Protein AF-0000000066328946 (afdb_homodimer)

Foldseek 3Di:
DDPPPPPCPDLVVVLVVLLCVLPVVLVVVLLVLLLLLLQLVLVLLVLQLVQVLVVVCCVPVVPDPCVVVNVVSVVVNVVSVVSNVVSVVSNVVSLVVSLVSSLVSLVVLVVVLVVPDQACCCVPPPLNVVLVVLLVVCSVPLSSLVSCLVSLLSSLVSNLVNLLVLLVVLPVCLSVLVVVLLVVLLVLLQVLLVVLVVLVVVLVVLVVVLVVLVCCCVPPVCVVVCVVVVSCVVCVVVNVVSVVVSVVSNVVSVVVSVVSVVVSVVSSVVSLVVSVVVSVVSVVVDDDDPSSVVSSVVSSVSSSVSSVVNSVSVSCVVVSSVSSVSSVCSSVDDDPADPAAAFDPDAFFKKWWAQFWADDVPGDIQAGGATDMFGFLFAEEEEEDPSLCPVVVVCVVLVNDDTPDTFMDTPVHDTPSRHDSVNVCLQEFEDAPPHDADFPFFLQCRQQVDDPDDPVLVVVLLVLLVLDDPVLSVVCVVRRRFGEDVVNPGDYDDPQSVLVSSLSSRLSRNHQEYEYEASCVPPDPVCSVSVLVSVLVSCSRHRYYYHHLDDVSLQSGQKYWYGGSNYTDDMGHPVVVCVVCPPVVVSNVVVVD/DDPPPPPPPPLVVVLVVLLCVLPVVLVVLLLVLLLLLLQLVLVLLVLQLVQVQVVVCCVPVVPDPCVVPNVVSVVVNVVSVVSNVVSVVSNVVSLVVSLVSSLVSLVVLVVVLVVPDQACCCVPDPLNVVLVVLLVVCSVPLSSLVSCLVSLLSSLVSNLVNLLVLLVVLPVCLSVLVVVLLVVLLVLLQVLLVVLVVLVVVLVVLVVVLVVLVCCCVPPVCVVVCVVVVSCVVCVVVNVVSVVVSVVSNVVSVVVSVVSVVVSVVSSVVSLVVSVVVSVVSVVVDDDDPSSVVSSVVSSVSSSVSSVVNSVSVSCVVVSSVSSVSSVCSSVDDDPADPAAAFDPDAFFKKWWAQFWADDVPGDIQAGGATDMFGFLFAEEEDEDPSLCPVVVVCVVLPNDDTPDTFMDTPVPDTPSRHDSVNVCLQEFEDAPPHDADFPFFLQCRQQVDDPDDPVLVVVLLVLLVLDDPVLSVVCVVRRRFGEDVVNPGDYDDPQSVLVSSLSSRLSRNHQEYEYEASCVPPDPVCSVSVLVSVLVSCSRHRYYYHHLDDVSLQSGQKYWYGGSNYTDDMGHPVVVCVVCPPVVVSNVVVVD

Organism: Helicobacter pylori (strain ATCC 700392 / 26695) (NCBI:txid85962)

pLDDT: mean 85.83, std 10.17, range [23.53, 97.88]

Nearest PDB structures (foldseek):
  4ayx-assembly1_A  TM=7.764E-01  e=9.201E-27  Homo sapiens
  8pmj-assembly1_A  TM=8.169E-01  e=6.537E-24  Homo sapiens
  7o9w-assembly1_A  TM=7.540E-01  e=1.938E-24  Homo sapiens
  7zk8-assembly1_A  TM=8.090E-01  e=1.230E-23  Mus musculus
  6ujr-assembly1_A  TM=7.118E-01  e=1.081E-24  Mus musculus

Secondary structure (DSSP, 8-state):
----------HHHHHHHHHHHH-HHHHHHHHHHHHHHHHHHHHHHHHHHHHHHHHHHHHHS-----HHHHHHHHHHHHHHHHHHHHHHHHHHHHHHHHHHHHHHHHHHHHHHHHHH---THHHH-HHHHHHHHHHHHHTTTHHHHHHHHHHHHHHHHHHHHHHHHHHHHH-SHHHHHHHHHHHHHHHHHHHHHHHHHHHHHTTHHHHHHHHHHHHHHH-GGGHHHHHHTTHHHHTHHHHHHHHHHHHHHHHHHHHHHHHHHHHHHHHHHHHHHHHHHHHHHHHHTS---HHHHHHHHHHHHHHHHHHHHHHHHHHHHHHHHHHHHHHHHHHT------SSPBP--SPP-EEEEEEEEEE-TTS-EEEEEEEEEEESSEEEEEEE-TTSSHHHHHHHHTTSS--SEEEEEETTTEEGGGB-HHHHHHTEEEE-TT----TTSBHHHHHHSSSS--HHHHHHHHHHHTTS-HHHHHHHHHTTTSBBSGGGT-B---HHHHHHHHHHHHHHS--SEEEEESTTTTS-HHHHHHHHHHHHHHHTTSEEEEE---HHHHHHSSEEEEEETTEEEEEE-HHHHHHHTSHHHHHHHHHH-/----------HHHHHHHHHHHH-HHHHHHHHHHHHHHHHHHHHHHHHHHHHHHHHHHHHHS-----HHHHHHHHHHHHHHHHHHHHHHHHHHHHHHHHHHHHHHHHHHHHHHHHHH---THHHH-HHHHHHHHHHHHHTTTHHHHHHHHHHHHHHHHHHHHHHHHHHHHH-SHHHHHHHHHHHHHHHHHHHHHHHHHHHHHTTHHHHHHHHHHHHHHH-GGGHHHHHHTTHHHHTHHHHHHHHHHHHHHHHHHHHHHHHHHHHHHHHHHHHHHHHHHHHHHHHHTS---HHHHHHHHHHHHHHHHHHHHHHHHHHHHHHHHHHHHHHHHHHT------SSPBP--SPP-EEEEEEEEEE-TTS-EEEEEEEEEEETTEEEEEEE-TTSSHHHHHHHHTTSS--SEEEEEETTTEEGGGB-HHHHHHTEEEE-TT----TTSBHHHHHHSSSS--HHHHHHHHHHHTTS-HHHHHHHHHTTTSBBSGGGT-B---HHHHHHHHHHHHHHS--SEEEEESTTTTS-HHHHHHHHHHHHHHHTTSEEEEE---HHHHHHSSEEEEEETTEEEEEE-HHHHHHHTSHHHHHHHHHH-

InterPro domains:
  IPR003439 ABC transporter-like, ATP-binding domain [PF00005] (368-520)
  IPR003439 ABC transporter-like, ATP-binding domain [PS50893] (351-590)
  IPR003593 AAA+ ATPase domain [SM00382] (376-573)
  IPR011527 ABC transporter type 1, transmembrane domain [PS50929] (28-313)
  IPR027417 P-loop containing nucleoside triphosphate hydrolase [G3DSA:3.40.50.300] (338-593)
  IPR027417 P-loop containing nucleoside triphosphate hydrolase [SSF52540] (345-591)
  IPR036640 ABC transporter type 1, transmembrane domain superfamily [G3DSA:1.20.1560.10] (3-334)
  IPR036640 ABC transporter type 1, transmembrane domain superfamily [SSF90123] (18-316)
  IPR039421 Type 1 protein exporter [PTHR24221] (56-587)

Sequence (1186 aa):
MQTPMDTIKSIPLRTFILLYKSSPKCVVLASITVLFIGIIPSINILVMIRLIDIVVNLLQNHTHFEYSLLLPTLLLWGALLFLTHVFSGISSSLQTIIAEQFSINIITQLANKLTKVKNLNFFENKDHTIKLNAIHNGLYIRPLNYVSNLFFNLQRIIGLVSLFGILFSISIYLPFIMIFATVPCIFISNHIAKKHSASIDKLQDKKESIQNYLYSGLDNQKNKDNLLFNFMLNFHHKFIENKELYINHFVKIAQKNLTLTIYADILTTILSIALFFLMVFIILSKLIGVGAIAGYIQAFSYTEQQLQYLSFYGKWFFAINKYFENYFCILDYKMPKPETQIRLEEKIHSITFENISFSYPNSKLIFENFNLSLHSNKIYALVGKNASGKTTLIKLLLGFYTPNSGQIIINNKYPLQDLELNSYHQQMSAIFQDFSLYAGYSIDDNLFMQNNPTREKLKQKREILKSFDENFQNCLNDYSNALFGTQYNGVDFSLGQKQRIATIRAFLKPSHCIVLDEPSSTIDPIIEKEFLDFIFKKSQSKMALIITHRMNSVKQADEIIVLDQGKLIEQGNFETLMKKQGLFYELFLKQQYMQTPMDTIKSIPLRTFILLYKSSPKCVVLASITVLFIGIIPSINILVMIRLIDIVVNLLQNHTHFEYSLLLPTLLLWGALLFLTHVFSGISSSLQTIIAEQFSINIITQLANKLTKVKNLNFFENKDHTIKLNAIHNGLYIRPLNYVSNLFFNLQRIIGLVSLFGILFSISIYLPFIMIFATVPCIFISNHIAKKHSASIDKLQDKKESIQNYLYSGLDNQKNKDNLLFNFMLNFHHKFIENKELYINHFVKIAQKNLTLTIYADILTTILSIALFFLMVFIILSKLIGVGAIAGYIQAFSYTEQQLQYLSFYGKWFFAINKYFENYFCILDYKMPKPETQIRLEEKIHSITFENISFSYPNSKLIFENFNLSLHSNKIYALVGKNASGKTTLIKLLLGFYTPNSGQIIINNKYPLQDLELNSYHQQMSAIFQDFSLYAGYSIDDNLFMQNNPTREKLKQKREILKSFDENFQNCLNDYSNALFGTQYNGVDFSLGQKQRIATIRAFLKPSHCIVLDEPSSTIDPIIEKEFLDFIFKKSQSKMALIITHRMNSVKQADEIIVLDQGKLIEQGNFETLMKKQGLFYELFLKQQY

Solvent-accessible surface area (backbone atoms only — not comparable to full-atom values): 62060 Å² total; per-residue (Å²): 134,80,70,84,67,68,91,67,66,55,63,67,57,55,49,50,52,52,45,40,70,49,34,46,68,50,49,52,52,32,53,52,34,32,51,50,56,14,38,47,61,42,54,49,40,55,52,48,19,52,48,46,41,50,55,47,48,46,66,70,61,67,47,76,83,62,53,75,63,51,53,58,51,51,50,49,52,38,50,50,52,37,49,46,48,46,36,49,48,49,34,53,44,35,47,53,50,42,18,51,41,33,35,50,42,51,51,50,53,52,44,56,51,54,54,66,54,67,47,49,62,63,67,69,32,63,70,47,42,53,39,50,48,53,46,61,74,34,53,84,48,47,43,43,50,48,48,52,51,52,52,53,48,48,24,35,52,42,27,42,55,38,35,37,58,57,42,39,74,75,34,76,61,53,48,54,52,52,50,63,62,45,52,59,49,41,51,53,52,45,52,50,45,52,52,48,50,54,57,52,56,69,46,44,64,54,52,46,52,52,49,46,56,48,47,56,65,65,31,78,71,29,41,66,59,36,55,54,55,34,42,55,60,42,48,40,63,60,44,52,52,49,48,52,53,45,50,53,53,49,50,52,52,45,49,52,48,41,54,53,48,46,54,52,42,51,53,48,36,53,51,50,38,52,50,51,51,52,50,54,53,53,52,70,76,43,96,68,58,70,20,52,54,56,30,52,53,49,46,51,53,52,46,53,50,37,53,49,49,50,46,56,58,51,51,51,48,56,62,52,46,51,51,51,47,40,49,48,51,60,70,61,55,73,70,92,63,61,93,67,62,44,76,56,80,70,81,72,47,31,43,34,38,42,46,27,23,32,52,58,90,96,51,67,73,50,29,67,63,30,67,50,78,47,50,49,60,33,34,32,26,42,37,60,54,78,86,15,39,67,70,58,48,51,35,44,73,70,50,34,49,77,61,74,38,58,49,43,27,38,57,88,71,40,48,56,79,40,37,30,61,66,43,50,33,51,36,38,33,51,35,53,75,67,63,70,78,56,68,73,32,26,44,46,34,57,36,63,47,35,74,78,75,50,73,66,54,53,49,50,49,54,58,57,40,66,77,48,58,68,67,61,40,49,49,54,62,74,36,33,77,36,30,25,29,60,91,66,76,26,51,78,72,54,69,40,54,46,45,50,47,43,46,51,20,28,68,65,47,72,48,47,29,38,37,32,34,44,76,57,70,62,43,39,56,77,53,33,56,60,49,50,51,50,53,51,62,71,31,55,82,14,23,23,42,34,32,55,87,50,64,57,61,48,61,70,26,62,32,36,39,33,32,48,75,23,34,77,76,46,74,40,34,60,68,60,40,52,70,62,61,46,70,63,31,51,48,51,58,43,57,78,83,133,78,69,84,65,69,90,65,66,54,63,67,60,55,49,49,53,52,46,40,72,48,34,48,70,52,49,52,53,34,52,53,34,32,50,51,56,14,36,46,60,42,54,51,41,56,51,47,19,52,48,45,41,51,54,47,49,45,66,69,62,68,46,74,83,62,54,77,63,52,52,57,51,52,50,50,51,38,50,50,52,36,49,45,47,46,36,49,48,50,34,52,45,36,47,52,49,44,19,49,42,34,35,52,44,52,52,49,52,50,43,55,50,53,54,67,55,65,48,50,62,63,65,68,31,64,70,48,43,52,39,51,49,52,47,61,71,34,53,84,48,48,43,44,49,47,47,52,51,51,52,54,49,49,23,38,51,42,28,43,55,38,36,36,59,57,42,40,74,74,34,76,59,52,47,56,52,52,48,65,62,44,52,59,50,40,52,52,52,44,53,51,46,51,52,50,51,55,58,52,56,71,45,43,63,54,52,47,52,52,50,46,58,48,46,57,66,65,31,78,70,29,42,65,57,35,54,54,54,34,42,55,60,41,48,40,61,60,44,52,53,49,48,52,54,44,52,51,52,48,50,51,52,45,50,52,48,41,54,53,48,45,54,52,42,51,54,48,35,53,52,48,38,52,51,50,50,50,49,53,54,53,52,71,74,43,97,68,57,71,20,50,54,54,30,52,54,48,46,49,53,52,45,53,51,38,54,50,49,50,46,56,57,52,52,53,49,57,64,53,47,51,53,51,48,42,48,48,52,59,70,62,54,72,70,92,62,60,93,66,63,43,75,53,81,70,80,75,48,29,43,34,39,42,47,27,22,31,51,58,90,96,50,69,74,49,28,66,61,29,67,49,78,46,50,48,59,33,35,34,26,41,37,60,54,79,85,14,40,67,69,57,48,51,36,45,72,72,49,33,50,76,62,74,37,58,48,43,28,38,57,86,70,40,50,56,79,39,37,30,62,67,44,51,32,51,36,40,33,52,33,52,73,67,64,67,80,55,66,71,32,26,43,47,36,58,37,62,46,36,74,77,74,50,72,65,54,52,50,49,49,54,58,57,40,66,78,48,58,67,68,60,38,50,49,54,63,74,35,32,77,37,30,26,29,59,92,64,76,27,51,79,72,53,69,39,54,46,44,51,46,45,46,51,22,29,67,67,45,73,49,46,29,40,36,32,34,45,78,58,71,63,42,40,55,78,55,34,58,60,50,50,50,50,51,52,63,72,30,55,82,14,24,23,43,34,33,56,87,51,64,57,61,47,61,71,26,63,29,37,40,32,32,47,77,24,36,80,76,47,73,39,35,59,69,60,39,53,71,63,61,47,71,64,31,53,46,52,57,45,56,77,82

Radius of gyration: 36.96 Å; Cα contacts (8 Å, |Δi|>4): 1619; chains: 2; bounding box: 68×123×81 Å

Structure (mmCIF, N/CA/C/O backbone):
data_AF-0000000066328946-model_v1
#
loop_
_entity.id
_entity.type
_entity.pdbx_description
1 polymer 'Multidrug resistance protein (SpaB)'
#
loop_
_atom_site.group_PDB
_atom_site.id
_atom_site.type_symbol
_atom_site.label_atom_id
_atom_site.label_alt_id
_atom_site.label_comp_id
_atom_site.label_asym_id
_atom_site.label_entity_id
_atom_site.label_seq_id
_atom_site.pdbx_PDB_ins_code
_atom_site.Cartn_x
_atom_site.Cartn_y
_atom_site.Cartn_z
_atom_site.occupancy
_atom_site.B_iso_or_equiv
_atom_site.auth_seq_id
_atom_site.auth_comp_id
_atom_site.auth_asym_id
_atom_site.auth_atom_id
_atom_site.pdbx_PDB_model_num
ATOM 1 N N . MET A 1 1 ? 7.93 16.281 -25.469 1 23.53 1 MET A N 1
ATOM 2 C CA . MET A 1 1 ? 9.172 15.742 -24.906 1 23.53 1 MET A CA 1
ATOM 3 C C . MET A 1 1 ? 9.406 14.312 -25.391 1 23.53 1 MET A C 1
ATOM 5 O O . MET A 1 1 ? 8.5 13.477 -25.344 1 23.53 1 MET A O 1
ATOM 9 N N . GLN A 1 2 ? 10.445 14.141 -26.188 1 26.19 2 GLN A N 1
ATOM 10 C CA . GLN A 1 2 ? 10.906 12.992 -26.953 1 26.19 2 GLN A CA 1
ATOM 11 C C . GLN A 1 2 ? 11.258 11.82 -26.031 1 26.19 2 GLN A C 1
ATOM 13 O O . GLN A 1 2 ? 12.023 11.984 -25.078 1 26.19 2 GLN A O 1
ATOM 18 N N . THR A 1 3 ? 10.5 10.922 -25.891 1 32.94 3 THR A N 1
ATOM 19 C CA . THR A 1 3 ? 10.758 9.617 -25.281 1 32.94 3 THR A CA 1
ATOM 20 C C . THR A 1 3 ? 12.094 9.055 -25.766 1 32.94 3 THR A C 1
ATOM 22 O O . THR A 1 3 ? 12.281 8.82 -26.953 1 32.94 3 THR A O 1
ATOM 25 N N . PRO A 1 4 ? 13.227 9.727 -25.297 1 32.25 4 PRO A N 1
ATOM 26 C CA . PRO A 1 4 ? 14.398 9.07 -25.891 1 32.25 4 PRO A CA 1
ATOM 27 C C . PRO A 1 4 ? 14.266 7.547 -25.922 1 32.25 4 PRO A C 1
ATOM 29 O O . PRO A 1 4 ? 14.156 6.902 -24.875 1 32.25 4 PRO A O 1
ATOM 32 N N . MET A 1 5 ? 13.656 7.102 -26.859 1 32.81 5 MET A N 1
ATOM 33 C CA . MET A 1 5 ? 13.422 5.75 -27.375 1 32.81 5 MET A CA 1
ATOM 34 C C . MET A 1 5 ? 14.742 4.996 -27.531 1 32.81 5 MET A C 1
ATOM 36 O O . MET A 1 5 ? 14.766 3.9 -28.094 1 32.81 5 MET A O 1
ATOM 40 N N . ASP A 1 6 ? 15.914 5.672 -27.562 1 36.88 6 ASP A N 1
ATOM 41 C CA . ASP A 1 6 ? 16.891 4.895 -28.328 1 36.88 6 ASP A CA 1
ATOM 42 C C . ASP A 1 6 ? 17.094 3.52 -27.688 1 36.88 6 ASP A C 1
ATOM 44 O O . ASP A 1 6 ? 17.078 2.502 -28.391 1 36.88 6 ASP A O 1
ATOM 48 N N . THR A 1 7 ? 18.312 3.301 -26.766 1 39.25 7 THR A N 1
ATOM 49 C CA . THR A 1 7 ? 18.922 1.981 -26.656 1 39.25 7 THR A CA 1
ATOM 50 C C . THR A 1 7 ? 17.969 0.997 -26 1 39.25 7 THR A C 1
ATOM 52 O O . THR A 1 7 ? 17.734 1.058 -24.781 1 39.25 7 THR A O 1
ATOM 55 N N . ILE A 1 8 ? 17 0.655 -26.547 1 42.34 8 ILE A N 1
ATOM 56 C CA . ILE A 1 8 ? 15.969 -0.352 -26.344 1 42.34 8 ILE A CA 1
ATOM 57 C C . ILE A 1 8 ? 16.609 -1.697 -26.016 1 42.34 8 ILE A C 1
ATOM 59 O O . ILE A 1 8 ? 17 -2.441 -26.922 1 42.34 8 ILE A O 1
ATOM 63 N N . LYS A 1 9 ? 17.703 -1.787 -25.484 1 53.53 9 LYS A N 1
ATOM 64 C CA . LYS A 1 9 ? 18.031 -3.174 -25.156 1 53.53 9 LYS A CA 1
ATOM 65 C C . LYS A 1 9 ? 16.812 -3.898 -24.578 1 53.53 9 LYS A C 1
ATOM 67 O O . LYS A 1 9 ? 16.031 -3.314 -23.828 1 53.53 9 LYS A O 1
ATOM 72 N N . SER A 1 10 ? 16.297 -4.941 -25.062 1 81 10 SER A N 1
ATOM 73 C CA . SER A 1 10 ? 15.117 -5.773 -24.828 1 81 10 SER A CA 1
ATOM 74 C C . SER A 1 10 ? 14.852 -5.941 -23.344 1 81 10 SER A C 1
ATOM 76 O O . SER A 1 10 ? 15.758 -6.25 -22.562 1 81 10 SER A O 1
ATOM 78 N N . ILE A 1 11 ? 13.844 -5.355 -22.828 1 87.31 11 ILE A N 1
ATOM 79 C CA . ILE A 1 11 ? 13.414 -5.363 -21.438 1 87.31 11 ILE A CA 1
ATOM 80 C C . ILE A 1 11 ? 13.555 -6.77 -20.859 1 87.31 11 ILE A C 1
ATOM 82 O O . ILE A 1 11 ? 14.125 -6.953 -19.781 1 87.31 11 ILE A O 1
ATOM 86 N N . PRO A 1 12 ? 13.305 -7.719 -21.703 1 87.88 12 PRO A N 1
ATOM 87 C CA . PRO A 1 12 ? 13.469 -9.062 -21.141 1 87.88 12 PRO A CA 1
ATOM 88 C C . PRO A 1 12 ? 14.93 -9.445 -20.922 1 87.88 12 PRO A C 1
ATOM 90 O O . PRO A 1 12 ? 15.258 -10.078 -19.906 1 87.88 12 PRO A O 1
ATOM 93 N N . LEU A 1 13 ? 15.758 -9.039 -21.828 1 90.31 13 LEU A N 1
ATOM 94 C CA . LEU A 1 13 ? 17.172 -9.352 -21.672 1 90.31 13 LEU A CA 1
ATOM 95 C C . LEU A 1 13 ? 17.781 -8.594 -20.5 1 90.31 13 LEU A C 1
ATOM 97 O O . LEU A 1 13 ? 18.578 -9.156 -19.75 1 90.31 13 LEU A O 1
ATOM 101 N N . ARG A 1 14 ? 17.438 -7.371 -20.328 1 91.75 14 ARG A N 1
ATOM 102 C CA . ARG A 1 14 ? 17.938 -6.57 -19.219 1 91.75 14 ARG A CA 1
ATOM 103 C C . ARG A 1 14 ? 17.484 -7.137 -17.875 1 91.75 14 ARG A C 1
ATOM 105 O O . ARG A 1 14 ? 18.234 -7.125 -16.906 1 91.75 14 ARG A O 1
ATOM 112 N N . THR A 1 15 ? 16.266 -7.574 -17.875 1 93.12 15 THR A N 1
ATOM 113 C CA . THR A 1 15 ? 15.727 -8.156 -16.656 1 93.12 15 THR A CA 1
ATOM 114 C C . THR A 1 15 ? 16.469 -9.43 -16.281 1 93.12 15 THR A C 1
ATOM 116 O O . THR A 1 15 ? 16.781 -9.656 -15.109 1 93.12 15 THR A O 1
ATOM 119 N N . PHE A 1 16 ? 16.719 -10.188 -17.266 1 93.25 16 PHE A N 1
ATOM 120 C CA . PHE A 1 16 ? 17.453 -11.43 -17.031 1 93.25 16 PHE A CA 1
ATOM 121 C C . PHE A 1 16 ? 18.859 -11.141 -16.516 1 93.25 16 PHE A C 1
ATOM 123 O O . PHE A 1 16 ? 19.359 -11.828 -15.617 1 93.25 16 PHE A O 1
ATOM 130 N N . ILE A 1 17 ? 19.5 -10.188 -17.141 1 93 17 ILE A N 1
ATOM 131 C CA . ILE A 1 17 ? 20.859 -9.812 -16.719 1 93 17 ILE A CA 1
ATOM 132 C C . ILE A 1 17 ? 20.828 -9.336 -15.273 1 93 17 ILE A C 1
ATOM 134 O O . ILE A 1 17 ? 21.703 -9.68 -14.477 1 93 17 ILE A O 1
ATOM 138 N N . LEU A 1 18 ? 19.844 -8.586 -14.922 1 92.88 18 LEU A N 1
ATOM 139 C CA . LEU A 1 18 ? 19.688 -8.094 -13.555 1 92.88 18 LEU A CA 1
ATOM 140 C C . LEU A 1 18 ? 19.469 -9.258 -12.586 1 92.88 18 LEU A C 1
ATOM 142 O O . LEU A 1 18 ? 20.016 -9.25 -11.477 1 92.88 18 LEU A O 1
ATOM 146 N N . LEU A 1 19 ? 18.656 -10.164 -12.969 1 94 19 LEU A N 1
ATOM 147 C CA . LEU A 1 19 ? 18.422 -11.352 -12.156 1 94 19 LEU A CA 1
ATOM 148 C C . LEU A 1 19 ? 19.719 -12.141 -11.945 1 94 19 LEU A C 1
ATOM 150 O O . LEU A 1 19 ? 20.016 -12.547 -10.82 1 94 19 LEU A O 1
ATOM 154 N N . TYR A 1 20 ? 20.422 -12.344 -13.031 1 93.69 20 TYR A N 1
ATOM 155 C CA . TYR A 1 20 ? 21.656 -13.109 -12.977 1 93.69 20 TYR A CA 1
ATOM 156 C C . TYR A 1 20 ? 22.672 -12.43 -12.055 1 93.69 20 TYR A C 1
ATOM 158 O O . TYR A 1 20 ? 23.359 -13.094 -11.289 1 93.69 20 TYR A O 1
ATOM 166 N N . LYS A 1 21 ? 22.734 -11.109 -12.055 1 92.75 21 LYS A N 1
ATOM 167 C CA . LYS A 1 21 ? 23.672 -10.352 -11.227 1 92.75 21 LYS A CA 1
ATOM 168 C C . LYS A 1 21 ? 23.281 -10.406 -9.75 1 92.75 21 LYS A C 1
ATOM 170 O O . LYS A 1 21 ? 24.141 -10.32 -8.875 1 92.75 21 LYS A O 1
ATOM 175 N N . SER A 1 22 ? 22.031 -10.609 -9.453 1 92.56 22 SER A N 1
ATOM 176 C CA . SER A 1 22 ? 21.531 -10.648 -8.078 1 92.56 22 SER A CA 1
ATOM 177 C C . SER A 1 22 ? 21.969 -11.922 -7.371 1 92.56 22 SER A C 1
ATOM 179 O O . SER A 1 22 ? 22.281 -11.898 -6.176 1 92.56 22 SER A O 1
ATOM 181 N N . SER A 1 23 ? 21.922 -12.992 -8.07 1 93.12 23 SER A N 1
ATOM 182 C CA . SER A 1 23 ? 22.312 -14.273 -7.504 1 93.12 23 SER A CA 1
ATOM 183 C C . SER A 1 23 ? 22.906 -15.188 -8.57 1 93.12 23 SER A C 1
ATOM 185 O O . SER A 1 23 ? 22.312 -16.219 -8.922 1 93.12 23 SER A O 1
ATOM 187 N N . PRO A 1 24 ? 24.047 -15.008 -9 1 93.69 24 PRO A N 1
ATOM 188 C CA . PRO A 1 24 ? 24.609 -15.766 -10.125 1 93.69 24 PRO A CA 1
ATOM 189 C C . PRO A 1 24 ? 24.781 -17.25 -9.805 1 93.69 24 PRO A C 1
ATOM 191 O O . PRO A 1 24 ? 24.422 -18.109 -10.609 1 93.69 24 PRO A O 1
ATOM 194 N N . LYS A 1 25 ? 25.297 -17.531 -8.586 1 93.38 25 LYS A N 1
ATOM 195 C CA . LYS A 1 25 ? 25.547 -18.922 -8.234 1 93.38 25 LYS A CA 1
ATOM 196 C C . LYS A 1 25 ? 24.234 -19.703 -8.172 1 93.38 25 LYS A C 1
ATOM 198 O O . LYS A 1 25 ? 24.141 -20.812 -8.719 1 93.38 25 LYS A O 1
ATOM 203 N N . CYS A 1 26 ? 23.234 -19.094 -7.586 1 94.06 26 CYS A N 1
ATOM 204 C CA . CYS A 1 26 ? 21.969 -19.781 -7.438 1 94.06 26 CYS A CA 1
ATOM 205 C C . CYS A 1 26 ? 21.266 -19.922 -8.781 1 94.06 26 CYS A C 1
ATOM 207 O O . CYS A 1 26 ? 20.594 -20.922 -9.039 1 94.06 26 CYS A O 1
ATOM 209 N N . VAL A 1 27 ? 21.422 -18.938 -9.633 1 95 27 VAL A N 1
ATOM 210 C CA . VAL A 1 27 ? 20.766 -18.984 -10.945 1 95 27 VAL A CA 1
ATOM 211 C C . VAL A 1 27 ? 21.406 -20.094 -11.789 1 95 27 VAL A C 1
ATOM 213 O O . VAL A 1 27 ? 20.688 -20.859 -12.453 1 95 27 VAL A O 1
ATOM 216 N N . VAL A 1 28 ? 22.703 -20.219 -11.758 1 94.62 28 VAL A N 1
ATOM 217 C CA . VAL A 1 28 ? 23.406 -21.266 -12.516 1 94.62 28 VAL A CA 1
ATOM 218 C C . VAL A 1 28 ? 23.016 -22.641 -11.977 1 94.62 28 VAL A C 1
ATOM 220 O O . VAL A 1 28 ? 22.703 -23.547 -12.75 1 94.62 28 VAL A O 1
ATOM 223 N N . LEU A 1 29 ? 23.031 -22.75 -10.664 1 94 29 LEU A N 1
ATOM 224 C CA . LEU A 1 29 ? 22.672 -24.016 -10.055 1 94 29 LEU A CA 1
ATOM 225 C C . LEU A 1 29 ? 21.219 -24.391 -10.367 1 94 29 LEU A C 1
ATOM 227 O O . LEU A 1 29 ? 20.906 -25.547 -10.625 1 94 29 LEU A O 1
ATOM 231 N N . ALA A 1 30 ? 20.375 -23.359 -10.32 1 94 30 ALA A N 1
ATOM 232 C CA . ALA A 1 30 ? 18.969 -23.609 -10.648 1 94 30 ALA A CA 1
ATOM 233 C C . ALA A 1 30 ? 18.812 -24.016 -12.109 1 94 30 ALA A C 1
ATOM 235 O O . ALA A 1 30 ? 18 -24.875 -12.438 1 94 30 ALA A O 1
ATOM 236 N N . SER A 1 31 ? 19.578 -23.422 -13.016 1 94.06 31 SER A N 1
ATOM 237 C CA . SER A 1 31 ? 19.531 -23.766 -14.43 1 94.06 31 SER A CA 1
ATOM 238 C C . SER A 1 31 ? 20 -25.203 -14.664 1 94.06 31 SER A C 1
ATOM 240 O O . SER A 1 31 ? 19.406 -25.922 -15.477 1 94.06 31 SER A O 1
ATOM 242 N N . ILE A 1 32 ? 20.969 -25.625 -13.938 1 93.94 32 ILE A N 1
ATOM 243 C CA . ILE A 1 32 ? 21.469 -26.984 -14.055 1 93.94 32 ILE A CA 1
ATOM 244 C C . ILE A 1 32 ? 20.422 -27.984 -13.539 1 93.94 32 ILE A C 1
ATOM 246 O O . ILE A 1 32 ? 20.172 -29.016 -14.164 1 93.94 32 ILE A O 1
ATOM 250 N N . THR A 1 33 ? 19.906 -27.594 -12.438 1 93.25 33 THR A N 1
ATOM 251 C CA . THR A 1 33 ? 18.891 -28.469 -11.859 1 93.25 33 THR A CA 1
ATOM 252 C C . THR A 1 33 ? 17.688 -28.578 -12.789 1 93.25 33 THR A C 1
ATOM 254 O O . THR A 1 33 ? 17.109 -29.656 -12.938 1 93.25 33 THR A O 1
ATOM 257 N N . VAL A 1 34 ? 17.359 -27.5 -13.43 1 92.56 34 VAL A N 1
ATOM 258 C CA . VAL A 1 34 ? 16.219 -27.484 -14.336 1 92.56 34 VAL A CA 1
ATOM 259 C C . VAL A 1 34 ? 16.516 -28.328 -15.578 1 92.56 34 VAL A C 1
ATOM 261 O O . VAL A 1 34 ? 15.633 -28.984 -16.125 1 92.56 34 VAL A O 1
ATOM 264 N N . LEU A 1 35 ? 17.75 -28.344 -15.992 1 93.06 35 LEU A N 1
ATOM 265 C CA . LEU A 1 35 ? 18.172 -29.188 -17.109 1 93.06 35 LEU A CA 1
ATOM 266 C C . LEU A 1 35 ? 17.922 -30.656 -16.797 1 93.06 35 LEU A C 1
ATOM 268 O O . LEU A 1 35 ? 17.391 -31.391 -17.625 1 93.06 35 LEU A O 1
ATOM 272 N N . PHE A 1 36 ? 18.203 -30.984 -15.594 1 92.38 36 PHE A N 1
ATOM 273 C CA . PHE A 1 36 ? 18.031 -32.375 -15.188 1 92.38 36 PHE A CA 1
ATOM 274 C C . PHE A 1 36 ? 16.547 -32.719 -15.07 1 92.38 36 PHE A C 1
ATOM 276 O O . PHE A 1 36 ? 16.109 -33.75 -15.547 1 92.38 36 PHE A O 1
ATOM 283 N N . ILE A 1 37 ? 15.812 -31.797 -14.539 1 90.19 37 ILE A N 1
ATOM 284 C CA . ILE A 1 37 ? 14.391 -32.031 -14.344 1 90.19 37 ILE A CA 1
ATOM 285 C C . ILE A 1 37 ? 13.695 -32.125 -15.695 1 90.19 37 ILE A C 1
ATOM 287 O O . ILE A 1 37 ? 12.758 -32.906 -15.875 1 90.19 37 ILE A O 1
ATOM 291 N N . GLY A 1 38 ? 14.188 -31.375 -16.625 1 88.44 38 GLY A N 1
ATOM 292 C CA . GLY A 1 38 ? 13.586 -31.359 -17.953 1 88.44 38 GLY A CA 1
ATOM 293 C C . GLY A 1 38 ? 13.867 -32.625 -18.75 1 88.44 38 GLY A C 1
ATOM 294 O O . GLY A 1 38 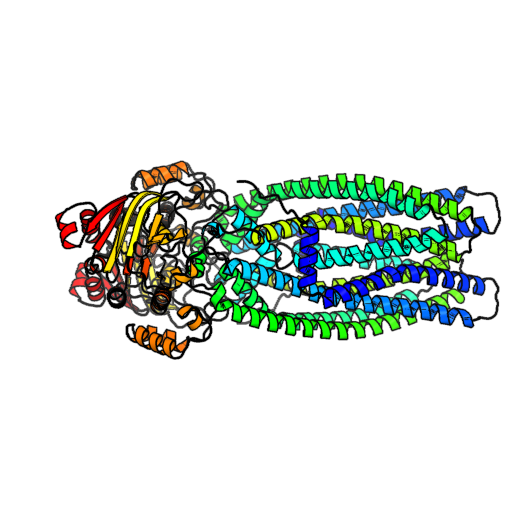? 13.031 -33.062 -19.531 1 88.44 38 GLY A O 1
ATOM 295 N N . ILE A 1 39 ? 14.922 -33.281 -18.469 1 91.25 39 ILE A N 1
ATOM 296 C CA . ILE A 1 39 ? 15.359 -34.438 -19.281 1 91.25 39 ILE A CA 1
ATOM 297 C C . ILE A 1 39 ? 14.805 -35.719 -18.672 1 91.25 39 ILE A C 1
ATOM 299 O O . ILE A 1 39 ? 14.578 -36.688 -19.391 1 91.25 39 ILE A O 1
ATOM 303 N N . ILE A 1 40 ? 14.508 -35.75 -17.422 1 88.5 40 ILE A N 1
ATOM 304 C CA . ILE A 1 40 ? 14.188 -36.938 -16.672 1 88.5 40 ILE A CA 1
ATOM 305 C C . ILE A 1 40 ? 12.914 -37.594 -17.234 1 88.5 40 ILE A C 1
ATOM 307 O O . ILE A 1 40 ? 12.828 -38.812 -17.375 1 88.5 40 ILE A O 1
ATOM 311 N N . PRO A 1 41 ? 11.914 -36.75 -17.641 1 82 41 PRO A N 1
ATOM 312 C CA . PRO A 1 41 ? 10.703 -37.375 -18.188 1 82 41 PRO A CA 1
ATOM 313 C C . PRO A 1 41 ? 10.977 -38.219 -19.422 1 82 41 PRO A C 1
ATOM 315 O O . PRO A 1 41 ? 10.367 -39.281 -19.609 1 82 41 PRO A O 1
ATOM 318 N N . SER A 1 42 ? 11.867 -37.844 -20.281 1 87.44 42 SER A N 1
ATOM 319 C CA . SER A 1 42 ? 12.211 -38.594 -21.484 1 87.44 42 SER A CA 1
ATOM 320 C C . SER A 1 42 ? 12.906 -39.906 -21.141 1 87.44 42 SER A C 1
ATOM 322 O O . SER A 1 42 ? 12.617 -40.938 -21.734 1 87.44 42 SER A O 1
ATOM 324 N N . ILE A 1 43 ? 13.766 -39.844 -20.141 1 89.25 43 ILE A N 1
ATOM 325 C CA . ILE A 1 43 ? 14.453 -41.062 -19.703 1 89.25 43 ILE A CA 1
ATOM 326 C C . ILE A 1 43 ? 13.453 -42 -19.047 1 89.25 43 ILE A C 1
ATOM 328 O O . ILE A 1 43 ? 13.547 -43.219 -19.219 1 89.25 43 ILE A O 1
ATOM 332 N N . ASN A 1 44 ? 12.516 -41.469 -18.359 1 86.69 44 ASN A N 1
ATOM 333 C CA . ASN A 1 44 ? 11.469 -42.25 -17.734 1 86.69 44 ASN A CA 1
ATOM 334 C C . ASN A 1 44 ? 10.641 -43 -18.766 1 86.69 44 ASN A C 1
ATOM 336 O O . ASN A 1 44 ? 10.227 -44.156 -18.547 1 86.69 44 ASN A O 1
ATOM 340 N N . ILE A 1 45 ? 10.359 -42.406 -19.859 1 85.56 45 ILE A N 1
ATOM 341 C CA . ILE A 1 45 ? 9.602 -43.031 -20.922 1 85.56 45 ILE A CA 1
ATOM 342 C C . ILE A 1 45 ? 10.391 -44.219 -21.469 1 85.56 45 ILE A C 1
ATOM 344 O O . ILE A 1 45 ? 9.836 -45.312 -21.703 1 85.56 45 ILE A O 1
ATOM 348 N N . LEU A 1 46 ? 11.711 -44.094 -21.688 1 87 46 LEU A N 1
ATOM 349 C CA . LEU A 1 46 ? 12.547 -45.156 -22.203 1 87 46 LEU A CA 1
ATOM 350 C C . LEU A 1 46 ? 12.578 -46.344 -21.234 1 87 46 LEU A C 1
ATOM 352 O O . LEU A 1 46 ? 12.523 -47.5 -21.656 1 87 46 LEU A O 1
ATOM 356 N N . VAL A 1 47 ? 12.664 -45.969 -20 1 87.5 47 VAL A N 1
ATOM 357 C CA . VAL A 1 47 ? 12.664 -47.031 -18.984 1 87.5 47 VAL A CA 1
ATOM 358 C C . VAL A 1 47 ? 11.312 -47.719 -18.953 1 87.5 47 VAL A C 1
ATOM 360 O O . VAL A 1 47 ? 11.242 -48.938 -18.797 1 87.5 47 VAL A O 1
ATOM 363 N N . MET A 1 48 ? 10.242 -47 -19.141 1 83.81 48 MET A N 1
ATOM 364 C CA . MET A 1 48 ? 8.898 -47.562 -19.156 1 83.81 48 MET A CA 1
ATOM 365 C C . MET A 1 48 ? 8.727 -48.5 -20.344 1 83.81 48 MET A C 1
ATOM 367 O O . MET A 1 48 ? 8.086 -49.531 -20.234 1 83.81 48 MET A O 1
ATOM 371 N N . ILE A 1 49 ? 9.25 -48.156 -21.469 1 85.44 49 ILE A N 1
ATOM 372 C CA . ILE A 1 49 ? 9.211 -49 -22.656 1 85.44 49 ILE A CA 1
ATOM 373 C C . ILE A 1 49 ? 9.875 -50.344 -22.359 1 85.44 49 ILE A C 1
ATOM 375 O O . ILE A 1 49 ? 9.297 -51.406 -22.625 1 85.44 49 ILE A O 1
ATOM 379 N N . ARG A 1 50 ? 11.047 -50.219 -21.766 1 85.12 50 ARG A N 1
ATOM 380 C CA . ARG A 1 50 ? 11.797 -51.438 -21.438 1 85.12 50 ARG A CA 1
ATOM 381 C C . ARG A 1 50 ? 11.047 -52.281 -20.422 1 85.12 50 ARG A C 1
ATOM 383 O O . ARG A 1 50 ? 11.008 -53.5 -20.531 1 85.12 50 ARG A O 1
ATOM 390 N N . LEU A 1 51 ? 10.516 -51.656 -19.484 1 85.69 51 LEU A N 1
ATOM 391 C CA . LEU A 1 51 ? 9.789 -52.344 -18.438 1 85.69 51 LEU A CA 1
ATOM 392 C C . LEU A 1 51 ? 8.578 -53.094 -19.016 1 85.69 51 LEU A C 1
ATOM 394 O O . LEU A 1 51 ? 8.336 -54.25 -18.703 1 85.69 51 LEU A O 1
ATOM 398 N N . ILE A 1 52 ? 7.805 -52.469 -19.891 1 84 52 ILE A N 1
ATOM 399 C CA . ILE A 1 52 ? 6.629 -53.062 -20.5 1 84 52 ILE A CA 1
ATOM 400 C C . ILE A 1 52 ? 7.047 -54.25 -21.344 1 84 52 ILE A C 1
ATOM 402 O O . ILE A 1 52 ? 6.414 -55.312 -21.297 1 84 52 ILE A O 1
ATOM 406 N N . ASP A 1 53 ? 8.094 -54.125 -22.125 1 83.5 53 ASP A N 1
ATOM 407 C CA . ASP A 1 53 ? 8.578 -55.219 -22.953 1 83.5 53 ASP A CA 1
ATOM 408 C C . ASP A 1 53 ? 8.977 -56.406 -22.109 1 83.5 53 ASP A C 1
ATOM 410 O O . ASP A 1 53 ? 8.68 -57.562 -22.469 1 83.5 53 ASP A O 1
ATOM 414 N N . ILE A 1 54 ? 9.664 -56.094 -20.984 1 83.56 54 ILE A N 1
ATOM 415 C CA . ILE A 1 54 ? 10.117 -57.188 -20.109 1 83.56 54 ILE A CA 1
ATOM 416 C C . ILE A 1 54 ? 8.914 -57.906 -19.5 1 83.56 54 ILE A C 1
ATOM 418 O O . ILE A 1 54 ? 8.867 -59.125 -19.484 1 83.56 54 ILE A O 1
ATOM 422 N N . VAL A 1 55 ? 7.957 -57.188 -19.031 1 82.5 55 VAL A N 1
ATOM 423 C CA . VAL A 1 55 ? 6.781 -57.781 -18.391 1 82.5 55 VAL A CA 1
ATOM 424 C C . VAL A 1 55 ? 5.992 -58.594 -19.391 1 82.5 55 VAL A C 1
ATOM 426 O O . VAL A 1 55 ? 5.52 -59.688 -19.078 1 82.5 55 VAL A O 1
ATOM 429 N N . VAL A 1 56 ? 5.867 -58.094 -20.625 1 80.19 56 VAL A N 1
ATOM 430 C CA . VAL A 1 56 ? 5.145 -58.812 -21.672 1 80.19 56 VAL A CA 1
ATOM 431 C C . VAL A 1 56 ? 5.863 -60.094 -22.016 1 80.19 56 VAL A C 1
ATOM 433 O O . VAL A 1 56 ? 5.227 -61.156 -22.188 1 80.19 56 VAL A O 1
ATOM 436 N N . ASN A 1 57 ? 7.156 -60 -22.156 1 79.31 57 ASN A N 1
ATOM 437 C CA . ASN A 1 57 ? 7.941 -61.188 -22.469 1 79.31 57 ASN A CA 1
ATOM 438 C C . ASN A 1 57 ? 7.832 -62.25 -21.359 1 79.31 57 ASN A C 1
ATOM 440 O O . ASN A 1 57 ? 7.801 -63.438 -21.625 1 79.31 57 ASN A O 1
ATOM 444 N N . LEU A 1 58 ? 7.805 -61.844 -20.141 1 79.88 58 LEU A N 1
ATOM 445 C CA . LEU A 1 58 ? 7.691 -62.75 -19 1 79.88 58 LEU A CA 1
ATOM 446 C C . LEU A 1 58 ? 6.32 -63.406 -18.984 1 79.88 58 LEU A C 1
ATOM 448 O O . LEU A 1 58 ? 6.195 -64.562 -18.594 1 79.88 58 LEU A O 1
ATOM 452 N N . LEU A 1 59 ? 5.344 -62.719 -19.375 1 76.81 59 LEU A N 1
ATOM 453 C CA . LEU A 1 59 ? 3.982 -63.25 -19.359 1 76.81 59 LEU A CA 1
ATOM 454 C C . LEU A 1 59 ? 3.758 -64.188 -20.516 1 76.81 59 LEU A C 1
ATOM 456 O O . LEU A 1 59 ? 3.045 -65.188 -20.391 1 76.81 59 LEU A O 1
ATOM 460 N N . GLN A 1 60 ? 4.27 -63.906 -21.688 1 74.5 60 GLN A N 1
ATOM 461 C CA . GLN A 1 60 ? 4.039 -64.688 -22.875 1 74.5 60 GLN A CA 1
ATOM 462 C C . GLN A 1 60 ? 4.914 -65.938 -22.859 1 74.5 60 GLN A C 1
ATOM 464 O O . GLN A 1 60 ? 4.48 -67.062 -23.281 1 74.5 60 GLN A O 1
ATOM 469 N N . ASN A 1 61 ? 6.223 -65.875 -22.719 1 69.12 61 ASN A N 1
ATOM 470 C CA . ASN A 1 61 ? 7.121 -67 -22.844 1 69.12 61 ASN A CA 1
ATOM 471 C C . ASN A 1 61 ? 7.227 -67.75 -21.531 1 69.12 61 ASN A C 1
ATOM 473 O O . ASN A 1 61 ? 7.945 -68.75 -21.453 1 69.12 61 ASN A O 1
ATOM 477 N N . HIS A 1 62 ? 6.102 -67.75 -20.688 1 61.66 62 HIS A N 1
ATOM 478 C CA . HIS A 1 62 ? 6.066 -68.5 -19.438 1 61.66 62 HIS A CA 1
ATOM 479 C C . HIS A 1 62 ? 7.473 -68.75 -18.906 1 61.66 62 HIS A C 1
ATOM 481 O O . HIS A 1 62 ? 7.73 -69.812 -18.266 1 61.66 62 HIS A O 1
ATOM 487 N N . THR A 1 63 ? 8.453 -68.312 -19.531 1 54.38 63 THR A N 1
ATOM 488 C CA . THR A 1 63 ? 9.797 -68.562 -19.062 1 54.38 63 THR A CA 1
ATOM 489 C C . THR A 1 63 ? 9.945 -68.188 -17.594 1 54.38 63 THR A C 1
ATOM 491 O O . THR A 1 63 ? 9.219 -67.312 -17.094 1 54.38 63 THR A O 1
ATOM 494 N N . HIS A 1 64 ? 10.75 -69 -16.859 1 52.62 64 HIS A N 1
ATOM 495 C CA . HIS A 1 64 ? 11.172 -68.812 -15.477 1 52.62 64 HIS A CA 1
ATOM 496 C C . HIS A 1 64 ? 11.414 -67.312 -15.18 1 52.62 64 HIS A C 1
ATOM 498 O O . HIS A 1 64 ? 11.836 -66.562 -16.047 1 52.62 64 HIS A O 1
ATOM 504 N N . PHE A 1 65 ? 10.703 -66.812 -14.172 1 54.53 65 PHE A N 1
ATOM 505 C CA . PHE A 1 65 ? 10.805 -65.438 -13.578 1 54.53 65 PHE A CA 1
ATOM 506 C C . PHE A 1 65 ? 12.211 -64.875 -13.742 1 54.53 65 PHE A C 1
ATOM 508 O O . PHE A 1 65 ? 13.125 -65.25 -13.008 1 54.53 65 PHE A O 1
ATOM 515 N N . GLU A 1 66 ? 12.703 -64.75 -14.891 1 59.69 66 GLU A N 1
ATOM 516 C CA . GLU A 1 66 ? 14.016 -64.125 -14.969 1 59.69 66 GLU A CA 1
ATOM 517 C C . GLU A 1 66 ? 13.977 -62.688 -14.367 1 59.69 66 GLU A C 1
ATOM 519 O O . GLU A 1 66 ? 13.727 -61.719 -15.07 1 59.69 66 GLU A O 1
ATOM 524 N N . TYR A 1 67 ? 13.844 -62.75 -13.109 1 64.31 67 TYR A N 1
ATOM 525 C CA . TYR A 1 67 ? 13.945 -61.594 -12.219 1 64.31 67 TYR A CA 1
ATOM 526 C C . TYR A 1 67 ? 15.211 -60.781 -12.508 1 64.31 67 TYR A C 1
ATOM 528 O O . TYR A 1 67 ? 15.336 -59.656 -12.078 1 64.31 67 TYR A O 1
ATOM 536 N N . SER A 1 68 ? 16.078 -61.406 -13.414 1 76.44 68 SER A N 1
ATOM 537 C CA . SER A 1 68 ? 17.391 -60.812 -13.586 1 76.44 68 SER A CA 1
ATOM 538 C C . SER A 1 68 ? 17.297 -59.469 -14.305 1 76.44 68 SER A C 1
ATOM 540 O O . SER A 1 68 ? 18.016 -58.531 -13.961 1 76.44 68 SER A O 1
ATOM 542 N N . LEU A 1 69 ? 16.359 -59.25 -15.227 1 83.44 69 LEU A N 1
ATOM 543 C CA . LEU A 1 69 ? 16.281 -58 -15.953 1 83.44 69 LEU A CA 1
ATOM 544 C C . LEU A 1 69 ? 15.227 -57.094 -15.344 1 83.44 69 LEU A C 1
ATOM 546 O O . LEU A 1 69 ? 15.289 -55.844 -15.508 1 83.44 69 LEU A O 1
ATOM 550 N N . LEU A 1 70 ? 14.297 -57.688 -14.625 1 84.94 70 LEU A N 1
ATOM 551 C CA . LEU A 1 70 ? 13.188 -56.938 -14.062 1 84.94 70 LEU A CA 1
ATOM 552 C C . LEU A 1 70 ? 13.648 -56.062 -12.898 1 84.94 70 LEU A C 1
ATOM 554 O O . LEU A 1 70 ? 13.328 -54.875 -12.844 1 84.94 70 LEU A O 1
ATOM 558 N N . LEU A 1 71 ? 14.477 -56.656 -12.086 1 84.75 71 LEU A N 1
ATOM 559 C CA . LEU A 1 71 ? 14.883 -55.969 -10.859 1 84.75 71 LEU A CA 1
ATOM 560 C C . LEU A 1 71 ? 15.734 -54.75 -11.18 1 84.75 71 LEU A C 1
ATOM 562 O O . LEU A 1 71 ? 15.477 -53.656 -10.664 1 84.75 71 LEU A O 1
ATOM 566 N N . PRO A 1 72 ? 16.672 -54.781 -12.109 1 87 72 PRO A N 1
ATOM 567 C CA . PRO A 1 72 ? 17.453 -53.594 -12.414 1 87 72 PRO A CA 1
ATOM 568 C C . PRO A 1 72 ? 16.625 -52.5 -13.086 1 87 72 PRO A C 1
ATOM 570 O O . PRO A 1 72 ? 16.859 -51.312 -12.867 1 87 72 PRO A O 1
ATOM 573 N N . THR A 1 73 ? 15.695 -52.844 -13.898 1 88 73 THR A N 1
ATOM 574 C CA . THR A 1 73 ? 14.852 -51.844 -14.555 1 88 73 THR A CA 1
ATOM 575 C C . THR A 1 73 ? 13.945 -51.156 -13.547 1 88 73 THR A C 1
ATOM 577 O O . THR A 1 73 ? 13.695 -49.969 -13.641 1 88 73 THR A O 1
ATOM 580 N N . LEU A 1 74 ? 13.484 -51.938 -12.625 1 84.62 74 LEU A N 1
ATOM 581 C CA . LEU A 1 74 ? 12.656 -51.344 -11.57 1 84.62 74 LEU A CA 1
ATOM 582 C C . LEU A 1 74 ? 13.484 -50.406 -10.688 1 84.62 74 LEU A C 1
ATOM 584 O O . LEU A 1 74 ? 13 -49.344 -10.281 1 84.62 74 LEU A O 1
ATOM 588 N N . LEU A 1 75 ? 14.656 -50.812 -10.43 1 86.31 75 LEU A N 1
ATOM 589 C CA . LEU A 1 75 ? 15.539 -49.969 -9.617 1 86.31 75 LEU A CA 1
ATOM 590 C C . LEU A 1 75 ? 15.914 -48.688 -10.367 1 86.31 75 LEU A C 1
ATOM 592 O O . LEU A 1 75 ? 16.062 -47.625 -9.758 1 86.31 75 LEU A O 1
ATOM 596 N N . LEU A 1 76 ? 16.047 -48.812 -11.656 1 89.75 76 LEU A N 1
ATOM 597 C CA . LEU A 1 76 ? 16.344 -47.625 -12.469 1 89.75 76 LEU A CA 1
ATOM 598 C C . LEU A 1 76 ? 15.164 -46.656 -12.461 1 89.75 76 LEU A C 1
ATOM 600 O O . LEU A 1 76 ? 15.359 -45.438 -12.391 1 89.75 76 LEU A O 1
ATOM 604 N N . TRP A 1 77 ? 13.977 -47.188 -12.555 1 86.44 77 TRP A N 1
ATOM 605 C CA . TRP A 1 77 ? 12.781 -46.344 -12.492 1 86.44 77 TRP A CA 1
ATOM 606 C C . TRP A 1 77 ? 12.695 -45.625 -11.148 1 86.44 77 TRP A C 1
ATOM 608 O O . TRP A 1 77 ? 12.383 -44.438 -11.102 1 86.44 77 TRP A O 1
ATOM 618 N N . GLY A 1 78 ? 12.906 -46.375 -10.086 1 82.62 78 GLY A N 1
ATOM 619 C CA . GLY A 1 78 ? 12.906 -45.781 -8.758 1 82.62 78 GLY A CA 1
ATOM 620 C C . GLY A 1 78 ? 13.961 -44.688 -8.578 1 82.62 78 GLY A C 1
ATOM 621 O O . GLY A 1 78 ? 13.703 -43.656 -7.973 1 82.62 78 GLY A O 1
ATOM 622 N N . ALA A 1 79 ? 15.117 -45 -9.125 1 87.25 79 ALA A N 1
ATOM 623 C CA . ALA A 1 79 ? 16.203 -44.031 -9.039 1 87.25 79 ALA A CA 1
ATOM 624 C C . ALA A 1 79 ? 15.852 -42.719 -9.781 1 87.25 79 ALA A C 1
ATOM 626 O O . ALA A 1 79 ? 16.156 -41.625 -9.305 1 87.25 79 ALA A O 1
ATOM 627 N N . LEU A 1 80 ? 15.195 -42.812 -10.883 1 88.69 80 LEU A N 1
ATOM 628 C CA . LEU A 1 80 ? 14.797 -41.656 -11.648 1 88.69 80 LEU A CA 1
ATOM 629 C C . LEU A 1 80 ? 13.727 -40.844 -10.914 1 88.69 80 LEU A C 1
ATOM 631 O O . LEU A 1 80 ? 13.727 -39.625 -10.945 1 88.69 80 LEU A O 1
ATOM 635 N N . LEU A 1 81 ? 12.82 -41.594 -10.32 1 84.44 81 LEU A N 1
ATOM 636 C CA . LEU A 1 81 ? 11.789 -40.938 -9.531 1 84.44 81 LEU A CA 1
ATOM 637 C C . LEU A 1 81 ? 12.406 -40.156 -8.367 1 84.44 81 LEU A C 1
ATOM 639 O O . LEU A 1 81 ? 12 -39.031 -8.086 1 84.44 81 LEU A O 1
ATOM 643 N N . PHE A 1 82 ? 13.32 -40.812 -7.758 1 83.69 82 PHE A N 1
ATOM 644 C CA . PHE A 1 82 ? 14.016 -40.156 -6.648 1 83.69 82 PHE A CA 1
ATOM 645 C C . PHE A 1 82 ? 14.742 -38.906 -7.109 1 83.69 82 PHE A C 1
ATOM 647 O O . PHE A 1 82 ? 14.633 -37.844 -6.473 1 83.69 82 PHE A O 1
ATOM 654 N N . LEU A 1 83 ? 15.438 -39 -8.164 1 88.19 83 LEU A N 1
ATOM 655 C CA . LEU A 1 83 ? 16.172 -37.844 -8.703 1 88.19 83 LEU A CA 1
ATOM 656 C C . LEU A 1 83 ? 15.219 -36.719 -9.07 1 88.19 83 LEU A C 1
ATOM 658 O O . LEU A 1 83 ? 15.531 -35.562 -8.867 1 88.19 83 LEU A O 1
ATOM 662 N N . THR A 1 84 ? 14.086 -37.094 -9.57 1 85.5 84 THR A N 1
ATOM 663 C CA . THR A 1 84 ? 13.094 -36.094 -9.938 1 85.5 84 THR A CA 1
ATOM 664 C C . THR A 1 84 ? 12.633 -35.312 -8.703 1 85.5 84 THR A C 1
ATOM 666 O O . THR A 1 84 ? 12.547 -34.062 -8.734 1 85.5 84 THR A O 1
ATOM 669 N N . HIS A 1 85 ? 12.383 -35.969 -7.602 1 78.38 85 HIS A N 1
ATOM 670 C CA . HIS A 1 85 ? 11.906 -35.344 -6.375 1 78.38 85 HIS A CA 1
ATOM 671 C C . HIS A 1 85 ? 12.984 -34.469 -5.766 1 78.38 85 HIS A C 1
ATOM 673 O O . HIS A 1 85 ? 12.703 -33.312 -5.355 1 78.38 85 HIS A O 1
ATOM 679 N N . VAL A 1 86 ? 14.133 -34.969 -5.777 1 83.56 86 VAL A N 1
ATOM 680 C CA . VAL A 1 86 ? 15.234 -34.219 -5.164 1 83.56 86 VAL A CA 1
ATOM 681 C C . VAL A 1 86 ? 15.531 -32.969 -5.965 1 83.56 86 VAL A C 1
ATOM 683 O O . VAL A 1 86 ? 15.641 -31.875 -5.398 1 83.56 86 VAL A O 1
ATOM 686 N N . PHE A 1 87 ? 15.586 -33.125 -7.254 1 88.94 87 PHE A N 1
ATOM 687 C CA . PHE A 1 87 ? 15.906 -31.969 -8.086 1 88.94 87 PHE A CA 1
ATOM 688 C C . PHE A 1 87 ? 14.773 -30.953 -8.078 1 88.94 87 PHE A C 1
ATOM 690 O O . PHE A 1 87 ? 15.008 -29.75 -8.148 1 88.94 87 PHE A O 1
ATOM 697 N N . SER A 1 88 ? 13.586 -31.453 -8.008 1 83.94 88 SER A N 1
ATOM 698 C CA . SER A 1 88 ? 12.453 -30.547 -7.934 1 83.94 88 SER A CA 1
ATOM 699 C C . SER A 1 88 ? 12.469 -29.75 -6.633 1 83.94 88 SER A C 1
ATOM 701 O O . SER A 1 88 ? 12.164 -28.547 -6.629 1 83.94 88 SER A O 1
ATOM 703 N N . GLY A 1 89 ? 12.773 -30.453 -5.539 1 81.38 89 GLY A N 1
ATOM 704 C CA . GLY A 1 89 ? 12.906 -29.781 -4.254 1 81.38 89 GLY A CA 1
ATOM 705 C C . GLY A 1 89 ? 14.008 -28.734 -4.238 1 81.38 89 GLY A C 1
ATOM 706 O O . GLY A 1 89 ? 13.812 -27.625 -3.752 1 81.38 89 GLY A O 1
ATOM 707 N N . ILE A 1 90 ? 15.125 -29.094 -4.809 1 88.88 90 ILE A N 1
ATOM 708 C CA . ILE A 1 90 ? 16.266 -28.188 -4.879 1 88.88 90 ILE A CA 1
ATOM 709 C C . ILE A 1 90 ? 15.906 -26.984 -5.738 1 88.88 90 ILE A C 1
ATOM 711 O O . ILE A 1 90 ? 16.172 -25.844 -5.352 1 88.88 90 ILE A O 1
ATOM 715 N N . SER A 1 91 ? 15.289 -27.266 -6.848 1 89.75 91 SER A N 1
ATOM 716 C CA . SER A 1 91 ? 14.922 -26.188 -7.762 1 89.75 91 SER A CA 1
ATOM 717 C C . SER A 1 91 ? 13.945 -25.219 -7.109 1 89.75 91 SER A C 1
ATOM 719 O O . SER A 1 91 ? 14.094 -24 -7.23 1 89.75 91 SER A O 1
ATOM 721 N N . SER A 1 92 ? 13.016 -25.75 -6.406 1 83.62 92 SER A N 1
ATOM 722 C CA . SER A 1 92 ? 12.016 -24.906 -5.75 1 83.62 92 SER A CA 1
ATOM 723 C C . SER A 1 92 ? 12.656 -24.031 -4.68 1 83.62 92 SER A C 1
ATOM 725 O O . SER A 1 92 ? 12.336 -22.844 -4.57 1 83.62 92 SER A O 1
ATOM 727 N N . SER A 1 93 ? 13.523 -24.625 -3.926 1 86.88 93 SER A N 1
ATOM 728 C CA . SER A 1 93 ? 14.219 -23.875 -2.883 1 86.88 93 SER A CA 1
ATOM 729 C C . SER A 1 93 ? 15.109 -22.781 -3.482 1 86.88 93 SER A C 1
ATOM 731 O O . SER A 1 93 ? 15.133 -21.656 -2.992 1 86.88 93 SER A O 1
ATOM 733 N N . LEU A 1 94 ? 15.836 -23.172 -4.5 1 91.12 94 LEU A N 1
ATOM 734 C CA . LEU A 1 94 ? 16.719 -22.203 -5.156 1 91.12 94 LEU A CA 1
ATOM 735 C C . LEU A 1 94 ? 15.922 -21.062 -5.75 1 91.12 94 LEU A C 1
ATOM 737 O O . LEU A 1 94 ? 16.344 -19.906 -5.672 1 91.12 94 LEU A O 1
ATOM 741 N N . GLN A 1 95 ? 14.812 -21.375 -6.305 1 90.19 95 GLN A N 1
ATOM 742 C CA . GLN A 1 95 ? 13.984 -20.328 -6.898 1 90.19 95 GLN A CA 1
ATOM 743 C C . GLN A 1 95 ? 13.5 -19.344 -5.84 1 90.19 95 GLN A C 1
ATOM 745 O O . GLN A 1 95 ? 13.445 -18.141 -6.09 1 90.19 95 GLN A O 1
ATOM 750 N N . THR A 1 96 ? 13.195 -19.859 -4.695 1 86.94 96 THR A N 1
ATOM 751 C CA . THR A 1 96 ? 12.75 -19 -3.607 1 86.94 96 THR A CA 1
ATOM 752 C C . THR A 1 96 ? 13.875 -18.062 -3.174 1 86.94 96 THR A C 1
ATOM 754 O O . THR A 1 96 ? 13.641 -16.875 -2.941 1 86.94 96 THR A O 1
ATOM 757 N N . ILE A 1 97 ? 15.008 -18.625 -3.094 1 92.44 97 ILE A N 1
ATOM 758 C CA . ILE A 1 97 ? 16.172 -17.828 -2.695 1 92.44 97 ILE A CA 1
ATOM 759 C C . ILE A 1 97 ? 16.453 -16.766 -3.754 1 92.44 97 ILE A C 1
ATOM 761 O O . ILE A 1 97 ? 16.672 -15.602 -3.43 1 92.44 97 ILE A O 1
ATOM 765 N N . ILE A 1 98 ? 16.453 -17.172 -4.992 1 94.56 98 ILE A N 1
ATOM 766 C CA . ILE A 1 98 ? 16.734 -16.266 -6.102 1 94.56 98 ILE A CA 1
ATOM 767 C C . ILE A 1 98 ? 15.695 -15.141 -6.117 1 94.56 98 ILE A C 1
ATOM 769 O O . ILE A 1 98 ? 16.047 -13.969 -6.293 1 94.56 98 ILE A O 1
ATOM 773 N N . ALA A 1 99 ? 14.414 -15.555 -5.965 1 92.12 99 ALA A N 1
ATOM 774 C CA . ALA A 1 99 ? 13.336 -14.578 -6.004 1 92.12 99 ALA A CA 1
ATOM 775 C C . ALA A 1 99 ? 13.516 -13.523 -4.914 1 92.12 99 ALA A C 1
ATOM 777 O O . ALA A 1 99 ? 13.328 -12.328 -5.156 1 92.12 99 ALA A O 1
ATOM 778 N N . GLU A 1 100 ? 13.898 -14 -3.75 1 90.62 100 GLU A N 1
ATOM 779 C CA . GLU A 1 100 ? 14.078 -13.078 -2.631 1 90.62 100 GLU A CA 1
ATOM 780 C C . GLU A 1 100 ? 15.281 -12.164 -2.854 1 90.62 100 GLU A C 1
ATOM 782 O O . GLU A 1 100 ? 15.203 -10.953 -2.615 1 90.62 100 GLU A O 1
ATOM 787 N N . GLN A 1 101 ? 16.344 -12.734 -3.264 1 94.06 101 GLN A N 1
ATOM 788 C CA . GLN A 1 101 ? 17.531 -11.938 -3.543 1 94.06 101 GLN A CA 1
ATOM 789 C C . GLN A 1 101 ? 17.266 -10.945 -4.672 1 94.06 101 GLN A C 1
ATOM 791 O O . GLN A 1 101 ? 17.766 -9.812 -4.637 1 94.06 101 GLN A O 1
ATOM 796 N N . PHE A 1 102 ? 16.547 -11.352 -5.637 1 93.88 102 PHE A N 1
ATOM 797 C CA . PHE A 1 102 ? 16.188 -10.484 -6.75 1 93.88 102 PHE A CA 1
ATOM 798 C C . PHE A 1 102 ? 15.328 -9.32 -6.266 1 93.88 102 PHE A C 1
ATOM 800 O O . PHE A 1 102 ? 15.562 -8.172 -6.652 1 93.88 102 PHE A O 1
ATOM 807 N N . SER A 1 103 ? 14.352 -9.625 -5.441 1 92.5 103 SER A N 1
ATOM 808 C CA . SER A 1 103 ? 13.484 -8.594 -4.879 1 92.5 103 SER A CA 1
ATOM 809 C C . SER A 1 103 ? 14.289 -7.559 -4.102 1 92.5 103 SER A C 1
ATOM 811 O O . SER A 1 103 ? 14.102 -6.352 -4.289 1 92.5 103 SER A O 1
ATOM 813 N N . ILE A 1 104 ? 15.188 -8.047 -3.293 1 93.31 104 ILE A N 1
ATOM 814 C CA . ILE A 1 104 ? 16.016 -7.16 -2.477 1 93.31 104 ILE A CA 1
ATOM 815 C C . ILE A 1 104 ? 16.938 -6.352 -3.375 1 93.31 104 ILE A C 1
ATOM 817 O O . ILE A 1 104 ? 17.203 -5.176 -3.107 1 93.31 104 ILE A O 1
ATOM 821 N N . ASN A 1 105 ? 17.406 -6.969 -4.391 1 93.81 105 ASN A N 1
ATOM 822 C CA . ASN A 1 105 ? 18.25 -6.246 -5.332 1 93.81 105 ASN A CA 1
ATOM 823 C C . ASN A 1 105 ? 17.484 -5.121 -6.027 1 93.81 105 ASN A C 1
ATOM 825 O O . ASN A 1 105 ? 18.047 -4.055 -6.285 1 93.81 105 ASN A O 1
ATOM 829 N N . ILE A 1 106 ? 16.266 -5.395 -6.367 1 93.5 106 ILE A N 1
ATOM 830 C CA . ILE A 1 106 ? 15.43 -4.367 -6.973 1 93.5 106 ILE A CA 1
ATOM 831 C C . ILE A 1 106 ? 15.289 -3.189 -6.012 1 93.5 106 ILE A C 1
ATOM 833 O O . ILE A 1 106 ? 15.461 -2.033 -6.406 1 93.5 106 ILE A O 1
ATOM 837 N N . ILE A 1 107 ? 15.047 -3.545 -4.773 1 92.81 107 ILE A N 1
ATOM 838 C CA . ILE A 1 107 ? 14.922 -2.514 -3.752 1 92.81 107 ILE A CA 1
ATOM 839 C C . ILE A 1 107 ? 16.234 -1.731 -3.645 1 92.81 107 ILE A C 1
ATOM 841 O O . ILE A 1 107 ? 16.219 -0.5 -3.582 1 92.81 107 ILE A O 1
ATOM 845 N N . THR A 1 108 ? 17.297 -2.436 -3.678 1 93.88 108 THR A N 1
ATOM 846 C CA . THR A 1 108 ? 18.609 -1.827 -3.529 1 93.88 108 THR A CA 1
ATOM 847 C C . THR A 1 108 ? 18.906 -0.884 -4.691 1 93.88 108 THR A C 1
ATOM 849 O O . THR A 1 108 ? 19.406 0.228 -4.488 1 93.88 108 THR A O 1
ATOM 852 N N . GLN A 1 109 ? 18.609 -1.298 -5.883 1 93.56 109 GLN A N 1
ATOM 853 C CA . GLN A 1 109 ? 18.875 -0.462 -7.047 1 93.56 109 GLN A CA 1
ATOM 854 C C . GLN A 1 109 ? 17.984 0.782 -7.047 1 93.56 109 GLN A C 1
ATOM 856 O O . GLN A 1 109 ? 18.438 1.865 -7.434 1 93.56 109 GLN A O 1
ATOM 861 N N . LEU A 1 110 ? 16.797 0.585 -6.645 1 92.06 110 LEU A N 1
ATOM 862 C CA . LEU A 1 110 ? 15.914 1.738 -6.535 1 92.06 110 LEU A CA 1
ATOM 863 C C . LEU A 1 110 ? 16.422 2.713 -5.477 1 92.06 110 LEU A C 1
ATOM 865 O O . LEU A 1 110 ? 16.391 3.93 -5.68 1 92.06 110 LEU A O 1
ATOM 869 N N . ALA A 1 111 ? 16.797 2.146 -4.344 1 93.12 111 ALA A N 1
ATOM 870 C CA . ALA A 1 111 ? 17.359 2.973 -3.281 1 93.12 111 ALA A CA 1
ATOM 871 C C . ALA A 1 111 ? 18.594 3.738 -3.773 1 93.12 111 ALA A C 1
ATOM 873 O O . ALA A 1 111 ? 18.75 4.93 -3.488 1 93.12 111 ALA A O 1
ATOM 874 N N . ASN A 1 112 ? 19.453 3.066 -4.5 1 92.62 112 ASN A N 1
ATOM 875 C CA . ASN A 1 112 ? 20.625 3.709 -5.062 1 92.62 112 ASN A CA 1
ATOM 876 C C . ASN A 1 112 ? 20.25 4.832 -6.023 1 92.62 112 ASN A C 1
ATOM 878 O O . ASN A 1 112 ? 20.906 5.879 -6.047 1 92.62 112 ASN A O 1
ATOM 882 N N . LYS A 1 113 ? 19.25 4.574 -6.793 1 91.31 113 LYS A N 1
ATOM 883 C CA . LYS A 1 113 ? 18.766 5.605 -7.711 1 91.31 113 LYS A CA 1
ATOM 884 C C . LYS A 1 113 ? 18.266 6.828 -6.953 1 91.31 113 LYS A C 1
ATOM 886 O O . LYS A 1 113 ? 18.531 7.965 -7.348 1 91.31 113 LYS A O 1
ATOM 891 N N . LEU A 1 114 ? 17.594 6.598 -5.879 1 89.88 114 LEU A N 1
ATOM 892 C CA . LEU A 1 114 ? 17.016 7.688 -5.102 1 89.88 114 LEU A CA 1
ATOM 893 C C . LEU A 1 114 ? 18.109 8.5 -4.418 1 89.88 114 LEU A C 1
ATOM 895 O O . LEU A 1 114 ? 17.906 9.688 -4.121 1 89.88 114 LEU A O 1
ATOM 899 N N . THR A 1 115 ? 19.25 7.879 -4.133 1 89.62 115 THR A N 1
ATOM 900 C CA . THR A 1 115 ? 20.359 8.625 -3.545 1 89.62 115 THR A CA 1
ATOM 901 C C . THR A 1 115 ? 20.906 9.656 -4.527 1 89.62 115 THR A C 1
ATOM 903 O O . THR A 1 115 ? 21.469 10.672 -4.117 1 89.62 115 THR A O 1
ATOM 906 N N . LYS A 1 116 ? 20.609 9.461 -5.789 1 87.94 116 LYS A N 1
ATOM 907 C CA . LYS A 1 116 ? 21.156 10.344 -6.82 1 87.94 116 LYS A CA 1
ATOM 908 C C . LYS A 1 116 ? 20.141 11.406 -7.223 1 87.94 116 LYS A C 1
ATOM 910 O O . LYS A 1 116 ? 20.5 12.43 -7.812 1 87.94 116 LYS A O 1
ATOM 915 N N . VAL A 1 117 ? 18.938 11.141 -6.938 1 86.94 117 VAL A N 1
ATOM 916 C CA . VAL A 1 117 ? 17.891 12.086 -7.301 1 86.94 117 VAL A CA 1
ATOM 917 C C . VAL A 1 117 ? 17.922 13.289 -6.352 1 86.94 117 VAL A C 1
ATOM 919 O O . VAL A 1 117 ? 17.859 13.125 -5.133 1 86.94 117 VAL A O 1
ATOM 922 N N . LYS A 1 118 ? 18.047 14.5 -6.98 1 84.75 118 LYS A N 1
ATOM 923 C CA . LYS A 1 118 ? 18.141 15.688 -6.145 1 84.75 118 LYS A CA 1
ATOM 924 C C . LYS A 1 118 ? 17.062 16.703 -6.508 1 84.75 118 LYS A C 1
ATOM 926 O O . LYS A 1 118 ? 17 17.797 -5.938 1 84.75 118 LYS A O 1
ATOM 931 N N . ASN A 1 119 ? 16.188 16.391 -7.41 1 83.81 119 ASN A N 1
ATOM 932 C CA . ASN A 1 119 ? 15.156 17.312 -7.855 1 83.81 119 ASN A CA 1
ATOM 933 C C . ASN A 1 119 ? 13.758 16.797 -7.508 1 83.81 119 ASN A C 1
ATOM 935 O O . ASN A 1 119 ? 13.5 15.594 -7.605 1 83.81 119 ASN A O 1
ATOM 939 N N . LEU A 1 120 ? 12.945 17.703 -7.109 1 87.38 120 LEU A N 1
ATOM 940 C CA . LEU A 1 120 ? 11.586 17.359 -6.691 1 87.38 120 LEU A CA 1
ATOM 941 C C . LEU A 1 120 ? 10.727 17 -7.898 1 87.38 120 LEU A C 1
ATOM 943 O O . LEU A 1 120 ? 9.688 16.359 -7.75 1 87.38 120 LEU A O 1
ATOM 947 N N . ASN A 1 121 ? 11.102 17.469 -9.047 1 80.94 121 ASN A N 1
ATOM 948 C CA . ASN A 1 121 ? 10.336 17.188 -10.258 1 80.94 121 ASN A CA 1
ATOM 949 C C . ASN A 1 121 ? 10.188 15.688 -10.5 1 80.94 121 ASN A C 1
ATOM 951 O O . ASN A 1 121 ? 9.18 15.234 -11.039 1 80.94 121 ASN A O 1
ATOM 955 N N . PHE A 1 122 ? 11.148 15 -10.094 1 82.5 122 PHE A N 1
ATOM 956 C CA . PHE A 1 122 ? 11.133 13.555 -10.25 1 82.5 122 PHE A CA 1
ATOM 957 C C . PHE A 1 122 ? 9.984 12.938 -9.453 1 82.5 122 PHE A C 1
ATOM 959 O O . PHE A 1 122 ? 9.336 12 -9.922 1 82.5 122 PHE A O 1
ATOM 966 N N . PHE A 1 123 ? 9.695 13.469 -8.336 1 80.75 123 PHE A N 1
ATOM 967 C CA . PHE A 1 123 ? 8.719 12.891 -7.422 1 80.75 123 PHE A CA 1
ATOM 968 C C . PHE A 1 123 ? 7.324 13.445 -7.691 1 80.75 123 PHE A C 1
ATOM 970 O O . PHE A 1 123 ? 6.32 12.781 -7.41 1 80.75 123 PHE A O 1
ATOM 977 N N . GLU A 1 124 ? 7.297 14.609 -8.164 1 76.5 124 GLU A N 1
ATOM 978 C CA . GLU A 1 124 ? 6.012 15.281 -8.312 1 76.5 124 GLU A CA 1
ATOM 979 C C . GLU A 1 124 ? 5.434 15.078 -9.703 1 76.5 124 GLU A C 1
ATOM 981 O O . GLU A 1 124 ? 4.277 15.422 -9.961 1 76.5 124 GLU A O 1
ATOM 986 N N . ASN A 1 125 ? 6.168 14.484 -10.594 1 75.62 125 ASN A N 1
ATOM 987 C CA . ASN A 1 125 ? 5.66 14.125 -11.914 1 75.62 125 ASN A CA 1
ATOM 988 C C . ASN A 1 125 ? 4.648 12.984 -11.836 1 75.62 125 ASN A C 1
ATOM 990 O O . ASN A 1 125 ? 4.93 11.945 -11.234 1 75.62 125 ASN A O 1
ATOM 994 N N . LYS A 1 126 ? 3.521 13.211 -12.414 1 72.31 126 LYS A N 1
ATOM 995 C CA . LYS A 1 126 ? 2.414 12.266 -12.344 1 72.31 126 LYS A CA 1
ATOM 996 C C . LYS A 1 126 ? 2.811 10.914 -12.93 1 72.31 126 LYS A C 1
ATOM 998 O O . LYS A 1 126 ? 2.527 9.867 -12.344 1 72.31 126 LYS A O 1
ATOM 1003 N N . ASP A 1 127 ? 3.441 10.953 -14.07 1 75.81 127 ASP A N 1
ATOM 1004 C CA . ASP A 1 127 ? 3.832 9.711 -14.734 1 75.81 127 ASP A CA 1
ATOM 1005 C C . ASP A 1 127 ? 4.793 8.906 -13.859 1 75.81 127 ASP A C 1
ATOM 1007 O O . ASP A 1 127 ? 4.66 7.684 -13.75 1 75.81 127 ASP A O 1
ATOM 1011 N N . HIS A 1 128 ? 5.719 9.617 -13.258 1 81.44 128 HIS A N 1
ATOM 1012 C CA . HIS A 1 128 ? 6.68 8.938 -12.398 1 81.44 128 HIS A CA 1
ATOM 1013 C C . HIS A 1 128 ? 6.004 8.383 -11.148 1 81.44 128 HIS A C 1
ATOM 1015 O O . HIS A 1 128 ? 6.316 7.27 -10.711 1 81.44 128 HIS A O 1
ATOM 1021 N N . THR A 1 129 ? 5.086 9.125 -10.688 1 77.19 129 THR A N 1
ATOM 1022 C CA . THR A 1 129 ? 4.383 8.688 -9.484 1 77.19 129 THR A CA 1
ATOM 1023 C C . THR A 1 129 ? 3.578 7.426 -9.758 1 77.19 129 THR A C 1
ATOM 1025 O O . THR A 1 129 ? 3.555 6.508 -8.93 1 77.19 129 THR A O 1
ATOM 1028 N N . ILE A 1 130 ? 2.977 7.379 -10.906 1 74.38 130 ILE A N 1
ATOM 1029 C CA . ILE A 1 130 ? 2.184 6.215 -11.289 1 74.38 130 ILE A CA 1
ATOM 1030 C C . ILE A 1 130 ? 3.092 4.992 -11.422 1 74.38 130 ILE A C 1
ATOM 1032 O O . ILE A 1 130 ? 2.773 3.916 -10.914 1 74.38 130 ILE A O 1
ATOM 1036 N N . LYS A 1 131 ? 4.184 5.223 -12.078 1 82.88 131 LYS A N 1
ATOM 1037 C CA . LYS A 1 131 ? 5.117 4.121 -12.289 1 82.88 131 LYS A CA 1
ATOM 1038 C C . LYS A 1 131 ? 5.723 3.652 -10.969 1 82.88 131 LYS A C 1
ATOM 1040 O O . LYS A 1 131 ? 5.879 2.451 -10.742 1 82.88 131 LYS A O 1
ATOM 1045 N N . LEU A 1 132 ? 5.988 4.602 -10.109 1 84.06 132 LEU A N 1
ATOM 1046 C CA . LEU A 1 132 ? 6.566 4.27 -8.812 1 84.06 132 LEU A CA 1
ATOM 1047 C C . LEU A 1 132 ? 5.57 3.49 -7.957 1 84.06 132 LEU A C 1
ATOM 1049 O O . LEU A 1 132 ? 5.945 2.535 -7.273 1 84.06 132 LEU A O 1
ATOM 1053 N N . ASN A 1 133 ? 4.363 3.842 -8.008 1 76.06 133 ASN A N 1
ATOM 1054 C CA . ASN A 1 133 ? 3.326 3.125 -7.27 1 76.06 133 ASN A CA 1
ATOM 1055 C C . ASN A 1 133 ? 3.129 1.711 -7.812 1 76.06 133 ASN A C 1
ATOM 1057 O O . ASN A 1 133 ? 2.91 0.773 -7.043 1 76.06 133 ASN A O 1
ATOM 1061 N N . ALA A 1 134 ? 3.197 1.617 -9.102 1 77 134 ALA A N 1
ATOM 1062 C CA . ALA A 1 134 ? 3.086 0.3 -9.727 1 77 134 ALA A CA 1
ATOM 1063 C C . ALA A 1 134 ? 4.219 -0.616 -9.273 1 77 134 ALA A C 1
ATOM 1065 O O . ALA A 1 134 ? 4 -1.797 -8.992 1 77 134 ALA A O 1
ATOM 1066 N N . ILE A 1 135 ? 5.395 -0.072 -9.219 1 85.12 135 ILE A N 1
ATOM 1067 C CA . ILE A 1 135 ? 6.562 -0.835 -8.797 1 85.12 135 ILE A CA 1
ATOM 1068 C C . ILE A 1 135 ? 6.414 -1.226 -7.328 1 85.12 135 ILE A C 1
ATOM 1070 O O . ILE A 1 135 ? 6.691 -2.369 -6.953 1 85.12 135 ILE A O 1
ATOM 1074 N N . HIS A 1 136 ? 5.91 -0.287 -6.578 1 79.94 136 HIS A N 1
ATOM 1075 C CA . HIS A 1 136 ? 5.719 -0.523 -5.148 1 79.94 136 HIS A CA 1
ATOM 1076 C C . HIS A 1 136 ? 4.723 -1.651 -4.906 1 79.94 136 HIS A C 1
ATOM 1078 O O . HIS A 1 136 ? 4.996 -2.568 -4.125 1 79.94 136 HIS A O 1
ATOM 1084 N N . ASN A 1 137 ? 3.668 -1.67 -5.605 1 71.12 137 ASN A N 1
ATOM 1085 C CA . ASN A 1 137 ? 2.598 -2.641 -5.406 1 71.12 137 ASN A CA 1
ATOM 1086 C C . ASN A 1 137 ? 3.002 -4.027 -5.898 1 71.12 137 ASN A C 1
ATOM 1088 O O . ASN A 1 137 ? 2.529 -5.039 -5.375 1 71.12 137 ASN A O 1
ATOM 1092 N N . GLY A 1 138 ? 3.92 -4.035 -6.82 1 78.31 138 GLY A N 1
ATOM 1093 C CA . GLY A 1 138 ? 4.309 -5.309 -7.406 1 78.31 138 GLY A CA 1
ATOM 1094 C C . GLY A 1 138 ? 5.57 -5.887 -6.793 1 78.31 138 GLY A C 1
ATOM 1095 O O . GLY A 1 138 ? 5.961 -7.012 -7.105 1 78.31 138 GLY A O 1
ATOM 1096 N N . LEU A 1 139 ? 6.18 -5.23 -5.883 1 78.75 139 LEU A N 1
ATOM 1097 C CA . LEU A 1 139 ? 7.504 -5.582 -5.379 1 78.75 139 LEU A CA 1
ATOM 1098 C C . LEU A 1 139 ? 7.469 -6.906 -4.629 1 78.75 139 LEU A C 1
ATOM 1100 O O . LEU A 1 139 ? 8.453 -7.648 -4.617 1 78.75 139 LEU A O 1
ATOM 1104 N N . TYR A 1 140 ? 6.363 -7.238 -4.121 1 71.94 140 TYR A N 1
ATOM 1105 C CA . TYR A 1 140 ? 6.289 -8.422 -3.273 1 71.94 140 TYR A CA 1
ATOM 1106 C C . TYR A 1 140 ? 5.98 -9.664 -4.102 1 71.94 140 TYR A C 1
ATOM 1108 O O . TYR A 1 140 ? 6.258 -10.789 -3.672 1 71.94 140 TYR A O 1
ATOM 1116 N N . ILE A 1 141 ? 5.504 -9.477 -5.332 1 76.5 141 ILE A N 1
ATOM 1117 C CA . ILE A 1 141 ? 4.98 -10.648 -6.016 1 76.5 141 ILE A CA 1
ATOM 1118 C C . ILE A 1 141 ? 5.621 -10.773 -7.398 1 76.5 141 ILE A C 1
ATOM 1120 O O . ILE A 1 141 ? 5.871 -11.883 -7.875 1 76.5 141 ILE A O 1
ATOM 1124 N N . ARG A 1 142 ? 5.949 -9.672 -8.016 1 82.25 142 ARG A N 1
ATOM 1125 C CA . ARG A 1 142 ? 6.34 -9.703 -9.422 1 82.25 142 ARG A CA 1
ATOM 1126 C C . ARG A 1 142 ? 7.707 -10.359 -9.594 1 82.25 142 ARG A C 1
ATOM 1128 O O . ARG A 1 142 ? 7.906 -11.156 -10.508 1 82.25 142 ARG A O 1
ATOM 1135 N N . PRO A 1 143 ? 8.695 -10.109 -8.664 1 86.06 143 PRO A N 1
ATOM 1136 C CA . PRO A 1 143 ? 9.984 -10.797 -8.805 1 86.06 143 PRO A CA 1
ATOM 1137 C C . PRO A 1 143 ? 9.859 -12.312 -8.672 1 86.06 143 PRO A C 1
ATOM 1139 O O . PRO A 1 143 ? 10.477 -13.062 -9.43 1 86.06 143 PRO A O 1
ATOM 1142 N N . LEU A 1 144 ? 9.062 -12.688 -7.789 1 85.56 144 LEU A N 1
ATOM 1143 C CA . LEU A 1 144 ? 8.828 -14.117 -7.617 1 85.56 144 LEU A CA 1
ATOM 1144 C C . LEU A 1 144 ? 8.156 -14.703 -8.852 1 85.56 144 LEU A C 1
ATOM 1146 O O . LEU A 1 144 ? 8.531 -15.789 -9.312 1 85.56 144 LEU A O 1
ATOM 1150 N N . ASN A 1 145 ? 7.164 -13.969 -9.398 1 83.5 145 ASN A N 1
ATOM 1151 C CA . ASN A 1 145 ? 6.484 -14.414 -10.617 1 83.5 145 ASN A CA 1
ATOM 1152 C C . ASN A 1 145 ? 7.453 -14.555 -11.781 1 83.5 145 ASN A C 1
ATOM 1154 O O . ASN A 1 145 ? 7.355 -15.5 -12.57 1 83.5 145 ASN A O 1
ATOM 1158 N N . TYR A 1 146 ? 8.32 -13.625 -11.82 1 90.19 146 TYR A N 1
ATOM 1159 C CA . TYR A 1 146 ? 9.289 -13.641 -12.922 1 90.19 146 TYR A CA 1
ATOM 1160 C C . TYR A 1 146 ? 10.203 -14.852 -12.828 1 90.19 146 TYR A C 1
ATOM 1162 O O . TYR A 1 146 ? 10.398 -15.57 -13.812 1 90.19 146 TYR A O 1
ATOM 1170 N N . VAL A 1 147 ? 10.75 -15.078 -11.648 1 91.31 147 VAL A N 1
ATOM 1171 C CA . VAL A 1 147 ? 11.695 -16.172 -11.438 1 91.31 147 VAL A CA 1
ATOM 1172 C C . VAL A 1 147 ? 11.008 -17.516 -11.703 1 91.31 147 VAL A C 1
ATOM 1174 O O . VAL A 1 147 ? 11.523 -18.344 -12.453 1 91.31 147 VAL A O 1
ATOM 1177 N N . SER A 1 148 ? 9.805 -17.672 -11.125 1 86.75 148 SER A N 1
ATOM 1178 C CA . SER A 1 148 ? 9.078 -18.922 -11.32 1 86.75 148 SER A CA 1
ATOM 1179 C C . SER A 1 148 ? 8.727 -19.141 -12.789 1 86.75 148 SER A C 1
ATOM 1181 O O . SER A 1 148 ? 8.922 -20.234 -13.328 1 86.75 148 SER A O 1
ATOM 1183 N N . ASN A 1 149 ? 8.234 -18.094 -13.438 1 85.88 149 ASN A N 1
ATOM 1184 C CA . ASN A 1 149 ? 7.879 -18.188 -14.852 1 85.88 149 ASN A CA 1
ATOM 1185 C C . ASN A 1 149 ? 9.086 -18.547 -15.711 1 85.88 149 ASN A C 1
ATOM 1187 O O . ASN A 1 149 ? 8.984 -19.344 -16.625 1 85.88 149 ASN A O 1
ATOM 1191 N N . LEU A 1 150 ? 10.203 -17.953 -15.438 1 90.44 150 LEU A N 1
ATOM 1192 C CA . LEU A 1 150 ? 11.422 -18.188 -16.203 1 90.44 150 LEU A CA 1
ATOM 1193 C C . LEU A 1 150 ? 11.875 -19.625 -16.094 1 90.44 150 LEU A C 1
ATOM 1195 O O . LEU A 1 150 ? 12.109 -20.297 -17.109 1 90.44 150 LEU A O 1
ATOM 1199 N N . PHE A 1 151 ? 11.93 -20.125 -14.922 1 90.06 151 PHE A N 1
ATOM 1200 C CA . PHE A 1 151 ? 12.469 -21.469 -14.719 1 90.06 151 PHE A CA 1
ATOM 1201 C C . PHE A 1 151 ? 11.453 -22.531 -15.133 1 90.06 151 PHE A C 1
ATOM 1203 O O . PHE A 1 151 ? 11.828 -23.578 -15.641 1 90.06 151 PHE A O 1
ATOM 1210 N N . PHE A 1 152 ? 10.164 -22.219 -14.938 1 85.56 152 PHE A N 1
ATOM 1211 C CA . PHE A 1 152 ? 9.148 -23.156 -15.406 1 85.56 152 PHE A CA 1
ATOM 1212 C C . PHE A 1 152 ? 9.172 -23.266 -16.922 1 85.56 152 PHE A C 1
ATOM 1214 O O . PHE A 1 152 ? 9.078 -24.359 -17.484 1 85.56 152 PHE A O 1
ATOM 1221 N N . ASN A 1 153 ? 9.297 -22.172 -17.562 1 87.44 153 ASN A N 1
ATOM 1222 C CA . ASN A 1 153 ? 9.367 -22.188 -19.031 1 87.44 153 ASN A CA 1
ATOM 1223 C C . ASN A 1 153 ? 10.641 -22.859 -19.531 1 87.44 153 ASN A C 1
ATOM 1225 O O . ASN A 1 153 ? 10.609 -23.609 -20.5 1 87.44 153 ASN A O 1
ATOM 1229 N N . LEU A 1 154 ? 11.719 -22.594 -18.875 1 90.06 154 LEU A N 1
ATOM 1230 C CA . LEU A 1 154 ? 12.977 -23.234 -19.234 1 90.06 154 LEU A CA 1
ATOM 1231 C C . LEU A 1 154 ? 12.875 -24.75 -19.094 1 90.06 154 LEU A C 1
ATOM 1233 O O . LEU A 1 154 ? 13.344 -25.5 -19.953 1 90.06 154 LEU A O 1
ATOM 1237 N N . GLN A 1 155 ? 12.305 -25.094 -18.062 1 90 155 GLN A N 1
ATOM 1238 C CA . GLN A 1 155 ? 12.109 -26.531 -17.812 1 90 155 GLN A CA 1
ATOM 1239 C C . GLN A 1 155 ? 11.258 -27.156 -18.922 1 90 155 GLN A C 1
ATOM 1241 O O . GLN A 1 155 ? 11.562 -28.266 -19.391 1 90 155 GLN A O 1
ATOM 1246 N N . ARG A 1 156 ? 10.227 -26.484 -19.297 1 86.56 156 ARG A N 1
ATOM 1247 C CA . ARG A 1 156 ? 9.312 -27 -20.312 1 86.56 156 ARG A CA 1
ATOM 1248 C C . ARG A 1 156 ? 9.984 -27.062 -21.672 1 86.56 156 ARG A C 1
ATOM 1250 O O . ARG A 1 156 ? 9.766 -27.984 -22.453 1 86.56 156 ARG A O 1
ATOM 1257 N N . ILE A 1 157 ? 10.781 -26.125 -22.016 1 89 157 ILE A N 1
ATOM 1258 C CA . ILE A 1 157 ? 11.508 -26.109 -23.281 1 89 157 ILE A CA 1
ATOM 1259 C C . ILE A 1 157 ? 12.5 -27.266 -23.328 1 89 157 ILE A C 1
ATOM 1261 O O . ILE A 1 157 ? 12.57 -27.984 -24.312 1 89 157 ILE A O 1
ATOM 1265 N N . ILE A 1 158 ? 13.219 -27.453 -22.25 1 91.69 158 ILE A N 1
ATOM 1266 C CA . ILE A 1 158 ? 14.18 -28.547 -22.172 1 91.69 158 ILE A CA 1
ATOM 1267 C C . ILE A 1 158 ? 13.438 -29.891 -22.25 1 91.69 158 ILE A C 1
ATOM 1269 O O . ILE A 1 158 ? 13.883 -30.797 -22.953 1 91.69 158 ILE A O 1
ATOM 1273 N N . GLY A 1 159 ? 12.328 -29.906 -21.484 1 89.38 159 GLY A N 1
ATOM 1274 C CA . GLY A 1 159 ? 11.5 -31.094 -21.562 1 89.38 159 GLY A CA 1
ATOM 1275 C C . GLY A 1 159 ? 11.016 -31.391 -22.969 1 89.38 159 GLY A C 1
ATOM 1276 O O . GLY A 1 159 ? 11.031 -32.562 -23.406 1 89.38 159 GLY A O 1
ATOM 1277 N N . LEU A 1 160 ? 10.672 -30.375 -23.703 1 87.62 160 LEU A N 1
ATOM 1278 C CA . LEU A 1 160 ? 10.203 -30.516 -25.078 1 87.62 160 LEU A CA 1
ATOM 1279 C C . LEU A 1 160 ? 11.312 -31.031 -25.984 1 87.62 160 LEU A C 1
ATOM 1281 O O . LEU A 1 160 ? 11.094 -31.938 -26.797 1 87.62 160 LEU A O 1
ATOM 1285 N N . VAL A 1 161 ? 12.453 -30.516 -25.844 1 88.62 161 VAL A N 1
ATOM 1286 C CA . VAL A 1 161 ? 13.594 -30.922 -26.672 1 88.62 161 VAL A CA 1
ATOM 1287 C C . VAL A 1 161 ? 13.945 -32.375 -26.391 1 88.62 161 VAL A C 1
ATOM 1289 O O . VAL A 1 161 ? 14.219 -33.156 -27.312 1 88.62 161 VAL A O 1
ATOM 1292 N N . SER A 1 162 ? 13.938 -32.719 -25.156 1 90.38 162 SER A N 1
ATOM 1293 C CA . SER A 1 162 ? 14.25 -34.094 -24.797 1 90.38 162 SER A CA 1
ATOM 1294 C C . SER A 1 162 ? 13.227 -35.062 -25.359 1 90.38 162 SER A C 1
ATOM 1296 O O . SER A 1 162 ? 13.586 -36.125 -25.844 1 90.38 162 SER A O 1
ATOM 1298 N N . LEU A 1 163 ? 11.961 -34.719 -25.281 1 88.94 163 LEU A N 1
ATOM 1299 C CA . LEU A 1 163 ? 10.898 -35.562 -25.797 1 88.94 163 LEU A CA 1
ATOM 1300 C C . LEU A 1 163 ? 10.969 -35.688 -27.312 1 88.94 163 LEU A C 1
ATOM 1302 O O . LEU A 1 163 ? 10.625 -36.719 -27.875 1 88.94 163 LEU A O 1
ATOM 1306 N N . PHE A 1 164 ? 11.367 -34.656 -27.891 1 88.38 164 PHE A N 1
ATOM 1307 C CA . PHE A 1 164 ? 11.57 -34.688 -29.328 1 88.38 164 PHE A CA 1
ATOM 1308 C C . PHE A 1 164 ? 12.617 -35.719 -29.719 1 88.38 164 PHE A C 1
ATOM 1310 O O . PHE A 1 164 ? 12.523 -36.375 -30.766 1 88.38 164 PHE A O 1
ATOM 1317 N N . GLY A 1 165 ? 13.609 -35.875 -28.875 1 86.06 165 GLY A N 1
ATOM 1318 C CA . GLY A 1 165 ? 14.609 -36.906 -29.109 1 86.06 165 GLY A CA 1
ATOM 1319 C C . GLY A 1 165 ? 14.016 -38.312 -29.219 1 86.06 165 GLY A C 1
ATOM 1320 O O . GLY A 1 165 ? 14.422 -39.094 -30.078 1 86.06 165 GLY A O 1
ATOM 1321 N N . ILE A 1 166 ? 13 -38.562 -28.438 1 86.88 166 ILE A N 1
ATOM 1322 C CA . ILE A 1 166 ? 12.336 -39.875 -28.453 1 86.88 166 ILE A CA 1
ATOM 1323 C C . ILE A 1 166 ? 11.469 -39.969 -29.719 1 86.88 166 ILE A C 1
ATOM 1325 O O . ILE A 1 166 ? 11.477 -41.031 -30.375 1 86.88 166 ILE A O 1
ATOM 1329 N N . LEU A 1 167 ? 10.758 -39 -30.031 1 86.5 167 LEU A N 1
ATOM 1330 C CA . LEU A 1 167 ? 9.844 -39.031 -31.172 1 86.5 167 LEU A CA 1
ATOM 1331 C C . LEU A 1 167 ? 10.617 -39.094 -32.5 1 86.5 167 LEU A C 1
ATOM 1333 O O . LEU A 1 167 ? 10.109 -39.625 -33.469 1 86.5 167 LEU A O 1
ATOM 1337 N N . PHE A 1 168 ? 11.859 -38.656 -32.438 1 86.88 168 PHE A N 1
ATOM 1338 C CA . PHE A 1 168 ? 12.734 -38.75 -33.594 1 86.88 168 PHE A CA 1
ATOM 1339 C C . PHE A 1 168 ? 13.047 -40.188 -33.938 1 86.88 168 PHE A C 1
ATOM 1341 O O . PHE A 1 168 ? 13.273 -40.531 -35.125 1 86.88 168 PHE A O 1
ATOM 1348 N N . SER A 1 169 ? 13.086 -40.969 -32.906 1 82.06 169 SER A N 1
ATOM 1349 C CA . SER A 1 169 ? 13.375 -42.375 -33.125 1 82.06 169 SER A CA 1
ATOM 1350 C C . SER A 1 169 ? 12.258 -43.062 -33.906 1 82.06 169 SER A C 1
ATOM 1352 O O . SER A 1 169 ? 12.477 -44.125 -34.531 1 82.06 169 SER A O 1
ATOM 1354 N N . ILE A 1 170 ? 11.125 -42.5 -33.844 1 79.88 170 ILE A N 1
ATOM 1355 C CA . ILE A 1 170 ? 10 -43.031 -34.625 1 79.88 170 ILE A CA 1
ATOM 1356 C C . ILE A 1 170 ? 10.031 -42.469 -36.031 1 79.88 170 ILE A C 1
ATOM 1358 O O . ILE A 1 170 ? 10.023 -43.25 -37 1 79.88 170 ILE A O 1
ATOM 1362 N N . SER A 1 171 ? 9.922 -41.156 -36.062 1 84 171 SER A N 1
ATOM 1363 C CA . SER A 1 171 ? 9.977 -40.469 -37.344 1 84 171 SER A CA 1
ATOM 1364 C C . SER A 1 171 ? 10.641 -39.125 -37.219 1 84 171 SER A C 1
ATOM 1366 O O . SER A 1 171 ? 10.328 -38.344 -36.281 1 84 171 SER A O 1
ATOM 1368 N N . ILE A 1 172 ? 11.484 -38.812 -38.125 1 84 172 ILE A N 1
ATOM 1369 C CA . ILE A 1 172 ? 12.234 -37.562 -38.125 1 84 172 ILE A CA 1
ATOM 1370 C C . ILE A 1 172 ? 11.281 -36.375 -38.375 1 84 172 ILE A C 1
ATOM 1372 O O . ILE A 1 172 ? 11.531 -35.281 -37.875 1 84 172 ILE A O 1
ATOM 1376 N N . TYR A 1 173 ? 10.125 -36.625 -38.969 1 85.25 173 TYR A N 1
ATOM 1377 C CA . TYR A 1 173 ? 9.25 -35.531 -39.375 1 85.25 173 TYR A CA 1
ATOM 1378 C C . TYR A 1 173 ? 8.234 -35.219 -38.281 1 85.25 173 TYR A C 1
ATOM 1380 O O . TYR A 1 173 ? 7.715 -34.094 -38.219 1 85.25 173 TYR A O 1
ATOM 1388 N N . LEU A 1 174 ? 8.086 -36.125 -37.375 1 84.5 174 LEU A N 1
ATOM 1389 C CA . LEU A 1 174 ? 6.984 -36 -36.438 1 84.5 174 LEU A CA 1
ATOM 1390 C C . LEU A 1 174 ? 7.215 -34.812 -35.5 1 84.5 174 LEU A C 1
ATOM 1392 O O . LEU A 1 174 ? 6.332 -33.969 -35.312 1 84.5 174 LEU A O 1
ATOM 1396 N N . PRO A 1 175 ? 8.406 -34.656 -34.906 1 85.06 175 PRO A N 1
ATOM 1397 C CA . PRO A 1 175 ? 8.617 -33.5 -34 1 85.06 175 PRO A CA 1
ATOM 1398 C C . PRO A 1 175 ? 8.484 -32.156 -34.75 1 85.06 175 PRO A C 1
ATOM 1400 O O . PRO A 1 175 ? 7.941 -31.203 -34.188 1 85.06 175 PRO A O 1
ATOM 1403 N N . PHE A 1 176 ? 8.875 -32.156 -35.875 1 83.94 176 PHE A N 1
ATOM 1404 C CA . PHE A 1 176 ? 8.812 -30.906 -36.625 1 83.94 176 PHE A CA 1
ATOM 1405 C C . PHE A 1 176 ? 7.371 -30.531 -36.969 1 83.94 176 PHE A C 1
ATOM 1407 O O . PHE A 1 176 ? 6.988 -29.359 -36.875 1 83.94 176 PHE A O 1
ATOM 1414 N N . ILE A 1 177 ? 6.594 -31.5 -37.25 1 82.94 177 ILE A N 1
ATOM 1415 C CA . ILE A 1 177 ? 5.188 -31.25 -37.562 1 82.94 177 ILE A CA 1
ATOM 1416 C C . ILE A 1 177 ? 4.461 -30.797 -36.281 1 82.94 177 ILE A C 1
ATOM 1418 O O . ILE A 1 177 ? 3.588 -29.922 -36.344 1 82.94 177 ILE A O 1
ATOM 1422 N N . MET A 1 178 ? 4.887 -31.375 -35.219 1 82.88 178 MET A N 1
ATOM 1423 C CA . MET A 1 178 ? 4.273 -31 -33.938 1 82.88 178 MET A CA 1
ATOM 1424 C C . MET A 1 178 ? 4.602 -29.547 -33.594 1 82.88 178 MET A C 1
ATOM 1426 O O . MET A 1 178 ? 3.734 -28.812 -33.125 1 82.88 178 MET A O 1
ATOM 1430 N N . ILE A 1 179 ? 5.777 -29.141 -33.844 1 81.69 179 ILE A N 1
ATOM 1431 C CA . ILE A 1 179 ? 6.199 -27.781 -33.562 1 81.69 179 ILE A CA 1
ATOM 1432 C C . ILE A 1 179 ? 5.441 -26.812 -34.469 1 81.69 179 ILE A C 1
ATOM 1434 O O . ILE A 1 179 ? 4.934 -25.781 -34.031 1 81.69 179 ILE A O 1
ATOM 1438 N N . PHE A 1 180 ? 5.391 -27.125 -35.688 1 80.31 180 PHE A N 1
ATOM 1439 C CA . PHE A 1 180 ? 4.746 -26.281 -36.656 1 80.31 180 PHE A CA 1
ATOM 1440 C C . PHE A 1 180 ? 3.256 -26.141 -36.375 1 80.31 180 PHE A C 1
ATOM 1442 O O . PHE A 1 180 ? 2.664 -25.078 -36.625 1 80.31 180 PHE A O 1
ATOM 1449 N N . ALA A 1 181 ? 2.701 -27.156 -35.812 1 76 181 ALA A N 1
ATOM 1450 C CA . ALA A 1 181 ? 1.278 -27.125 -35.5 1 76 181 ALA A CA 1
ATOM 1451 C C . ALA A 1 181 ? 1.021 -26.312 -34.25 1 76 181 ALA A C 1
ATOM 1453 O O . ALA A 1 181 ? -0.033 -25.688 -34.094 1 76 181 ALA A O 1
ATOM 1454 N N . THR A 1 182 ? 1.974 -26.25 -33.375 1 75.75 182 THR A N 1
ATOM 1455 C CA . THR A 1 182 ? 1.771 -25.625 -32.062 1 75.75 182 THR A CA 1
ATOM 1456 C C . THR A 1 182 ? 2.068 -24.125 -32.156 1 75.75 182 THR A C 1
ATOM 1458 O O . THR A 1 182 ? 1.483 -23.344 -31.391 1 75.75 182 THR A O 1
ATOM 1461 N N . VAL A 1 183 ? 2.938 -23.734 -32.969 1 78.88 183 VAL A N 1
ATOM 1462 C CA . VAL A 1 183 ? 3.4 -22.344 -33.031 1 78.88 183 VAL A CA 1
ATOM 1463 C C . VAL A 1 183 ? 2.217 -21.422 -33.312 1 78.88 183 VAL A C 1
ATOM 1465 O O . VAL A 1 183 ? 2.021 -20.438 -32.594 1 78.88 183 VAL A O 1
ATOM 1468 N N . PRO A 1 184 ? 1.372 -21.719 -34.25 1 78.25 184 PRO A N 1
ATOM 1469 C CA . PRO A 1 184 ? 0.222 -20.844 -34.469 1 78.25 184 PRO A CA 1
ATOM 1470 C C . PRO A 1 184 ? -0.711 -20.766 -33.281 1 78.25 184 PRO A C 1
ATOM 1472 O O . PRO A 1 184 ? -1.284 -19.719 -33 1 78.25 184 PRO A O 1
ATOM 1475 N N . CYS A 1 185 ? -0.841 -21.859 -32.594 1 76.06 185 CYS A N 1
ATOM 1476 C CA . CYS A 1 185 ? -1.707 -21.891 -31.438 1 76.06 185 CYS A CA 1
ATOM 1477 C C . CYS A 1 185 ? -1.185 -20.969 -30.344 1 76.06 185 CYS A C 1
ATOM 1479 O O . CYS A 1 185 ? -1.965 -20.297 -29.672 1 76.06 185 CYS A O 1
ATOM 1481 N N . ILE A 1 186 ? 0.094 -20.891 -30.203 1 77.88 186 ILE A N 1
ATOM 1482 C CA . ILE A 1 186 ? 0.717 -20.031 -29.219 1 77.88 186 ILE A CA 1
ATOM 1483 C C . ILE A 1 186 ? 0.486 -18.562 -29.578 1 77.88 186 ILE A C 1
ATOM 1485 O O . ILE A 1 186 ? 0.158 -17.75 -28.719 1 77.88 186 ILE A O 1
ATOM 1489 N N . PHE A 1 187 ? 0.596 -18.312 -30.828 1 81.69 187 PHE A N 1
ATOM 1490 C CA . PHE A 1 187 ? 0.427 -16.938 -31.297 1 81.69 187 PHE A CA 1
ATOM 1491 C C . PHE A 1 187 ? -1.015 -16.469 -31.109 1 81.69 187 PHE A C 1
ATOM 1493 O O . PHE A 1 187 ? -1.262 -15.344 -30.672 1 81.69 187 PHE A O 1
ATOM 1500 N N . ILE A 1 188 ? -1.919 -17.312 -31.422 1 83.81 188 ILE A N 1
ATOM 1501 C CA . ILE A 1 188 ? -3.334 -16.984 -31.266 1 83.81 188 ILE A CA 1
ATOM 1502 C C . ILE A 1 188 ? -3.664 -16.797 -29.797 1 83.81 188 ILE A C 1
ATOM 1504 O O . ILE A 1 188 ? -4.332 -15.82 -29.422 1 83.81 188 ILE A O 1
ATOM 1508 N N . SER A 1 189 ? -3.156 -17.625 -29 1 78.62 189 SER A N 1
ATOM 1509 C CA . SER A 1 189 ? -3.4 -17.531 -27.562 1 78.62 189 SER A CA 1
ATOM 1510 C C . SER A 1 189 ? -2.824 -16.234 -26.984 1 78.62 189 SER A C 1
ATOM 1512 O O . SER A 1 189 ? -3.451 -15.602 -26.125 1 78.62 189 SER A O 1
ATOM 1514 N N . ASN A 1 190 ? -1.677 -15.859 -27.5 1 79.25 190 ASN A N 1
ATOM 1515 C CA . ASN A 1 190 ? -1.037 -14.641 -27.031 1 79.25 190 ASN A CA 1
ATOM 1516 C C . ASN A 1 190 ? -1.812 -13.398 -27.469 1 79.25 190 ASN A C 1
ATOM 1518 O O . ASN A 1 190 ? -1.9 -12.422 -26.719 1 79.25 190 ASN A O 1
ATOM 1522 N N . HIS A 1 191 ? -2.264 -13.516 -28.656 1 84.25 191 HIS A N 1
ATOM 1523 C CA . HIS A 1 191 ? -3.055 -12.398 -29.156 1 84.25 191 HIS A CA 1
ATOM 1524 C C . HIS A 1 191 ? -4.328 -12.211 -28.328 1 84.25 191 HIS A C 1
ATOM 1526 O O . HIS A 1 191 ? -4.703 -11.086 -28 1 84.25 191 HIS A O 1
ATOM 1532 N N . ILE A 1 192 ? -4.98 -13.211 -27.984 1 85.06 192 ILE A N 1
ATOM 1533 C CA . ILE A 1 192 ? -6.184 -13.18 -27.156 1 85.06 192 ILE A CA 1
ATOM 1534 C C . ILE A 1 192 ? -5.848 -12.648 -25.766 1 85.06 192 ILE A C 1
ATOM 1536 O O . ILE A 1 192 ? -6.574 -11.812 -25.219 1 85.06 192 ILE A O 1
ATOM 1540 N N . ALA A 1 193 ? -4.754 -13.078 -25.234 1 79.88 193 ALA A N 1
ATOM 1541 C CA . ALA A 1 193 ? -4.32 -12.648 -23.906 1 79.88 193 ALA A CA 1
ATOM 1542 C C . ALA A 1 193 ? -4.051 -11.148 -23.875 1 79.88 193 ALA A C 1
ATOM 1544 O O . ALA A 1 193 ? -4.418 -10.469 -22.906 1 79.88 193 ALA A O 1
ATOM 1545 N N . LYS A 1 194 ? -3.443 -10.68 -24.922 1 81.94 194 LYS A N 1
ATOM 1546 C CA . LYS A 1 194 ? -3.141 -9.25 -25.016 1 81.94 194 LYS A CA 1
ATOM 1547 C C . LYS A 1 194 ? -4.422 -8.422 -25.062 1 81.94 194 LYS A C 1
ATOM 1549 O O . LYS A 1 194 ? -4.52 -7.391 -24.391 1 81.94 194 LYS A O 1
ATOM 1554 N N . LYS A 1 195 ? -5.309 -8.914 -25.844 1 86.31 195 LYS A N 1
ATOM 1555 C CA . LYS A 1 195 ? -6.582 -8.211 -25.953 1 86.31 195 LYS A CA 1
ATOM 1556 C C . LYS A 1 195 ? -7.34 -8.25 -24.625 1 86.31 195 LYS A C 1
ATOM 1558 O O . LYS A 1 195 ? -7.973 -7.262 -24.234 1 86.31 195 LYS A O 1
ATOM 1563 N N . HIS A 1 196 ? -7.309 -9.336 -24.016 1 84.88 196 HIS A N 1
ATOM 1564 C CA . HIS A 1 196 ? -7.934 -9.492 -22.719 1 84.88 196 HIS A CA 1
ATOM 1565 C C . HIS A 1 196 ? -7.332 -8.523 -21.688 1 84.88 196 HIS A C 1
ATOM 1567 O O . HIS A 1 196 ? -8.062 -7.828 -20.984 1 84.88 196 HIS A O 1
ATOM 1573 N N . SER A 1 197 ? -6.078 -8.43 -21.703 1 80.25 197 SER A N 1
ATOM 1574 C CA . SER A 1 197 ? -5.383 -7.562 -20.766 1 80.25 197 SER A CA 1
ATOM 1575 C C . SER A 1 197 ? -5.73 -6.098 -21 1 80.25 197 SER A C 1
ATOM 1577 O O . SER A 1 197 ? -5.934 -5.34 -20.047 1 80.25 197 SER A O 1
ATOM 1579 N N . ALA A 1 198 ? -5.848 -5.762 -22.25 1 84.69 198 ALA A N 1
ATOM 1580 C CA . ALA A 1 198 ? -6.195 -4.391 -22.594 1 84.69 198 ALA A CA 1
ATOM 1581 C C . ALA A 1 198 ? -7.609 -4.047 -22.141 1 84.69 198 ALA A C 1
ATOM 1583 O O . ALA A 1 198 ? -7.867 -2.928 -21.688 1 84.69 198 ALA A O 1
ATOM 1584 N N . SER A 1 199 ? -8.477 -4.992 -22.25 1 89.25 199 SER A N 1
ATOM 1585 C CA . SER A 1 199 ? -9.859 -4.77 -21.828 1 89.25 199 SER A CA 1
ATOM 1586 C C . SER A 1 199 ? -9.961 -4.637 -20.312 1 89.25 199 SER A C 1
ATOM 1588 O O . SER A 1 199 ? -10.758 -3.834 -19.812 1 89.25 199 SER A O 1
ATOM 1590 N N . ILE A 1 200 ? -9.172 -5.352 -19.641 1 86.5 200 ILE A N 1
ATOM 1591 C CA . ILE A 1 200 ? -9.172 -5.293 -18.172 1 86.5 200 ILE A CA 1
ATOM 1592 C C . ILE A 1 200 ? -8.578 -3.965 -17.719 1 86.5 200 ILE A C 1
ATOM 1594 O O . ILE A 1 200 ? -9.031 -3.389 -16.719 1 86.5 200 ILE A O 1
ATOM 1598 N N . ASP A 1 201 ? -7.625 -3.508 -18.453 1 81.56 201 ASP A N 1
ATOM 1599 C CA . ASP A 1 201 ? -6.98 -2.242 -18.125 1 81.56 201 ASP A CA 1
ATOM 1600 C C . ASP A 1 201 ? -7.98 -1.088 -18.172 1 81.56 201 ASP A C 1
ATOM 1602 O O . ASP A 1 201 ? -7.867 -0.132 -17.406 1 81.56 201 ASP A O 1
ATOM 1606 N N . LYS A 1 202 ? -8.898 -1.17 -18.953 1 86.5 202 LYS A N 1
ATOM 1607 C CA . LYS A 1 202 ? -9.906 -0.119 -19.078 1 86.5 202 LYS A CA 1
ATOM 1608 C C . LYS A 1 202 ? -10.789 -0.054 -17.844 1 86.5 202 LYS A C 1
ATOM 1610 O O . LYS A 1 202 ? -11.414 0.975 -17.578 1 86.5 202 LYS A O 1
ATOM 1615 N N . LEU A 1 203 ? -10.844 -1.175 -17.109 1 88.88 203 LEU A N 1
ATOM 1616 C CA . LEU A 1 203 ? -11.688 -1.235 -15.922 1 88.88 203 LEU A CA 1
ATOM 1617 C C . LEU A 1 203 ? -10.914 -0.802 -14.68 1 88.88 203 LEU A C 1
ATOM 1619 O O . LEU A 1 203 ? -11.477 -0.747 -13.578 1 88.88 203 LEU A O 1
ATOM 1623 N N . GLN A 1 204 ? -9.719 -0.436 -14.898 1 81.25 204 GLN A N 1
ATOM 1624 C CA . GLN A 1 204 ? -8.836 -0.132 -13.781 1 81.25 204 GLN A CA 1
ATOM 1625 C C . GLN A 1 204 ? -9.352 1.061 -12.977 1 81.25 204 GLN A C 1
ATOM 1627 O O . GLN A 1 204 ? -9.281 1.067 -11.75 1 81.25 204 GLN A O 1
ATOM 1632 N N . ASP A 1 205 ? -9.898 2.082 -13.648 1 82 205 ASP A N 1
ATOM 1633 C CA . ASP A 1 205 ? -10.406 3.273 -12.977 1 82 205 ASP A CA 1
ATOM 1634 C C . ASP A 1 205 ? -11.57 2.928 -12.047 1 82 205 ASP A C 1
ATOM 1636 O O . ASP A 1 205 ? -11.641 3.426 -10.922 1 82 205 ASP A O 1
ATOM 1640 N N . LYS A 1 206 ? -12.406 2.059 -12.562 1 87.19 206 LYS A N 1
ATOM 1641 C CA . LYS A 1 206 ? -13.555 1.651 -11.758 1 87.19 206 LYS A CA 1
ATOM 1642 C C . LYS A 1 206 ? -13.117 0.816 -10.562 1 87.19 206 LYS A C 1
ATOM 1644 O O . LYS A 1 206 ? -13.641 0.982 -9.453 1 87.19 206 LYS A O 1
ATOM 1649 N N . LYS A 1 207 ? -12.211 -0.013 -10.789 1 87 207 LYS A N 1
ATOM 1650 C CA . LYS A 1 207 ? -11.672 -0.826 -9.703 1 87 207 LYS A CA 1
ATOM 1651 C C . LYS A 1 207 ? -11.008 0.046 -8.641 1 87 207 LYS A C 1
ATOM 1653 O O . LYS A 1 207 ? -11.18 -0.182 -7.445 1 87 207 LYS A O 1
ATOM 1658 N N . GLU A 1 208 ? -10.344 1.02 -9.102 1 82.69 208 GLU A N 1
ATOM 1659 C CA . GLU A 1 208 ? -9.672 1.945 -8.195 1 82.69 208 GLU A CA 1
ATOM 1660 C C . GLU A 1 208 ? -10.672 2.742 -7.371 1 82.69 208 GLU A C 1
ATOM 1662 O O . GLU A 1 208 ? -10.43 3.021 -6.195 1 82.69 208 GLU A O 1
ATOM 1667 N N . SER A 1 209 ? -11.719 3.104 -8.023 1 89.06 209 SER A N 1
ATOM 1668 C CA . SER A 1 209 ? -12.758 3.84 -7.305 1 89.06 209 SER A CA 1
ATOM 1669 C C . SER A 1 209 ? -13.344 3.004 -6.168 1 89.06 209 SER A C 1
ATOM 1671 O O . SER A 1 209 ? -13.586 3.518 -5.074 1 89.06 209 SER A O 1
ATOM 1673 N N . ILE A 1 210 ? -13.523 1.728 -6.438 1 91 210 ILE A N 1
ATOM 1674 C CA . ILE A 1 210 ? -14.047 0.81 -5.434 1 91 210 ILE A CA 1
ATOM 1675 C C . ILE A 1 210 ? -13.055 0.683 -4.277 1 91 210 ILE A C 1
ATOM 1677 O O . ILE A 1 210 ? -13.445 0.764 -3.109 1 91 210 ILE A O 1
ATOM 1681 N N . GLN A 1 211 ? -11.883 0.57 -4.602 1 87 211 GLN A N 1
ATOM 1682 C CA . GLN A 1 211 ? -10.844 0.414 -3.592 1 87 211 GLN A CA 1
ATOM 1683 C C . GLN A 1 211 ? -10.641 1.706 -2.803 1 87 211 GLN A C 1
ATOM 1685 O O . GLN A 1 211 ? -10.422 1.672 -1.591 1 87 211 GLN A O 1
ATOM 1690 N N . ASN A 1 212 ? -10.727 2.773 -3.523 1 87.5 212 ASN A N 1
ATOM 1691 C CA . ASN A 1 212 ? -10.555 4.078 -2.891 1 87.5 212 ASN A CA 1
ATOM 1692 C C . ASN A 1 212 ? -11.617 4.324 -1.82 1 87.5 212 ASN A C 1
ATOM 1694 O O . ASN A 1 212 ? -11.344 4.957 -0.8 1 87.5 212 ASN A O 1
ATOM 1698 N N . TYR A 1 213 ? -12.797 3.883 -2.064 1 92.5 213 TYR A N 1
ATOM 1699 C CA . TYR A 1 213 ? -13.875 3.984 -1.084 1 92.5 213 TYR A CA 1
ATOM 1700 C C . TYR A 1 213 ? -13.492 3.291 0.218 1 92.5 213 TYR A C 1
ATOM 1702 O O . TYR A 1 213 ? -13.602 3.879 1.297 1 92.5 213 TYR A O 1
ATOM 1710 N N . LEU A 1 214 ? -13 2.123 0.091 1 89.56 214 LEU A N 1
ATOM 1711 C CA . LEU A 1 214 ? -12.617 1.363 1.277 1 89.56 214 LEU A CA 1
ATOM 1712 C C . LEU A 1 214 ? -11.398 1.981 1.95 1 89.56 214 LEU A C 1
ATOM 1714 O O . LEU A 1 214 ? -11.352 2.1 3.178 1 89.56 214 LEU A O 1
ATOM 1718 N N . TYR A 1 215 ? -10.523 2.445 1.181 1 85.12 215 TYR A N 1
ATOM 1719 C CA . TYR A 1 215 ? -9.273 2.973 1.724 1 85.12 215 TYR A CA 1
ATOM 1720 C C . TYR A 1 215 ? -9.508 4.301 2.432 1 85.12 215 TYR A C 1
ATOM 1722 O O . TYR A 1 215 ? -8.859 4.602 3.436 1 85.12 215 TYR A O 1
ATOM 1730 N N . SER A 1 216 ? -10.367 5.035 1.859 1 89.69 216 SER A N 1
ATOM 1731 C CA . SER A 1 216 ? -10.742 6.266 2.543 1 89.69 216 SER A CA 1
ATOM 1732 C C . SER A 1 216 ? -11.383 5.977 3.895 1 89.69 216 SER A C 1
ATOM 1734 O O . SER A 1 216 ? -11.211 6.738 4.848 1 89.69 216 SER A O 1
ATOM 1736 N N . GLY A 1 217 ? -12.062 4.871 3.951 1 89.31 217 GLY A N 1
ATOM 1737 C CA . GLY A 1 217 ? -12.688 4.473 5.203 1 89.31 217 GLY A CA 1
ATOM 1738 C C . GLY A 1 217 ? -11.703 3.906 6.207 1 89.31 217 GLY A C 1
ATOM 1739 O O . GLY A 1 217 ? -11.922 3.992 7.418 1 89.31 217 GLY A O 1
ATOM 1740 N N . LEU A 1 218 ? -10.625 3.459 5.734 1 85.75 218 LEU A N 1
ATOM 1741 C CA . LEU A 1 218 ? -9.641 2.811 6.602 1 85.75 218 LEU A CA 1
ATOM 1742 C C . LEU A 1 218 ? -8.5 3.764 6.934 1 85.75 218 LEU A C 1
ATOM 1744 O O . LEU A 1 218 ? -7.637 3.441 7.754 1 85.75 218 LEU A O 1
ATOM 1748 N N . ASP A 1 219 ? -8.508 4.867 6.328 1 81.5 219 ASP A N 1
ATOM 1749 C CA . ASP A 1 219 ? -7.43 5.832 6.523 1 81.5 219 ASP A CA 1
ATOM 1750 C C . ASP A 1 219 ? -7.477 6.434 7.926 1 81.5 219 ASP A C 1
ATOM 1752 O O . ASP A 1 219 ? -8.438 7.113 8.281 1 81.5 219 ASP A O 1
ATOM 1756 N N . ASN A 1 220 ? -6.41 6.258 8.695 1 76.38 220 ASN A N 1
ATOM 1757 C CA . ASN A 1 220 ? -6.352 6.695 10.086 1 76.38 220 ASN A CA 1
ATOM 1758 C C . ASN A 1 220 ? -6.43 8.211 10.195 1 76.38 220 ASN A C 1
ATOM 1760 O O . ASN A 1 220 ? -6.918 8.742 11.195 1 76.38 220 ASN A O 1
ATOM 1764 N N . GLN A 1 221 ? -6.012 8.875 9.195 1 76.94 221 GLN A N 1
ATOM 1765 C CA . GLN A 1 221 ? -6.035 10.336 9.234 1 76.94 221 GLN A CA 1
ATOM 1766 C C . GLN A 1 221 ? -7.449 10.867 9.016 1 76.94 221 GLN A C 1
ATOM 1768 O O . GLN A 1 221 ? -7.754 12 9.398 1 76.94 221 GLN A O 1
ATOM 1773 N N . LYS A 1 222 ? -8.32 10.008 8.453 1 89.5 222 LYS A N 1
ATOM 1774 C CA . LYS A 1 222 ? -9.656 10.461 8.094 1 89.5 222 LYS A CA 1
ATOM 1775 C C . LYS A 1 222 ? -10.703 9.898 9.047 1 89.5 222 LYS A C 1
ATOM 1777 O O . LYS A 1 222 ? -11.898 10.156 8.891 1 89.5 222 LYS A O 1
ATOM 1782 N N . ASN A 1 223 ? -10.281 9.227 10.047 1 88.81 223 ASN A N 1
ATOM 1783 C CA . ASN A 1 223 ? -11.219 8.492 10.898 1 88.81 223 ASN A CA 1
ATOM 1784 C C . ASN A 1 223 ? -12.242 9.422 11.539 1 88.81 223 ASN A C 1
ATOM 1786 O O . ASN A 1 223 ? -13.438 9.125 11.531 1 88.81 223 ASN A O 1
ATOM 1790 N N . LYS A 1 224 ? -11.797 10.516 12.039 1 91.69 224 LYS A N 1
ATOM 1791 C CA . LYS A 1 224 ? -12.695 11.445 12.711 1 91.69 224 LYS A CA 1
ATOM 1792 C C . LYS A 1 224 ? -13.727 12.016 11.742 1 91.69 224 LYS A C 1
ATOM 1794 O O . LYS A 1 224 ? -14.93 12.016 12.023 1 91.69 224 LYS A O 1
ATOM 1799 N N . ASP A 1 225 ? -13.211 12.43 10.602 1 93.5 225 ASP A N 1
ATOM 1800 C CA . ASP A 1 225 ? -14.109 12.969 9.586 1 93.5 225 ASP A CA 1
ATOM 1801 C C . ASP A 1 225 ? -15.062 11.891 9.07 1 93.5 225 ASP A C 1
ATOM 1803 O O . ASP A 1 225 ? -16.234 12.156 8.828 1 93.5 225 ASP A O 1
ATOM 1807 N N . ASN A 1 226 ? -14.523 10.703 8.922 1 93.25 226 ASN A N 1
ATOM 1808 C CA . ASN A 1 226 ? -15.352 9.594 8.461 1 93.25 226 ASN A CA 1
ATOM 1809 C C . ASN A 1 226 ? -16.531 9.336 9.398 1 93.25 226 ASN A C 1
ATOM 1811 O O . ASN A 1 226 ? -17.656 9.117 8.938 1 93.25 226 ASN A O 1
ATOM 1815 N N . LEU A 1 227 ? -16.25 9.391 10.641 1 91.19 227 LEU A N 1
ATOM 1816 C CA . LEU A 1 227 ? -17.266 9.086 11.641 1 91.19 227 LEU A CA 1
ATOM 1817 C C . LEU A 1 227 ? -18.281 10.219 11.758 1 91.19 227 LEU A C 1
ATOM 1819 O O . LEU A 1 227 ? -19.484 9.977 11.75 1 91.19 227 LEU A O 1
ATOM 1823 N N . LEU A 1 228 ? -17.781 11.391 11.828 1 93.62 228 LEU A N 1
ATOM 1824 C CA . LEU A 1 228 ? -18.641 12.539 12.07 1 93.62 228 LEU A CA 1
ATOM 1825 C C . LEU A 1 228 ? -19.531 12.812 10.859 1 93.62 228 LEU A C 1
ATOM 1827 O O . LEU A 1 228 ? -20.703 13.125 11.008 1 93.62 228 LEU A O 1
ATOM 1831 N N . PHE A 1 229 ? -18.938 12.68 9.688 1 93.19 229 PHE A N 1
ATOM 1832 C CA . PHE A 1 229 ? -19.672 13.023 8.477 1 93.19 229 PHE A CA 1
ATOM 1833 C C . PHE A 1 229 ? -20.234 11.773 7.801 1 93.19 229 PHE A C 1
ATOM 1835 O O . PHE A 1 229 ? -20.766 11.852 6.695 1 93.19 229 PHE A O 1
ATOM 1842 N N . ASN A 1 230 ? -20.047 10.656 8.383 1 91.5 230 ASN A N 1
ATOM 1843 C CA . ASN A 1 230 ? -20.609 9.391 7.906 1 91.5 230 ASN A CA 1
ATOM 1844 C C . ASN A 1 230 ? -20.25 9.133 6.445 1 91.5 230 ASN A C 1
ATOM 1846 O O . ASN A 1 230 ? -21.125 8.875 5.621 1 91.5 230 ASN A O 1
ATOM 1850 N N . PHE A 1 231 ? -19.016 9.234 6.188 1 93.31 231 PHE A N 1
ATOM 1851 C CA . PHE A 1 231 ? -18.516 9.047 4.832 1 93.31 231 PHE A CA 1
ATOM 1852 C C . PHE A 1 231 ? -18.922 7.68 4.289 1 93.31 231 PHE A C 1
ATOM 1854 O O . PHE A 1 231 ? -19.422 7.578 3.168 1 93.31 231 PHE A O 1
ATOM 1861 N N . MET A 1 232 ? -18.781 6.621 5.043 1 92.44 232 MET A N 1
ATOM 1862 C CA . MET A 1 232 ? -19.031 5.258 4.594 1 92.44 232 MET A CA 1
ATOM 1863 C C . MET A 1 232 ? -20.5 5.062 4.234 1 92.44 232 MET A C 1
ATOM 1865 O O . MET A 1 232 ? -20.828 4.41 3.238 1 92.44 232 MET A O 1
ATOM 1869 N N . LEU A 1 233 ? -21.344 5.625 5 1 91.44 233 LEU A N 1
ATOM 1870 C CA . LEU A 1 233 ? -22.781 5.477 4.75 1 91.44 233 LEU A CA 1
ATOM 1871 C C . LEU A 1 233 ? -23.219 6.344 3.574 1 91.44 233 LEU A C 1
ATOM 1873 O O . LEU A 1 233 ? -23.984 5.895 2.725 1 91.44 233 LEU A O 1
ATOM 1877 N N . ASN A 1 234 ? -22.719 7.504 3.535 1 91.94 234 ASN A N 1
ATOM 1878 C CA . ASN A 1 234 ? -23.172 8.477 2.545 1 91.94 234 ASN A CA 1
ATOM 1879 C C . ASN A 1 234 ? -22.75 8.086 1.136 1 91.94 234 ASN A C 1
ATOM 1881 O O . ASN A 1 234 ? -23.438 8.375 0.163 1 91.94 234 ASN A O 1
ATOM 1885 N N . PHE A 1 235 ? -21.656 7.504 1.017 1 93.31 235 PHE A N 1
ATOM 1886 C CA . PHE A 1 235 ? -21.156 7.152 -0.307 1 93.31 235 PHE A CA 1
ATOM 1887 C C . PHE A 1 235 ? -21.297 5.656 -0.562 1 93.31 235 PHE A C 1
ATOM 1889 O O . PHE A 1 235 ? -20.719 5.125 -1.51 1 93.31 235 PHE A O 1
ATOM 1896 N N . HIS A 1 236 ? -22.062 4.992 0.273 1 93.31 236 HIS A N 1
ATOM 1897 C CA . HIS A 1 236 ? -22.266 3.553 0.157 1 93.31 236 HIS A CA 1
ATOM 1898 C C . HIS A 1 236 ? -23.016 3.207 -1.125 1 93.31 236 HIS A C 1
ATOM 1900 O O . HIS A 1 236 ? -22.688 2.225 -1.796 1 93.31 236 HIS A O 1
ATOM 1906 N N . HIS A 1 237 ? -24 4.012 -1.432 1 92.06 237 HIS A N 1
ATOM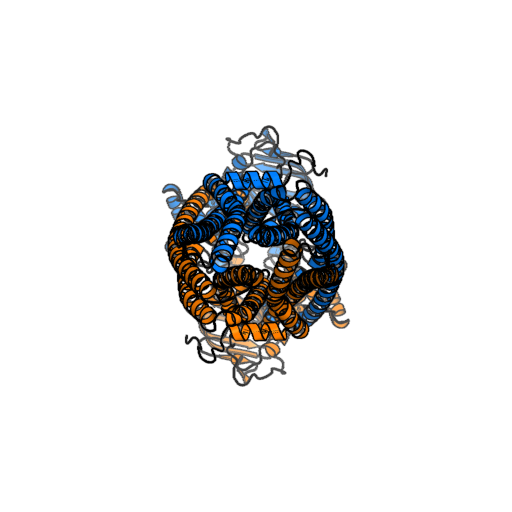 1907 C CA . HIS A 1 237 ? -24.812 3.74 -2.617 1 92.06 237 HIS A CA 1
ATOM 1908 C C . HIS A 1 237 ? -23.984 3.875 -3.891 1 92.06 237 HIS A C 1
ATOM 1910 O O . HIS A 1 237 ? -24.078 3.039 -4.789 1 92.06 237 HIS A O 1
ATOM 1916 N N . LYS A 1 238 ? -23.203 4.91 -3.979 1 91.31 238 LYS A N 1
ATOM 1917 C CA . LYS A 1 238 ? -22.328 5.105 -5.133 1 91.31 238 LYS A CA 1
ATOM 1918 C C . LYS A 1 238 ? -21.328 3.965 -5.262 1 91.31 238 LYS A C 1
ATOM 1920 O O . LYS A 1 238 ? -21.031 3.521 -6.371 1 91.31 238 LYS A O 1
ATOM 1925 N N . PHE A 1 239 ? -20.875 3.52 -4.168 1 93.38 239 PHE A N 1
ATOM 1926 C CA . PHE A 1 239 ? -19.969 2.381 -4.125 1 93.38 239 PHE A CA 1
ATOM 1927 C C . PHE A 1 239 ? -20.641 1.133 -4.688 1 93.38 239 PHE A C 1
ATOM 1929 O O . PHE A 1 239 ? -20.047 0.432 -5.52 1 93.38 239 PHE A O 1
ATOM 1936 N N . ILE A 1 240 ? -21.859 0.879 -4.281 1 94.12 240 ILE A N 1
ATOM 1937 C CA . ILE A 1 240 ? -22.578 -0.302 -4.734 1 94.12 240 ILE A CA 1
ATOM 1938 C C . ILE A 1 240 ? -22.859 -0.203 -6.234 1 94.12 240 ILE A C 1
ATOM 1940 O O . ILE A 1 240 ? -22.719 -1.191 -6.961 1 94.12 240 ILE A O 1
ATOM 1944 N N . GLU A 1 241 ? -23.172 0.952 -6.672 1 93.69 241 GLU A N 1
ATOM 1945 C CA . GLU A 1 241 ? -23.422 1.156 -8.094 1 93.69 241 GLU A CA 1
ATOM 1946 C C . GLU A 1 241 ? -22.172 0.902 -8.922 1 93.69 241 GLU A C 1
ATOM 1948 O O . GLU A 1 241 ? -22.219 0.217 -9.945 1 93.69 241 GLU A O 1
ATOM 1953 N N . ASN A 1 242 ? -21.078 1.469 -8.477 1 93.31 242 ASN A N 1
ATOM 1954 C CA . ASN A 1 242 ? -19.797 1.279 -9.164 1 93.31 242 ASN A CA 1
ATOM 1955 C C . ASN A 1 242 ? -19.359 -0.184 -9.148 1 93.31 242 ASN A C 1
ATOM 1957 O O . ASN A 1 242 ? -18.812 -0.682 -10.133 1 93.31 242 ASN A O 1
ATOM 1961 N N . LYS A 1 243 ? -19.609 -0.786 -8.047 1 94.12 243 LYS A N 1
ATOM 1962 C CA . LYS A 1 243 ? -19.281 -2.201 -7.883 1 94.12 243 LYS A CA 1
ATOM 1963 C C . LYS A 1 243 ? -20.062 -3.059 -8.883 1 94.12 243 LYS A C 1
ATOM 1965 O O . LYS A 1 243 ? -19.484 -3.92 -9.547 1 94.12 243 LYS A O 1
ATOM 1970 N N . GLU A 1 244 ? -21.344 -2.844 -8.969 1 94.44 244 GLU A N 1
ATOM 1971 C CA . GLU A 1 244 ? -22.188 -3.627 -9.875 1 94.44 244 GLU A CA 1
ATOM 1972 C C . GLU A 1 244 ? -21.812 -3.389 -11.328 1 94.44 244 GLU A C 1
ATOM 1974 O O . GLU A 1 244 ? -21.734 -4.332 -12.125 1 94.44 244 GLU A O 1
ATOM 1979 N N . LEU A 1 245 ? -21.547 -2.145 -11.656 1 94.5 245 LEU A N 1
ATOM 1980 C CA . LEU A 1 245 ? -21.109 -1.825 -13.016 1 94.5 245 LEU A CA 1
ATOM 1981 C C . LEU A 1 245 ? -19.781 -2.496 -13.336 1 94.5 245 LEU A C 1
ATOM 1983 O O . LEU A 1 245 ? -19.594 -3.041 -14.422 1 94.5 245 LEU A O 1
ATOM 1987 N N . TYR A 1 246 ? -18.906 -2.463 -12.391 1 94.88 246 TYR A N 1
ATOM 1988 C CA . TYR A 1 246 ? -17.594 -3.072 -12.562 1 94.88 246 TYR A CA 1
ATOM 1989 C C . TYR A 1 246 ? -17.719 -4.578 -12.766 1 94.88 246 TYR A C 1
ATOM 1991 O O . TYR A 1 246 ? -17.156 -5.129 -13.719 1 94.88 246 TYR A O 1
ATOM 1999 N N . ILE A 1 247 ? -18.484 -5.266 -11.883 1 94.06 247 ILE A N 1
ATOM 2000 C CA . ILE A 1 247 ? -18.625 -6.715 -11.945 1 94.06 247 ILE A CA 1
ATOM 2001 C C . ILE A 1 247 ? -19.281 -7.121 -13.258 1 94.06 247 ILE A C 1
ATOM 2003 O O . ILE A 1 247 ? -18.844 -8.062 -13.914 1 94.06 247 ILE A O 1
ATOM 2007 N N . ASN A 1 248 ? -20.25 -6.395 -13.664 1 94.56 248 ASN A N 1
ATOM 2008 C CA . ASN A 1 248 ? -20.953 -6.707 -14.914 1 94.56 248 ASN A CA 1
ATOM 2009 C C . ASN A 1 248 ? -20.016 -6.59 -16.125 1 94.56 248 ASN A C 1
ATOM 2011 O O . ASN A 1 248 ? -20.016 -7.461 -16.984 1 94.56 248 ASN A O 1
ATOM 2015 N N . HIS A 1 249 ? -19.266 -5.488 -16.141 1 95 249 HIS A N 1
ATOM 2016 C CA . HIS A 1 249 ? -18.328 -5.312 -17.25 1 95 249 HIS A CA 1
ATOM 2017 C C . HIS A 1 249 ? -17.219 -6.363 -17.203 1 95 249 HIS A C 1
ATOM 2019 O O . HIS A 1 249 ? -16.797 -6.875 -18.234 1 95 249 HIS A O 1
ATOM 2025 N N . PHE A 1 250 ? -16.828 -6.68 -16.031 1 93.75 250 PHE A N 1
ATOM 2026 C CA . PHE A 1 250 ? -15.781 -7.684 -15.852 1 93.75 250 PHE A CA 1
ATOM 2027 C C . PHE A 1 250 ? -16.25 -9.047 -16.344 1 93.75 250 PHE A C 1
ATOM 2029 O O . PHE A 1 250 ? -15.516 -9.734 -17.062 1 93.75 250 PHE A O 1
ATOM 2036 N N . VAL A 1 251 ? -17.422 -9.453 -15.969 1 92.75 251 VAL A N 1
ATOM 2037 C CA . VAL A 1 251 ? -17.984 -10.742 -16.375 1 92.75 251 VAL A CA 1
ATOM 2038 C C . VAL A 1 251 ? -18.141 -10.789 -17.891 1 92.75 251 VAL A C 1
ATOM 2040 O O . VAL A 1 251 ? -17.828 -11.805 -18.516 1 92.75 251 VAL A O 1
ATOM 2043 N N . LYS A 1 252 ? -18.516 -9.664 -18.484 1 94.5 252 LYS A N 1
ATOM 2044 C CA . LYS A 1 252 ? -18.672 -9.609 -19.938 1 94.5 252 LYS A CA 1
ATOM 2045 C C . LYS A 1 252 ? -17.328 -9.797 -20.625 1 94.5 252 LYS A C 1
ATOM 2047 O O . LYS A 1 252 ? -17.234 -10.5 -21.641 1 94.5 252 LYS A O 1
ATOM 2052 N N . ILE A 1 253 ? -16.344 -9.188 -20.094 1 93.75 253 ILE A N 1
ATOM 2053 C CA . ILE A 1 253 ? -15 -9.312 -20.656 1 93.75 253 ILE A CA 1
ATOM 2054 C C . ILE A 1 253 ? -14.508 -10.75 -20.5 1 93.75 253 ILE A C 1
ATOM 2056 O O . ILE A 1 253 ? -13.945 -11.328 -21.438 1 93.75 253 ILE A O 1
ATOM 2060 N N . ALA A 1 254 ? -14.773 -11.305 -19.344 1 90.19 254 ALA A N 1
ATOM 2061 C CA . ALA A 1 254 ? -14.359 -12.68 -19.078 1 90.19 254 ALA A CA 1
ATOM 2062 C C . ALA A 1 254 ? -15.086 -13.664 -20 1 90.19 254 ALA A C 1
ATOM 2064 O O . ALA A 1 254 ? -14.484 -14.617 -20.5 1 90.19 254 ALA A O 1
ATOM 2065 N N . GLN A 1 255 ? -16.328 -13.461 -20.25 1 90.31 255 GLN A N 1
ATOM 2066 C CA . GLN A 1 255 ? -17.109 -14.312 -21.141 1 90.31 255 GLN A CA 1
ATOM 2067 C C . GLN A 1 255 ? -16.625 -14.211 -22.578 1 90.31 255 GLN A C 1
ATOM 2069 O O . GLN A 1 255 ? -16.547 -15.211 -23.281 1 90.31 255 GLN A O 1
ATOM 2074 N N . LYS A 1 256 ? -16.359 -13.016 -22.953 1 92.25 256 LYS A N 1
ATOM 2075 C CA . LYS A 1 256 ? -15.82 -12.828 -24.297 1 92.25 256 LYS A CA 1
ATOM 2076 C C . LYS A 1 256 ? -14.477 -13.531 -24.453 1 92.25 256 LYS A C 1
ATOM 2078 O O . LYS A 1 256 ? -14.211 -14.156 -25.484 1 92.25 256 LYS A O 1
ATOM 2083 N N . ASN A 1 257 ? -13.68 -13.43 -23.453 1 88.88 257 ASN A N 1
ATOM 2084 C CA . ASN A 1 257 ? -12.391 -14.117 -23.469 1 88.88 257 ASN A CA 1
ATOM 2085 C C . ASN A 1 257 ? -12.562 -15.633 -23.516 1 88.88 257 ASN A C 1
ATOM 2087 O O . ASN A 1 257 ? -11.812 -16.328 -24.203 1 88.88 257 ASN A O 1
ATOM 2091 N N . LEU A 1 258 ? -13.508 -16.109 -22.766 1 87.12 258 LEU A N 1
ATOM 2092 C CA . LEU A 1 258 ? -13.789 -17.531 -22.766 1 87.12 258 LEU A CA 1
ATOM 2093 C C . LEU A 1 258 ? -14.203 -18 -24.156 1 87.12 258 LEU A C 1
ATOM 2095 O O . LEU A 1 258 ? -13.727 -19.031 -24.625 1 87.12 258 LEU A O 1
ATOM 2099 N N . THR A 1 259 ? -15.023 -17.203 -24.781 1 90.31 259 THR A N 1
ATOM 2100 C CA . THR A 1 259 ? -15.484 -17.562 -26.109 1 90.31 259 THR A CA 1
ATOM 2101 C C . THR A 1 259 ? -14.312 -17.609 -27.094 1 90.31 259 THR A C 1
ATOM 2103 O O . THR A 1 259 ? -14.195 -18.547 -27.875 1 90.31 259 THR A O 1
ATOM 2106 N N . LEU A 1 260 ? -13.43 -16.672 -27.016 1 89.06 260 LEU A N 1
ATOM 2107 C CA . LEU A 1 260 ? -12.273 -16.625 -27.906 1 89.06 260 LEU A CA 1
ATOM 2108 C C . LEU A 1 260 ? -11.312 -17.766 -27.594 1 89.06 260 LEU A C 1
ATOM 2110 O O . LEU A 1 260 ? -10.742 -18.375 -28.516 1 89.06 260 LEU A O 1
ATOM 2114 N N . THR A 1 261 ? -11.172 -18.078 -26.375 1 83.5 261 THR A N 1
ATOM 2115 C CA . THR A 1 261 ? -10.289 -19.156 -25.953 1 83.5 261 THR A CA 1
ATOM 2116 C C . THR A 1 261 ? -10.828 -20.516 -26.406 1 83.5 261 THR A C 1
ATOM 2118 O O . THR A 1 261 ? -10.062 -21.391 -26.812 1 83.5 261 THR A O 1
ATOM 2121 N N . ILE A 1 262 ? -12.117 -20.641 -26.344 1 86.25 262 ILE A N 1
ATOM 2122 C CA . ILE A 1 262 ? -12.742 -21.875 -26.797 1 86.25 262 ILE A CA 1
ATOM 2123 C C . ILE A 1 262 ? -12.477 -22.078 -28.281 1 86.25 262 ILE A C 1
ATOM 2125 O O . ILE A 1 262 ? -12.141 -23.172 -28.719 1 86.25 262 ILE A O 1
ATOM 2129 N N . TYR A 1 263 ? -12.492 -21.031 -29.016 1 86.56 263 TYR A N 1
ATOM 2130 C CA . TYR A 1 263 ? -12.211 -21.125 -30.453 1 86.56 263 TYR A CA 1
ATOM 2131 C C . TYR A 1 263 ? -10.758 -21.516 -30.703 1 86.56 263 TYR A C 1
ATOM 2133 O O . TYR A 1 263 ? -10.477 -22.328 -31.578 1 86.56 263 TYR A O 1
ATOM 2141 N N . ALA A 1 264 ? -9.938 -20.922 -29.953 1 82.81 264 ALA A N 1
ATOM 2142 C CA . ALA A 1 264 ? -8.531 -21.281 -30.094 1 82.81 264 ALA A CA 1
ATOM 2143 C C . ALA A 1 264 ? -8.289 -22.734 -29.688 1 82.81 264 ALA A C 1
ATOM 2145 O O . ALA A 1 264 ? -7.48 -23.422 -30.297 1 82.81 264 ALA A O 1
ATOM 2146 N N . ASP A 1 265 ? -9 -23.234 -28.672 1 80.25 265 ASP A N 1
ATOM 2147 C CA . ASP A 1 265 ? -8.859 -24.594 -28.172 1 80.25 265 ASP A CA 1
ATOM 2148 C C . ASP A 1 265 ? -9.375 -25.609 -29.188 1 80.25 265 ASP A C 1
ATOM 2150 O O . ASP A 1 265 ? -8.844 -26.719 -29.312 1 80.25 265 ASP A O 1
ATOM 2154 N N . ILE A 1 266 ? -10.398 -25.219 -29.859 1 83.81 266 ILE A N 1
ATOM 2155 C CA . ILE A 1 266 ? -10.922 -26.078 -30.922 1 83.81 266 ILE A CA 1
ATOM 2156 C C . ILE A 1 266 ? -9.859 -26.281 -31.984 1 83.81 266 ILE A C 1
ATOM 2158 O O . ILE A 1 266 ? -9.609 -27.406 -32.438 1 83.81 266 ILE A O 1
ATOM 2162 N N . LEU A 1 267 ? -9.266 -25.188 -32.344 1 82.94 267 LEU A N 1
ATOM 2163 C CA . LEU A 1 267 ? -8.227 -25.266 -33.344 1 82.94 267 LEU A CA 1
ATOM 2164 C C . LEU A 1 267 ? -7.062 -26.125 -32.875 1 82.94 267 LEU A C 1
ATOM 2166 O O . LEU A 1 267 ? -6.59 -27 -33.594 1 82.94 267 LEU A O 1
ATOM 2170 N N . THR A 1 268 ? -6.676 -25.969 -31.703 1 78.94 268 THR A N 1
ATOM 2171 C CA . THR A 1 268 ? -5.559 -26.734 -31.156 1 78.94 268 THR A CA 1
ATOM 2172 C C . THR A 1 268 ? -5.914 -28.203 -31.031 1 78.94 268 THR A C 1
ATOM 2174 O O . THR A 1 268 ? -5.07 -29.078 -31.266 1 78.94 268 THR A O 1
ATOM 2177 N N . THR A 1 269 ? -7.148 -28.484 -30.703 1 79.81 269 THR A N 1
ATOM 2178 C CA . THR A 1 269 ? -7.59 -29.875 -30.547 1 79.81 269 THR A CA 1
ATOM 2179 C C . THR A 1 269 ? -7.621 -30.578 -31.906 1 79.81 269 THR A C 1
ATOM 2181 O O . THR A 1 269 ? -7.191 -31.734 -32 1 79.81 269 THR A O 1
ATOM 2184 N N . ILE A 1 270 ? -8.078 -29.906 -32.844 1 84.06 270 ILE A N 1
ATOM 2185 C CA . ILE A 1 270 ? -8.141 -30.484 -34.188 1 84.06 270 ILE A CA 1
ATOM 2186 C C . ILE A 1 270 ? -6.73 -30.812 -34.656 1 84.06 270 ILE A C 1
ATOM 2188 O O . ILE A 1 270 ? -6.488 -31.906 -35.188 1 84.06 270 ILE A O 1
ATOM 2192 N N . LEU A 1 271 ? -5.879 -29.906 -34.469 1 82.62 271 LEU A N 1
ATOM 2193 C CA . LEU A 1 271 ? -4.492 -30.125 -34.875 1 82.62 271 LEU A CA 1
ATOM 2194 C C . LEU A 1 271 ? -3.873 -31.281 -34.094 1 82.62 271 LEU A C 1
ATOM 2196 O O . LEU A 1 271 ? -3.125 -32.094 -34.656 1 82.62 271 LEU A O 1
ATOM 2200 N N . SER A 1 272 ? -4.18 -31.391 -32.844 1 81.44 272 SER A N 1
ATOM 2201 C CA . SER A 1 272 ? -3.639 -32.469 -32 1 81.44 272 SER A CA 1
ATOM 2202 C C . SER A 1 272 ? -4.164 -33.812 -32.438 1 81.44 272 SER A C 1
ATOM 2204 O O . SER A 1 272 ? -3.42 -34.812 -32.438 1 81.44 272 SER A O 1
ATOM 2206 N N . ILE A 1 273 ? -5.414 -33.844 -32.781 1 82.81 273 ILE A N 1
ATOM 2207 C CA . ILE A 1 273 ? -6.02 -35.094 -33.219 1 82.81 273 ILE A CA 1
ATOM 2208 C C . ILE A 1 273 ? -5.363 -35.531 -34.531 1 82.81 273 ILE A C 1
ATOM 2210 O O . ILE A 1 273 ? -5.012 -36.688 -34.719 1 82.81 273 ILE A O 1
ATOM 2214 N N . ALA A 1 274 ? -5.199 -34.594 -35.406 1 84.25 274 ALA A N 1
ATOM 2215 C CA . ALA A 1 274 ? -4.57 -34.875 -36.688 1 84.25 274 ALA A CA 1
ATOM 2216 C C . ALA A 1 274 ? -3.156 -35.406 -36.5 1 84.25 274 ALA A C 1
ATOM 2218 O O . ALA A 1 274 ? -2.758 -36.375 -37.156 1 84.25 274 ALA A O 1
ATOM 2219 N N . LEU A 1 275 ? -2.479 -34.844 -35.656 1 84.44 275 LEU A N 1
ATOM 2220 C CA . LEU A 1 275 ? -1.101 -35.25 -35.406 1 84.44 275 LEU A CA 1
ATOM 2221 C C . LEU A 1 275 ? -1.052 -36.625 -34.75 1 84.44 275 LEU A C 1
ATOM 2223 O O . LEU A 1 275 ? -0.161 -37.406 -35.031 1 84.44 275 LEU A O 1
ATOM 2227 N N . PHE A 1 276 ? -1.945 -36.844 -33.844 1 85.69 276 PHE A N 1
ATOM 2228 C CA . PHE A 1 276 ? -1.996 -38.156 -33.188 1 85.69 276 PHE A CA 1
ATOM 2229 C C . PHE A 1 276 ? -2.318 -39.25 -34.188 1 85.69 276 PHE A C 1
ATOM 2231 O O . PHE A 1 276 ? -1.736 -40.344 -34.125 1 85.69 276 PHE A O 1
ATOM 2238 N N . PHE A 1 277 ? -3.215 -38.938 -35.094 1 82.69 277 PHE A N 1
ATOM 2239 C CA . PHE A 1 277 ? -3.557 -39.875 -36.156 1 82.69 277 PHE A CA 1
ATOM 2240 C C . PHE A 1 277 ? -2.34 -40.156 -37.031 1 82.69 277 PHE A C 1
ATOM 2242 O O . PHE A 1 277 ? -2.078 -41.312 -37.375 1 82.69 277 PHE A O 1
ATOM 2249 N N . LEU A 1 278 ? -1.727 -39.156 -37.406 1 83.56 278 LEU A N 1
ATOM 2250 C CA . LEU A 1 278 ? -0.522 -39.312 -38.188 1 83.56 278 LEU A CA 1
ATOM 2251 C C . LEU A 1 278 ? 0.506 -40.188 -37.469 1 83.56 278 LEU A C 1
ATOM 2253 O O . LEU A 1 278 ? 1.145 -41.031 -38.094 1 83.56 278 LEU A O 1
ATOM 2257 N N . MET A 1 279 ? 0.659 -40 -36.219 1 84.56 279 MET A N 1
ATOM 2258 C CA . MET A 1 279 ? 1.617 -40.781 -35.438 1 84.56 279 MET A CA 1
ATOM 2259 C C . MET A 1 279 ? 1.253 -42.25 -35.406 1 84.56 279 MET A C 1
ATOM 2261 O O . MET A 1 279 ? 2.119 -43.094 -35.594 1 84.56 279 MET A O 1
ATOM 2265 N N . VAL A 1 280 ? -0.002 -42.562 -35.188 1 82.94 280 VAL A N 1
ATOM 2266 C CA . VAL A 1 280 ? -0.468 -43.938 -35.156 1 82.94 280 VAL A CA 1
ATOM 2267 C C . VAL A 1 280 ? -0.231 -44.625 -36.531 1 82.94 280 VAL A C 1
ATOM 2269 O O . VAL A 1 280 ? 0.206 -45.75 -36.594 1 82.94 280 VAL A O 1
ATOM 2272 N N . PHE A 1 281 ? -0.449 -43.844 -37.562 1 81.88 281 PHE A N 1
ATOM 2273 C CA . PHE A 1 281 ? -0.238 -44.375 -38.906 1 81.88 281 PHE A CA 1
ATOM 2274 C C . PHE A 1 281 ? 1.236 -44.688 -39.125 1 81.88 281 PHE A C 1
ATOM 2276 O O . PHE A 1 281 ? 1.574 -45.688 -39.781 1 81.88 281 PHE A O 1
ATOM 2283 N N . ILE A 1 282 ? 2.029 -43.875 -38.656 1 84.56 282 ILE A N 1
ATOM 2284 C CA . ILE A 1 282 ? 3.465 -44.062 -38.844 1 84.56 282 ILE A CA 1
ATOM 2285 C C . ILE A 1 282 ? 3.91 -45.312 -38.031 1 84.56 282 ILE A C 1
ATOM 2287 O O . ILE A 1 282 ? 4.715 -46.094 -38.531 1 84.56 282 ILE A O 1
ATOM 2291 N N . ILE A 1 283 ? 3.379 -45.5 -36.875 1 83.5 283 ILE A N 1
ATOM 2292 C CA . ILE A 1 283 ? 3.725 -46.625 -36.031 1 83.5 283 ILE A CA 1
ATOM 2293 C C . ILE A 1 283 ? 3.312 -47.938 -36.688 1 83.5 283 ILE A C 1
ATOM 2295 O O . ILE A 1 283 ? 4.047 -48.906 -36.656 1 83.5 283 ILE A O 1
ATOM 2299 N N . LEU A 1 284 ? 2.174 -47.969 -37.375 1 82.25 284 LEU A N 1
ATOM 2300 C CA . LEU A 1 284 ? 1.647 -49.188 -38 1 82.25 284 LEU A CA 1
ATOM 2301 C C . LEU A 1 284 ? 2.482 -49.562 -39.219 1 82.25 284 LEU A C 1
ATOM 2303 O O . LEU A 1 284 ? 2.508 -50.719 -39.625 1 82.25 284 LEU A O 1
ATOM 2307 N N . SER A 1 285 ? 3.082 -48.562 -39.75 1 80.38 285 SER A N 1
ATOM 2308 C CA . SER A 1 285 ? 3.889 -48.844 -40.938 1 80.38 285 SER A CA 1
ATOM 2309 C C . SER A 1 285 ? 5.266 -49.375 -40.562 1 80.38 285 SER A C 1
ATOM 2311 O O . SER A 1 285 ? 6.016 -49.844 -41.406 1 80.38 285 SER A O 1
ATOM 2313 N N . LYS A 1 286 ? 5.539 -49.344 -39.25 1 79.44 286 LYS A N 1
ATOM 2314 C CA . LYS A 1 286 ? 6.848 -49.812 -38.781 1 79.44 286 LYS A CA 1
ATOM 2315 C C . LYS A 1 286 ? 6.727 -51.062 -37.906 1 79.44 286 LYS A C 1
ATOM 2317 O O . LYS A 1 286 ? 5.645 -51.375 -37.406 1 79.44 286 LYS A O 1
ATOM 2322 N N . LEU A 1 287 ? 7.746 -51.906 -38 1 75.06 287 LEU A N 1
ATOM 2323 C CA . LEU A 1 287 ? 7.801 -53.062 -37.125 1 75.06 287 LEU A CA 1
ATOM 2324 C C . LEU A 1 287 ? 8.391 -52.688 -35.75 1 75.06 287 LEU A C 1
ATOM 2326 O O . LEU A 1 287 ? 9.609 -52.562 -35.625 1 75.06 287 LEU A O 1
ATOM 2330 N N . ILE A 1 288 ? 7.465 -52.312 -34.875 1 78.44 288 ILE A N 1
ATOM 2331 C CA . ILE A 1 288 ? 7.938 -51.844 -33.594 1 78.44 288 ILE A CA 1
ATOM 2332 C C . ILE A 1 288 ? 7.398 -52.75 -32.5 1 78.44 288 ILE A C 1
ATOM 2334 O O . ILE A 1 288 ? 6.375 -53.406 -32.656 1 78.44 288 ILE A O 1
ATOM 2338 N N . GLY A 1 289 ? 8.164 -52.844 -31.406 1 74.56 289 GLY A N 1
ATOM 2339 C CA . GLY A 1 289 ? 7.766 -53.656 -30.25 1 74.56 289 GLY A CA 1
ATOM 2340 C C . GLY A 1 289 ? 6.59 -53.062 -29.5 1 74.56 289 GLY A C 1
ATOM 2341 O O . GLY A 1 289 ? 6.246 -51.875 -29.703 1 74.56 289 GLY A O 1
ATOM 2342 N N . VAL A 1 290 ? 5.934 -53.938 -28.703 1 77.5 290 VAL A N 1
ATOM 2343 C CA . VAL A 1 290 ? 4.742 -53.562 -27.938 1 77.5 290 VAL A CA 1
ATOM 2344 C C . VAL A 1 290 ? 5.07 -52.406 -26.984 1 77.5 290 VAL A C 1
ATOM 2346 O O . VAL A 1 290 ? 4.309 -51.438 -26.875 1 77.5 290 VAL A O 1
ATOM 2349 N N . GLY A 1 291 ? 6.137 -52.5 -26.266 1 76.69 291 GLY A N 1
ATOM 2350 C CA . GLY A 1 291 ? 6.547 -51.438 -25.359 1 76.69 291 GLY A CA 1
ATOM 2351 C C . GLY A 1 291 ? 6.781 -50.125 -26.078 1 76.69 291 GLY A C 1
ATOM 2352 O O . GLY A 1 291 ? 6.434 -49.062 -25.547 1 76.69 291 GLY A O 1
ATOM 2353 N N . ALA A 1 292 ? 7.309 -50.125 -27.203 1 81.62 292 ALA A N 1
ATOM 2354 C CA . ALA A 1 292 ? 7.574 -48.938 -27.984 1 81.62 292 ALA A CA 1
ATOM 2355 C C . ALA A 1 292 ? 6.277 -48.219 -28.359 1 81.62 292 ALA A C 1
ATOM 2357 O O . ALA A 1 292 ? 6.223 -47 -28.391 1 81.62 292 ALA A O 1
ATOM 2358 N N . ILE A 1 293 ? 5.281 -49 -28.656 1 80.88 293 ILE A N 1
ATOM 2359 C CA . ILE A 1 293 ? 4 -48.375 -28.984 1 80.88 293 ILE A CA 1
ATOM 2360 C C . ILE A 1 293 ? 3.486 -47.562 -27.812 1 80.88 293 ILE A C 1
ATOM 2362 O O . ILE A 1 293 ? 3.137 -46.375 -27.953 1 80.88 293 ILE A O 1
ATOM 2366 N N . ALA A 1 294 ? 3.477 -48.188 -26.641 1 79 294 ALA A N 1
ATOM 2367 C CA . ALA A 1 294 ? 3.025 -47.531 -25.422 1 79 294 ALA A CA 1
ATOM 2368 C C . ALA A 1 294 ? 3.891 -46.312 -25.125 1 79 294 ALA A C 1
ATOM 2370 O O . ALA A 1 294 ? 3.379 -45.25 -24.734 1 79 294 ALA A O 1
ATOM 2371 N N . GLY A 1 295 ? 5.109 -46.438 -25.312 1 80.31 295 GLY A N 1
ATOM 2372 C CA . GLY A 1 295 ? 6.039 -45.344 -25.047 1 80.31 295 GLY A CA 1
ATOM 2373 C C . GLY A 1 295 ? 5.852 -44.188 -25.984 1 80.31 295 GLY A C 1
ATOM 2374 O O . GLY A 1 295 ? 5.898 -43.031 -25.547 1 80.31 295 GLY A O 1
ATOM 2375 N N . TYR A 1 296 ? 5.66 -44.406 -27.234 1 81.81 296 TYR A N 1
ATOM 2376 C CA . TYR A 1 296 ? 5.48 -43.344 -28.203 1 81.81 296 TYR A CA 1
ATOM 2377 C C . TYR A 1 296 ? 4.176 -42.594 -27.969 1 81.81 296 TYR A C 1
ATOM 2379 O O . TYR A 1 296 ? 4.113 -41.375 -28.109 1 81.81 296 TYR A O 1
ATOM 2387 N N . ILE A 1 297 ? 3.197 -43.281 -27.594 1 78.06 297 ILE A N 1
ATOM 2388 C CA . ILE A 1 297 ? 1.929 -42.625 -27.266 1 78.06 297 ILE A CA 1
ATOM 2389 C C . ILE A 1 297 ? 2.105 -41.719 -26.047 1 78.06 297 ILE A C 1
ATOM 2391 O O . ILE A 1 297 ? 1.612 -40.594 -26.016 1 78.06 297 ILE A O 1
ATOM 2395 N N . GLN A 1 298 ? 2.805 -42.25 -25.062 1 78 298 GLN A N 1
ATOM 2396 C CA . GLN A 1 298 ? 3.086 -41.469 -23.875 1 78 298 GLN A CA 1
ATOM 2397 C C . GLN A 1 298 ? 3.922 -40.25 -24.219 1 78 298 GLN A C 1
ATOM 2399 O O . GLN A 1 298 ? 3.66 -39.156 -23.703 1 78 298 GLN A O 1
ATOM 2404 N N . ALA A 1 299 ? 4.906 -40.406 -25.016 1 82.44 299 ALA A N 1
ATOM 2405 C CA . ALA A 1 299 ? 5.758 -39.281 -25.422 1 82.44 299 ALA A CA 1
ATOM 2406 C C . ALA A 1 299 ? 4.945 -38.219 -26.141 1 82.44 299 ALA A C 1
ATOM 2408 O O . ALA A 1 299 ? 5.16 -37.031 -25.922 1 82.44 299 ALA A O 1
ATOM 2409 N N . PHE A 1 300 ? 4.066 -38.656 -26.922 1 81.94 300 PHE A N 1
ATOM 2410 C CA . PHE A 1 300 ? 3.203 -37.719 -27.625 1 81.94 300 PHE A CA 1
ATOM 2411 C C . PHE A 1 300 ? 2.35 -36.906 -26.641 1 81.94 300 PHE A C 1
ATOM 2413 O O . PHE A 1 300 ? 2.252 -35.688 -26.734 1 81.94 300 PHE A O 1
ATOM 2420 N N . SER A 1 301 ? 1.763 -37.625 -25.719 1 76.75 301 SER A N 1
ATOM 2421 C CA . SER A 1 301 ? 0.905 -37 -24.719 1 76.75 301 SER A CA 1
ATOM 2422 C C . SER A 1 301 ? 1.688 -36 -23.875 1 76.75 301 SER A C 1
ATOM 2424 O O . SER A 1 301 ? 1.213 -34.875 -23.625 1 76.75 301 SER A O 1
ATOM 2426 N N . TYR A 1 302 ? 2.854 -36.344 -23.469 1 81.69 302 TYR A N 1
ATOM 2427 C CA . TYR A 1 302 ? 3.695 -35.438 -22.672 1 81.69 302 TYR A CA 1
ATOM 2428 C C . TYR A 1 302 ? 4.109 -34.219 -23.484 1 81.69 302 TYR A C 1
ATOM 2430 O O . TYR A 1 302 ? 4.168 -33.125 -22.938 1 81.69 302 TYR A O 1
ATOM 2438 N N . THR A 1 303 ? 4.461 -34.438 -24.734 1 83.06 303 THR A N 1
ATOM 2439 C CA . THR A 1 303 ? 4.836 -33.312 -25.609 1 83.06 303 THR A CA 1
ATOM 2440 C C . THR A 1 303 ? 3.689 -32.344 -25.734 1 83.06 303 THR A C 1
ATOM 2442 O O . THR A 1 303 ? 3.9 -31.109 -25.672 1 83.06 303 THR A O 1
ATOM 2445 N N . GLU A 1 304 ? 2.537 -32.875 -25.922 1 76.81 304 GLU A N 1
ATOM 2446 C CA . GLU A 1 304 ? 1.357 -32.031 -26.016 1 76.81 304 GLU A CA 1
ATOM 2447 C C . GLU A 1 304 ? 1.141 -31.219 -24.734 1 76.81 304 GLU A C 1
ATOM 2449 O O . GLU A 1 304 ? 0.762 -30.047 -24.781 1 76.81 304 GLU A O 1
ATOM 2454 N N . GLN A 1 305 ? 1.333 -31.844 -23.641 1 75.5 305 GLN A N 1
ATOM 2455 C CA . GLN A 1 305 ? 1.2 -31.188 -22.359 1 75.5 305 GLN A CA 1
ATOM 2456 C C . GLN A 1 305 ? 2.215 -30.062 -22.203 1 75.5 305 GLN A C 1
ATOM 2458 O O . GLN A 1 305 ? 1.879 -28.969 -21.734 1 75.5 305 GLN A O 1
ATOM 2463 N N . GLN A 1 306 ? 3.479 -30.281 -22.547 1 80.5 306 GLN A N 1
ATOM 2464 C CA . GLN A 1 306 ? 4.523 -29.266 -22.484 1 80.5 306 GLN A CA 1
ATOM 2465 C C . GLN A 1 306 ? 4.16 -28.047 -23.344 1 80.5 306 GLN A C 1
ATOM 2467 O O . GLN A 1 306 ? 4.355 -26.906 -22.922 1 80.5 306 GLN A O 1
ATOM 2472 N N . LEU A 1 307 ? 3.646 -28.312 -24.469 1 76.38 307 LEU A N 1
ATOM 2473 C CA . LEU A 1 307 ? 3.271 -27.25 -25.391 1 76.38 307 LEU A CA 1
ATOM 2474 C C . LEU A 1 307 ? 2.131 -26.406 -24.812 1 76.38 307 LEU A C 1
ATOM 2476 O O . LEU A 1 307 ? 2.125 -25.188 -24.953 1 76.38 307 LEU A O 1
ATOM 2480 N N . GLN A 1 308 ? 1.203 -27.047 -24.156 1 71.94 308 GLN A N 1
ATOM 2481 C CA . GLN A 1 308 ? 0.09 -26.359 -23.531 1 71.94 308 GLN A CA 1
ATOM 2482 C C . GLN A 1 308 ? 0.576 -25.469 -22.375 1 71.94 308 GLN A C 1
ATOM 2484 O O . GLN A 1 308 ? 0.104 -24.344 -22.203 1 71.94 308 GLN A O 1
ATOM 2489 N N . TYR A 1 309 ? 1.473 -26 -21.594 1 75.25 309 TYR A N 1
ATOM 2490 C CA . TYR A 1 309 ? 2.033 -25.234 -20.484 1 75.25 309 TYR A CA 1
ATOM 2491 C C . TYR A 1 309 ? 2.748 -24 -21 1 75.25 309 TYR A C 1
ATOM 2493 O O . TYR A 1 309 ? 2.629 -22.922 -20.406 1 75.25 309 TYR A O 1
ATOM 2501 N N . LEU A 1 310 ? 3.424 -24.141 -22.062 1 75.31 310 LEU A N 1
ATOM 2502 C CA . LEU A 1 310 ? 4.137 -23 -22.641 1 75.31 310 LEU A CA 1
ATOM 2503 C C . LEU A 1 310 ? 3.16 -21.922 -23.094 1 75.31 310 LEU A C 1
ATOM 2505 O O . LEU A 1 310 ? 3.439 -20.734 -22.969 1 75.31 310 LEU A O 1
ATOM 2509 N N . SER A 1 311 ? 2.049 -22.391 -23.609 1 69 311 SER A N 1
ATOM 2510 C CA . SER A 1 311 ? 1.02 -21.438 -24.031 1 69 311 SER A CA 1
ATOM 2511 C C . SER A 1 311 ? 0.404 -20.734 -22.828 1 69 311 SER A C 1
ATOM 2513 O O . SER A 1 311 ? 0.112 -19.531 -22.891 1 69 311 SER A O 1
ATOM 2515 N N . PHE A 1 312 ? 0.248 -21.484 -21.75 1 64.88 312 PHE A N 1
ATOM 2516 C CA . PHE A 1 312 ? -0.363 -20.938 -20.547 1 64.88 312 PHE A CA 1
ATOM 2517 C C . PHE A 1 312 ? 0.561 -19.938 -19.859 1 64.88 312 PHE A C 1
ATOM 2519 O O . PHE A 1 312 ? 0.151 -18.812 -19.562 1 64.88 312 PHE A O 1
ATOM 2526 N N . TYR A 1 313 ? 1.769 -20.25 -19.562 1 68.12 313 TYR A N 1
ATOM 2527 C CA . TYR A 1 313 ? 2.717 -19.406 -18.859 1 68.12 313 TYR A CA 1
ATOM 2528 C C . TYR A 1 313 ? 3.158 -18.234 -19.734 1 68.12 313 TYR A C 1
ATOM 2530 O O . TYR A 1 313 ? 3.527 -17.172 -19.219 1 68.12 313 TYR A O 1
ATOM 2538 N N . GLY A 1 314 ? 3.01 -18.453 -21.016 1 68.75 314 GLY A N 1
ATOM 2539 C CA . GLY A 1 314 ? 3.385 -17.391 -21.938 1 68.75 314 GLY A CA 1
ATOM 2540 C C . GLY A 1 314 ? 2.537 -16.141 -21.781 1 68.75 314 GLY A C 1
ATOM 2541 O O . GLY A 1 314 ? 3.037 -15.023 -21.922 1 68.75 314 GLY A O 1
ATOM 2542 N N . LYS A 1 315 ? 1.393 -16.375 -21.266 1 65 315 LYS A N 1
ATOM 2543 C CA . LYS A 1 315 ? 0.463 -15.266 -21.109 1 65 315 LYS A CA 1
ATOM 2544 C C . LYS A 1 315 ? 0.914 -14.32 -20 1 65 315 LYS A C 1
ATOM 2546 O O . LYS A 1 315 ? 0.718 -13.109 -20.094 1 65 315 LYS A O 1
ATOM 2551 N N . TRP A 1 316 ? 1.627 -14.867 -19.062 1 71.25 316 TRP A N 1
ATOM 2552 C CA . TRP A 1 316 ? 2.043 -14.086 -17.906 1 71.25 316 TRP A CA 1
ATOM 2553 C C . TRP A 1 316 ? 3.26 -13.227 -18.234 1 71.25 316 TRP A C 1
ATOM 2555 O O . TRP A 1 316 ? 3.529 -12.234 -17.562 1 71.25 316 TRP A O 1
ATOM 2565 N N . PHE A 1 317 ? 3.852 -13.547 -19.359 1 74.94 317 PHE A N 1
ATOM 2566 C CA . PHE A 1 317 ? 5.086 -12.891 -19.766 1 74.94 317 PHE A CA 1
ATOM 2567 C C . PHE A 1 317 ? 4.855 -11.406 -20.016 1 74.94 317 PHE A C 1
ATOM 2569 O O . PHE A 1 317 ? 5.664 -10.57 -19.609 1 74.94 317 PHE A O 1
ATOM 2576 N N . PHE A 1 318 ? 3.75 -11.07 -20.469 1 69.94 318 PHE A N 1
ATOM 2577 C CA . PHE A 1 318 ? 3.508 -9.688 -20.844 1 69.94 318 PHE A CA 1
ATOM 2578 C C . PHE A 1 318 ? 3.213 -8.828 -19.625 1 69.94 318 PHE A C 1
ATOM 2580 O O . PHE A 1 318 ? 3.709 -7.707 -19.5 1 69.94 318 PHE A O 1
ATOM 2587 N N . ALA A 1 319 ? 2.496 -9.43 -18.734 1 71.38 319 ALA A N 1
ATOM 2588 C CA . ALA A 1 319 ? 2.203 -8.703 -17.516 1 71.38 319 ALA A CA 1
ATOM 2589 C C . ALA A 1 319 ? 3.475 -8.453 -16.703 1 71.38 319 ALA A C 1
ATOM 2591 O O . ALA A 1 319 ? 3.676 -7.355 -16.172 1 71.38 319 ALA A O 1
ATOM 2592 N N . ILE A 1 320 ? 4.352 -9.375 -16.656 1 83.12 320 ILE A N 1
ATOM 2593 C CA . ILE A 1 320 ? 5.602 -9.273 -15.914 1 83.12 320 ILE A CA 1
ATOM 2594 C C . ILE A 1 320 ? 6.527 -8.266 -16.594 1 83.12 320 ILE A C 1
ATOM 2596 O O . ILE A 1 320 ? 7.152 -7.438 -15.93 1 83.12 320 ILE A O 1
ATOM 2600 N N . ASN A 1 321 ? 6.484 -8.305 -17.891 1 84.62 321 ASN A N 1
ATOM 2601 C CA . ASN A 1 321 ? 7.344 -7.406 -18.656 1 84.62 321 ASN A CA 1
ATOM 2602 C C . ASN A 1 321 ? 6.918 -5.949 -18.484 1 84.62 321 ASN A C 1
ATOM 2604 O O . ASN A 1 321 ? 7.762 -5.051 -18.484 1 84.62 321 ASN A O 1
ATOM 2608 N N . LYS A 1 322 ? 5.715 -5.777 -18.391 1 80.62 322 LYS A N 1
ATOM 2609 C CA . LYS A 1 322 ? 5.23 -4.414 -18.203 1 80.62 322 LYS A CA 1
ATOM 2610 C C . LYS A 1 322 ? 5.703 -3.85 -16.859 1 80.62 322 LYS A C 1
ATOM 2612 O O . LYS A 1 322 ? 6.074 -2.678 -16.781 1 80.62 322 LYS A O 1
ATOM 2617 N N . TYR A 1 323 ? 5.668 -4.59 -15.891 1 87.19 323 TYR A N 1
ATOM 2618 C CA . TYR A 1 323 ? 6.18 -4.188 -14.586 1 87.19 323 TYR A CA 1
ATOM 2619 C C . TYR A 1 323 ? 7.645 -3.775 -14.68 1 87.19 323 TYR A C 1
ATOM 2621 O O . TYR A 1 323 ? 8.031 -2.725 -14.164 1 87.19 323 TYR A O 1
ATOM 2629 N N . PHE A 1 324 ? 8.43 -4.527 -15.336 1 91.06 324 PHE A N 1
ATOM 2630 C CA . PHE A 1 324 ? 9.859 -4.258 -15.391 1 91.06 324 PHE A CA 1
ATOM 2631 C C . PHE A 1 324 ? 10.156 -3.127 -16.359 1 91.06 324 PHE A C 1
ATOM 2633 O O . PHE A 1 324 ? 11.172 -2.432 -16.234 1 91.06 324 PHE A O 1
ATOM 2640 N N . GLU A 1 325 ? 9.258 -2.994 -17.297 1 89.69 325 GLU A N 1
ATOM 2641 C CA . GLU A 1 325 ? 9.359 -1.813 -18.156 1 89.69 325 GLU A CA 1
ATOM 2642 C C . GLU A 1 325 ? 9.258 -0.531 -17.328 1 89.69 325 GLU A C 1
ATOM 2644 O O . GLU A 1 325 ? 10.039 0.401 -17.531 1 89.69 325 GLU A O 1
ATOM 2649 N N . ASN A 1 326 ? 8.328 -0.511 -16.438 1 89.06 326 ASN A N 1
ATOM 2650 C CA . ASN A 1 326 ? 8.188 0.626 -15.539 1 89.06 326 ASN A CA 1
ATOM 2651 C C . ASN A 1 326 ? 9.414 0.782 -14.648 1 89.06 326 ASN A C 1
ATOM 2653 O O . ASN A 1 326 ? 9.875 1.899 -14.406 1 89.06 326 ASN A O 1
ATOM 2657 N N . TYR A 1 327 ? 9.875 -0.266 -14.203 1 92.69 327 TYR A N 1
ATOM 2658 C CA . TYR A 1 327 ? 11.047 -0.286 -13.328 1 92.69 327 TYR A CA 1
ATOM 2659 C C . TYR A 1 327 ? 12.258 0.315 -14.031 1 92.69 327 TYR A C 1
ATOM 2661 O O . TYR A 1 327 ? 12.938 1.188 -13.477 1 92.69 327 TYR A O 1
ATOM 2669 N N . PHE A 1 328 ? 12.492 -0.08 -15.219 1 92.44 328 PHE A N 1
ATOM 2670 C CA . PHE A 1 328 ? 13.664 0.388 -15.953 1 92.44 328 PHE A CA 1
ATOM 2671 C C . PHE A 1 328 ? 13.484 1.831 -16.406 1 92.44 328 PHE A C 1
ATOM 2673 O O . PHE A 1 328 ? 14.453 2.584 -16.516 1 92.44 328 PHE A O 1
ATOM 2680 N N . CYS A 1 329 ? 12.281 2.184 -16.594 1 89.19 329 CYS A N 1
ATOM 2681 C CA . CYS A 1 329 ? 12.016 3.578 -16.938 1 89.19 329 CYS A CA 1
ATOM 2682 C C . CYS A 1 329 ? 12.453 4.5 -15.805 1 89.19 329 CYS A C 1
ATOM 2684 O O . CYS A 1 329 ? 13.047 5.555 -16.047 1 89.19 329 CYS A O 1
ATOM 2686 N N . ILE A 1 330 ? 12.203 4.039 -14.625 1 89.19 330 ILE A N 1
ATOM 2687 C CA . ILE A 1 330 ? 12.578 4.832 -13.453 1 89.19 330 ILE A CA 1
ATOM 2688 C C . ILE A 1 330 ? 14.094 4.801 -13.281 1 89.19 330 ILE A C 1
ATOM 2690 O O . ILE A 1 330 ? 14.711 5.836 -13.016 1 89.19 330 ILE A O 1
ATOM 2694 N N . LEU A 1 331 ? 14.688 3.689 -13.445 1 90.56 331 LEU A N 1
ATOM 2695 C CA . LEU A 1 331 ? 16.125 3.533 -13.242 1 90.56 331 LEU A CA 1
ATOM 2696 C C . LEU A 1 331 ? 16.906 4.305 -14.297 1 90.56 331 LEU A C 1
ATOM 2698 O O . LEU A 1 331 ? 18 4.824 -14.016 1 90.56 331 LEU A O 1
ATOM 2702 N N . ASP A 1 332 ? 16.328 4.359 -15.445 1 88.31 332 ASP A N 1
ATOM 2703 C CA . ASP A 1 332 ? 17.047 4.953 -16.562 1 88.31 332 ASP A CA 1
ATOM 2704 C C . ASP A 1 332 ? 16.781 6.457 -16.656 1 88.31 332 ASP A C 1
ATOM 2706 O O . ASP A 1 332 ? 17.375 7.148 -17.484 1 88.31 332 ASP A O 1
ATOM 2710 N N . TYR A 1 333 ? 15.891 6.828 -15.836 1 84.31 333 TYR A N 1
ATOM 2711 C CA . TYR A 1 333 ? 15.625 8.258 -15.852 1 84.31 333 TYR A CA 1
ATOM 2712 C C . TYR A 1 333 ? 16.891 9.055 -15.594 1 84.31 333 TYR A C 1
ATOM 2714 O O . TYR A 1 333 ? 17.594 8.812 -14.609 1 84.31 333 TYR A O 1
ATOM 2722 N N . LYS A 1 334 ? 17.266 9.797 -16.641 1 76.62 334 LYS A N 1
ATOM 2723 C CA . LYS A 1 334 ? 18.469 10.617 -16.484 1 76.62 334 LYS A CA 1
ATOM 2724 C C . LYS A 1 334 ? 18.125 11.992 -15.922 1 76.62 334 LYS A C 1
ATOM 2726 O O . LYS A 1 334 ? 17.25 12.68 -16.438 1 76.62 334 LYS A O 1
ATOM 2731 N N . MET A 1 335 ? 18.656 12.242 -14.75 1 70.69 335 MET A N 1
ATOM 2732 C CA . MET A 1 335 ? 18.484 13.578 -14.172 1 70.69 335 MET A CA 1
ATOM 2733 C C . MET A 1 335 ? 19.156 14.633 -15.039 1 70.69 335 MET A C 1
ATOM 2735 O O . MET A 1 335 ? 20.219 14.383 -15.617 1 70.69 335 MET A O 1
ATOM 2739 N N . PRO A 1 336 ? 18.406 15.656 -15.297 1 62.72 336 PRO A N 1
ATOM 2740 C CA . PRO A 1 336 ? 19.078 16.719 -16.047 1 62.72 336 PRO A CA 1
ATOM 2741 C C . PRO A 1 336 ? 20.359 17.203 -15.367 1 62.72 336 PRO A C 1
ATOM 2743 O O . PRO A 1 336 ? 20.312 17.719 -14.25 1 62.72 336 PRO A O 1
ATOM 2746 N N . LYS A 1 337 ? 21.516 16.359 -15.391 1 59.22 337 LYS A N 1
ATOM 2747 C CA . LYS A 1 337 ? 22.75 16.812 -14.758 1 59.22 337 LYS A CA 1
ATOM 2748 C C . LYS A 1 337 ? 23.531 17.75 -15.68 1 59.22 337 LYS A C 1
ATOM 2750 O O . LYS A 1 337 ? 23.656 17.469 -16.875 1 59.22 337 LYS A O 1
ATOM 2755 N N . PRO A 1 338 ? 23.781 18.891 -15.125 1 59.22 338 PRO A N 1
ATOM 2756 C CA . PRO A 1 338 ? 24.75 19.641 -15.922 1 59.22 338 PRO A CA 1
ATOM 2757 C C . PRO A 1 338 ? 26.047 18.859 -16.156 1 59.22 338 PRO A C 1
ATOM 2759 O O . PRO A 1 338 ? 26.391 17.969 -15.359 1 59.22 338 PRO A O 1
ATOM 2762 N N . GLU A 1 339 ? 26.656 18.781 -17.297 1 56.31 339 GLU A N 1
ATOM 2763 C CA . GLU A 1 339 ? 27.891 18.156 -17.734 1 56.31 339 GLU A CA 1
ATOM 2764 C C . GLU A 1 339 ? 28.984 18.297 -16.672 1 56.31 339 GLU A C 1
ATOM 2766 O O . GLU A 1 339 ? 29.719 17.344 -16.391 1 56.31 339 GLU A O 1
ATOM 2771 N N . THR A 1 340 ? 29.266 19.516 -16.109 1 63.44 340 THR A N 1
ATOM 2772 C CA . THR A 1 340 ? 30.328 19.812 -15.141 1 63.44 340 THR A CA 1
ATOM 2773 C C . THR A 1 340 ? 29.719 20.344 -13.844 1 63.44 340 THR A C 1
ATOM 2775 O O . THR A 1 340 ? 29.016 21.344 -13.836 1 63.44 340 THR A O 1
ATOM 2778 N N . GLN A 1 341 ? 29.578 19.516 -12.688 1 78.31 341 GLN A N 1
ATOM 2779 C CA . GLN A 1 341 ? 29.094 20.016 -11.414 1 78.31 341 GLN A CA 1
ATOM 2780 C C . GLN A 1 341 ? 30.234 20.531 -10.547 1 78.31 341 GLN A C 1
ATOM 2782 O O . GLN A 1 341 ? 31.266 19.859 -10.422 1 78.31 341 GLN A O 1
ATOM 2787 N N . ILE A 1 342 ? 30.203 21.844 -10.203 1 89.81 342 ILE A N 1
ATOM 2788 C CA . ILE A 1 342 ? 31.172 22.484 -9.312 1 89.81 342 ILE A CA 1
ATOM 2789 C C . ILE A 1 342 ? 30.812 22.188 -7.863 1 89.81 342 ILE A C 1
ATOM 2791 O O . ILE A 1 342 ? 29.656 22.344 -7.457 1 89.81 342 ILE A O 1
ATOM 2795 N N . ARG A 1 343 ? 31.828 21.688 -7.16 1 92.88 343 ARG A N 1
ATOM 2796 C CA . ARG A 1 343 ? 31.609 21.469 -5.73 1 92.88 343 ARG A CA 1
ATOM 2797 C C . ARG A 1 343 ? 31.781 22.781 -4.957 1 92.88 343 ARG A C 1
ATOM 2799 O O . ARG A 1 343 ? 32.781 23.469 -5.102 1 92.88 343 ARG A O 1
ATOM 2806 N N . LEU A 1 344 ? 30.781 23.141 -4.145 1 93.19 344 LEU A N 1
ATOM 2807 C CA . LEU A 1 344 ? 30.844 24.375 -3.352 1 93.19 344 LEU A CA 1
ATOM 2808 C C . LEU A 1 344 ? 31.594 24.141 -2.051 1 93.19 344 LEU A C 1
ATOM 2810 O O . LEU A 1 344 ? 31.094 23.484 -1.136 1 93.19 344 LEU A O 1
ATOM 2814 N N . GLU A 1 345 ? 32.719 24.609 -1.951 1 91.75 345 GLU A N 1
ATOM 2815 C CA . GLU A 1 345 ? 33.562 24.422 -0.761 1 91.75 345 GLU A CA 1
ATOM 2816 C C . GLU A 1 345 ? 33.531 25.672 0.12 1 91.75 345 GLU A C 1
ATOM 2818 O O . GLU A 1 345 ? 33.656 25.562 1.342 1 91.75 345 GLU A O 1
ATOM 2823 N N . GLU A 1 346 ? 33.281 26.734 -0.561 1 93 346 GLU A N 1
ATOM 2824 C CA . GLU A 1 346 ? 33.312 27.984 0.197 1 93 346 GLU A CA 1
ATOM 2825 C C . GLU A 1 346 ? 31.969 28.219 0.901 1 93 346 GLU A C 1
ATOM 2827 O O . GLU A 1 346 ? 30.938 27.672 0.488 1 93 346 GLU A O 1
ATOM 2832 N N . LYS A 1 347 ? 32.031 28.969 1.982 1 94.88 347 LYS A N 1
ATOM 2833 C CA . LYS A 1 347 ? 30.828 29.344 2.715 1 94.88 347 LYS A CA 1
ATOM 2834 C C . LYS A 1 347 ? 29.922 30.234 1.859 1 94.88 347 LYS A C 1
ATOM 2836 O O . LYS A 1 347 ? 30.406 31.047 1.064 1 94.88 347 LYS A O 1
ATOM 2841 N N . ILE A 1 348 ? 28.703 30.094 2.037 1 96.06 348 ILE A N 1
ATOM 2842 C CA . ILE A 1 348 ? 27.75 30.922 1.294 1 96.06 348 ILE A CA 1
ATOM 2843 C C . ILE A 1 348 ? 27.641 32.281 1.942 1 96.06 348 ILE A C 1
ATOM 2845 O O . ILE A 1 348 ? 27.25 32.406 3.107 1 96.06 348 ILE A O 1
ATOM 2849 N N . HIS A 1 349 ? 27.906 33.312 1.141 1 95.44 349 HIS A N 1
ATOM 2850 C CA . HIS A 1 349 ? 27.844 34.656 1.664 1 95.44 349 HIS A CA 1
ATOM 2851 C C . HIS A 1 349 ? 26.703 35.438 1.042 1 95.44 349 HIS A C 1
ATOM 2853 O O . HIS A 1 349 ? 26.219 36.406 1.622 1 95.44 349 HIS A O 1
ATOM 2859 N N . SER A 1 350 ? 26.422 35 -0.145 1 96.94 350 SER A N 1
ATOM 2860 C CA . SER A 1 350 ? 25.328 35.719 -0.805 1 96.94 350 SER A CA 1
ATOM 2861 C C . SER A 1 350 ? 24.578 34.812 -1.765 1 96.94 350 SER A C 1
ATOM 2863 O O . SER A 1 350 ? 25.156 33.906 -2.357 1 96.94 350 SER A O 1
ATOM 2865 N N . ILE A 1 351 ? 23.297 35 -1.91 1 97.81 351 ILE A N 1
ATOM 2866 C CA . ILE A 1 351 ? 22.422 34.344 -2.877 1 97.81 351 ILE A CA 1
ATOM 2867 C C . ILE A 1 351 ? 21.609 35.375 -3.631 1 97.81 351 ILE A C 1
ATOM 2869 O O . ILE A 1 351 ? 20.859 36.156 -3.021 1 97.81 351 ILE A O 1
ATOM 2873 N N . THR A 1 352 ? 21.734 35.406 -4.957 1 97.81 352 THR A N 1
ATOM 2874 C CA . THR A 1 352 ? 21.062 36.438 -5.754 1 97.81 352 THR A CA 1
ATOM 2875 C C . THR A 1 352 ? 20.172 35.781 -6.812 1 97.81 352 THR A C 1
ATOM 2877 O O . THR A 1 352 ? 20.625 34.969 -7.617 1 97.81 352 THR A O 1
ATOM 2880 N N . PHE A 1 353 ? 18.906 36.062 -6.738 1 97.81 353 PHE A N 1
ATOM 2881 C CA . PHE A 1 353 ? 17.953 35.719 -7.789 1 97.81 353 PHE A CA 1
ATOM 2882 C C . PHE A 1 353 ? 17.938 36.781 -8.883 1 97.81 353 PHE A C 1
ATOM 2884 O O . PHE A 1 353 ? 17.609 37.938 -8.625 1 97.81 353 PHE A O 1
ATOM 2891 N N . GLU A 1 354 ? 18.25 36.375 -10.086 1 97 354 GLU A N 1
ATOM 2892 C CA . GLU A 1 354 ? 18.328 37.312 -11.195 1 97 354 GLU A CA 1
ATOM 2893 C C . GLU A 1 354 ? 17.297 37 -12.273 1 97 354 GLU A C 1
ATOM 2895 O O . GLU A 1 354 ? 17.469 36.031 -13.031 1 97 354 GLU A O 1
ATOM 2900 N N . ASN A 1 355 ? 16.25 37.812 -12.414 1 96.5 355 ASN A N 1
ATOM 2901 C CA . ASN A 1 355 ? 15.227 37.719 -13.453 1 96.5 355 ASN A CA 1
ATOM 2902 C C . ASN A 1 355 ? 14.641 36.312 -13.539 1 96.5 355 ASN A C 1
ATOM 2904 O O . ASN A 1 355 ? 14.617 35.719 -14.617 1 96.5 355 ASN A O 1
ATOM 2908 N N . ILE A 1 356 ? 14.258 35.875 -12.461 1 96.5 356 ILE A N 1
ATOM 2909 C CA . ILE A 1 356 ? 13.781 34.5 -12.359 1 96.5 356 ILE A CA 1
ATOM 2910 C C . ILE A 1 356 ? 12.344 34.406 -12.859 1 96.5 356 ILE A C 1
ATOM 2912 O O . ILE A 1 356 ? 11.484 35.188 -12.438 1 96.5 356 ILE A O 1
ATOM 2916 N N . SER A 1 357 ? 12.094 33.531 -13.758 1 96.44 357 SER A N 1
ATOM 2917 C CA . SER A 1 357 ? 10.75 33.125 -14.164 1 96.44 357 SER A CA 1
ATOM 2918 C C . SER A 1 357 ? 10.547 31.641 -13.922 1 96.44 357 SER A C 1
ATOM 2920 O O . SER A 1 357 ? 11.406 30.812 -14.266 1 96.44 357 SER A O 1
ATOM 2922 N N . PHE A 1 358 ? 9.469 31.328 -13.258 1 94.69 358 PHE A N 1
ATOM 2923 C CA . PHE A 1 358 ? 9.281 29.938 -12.898 1 94.69 358 PHE A CA 1
ATOM 2924 C C . PHE A 1 358 ? 7.801 29.562 -12.914 1 94.69 358 PHE A C 1
ATOM 2926 O O . PHE A 1 358 ? 6.953 30.359 -12.492 1 94.69 358 PHE A O 1
ATOM 2933 N N . SER A 1 359 ? 7.535 28.438 -13.453 1 90.31 359 SER A N 1
ATOM 2934 C CA . SER A 1 359 ? 6.238 27.781 -13.375 1 90.31 359 SER A CA 1
ATOM 2935 C C . SER A 1 359 ? 6.398 26.266 -13.156 1 90.31 359 SER A C 1
ATOM 2937 O O . SER A 1 359 ? 7.371 25.672 -13.625 1 90.31 359 SER A O 1
ATOM 2939 N N . TYR A 1 360 ? 5.543 25.75 -12.305 1 83.19 360 TYR A N 1
ATOM 2940 C CA . TYR A 1 360 ? 5.527 24.281 -12.211 1 83.19 360 TYR A CA 1
ATOM 2941 C C . TYR A 1 360 ? 5.098 23.656 -13.531 1 83.19 360 TYR A C 1
ATOM 2943 O O . TYR A 1 360 ? 4.48 24.328 -14.367 1 83.19 360 TYR A O 1
ATOM 2951 N N . PRO A 1 361 ? 5.445 22.375 -13.695 1 74.5 361 PRO A N 1
ATOM 2952 C CA . PRO A 1 361 ? 5.023 21.75 -14.953 1 74.5 361 PRO A CA 1
ATOM 2953 C C . PRO A 1 361 ? 3.514 21.812 -15.164 1 74.5 361 PRO A C 1
ATOM 2955 O O . PRO A 1 361 ? 2.742 21.406 -14.289 1 74.5 361 PRO A O 1
ATOM 2958 N N . ASN A 1 362 ? 3.07 22.312 -16.25 1 68.25 362 ASN A N 1
ATOM 2959 C CA . ASN A 1 362 ? 1.677 22.406 -16.672 1 68.25 362 ASN A CA 1
ATOM 2960 C C . ASN A 1 362 ? 0.884 23.375 -15.789 1 68.25 362 ASN A C 1
ATOM 2962 O O . ASN A 1 362 ? -0.296 23.141 -15.516 1 68.25 362 ASN A O 1
ATOM 2966 N N . SER A 1 363 ? 1.592 24.281 -15.195 1 74.62 363 SER A N 1
ATOM 2967 C CA . SER A 1 363 ? 0.924 25.25 -14.344 1 74.62 363 SER A CA 1
ATOM 2968 C C . SER A 1 363 ? 1.249 26.672 -14.781 1 74.62 363 SER A C 1
ATOM 2970 O O . SER A 1 363 ? 2.062 26.891 -15.68 1 74.62 363 SER A O 1
ATOM 2972 N N . LYS A 1 364 ? 0.563 27.594 -14.273 1 78.88 364 LYS A N 1
ATOM 2973 C CA . LYS A 1 364 ? 0.775 29 -14.578 1 78.88 364 LYS A CA 1
ATOM 2974 C C . LYS A 1 364 ? 2.084 29.5 -13.977 1 78.88 364 LYS A C 1
ATOM 2976 O O . LYS A 1 364 ? 2.631 28.891 -13.062 1 78.88 364 LYS A O 1
ATOM 2981 N N . LEU A 1 365 ? 2.498 30.578 -14.523 1 88.38 365 LEU A N 1
ATOM 2982 C CA . LEU A 1 365 ? 3.723 31.203 -14.047 1 88.38 365 LEU A CA 1
ATOM 2983 C C . LEU A 1 365 ? 3.537 31.766 -12.648 1 88.38 365 LEU A C 1
ATOM 2985 O O . LEU A 1 365 ? 2.566 32.469 -12.383 1 88.38 365 LEU A O 1
ATOM 2989 N N . ILE A 1 366 ? 4.438 31.438 -11.734 1 89.06 366 ILE A N 1
ATOM 2990 C CA . ILE A 1 366 ? 4.379 31.906 -10.359 1 89.06 366 ILE A CA 1
ATOM 2991 C C . ILE A 1 366 ? 5.273 33.125 -10.188 1 89.06 366 ILE A C 1
ATOM 2993 O O . ILE A 1 366 ? 4.875 34.125 -9.562 1 89.06 366 ILE A O 1
ATOM 2997 N N . PHE A 1 367 ? 6.461 33.031 -10.758 1 94.25 367 PHE A N 1
ATOM 2998 C CA . PHE A 1 367 ? 7.398 34.156 -10.75 1 94.25 367 PHE A CA 1
ATOM 2999 C C . PHE A 1 367 ? 7.66 34.656 -12.172 1 94.25 367 PHE A C 1
ATOM 3001 O O . PHE A 1 367 ? 7.809 33.844 -13.094 1 94.25 367 PHE A O 1
ATOM 3008 N N . GLU A 1 368 ? 7.594 35.969 -12.297 1 94.38 368 GLU A N 1
ATOM 3009 C CA . GLU A 1 368 ? 7.938 36.625 -13.562 1 94.38 368 GLU A CA 1
ATOM 3010 C C . GLU A 1 368 ? 8.984 37.719 -13.352 1 94.38 368 GLU A C 1
ATOM 3012 O O . GLU A 1 368 ? 8.68 38.781 -12.805 1 94.38 368 GLU A O 1
ATOM 3017 N N . ASN A 1 369 ? 10.125 37.5 -13.859 1 94.12 369 ASN A N 1
ATOM 3018 C CA . ASN A 1 369 ? 11.242 38.438 -13.75 1 94.12 369 ASN A CA 1
ATOM 3019 C C . ASN A 1 369 ? 11.484 38.812 -12.297 1 94.12 369 ASN A C 1
ATOM 3021 O O . ASN A 1 369 ? 11.516 40 -11.977 1 94.12 369 ASN A O 1
ATOM 3025 N N . PHE A 1 370 ? 11.594 37.844 -11.469 1 96.38 370 PHE A N 1
ATOM 3026 C CA . PHE A 1 370 ? 11.742 38.031 -10.031 1 96.38 370 PHE A CA 1
ATOM 3027 C C . PHE A 1 370 ? 13.203 38.25 -9.656 1 96.38 370 PHE A C 1
ATOM 3029 O O . PHE A 1 370 ? 14.086 37.531 -10.125 1 96.38 370 PHE A O 1
ATOM 3036 N N . ASN A 1 371 ? 13.461 39.312 -8.891 1 97.12 371 ASN A N 1
ATOM 3037 C CA . ASN A 1 371 ? 14.805 39.656 -8.43 1 97.12 371 ASN A CA 1
ATOM 3038 C C . ASN A 1 371 ? 14.867 39.75 -6.906 1 97.12 371 ASN A C 1
ATOM 3040 O O . ASN A 1 371 ? 13.961 40.281 -6.277 1 97.12 371 ASN A O 1
ATOM 3044 N N . LEU A 1 372 ? 15.891 39.156 -6.27 1 97.19 372 LEU A N 1
ATOM 3045 C CA . LEU A 1 372 ? 16.078 39.188 -4.82 1 97.19 372 LEU A CA 1
ATOM 3046 C C . LEU A 1 372 ? 17.531 38.875 -4.453 1 97.19 372 LEU A C 1
ATOM 3048 O O . LEU A 1 372 ? 18.156 38.031 -5.066 1 97.19 372 LEU A O 1
ATOM 3052 N N . SER A 1 373 ? 18.031 39.594 -3.504 1 96.75 373 SER A N 1
ATOM 3053 C CA . SER A 1 373 ? 19.391 39.375 -3.018 1 96.75 373 SER A CA 1
ATOM 3054 C C . SER A 1 373 ? 19.391 39.125 -1.514 1 96.75 373 SER A C 1
ATOM 3056 O O . SER A 1 373 ? 18.812 39.875 -0.746 1 96.75 373 SER A O 1
ATOM 3058 N N . LEU A 1 374 ? 20.031 38.062 -1.096 1 97.31 374 LEU A N 1
ATOM 3059 C CA . LEU A 1 374 ? 20.203 37.719 0.305 1 97.31 374 LEU A CA 1
ATOM 3060 C C . LEU A 1 374 ? 21.672 37.688 0.689 1 97.31 374 LEU A C 1
ATOM 3062 O O . LEU A 1 374 ? 22.531 37.281 -0.104 1 97.31 374 LEU A O 1
ATOM 3066 N N . HIS A 1 375 ? 21.969 38.094 1.901 1 96.75 375 HIS A N 1
ATOM 3067 C CA . HIS A 1 375 ? 23.344 38.188 2.357 1 96.75 375 HIS A CA 1
ATOM 3068 C C . HIS A 1 375 ? 23.531 37.469 3.686 1 96.75 375 HIS A C 1
ATOM 3070 O O . HIS A 1 375 ? 22.562 37.25 4.426 1 96.75 375 HIS A O 1
ATOM 3076 N N . SER A 1 376 ? 24.781 37.125 4.004 1 95.12 376 SER A N 1
ATOM 3077 C CA . SER A 1 376 ? 25.125 36.406 5.227 1 95.12 376 SER A CA 1
ATOM 3078 C C . SER A 1 376 ? 24.938 37.281 6.457 1 95.12 376 SER A C 1
ATOM 3080 O O . SER A 1 376 ? 24.938 38.5 6.348 1 95.12 376 SER A O 1
ATOM 3082 N N . ASN A 1 377 ? 24.734 36.594 7.59 1 94.44 377 ASN A N 1
ATOM 3083 C CA . ASN A 1 377 ? 24.625 37.219 8.906 1 94.44 377 ASN A CA 1
ATOM 3084 C C . ASN A 1 377 ? 23.453 38.188 8.969 1 94.44 377 ASN A C 1
ATOM 3086 O O . ASN A 1 377 ? 23.578 39.281 9.539 1 94.44 377 ASN A O 1
ATOM 3090 N N . LYS A 1 378 ? 22.438 37.906 8.242 1 95.88 378 LYS A N 1
ATOM 3091 C CA . LYS A 1 378 ? 21.203 38.656 8.242 1 95.88 378 LYS A CA 1
ATOM 3092 C C . LYS A 1 378 ? 19.984 37.75 8.344 1 95.88 378 LYS A C 1
ATOM 3094 O O . LYS A 1 378 ? 19.953 36.688 7.734 1 95.88 378 LYS A O 1
ATOM 3099 N N . ILE A 1 379 ? 19.062 38.156 9.141 1 96.69 379 ILE A N 1
ATOM 3100 C CA . ILE A 1 379 ? 17.797 37.438 9.258 1 96.69 379 ILE A CA 1
ATOM 3101 C C . ILE A 1 379 ? 16.719 38.125 8.414 1 96.69 379 ILE A C 1
ATOM 3103 O O . ILE A 1 379 ? 16.422 39.312 8.633 1 96.69 379 ILE A O 1
ATOM 3107 N N . TYR A 1 380 ? 16.203 37.469 7.418 1 96.56 380 TYR A N 1
ATOM 3108 C CA . TYR A 1 380 ? 15.148 37.969 6.547 1 96.56 380 TYR A CA 1
ATOM 3109 C C . TYR A 1 380 ? 13.797 37.375 6.93 1 96.56 380 TYR A C 1
ATOM 3111 O O . TYR A 1 380 ? 13.664 36.156 7.117 1 96.56 380 TYR A O 1
ATOM 3119 N N . ALA A 1 381 ? 12.836 38.156 7.137 1 94.94 381 ALA A N 1
ATOM 3120 C CA . ALA A 1 381 ? 11.461 37.719 7.301 1 94.94 381 ALA A CA 1
ATOM 3121 C C . ALA A 1 381 ? 10.695 37.781 5.98 1 94.94 381 ALA A C 1
ATOM 3123 O O . ALA A 1 381 ? 10.734 38.812 5.289 1 94.94 381 ALA A O 1
ATOM 3124 N N . LEU A 1 382 ? 10.156 36.75 5.578 1 93.81 382 LEU A N 1
ATOM 3125 C CA . LEU A 1 382 ? 9.359 36.688 4.359 1 93.81 382 LEU A CA 1
ATOM 3126 C C . LEU A 1 382 ? 7.871 36.688 4.684 1 93.81 382 LEU A C 1
ATOM 3128 O O . LEU A 1 382 ? 7.379 35.781 5.371 1 93.81 382 LEU A O 1
ATOM 3132 N N . VAL A 1 383 ? 7.23 37.719 4.207 1 90.12 383 VAL A N 1
ATOM 3133 C CA . VAL A 1 383 ? 5.809 37.875 4.496 1 90.12 383 VAL A CA 1
ATOM 3134 C C . VAL A 1 383 ? 5.031 38.031 3.193 1 90.12 383 VAL A C 1
ATOM 3136 O O . VAL A 1 383 ? 5.582 38.5 2.191 1 90.12 383 VAL A O 1
ATOM 3139 N N . GLY A 1 384 ? 3.855 37.625 3.207 1 85.88 384 GLY A N 1
ATOM 3140 C CA . GLY A 1 384 ? 2.992 37.75 2.043 1 85.88 384 GLY A CA 1
ATOM 3141 C C . GLY A 1 384 ? 1.691 36.969 2.178 1 85.88 384 GLY A C 1
ATOM 3142 O O . GLY A 1 384 ? 1.532 36.156 3.096 1 85.88 384 GLY A O 1
ATOM 3143 N N . LYS A 1 385 ? 0.856 37.219 1.209 1 80.19 385 LYS A N 1
ATOM 3144 C CA . LYS A 1 385 ? -0.439 36.531 1.193 1 80.19 385 LYS A CA 1
ATOM 3145 C C . LYS A 1 385 ? -0.29 35.062 0.807 1 80.19 385 LYS A C 1
ATOM 3147 O O . LYS A 1 385 ? 0.775 34.625 0.352 1 80.19 385 LYS A O 1
ATOM 3152 N N . ASN A 1 386 ? -1.351 34.312 1.138 1 76.31 386 ASN A N 1
ATOM 3153 C CA . ASN A 1 386 ? -1.357 32.938 0.694 1 76.31 386 ASN A CA 1
ATOM 3154 C C . ASN A 1 386 ? -1.221 32.812 -0.822 1 76.31 386 ASN A C 1
ATOM 3156 O O . ASN A 1 386 ? -1.825 33.594 -1.56 1 76.31 386 ASN A O 1
ATOM 3160 N N . ALA A 1 387 ? -0.426 31.906 -1.328 1 75.31 387 ALA A N 1
ATOM 3161 C CA . ALA A 1 387 ? -0.196 31.641 -2.744 1 75.31 387 ALA A CA 1
ATOM 3162 C C . ALA A 1 387 ? 0.616 32.75 -3.395 1 75.31 387 ALA A C 1
ATOM 3164 O O . ALA A 1 387 ? 0.533 32.969 -4.605 1 75.31 387 ALA A O 1
ATOM 3165 N N . SER A 1 388 ? 1.29 33.531 -2.52 1 81.38 388 SER A N 1
ATOM 3166 C CA . SER A 1 388 ? 2.104 34.594 -3.068 1 81.38 388 SER A CA 1
ATOM 3167 C C . SER A 1 388 ? 3.412 34.062 -3.645 1 81.38 388 SER A C 1
ATOM 3169 O O . SER A 1 388 ? 4.141 34.812 -4.32 1 81.38 388 SER A O 1
ATOM 3171 N N . GLY A 1 389 ? 3.723 32.844 -3.379 1 87.19 389 GLY A N 1
ATOM 3172 C CA . GLY A 1 389 ? 4.93 32.25 -3.932 1 87.19 389 GLY A CA 1
ATOM 3173 C C . GLY A 1 389 ? 5.992 31.969 -2.887 1 87.19 389 GLY A C 1
ATOM 3174 O O . GLY A 1 389 ? 7.117 31.578 -3.221 1 87.19 389 GLY A O 1
ATOM 3175 N N . LYS A 1 390 ? 5.719 32.156 -1.628 1 89.62 390 LYS A N 1
ATOM 3176 C CA . LYS A 1 390 ? 6.688 32 -0.546 1 89.62 390 LYS A CA 1
ATOM 3177 C C . LYS A 1 390 ? 7.309 30.625 -0.549 1 89.62 390 LYS A C 1
ATOM 3179 O O . LYS A 1 390 ? 8.531 30.484 -0.558 1 89.62 390 LYS A O 1
ATOM 3184 N N . THR A 1 391 ? 6.465 29.578 -0.622 1 87.44 391 THR A N 1
ATOM 3185 C CA . THR A 1 391 ? 6.941 28.203 -0.604 1 87.44 391 THR A CA 1
ATOM 3186 C C . THR A 1 391 ? 7.734 27.891 -1.869 1 87.44 391 THR A C 1
ATOM 3188 O O . THR A 1 391 ? 8.703 27.141 -1.826 1 87.44 391 THR A O 1
ATOM 3191 N N . THR A 1 392 ? 7.316 28.422 -2.994 1 90.62 392 THR A N 1
ATOM 3192 C CA . THR A 1 392 ? 8.031 28.234 -4.254 1 90.62 392 THR A CA 1
ATOM 3193 C C . THR A 1 392 ? 9.422 28.875 -4.184 1 90.62 392 THR A C 1
ATOM 3195 O O . THR A 1 392 ? 10.391 28.297 -4.691 1 90.62 392 THR A O 1
ATOM 3198 N N . LEU A 1 393 ? 9.445 30.031 -3.564 1 95.06 393 LEU A N 1
ATOM 3199 C CA . LEU A 1 393 ? 10.734 30.703 -3.402 1 95.06 393 LEU A CA 1
ATOM 3200 C C . LEU A 1 393 ? 11.703 29.828 -2.615 1 95.06 393 LEU A C 1
ATOM 3202 O O . LEU A 1 393 ? 12.883 29.719 -2.977 1 95.06 393 LEU A O 1
ATOM 3206 N N . ILE A 1 394 ? 11.227 29.203 -1.559 1 94.81 394 ILE A N 1
ATOM 3207 C CA . ILE A 1 394 ? 12.039 28.328 -0.722 1 94.81 394 ILE A CA 1
ATOM 3208 C C . ILE A 1 394 ? 12.539 27.141 -1.547 1 94.81 394 ILE A C 1
ATOM 3210 O O . ILE A 1 394 ? 13.711 26.766 -1.457 1 94.81 394 ILE A O 1
ATOM 3214 N N . LYS A 1 395 ? 11.672 26.578 -2.35 1 93.38 395 LYS A N 1
ATOM 3215 C CA . LYS A 1 395 ? 12.039 25.438 -3.17 1 93.38 395 LYS A CA 1
ATOM 3216 C C . LYS A 1 395 ? 13.125 25.797 -4.176 1 93.38 395 LYS A C 1
ATOM 3218 O O . LYS A 1 395 ? 14.031 25 -4.441 1 93.38 395 LYS A O 1
ATOM 3223 N N . LEU A 1 396 ? 13.023 26.969 -4.734 1 94.94 396 LEU A N 1
ATOM 3224 C CA . LEU A 1 396 ? 14.031 27.453 -5.668 1 94.94 396 LEU A CA 1
ATOM 3225 C C . LEU A 1 396 ? 15.344 27.734 -4.949 1 94.94 396 LEU A C 1
ATOM 3227 O O . LEU A 1 396 ? 16.422 27.391 -5.449 1 94.94 396 LEU A O 1
ATOM 3231 N N . LEU A 1 397 ? 15.195 28.344 -3.789 1 96.56 397 LEU A N 1
ATOM 3232 C CA . LEU A 1 397 ? 16.359 28.703 -2.984 1 96.56 397 LEU A CA 1
ATOM 3233 C C . LEU A 1 397 ? 17.156 27.453 -2.627 1 96.56 397 LEU A C 1
ATOM 3235 O O . LEU A 1 397 ? 18.391 27.484 -2.631 1 96.56 397 LEU A O 1
ATOM 3239 N N . LEU A 1 398 ? 16.469 26.375 -2.393 1 95.94 398 LEU A N 1
ATOM 3240 C CA . LEU A 1 398 ? 17.109 25.141 -1.965 1 95.94 398 LEU A CA 1
ATOM 3241 C C . LEU A 1 398 ? 17.531 24.297 -3.168 1 95.94 398 LEU A C 1
ATOM 3243 O O . LEU A 1 398 ? 18.109 23.219 -3.01 1 95.94 398 LEU A O 1
ATOM 3247 N N . GLY A 1 399 ? 17.172 24.719 -4.344 1 93.62 399 GLY A N 1
ATOM 3248 C CA . GLY A 1 399 ? 17.594 24.047 -5.562 1 93.62 399 GLY A CA 1
ATOM 3249 C C . GLY A 1 399 ? 16.75 22.828 -5.887 1 93.62 399 GLY A C 1
ATOM 3250 O O . GLY A 1 399 ? 17.172 21.953 -6.641 1 93.62 399 GLY A O 1
ATOM 3251 N N . PHE A 1 400 ? 15.625 22.797 -5.281 1 92.25 400 PHE A N 1
ATOM 3252 C CA . PHE A 1 400 ? 14.75 21.656 -5.547 1 92.25 400 PHE A CA 1
ATOM 3253 C C . PHE A 1 400 ? 14.164 21.734 -6.953 1 92.25 400 PHE A C 1
ATOM 3255 O O . PHE A 1 400 ? 13.703 20.734 -7.5 1 92.25 400 PHE A O 1
ATOM 3262 N N . TYR A 1 401 ? 14.078 22.969 -7.535 1 90.81 401 TYR A N 1
ATOM 3263 C CA . TYR A 1 401 ? 13.625 23.234 -8.898 1 90.81 401 TYR A CA 1
ATOM 3264 C C . TYR A 1 401 ? 14.602 24.156 -9.625 1 90.81 401 TYR A C 1
ATOM 3266 O O . TYR A 1 401 ? 15.305 24.938 -9 1 90.81 401 TYR A O 1
ATOM 3274 N N . THR A 1 402 ? 14.539 24.016 -10.906 1 90 402 THR A N 1
ATOM 3275 C CA . THR A 1 402 ? 15.281 24.922 -11.758 1 90 402 THR A CA 1
ATOM 3276 C C . THR A 1 402 ? 14.344 25.922 -12.438 1 90 402 THR A C 1
ATOM 3278 O O . THR A 1 402 ? 13.297 25.531 -12.961 1 90 402 THR A O 1
ATOM 3281 N N . PRO A 1 403 ? 14.734 27.125 -12.289 1 94.06 403 PRO A N 1
ATOM 3282 C CA . PRO A 1 403 ? 13.883 28.125 -12.93 1 94.06 403 PRO A CA 1
ATOM 3283 C C . PRO A 1 403 ? 13.797 27.938 -14.445 1 94.06 403 PRO A C 1
ATOM 3285 O O . PRO A 1 403 ? 14.703 27.375 -15.055 1 94.06 403 PRO A O 1
ATOM 3288 N N . ASN A 1 404 ? 12.688 28.422 -14.992 1 93.12 404 ASN A N 1
ATOM 3289 C CA . ASN A 1 404 ? 12.508 28.391 -16.438 1 93.12 404 ASN A CA 1
ATOM 3290 C C . ASN A 1 404 ? 13.469 29.328 -17.141 1 93.12 404 ASN A C 1
ATOM 3292 O O . ASN A 1 404 ? 14.016 29 -18.203 1 93.12 404 ASN A O 1
ATOM 3296 N N . SER A 1 405 ? 13.516 30.438 -16.703 1 94.38 405 SER A N 1
ATOM 3297 C CA . SER A 1 405 ? 14.469 31.438 -17.188 1 94.38 405 SER A CA 1
ATOM 3298 C C . SER A 1 405 ? 15.07 32.219 -16.031 1 94.38 405 SER A C 1
ATOM 3300 O O . SER A 1 405 ? 14.531 32.219 -14.922 1 94.38 405 SER A O 1
ATOM 3302 N N . GLY A 1 406 ? 16.266 32.75 -16.25 1 95.38 406 GLY A N 1
ATOM 3303 C CA . GLY A 1 406 ? 17 33.406 -15.195 1 95.38 406 GLY A CA 1
ATOM 3304 C C . GLY A 1 406 ? 17.953 32.5 -14.453 1 95.38 406 GLY A C 1
ATOM 3305 O O . GLY A 1 406 ? 18.141 31.344 -14.852 1 95.38 406 GLY A O 1
ATOM 3306 N N . GLN A 1 407 ? 18.641 33.094 -13.461 1 95.44 407 GLN A N 1
ATOM 3307 C CA . GLN A 1 407 ? 19.594 32.25 -12.742 1 95.44 407 GLN A CA 1
ATOM 3308 C C . GLN A 1 407 ? 19.688 32.688 -11.281 1 95.44 407 GLN A C 1
ATOM 3310 O O . GLN A 1 407 ? 19.422 33.844 -10.938 1 95.44 407 GLN A O 1
ATOM 3315 N N . ILE A 1 408 ? 19.984 31.781 -10.469 1 96.81 408 ILE A N 1
ATOM 3316 C CA . ILE A 1 408 ? 20.312 32 -9.062 1 96.81 408 ILE A CA 1
ATOM 3317 C C . ILE A 1 408 ? 21.828 31.922 -8.875 1 96.81 408 ILE A C 1
ATOM 3319 O O . ILE A 1 408 ? 22.453 30.906 -9.18 1 96.81 408 ILE A O 1
ATOM 3323 N N . ILE A 1 409 ? 22.359 33 -8.414 1 97.12 409 ILE A N 1
ATOM 3324 C CA . ILE A 1 409 ? 23.812 33.094 -8.328 1 97.12 409 ILE A CA 1
ATOM 3325 C C . ILE A 1 409 ? 24.234 33.031 -6.859 1 97.12 409 ILE A C 1
ATOM 3327 O O . ILE A 1 409 ? 23.734 33.781 -6.023 1 97.12 409 ILE A O 1
ATOM 3331 N N . ILE A 1 410 ? 25.219 32.188 -6.562 1 96.81 410 ILE A N 1
ATOM 3332 C CA . ILE A 1 410 ? 25.766 32 -5.223 1 96.81 410 ILE A CA 1
ATOM 3333 C C . ILE A 1 410 ? 27.109 32.719 -5.109 1 96.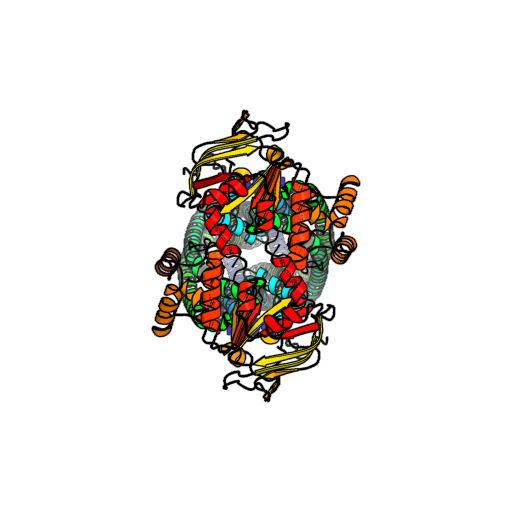81 410 ILE A C 1
ATOM 3335 O O . ILE A 1 410 ? 28 32.531 -5.938 1 96.81 410 ILE A O 1
ATOM 3339 N N . ASN A 1 411 ? 27.281 33.562 -4.098 1 96.94 411 ASN A N 1
ATOM 3340 C CA . ASN A 1 411 ? 28.516 34.281 -3.818 1 96.94 411 ASN A CA 1
ATOM 3341 C C . ASN A 1 411 ? 28.953 35.094 -5.023 1 96.94 411 ASN A C 1
ATOM 3343 O O . ASN A 1 411 ? 30.156 35.188 -5.316 1 96.94 411 ASN A O 1
ATOM 3347 N N . ASN A 1 412 ? 28 35.562 -5.809 1 95 412 ASN A N 1
ATOM 3348 C CA . ASN A 1 412 ? 28.25 36.375 -6.992 1 95 412 ASN A CA 1
ATOM 3349 C C . ASN A 1 412 ? 29.219 35.688 -7.949 1 95 412 ASN A C 1
ATOM 3351 O O . ASN A 1 412 ? 29.953 36.344 -8.672 1 95 412 ASN A O 1
ATOM 3355 N N . LYS A 1 413 ? 29.25 34.406 -7.84 1 94.31 413 LYS A N 1
ATOM 3356 C CA . LYS A 1 413 ? 30.25 33.688 -8.625 1 94.31 413 LYS A CA 1
ATOM 3357 C C . LYS A 1 413 ? 29.656 32.469 -9.312 1 94.31 413 LYS A C 1
ATOM 3359 O O . LYS A 1 413 ? 29.938 32.219 -10.484 1 94.31 413 LYS A O 1
ATOM 3364 N N . TYR A 1 414 ? 28.875 31.688 -8.633 1 94.31 414 TYR A N 1
ATOM 3365 C CA . TYR A 1 414 ? 28.453 30.375 -9.125 1 94.31 414 TYR A CA 1
ATOM 3366 C C . TYR A 1 414 ? 26.953 30.344 -9.406 1 94.31 414 TYR A C 1
ATOM 3368 O O . TYR A 1 414 ? 26.141 30.594 -8.516 1 94.31 414 TYR A O 1
ATOM 3376 N N . PRO A 1 415 ? 26.594 29.984 -10.625 1 93.62 415 PRO A N 1
ATOM 3377 C CA . PRO A 1 415 ? 25.172 29.656 -10.82 1 93.62 415 PRO A CA 1
ATOM 3378 C C . PRO A 1 415 ? 24.766 28.391 -10.094 1 93.62 415 PRO A C 1
ATOM 3380 O O . PRO A 1 415 ? 25.484 27.375 -10.141 1 93.62 415 PRO A O 1
ATOM 3383 N N . LEU A 1 416 ? 23.641 28.438 -9.414 1 94.12 416 LEU A N 1
ATOM 3384 C CA . LEU A 1 416 ? 23.188 27.297 -8.617 1 94.12 416 LEU A CA 1
ATOM 3385 C C . LEU A 1 416 ? 23.047 26.062 -9.477 1 94.12 416 LEU A C 1
ATOM 3387 O O . LEU A 1 416 ? 23.312 24.938 -9.016 1 94.12 416 LEU A O 1
ATOM 3391 N N . GLN A 1 417 ? 22.641 26.219 -10.711 1 89.56 417 GLN A N 1
ATOM 3392 C CA . GLN A 1 417 ? 22.406 25.094 -11.609 1 89.56 417 GLN A CA 1
ATOM 3393 C C . GLN A 1 417 ? 23.703 24.359 -11.922 1 89.56 417 GLN A C 1
ATOM 3395 O O . GLN A 1 417 ? 23.688 23.188 -12.297 1 89.56 417 GLN A O 1
ATOM 3400 N N . ASP A 1 418 ? 24.828 25.062 -11.727 1 90.56 418 ASP A N 1
ATOM 3401 C CA . ASP A 1 418 ? 26.125 24.469 -12.047 1 90.56 418 ASP A CA 1
ATOM 3402 C C . ASP A 1 418 ? 26.734 23.797 -10.82 1 90.56 418 ASP A C 1
ATOM 3404 O O . ASP A 1 418 ? 27.734 23.094 -10.93 1 90.56 418 ASP A O 1
ATOM 3408 N N . LEU A 1 419 ? 26.172 24 -9.734 1 91.88 419 LEU A N 1
ATOM 3409 C CA . LEU A 1 419 ? 26.719 23.453 -8.492 1 91.88 419 LEU A CA 1
ATOM 3410 C C . LEU A 1 419 ? 26.25 22.031 -8.258 1 91.88 419 LEU A C 1
ATOM 3412 O O . LEU A 1 419 ? 25.156 21.656 -8.695 1 91.88 419 LEU A O 1
ATOM 3416 N N . GLU A 1 420 ? 27.141 21.312 -7.57 1 91.06 420 GLU A N 1
ATOM 3417 C CA . GLU A 1 420 ? 26.719 20.031 -7.02 1 91.06 420 GLU A CA 1
ATOM 3418 C C . GLU A 1 420 ? 25.75 20.234 -5.852 1 91.06 420 GLU A C 1
ATOM 3420 O O . GLU A 1 420 ? 26.125 20.797 -4.82 1 91.06 420 GLU A O 1
ATOM 3425 N N . LEU A 1 421 ? 24.609 19.766 -5.977 1 90.69 421 LEU A N 1
ATOM 3426 C CA . LEU A 1 421 ? 23.547 20.078 -5.035 1 90.69 421 LEU A CA 1
ATOM 3427 C C . LEU A 1 421 ? 23.859 19.516 -3.652 1 90.69 421 LEU A C 1
ATOM 3429 O O . LEU A 1 421 ? 23.484 20.094 -2.637 1 90.69 421 LEU A O 1
ATOM 3433 N N . ASN A 1 422 ? 24.594 18.453 -3.611 1 89.94 422 ASN A N 1
ATOM 3434 C CA . ASN A 1 422 ? 24.953 17.906 -2.312 1 89.94 422 ASN A CA 1
ATOM 3435 C C . ASN A 1 422 ? 25.812 18.875 -1.504 1 89.94 422 ASN A C 1
ATOM 3437 O O . ASN A 1 422 ? 25.609 19.031 -0.299 1 89.94 422 ASN A O 1
ATOM 3441 N N . SER A 1 423 ? 26.766 19.438 -2.229 1 92.44 423 SER A N 1
ATOM 3442 C CA . SER A 1 423 ? 27.641 20.406 -1.561 1 92.44 423 SER A CA 1
ATOM 3443 C C . SER A 1 423 ? 26.859 21.656 -1.17 1 92.44 423 SER A C 1
ATOM 3445 O O . SER A 1 423 ? 27.141 22.25 -0.126 1 92.44 423 SER A O 1
ATOM 3447 N N . TYR A 1 424 ? 25.953 21.984 -1.964 1 94.31 424 TYR A N 1
ATOM 3448 C CA . TYR A 1 424 ? 25.109 23.141 -1.676 1 94.31 424 TYR A CA 1
ATOM 3449 C C . TYR A 1 424 ? 24.203 22.859 -0.483 1 94.31 424 TYR A C 1
ATOM 3451 O O . TYR A 1 424 ? 24.094 23.688 0.429 1 94.31 424 TYR A O 1
ATOM 3459 N N . HIS A 1 425 ? 23.609 21.672 -0.457 1 94.31 425 HIS A N 1
ATOM 3460 C CA . HIS A 1 425 ? 22.672 21.297 0.593 1 94.31 425 HIS A CA 1
ATOM 3461 C C . HIS A 1 425 ? 23.391 21.125 1.931 1 94.31 425 HIS A C 1
ATOM 3463 O O . HIS A 1 425 ? 22.781 21.297 2.988 1 94.31 425 HIS A O 1
ATOM 3469 N N . GLN A 1 426 ? 24.641 20.859 1.851 1 93.19 426 GLN A N 1
ATOM 3470 C CA . GLN A 1 426 ? 25.406 20.703 3.084 1 93.19 426 GLN A CA 1
ATOM 3471 C C . GLN A 1 426 ? 25.469 22.031 3.852 1 93.19 426 GLN A C 1
ATOM 3473 O O . GLN A 1 426 ? 25.609 22.031 5.078 1 93.19 426 GLN A O 1
ATOM 3478 N N . GLN A 1 427 ? 25.297 23.078 3.152 1 95.38 427 GLN A N 1
ATOM 3479 C CA . GLN A 1 427 ? 25.391 24.391 3.77 1 95.38 427 GLN A CA 1
ATOM 3480 C C . GLN A 1 427 ? 24.016 24.969 4.07 1 95.38 427 GLN A C 1
ATOM 3482 O O . GLN A 1 427 ? 23.906 26.078 4.59 1 95.38 427 GLN A O 1
ATOM 3487 N N . MET A 1 428 ? 23.047 24.156 3.77 1 96.25 428 MET A N 1
ATOM 3488 C CA . MET A 1 428 ? 21.672 24.609 3.936 1 96.25 428 MET A CA 1
ATOM 3489 C C . MET A 1 428 ? 20.922 23.75 4.945 1 96.25 428 MET A C 1
ATOM 3491 O O . MET A 1 428 ? 21.188 22.547 5.062 1 96.25 428 MET A O 1
ATOM 3495 N N . SER A 1 429 ? 20.016 24.312 5.715 1 96.56 429 SER A N 1
ATOM 3496 C CA . SER A 1 429 ? 19.062 23.625 6.586 1 96.56 429 SER A CA 1
ATOM 3497 C C . SER A 1 429 ? 17.688 24.25 6.508 1 96.56 429 SER A C 1
ATOM 3499 O O . SER A 1 429 ? 17.531 25.359 5.973 1 96.56 429 SER A O 1
ATOM 3501 N N . ALA A 1 430 ? 16.719 23.453 6.898 1 97.06 430 ALA A N 1
ATOM 3502 C CA . ALA A 1 430 ? 15.383 24.016 6.758 1 97.06 430 ALA A CA 1
ATOM 3503 C C . ALA A 1 430 ? 14.383 23.281 7.629 1 97.06 430 ALA A C 1
ATOM 3505 O O . ALA A 1 430 ? 14.617 22.141 8.023 1 97.06 430 ALA A O 1
ATOM 3506 N N . ILE A 1 431 ? 13.383 23.969 8 1 95.12 431 ILE A N 1
ATOM 3507 C CA . ILE A 1 431 ? 12.141 23.391 8.516 1 95.12 431 ILE A CA 1
ATOM 3508 C C . ILE A 1 431 ? 10.984 23.766 7.59 1 95.12 431 ILE A C 1
ATOM 3510 O O . ILE A 1 431 ? 10.711 24.938 7.367 1 95.12 431 ILE A O 1
ATOM 3514 N N . PHE A 1 432 ? 10.414 22.781 7.098 1 92.5 432 PHE A N 1
ATOM 3515 C CA . PHE A 1 432 ? 9.297 23 6.184 1 92.5 432 PHE A CA 1
ATOM 3516 C C . PHE A 1 432 ? 7.977 23 6.938 1 92.5 432 PHE A C 1
ATOM 3518 O O . PHE A 1 432 ? 7.902 22.5 8.07 1 92.5 432 PHE A O 1
ATOM 3525 N N . GLN A 1 433 ? 7.012 23.594 6.266 1 82.69 433 GLN A N 1
ATOM 3526 C CA . GLN A 1 433 ? 5.676 23.594 6.848 1 82.69 433 GLN A CA 1
ATOM 3527 C C . GLN A 1 433 ? 5.172 22.156 7.051 1 82.69 433 GLN A C 1
ATOM 3529 O O . GLN A 1 433 ? 4.559 21.859 8.07 1 82.69 433 GLN A O 1
ATOM 3534 N N . ASP A 1 434 ? 5.473 21.344 6.02 1 83.94 434 ASP A N 1
ATOM 3535 C CA . ASP A 1 434 ? 5.113 19.938 6.09 1 83.94 434 ASP A CA 1
ATOM 3536 C C . ASP A 1 434 ? 6.309 19.078 6.516 1 83.94 434 ASP A C 1
ATOM 3538 O O . ASP A 1 434 ? 6.633 18.078 5.863 1 83.94 434 ASP A O 1
ATOM 3542 N N . PHE A 1 435 ? 6.812 19.406 7.684 1 89.31 435 PHE A N 1
ATOM 3543 C CA . PHE A 1 435 ? 7.984 18.688 8.18 1 89.31 435 PHE A CA 1
ATOM 3544 C C . PHE A 1 435 ? 7.664 17.219 8.398 1 89.31 435 PHE A C 1
ATOM 3546 O O . PHE A 1 435 ? 6.504 16.859 8.617 1 89.31 435 PHE A O 1
ATOM 3553 N N . SER A 1 436 ? 8.734 16.406 8.227 1 90.94 436 SER A N 1
ATOM 3554 C CA . SER A 1 436 ? 8.516 14.969 8.336 1 90.94 436 SER A CA 1
ATOM 3555 C C . SER A 1 436 ? 9.406 14.344 9.398 1 90.94 436 SER A C 1
ATOM 3557 O O . SER A 1 436 ? 10.508 14.844 9.664 1 90.94 436 SER A O 1
ATOM 3559 N N . LEU A 1 437 ? 8.852 13.328 10.086 1 92.19 437 LEU A N 1
ATOM 3560 C CA . LEU A 1 437 ? 9.617 12.414 10.93 1 92.19 437 LEU A CA 1
ATOM 3561 C C . LEU A 1 437 ? 9.602 11 10.352 1 92.19 437 LEU A C 1
ATOM 3563 O O . LEU A 1 437 ? 8.695 10.648 9.594 1 92.19 437 LEU A O 1
ATOM 3567 N N . TYR A 1 438 ? 10.617 10.289 10.633 1 92.56 438 TYR A N 1
ATOM 3568 C CA . TYR A 1 438 ? 10.789 8.969 10.031 1 92.56 438 TYR A CA 1
ATOM 3569 C C . TYR A 1 438 ? 10.43 7.871 11.023 1 92.56 438 TYR A C 1
ATOM 3571 O O . TYR A 1 438 ? 11.227 7.543 11.914 1 92.56 438 TYR A O 1
ATOM 3579 N N . ALA A 1 439 ? 9.273 7.273 10.812 1 87.31 439 ALA A N 1
ATOM 3580 C CA . ALA A 1 439 ? 8.836 6.16 11.648 1 87.31 439 ALA A CA 1
ATOM 3581 C C . ALA A 1 439 ? 9.727 4.941 11.453 1 87.31 439 ALA A C 1
ATOM 3583 O O . ALA A 1 439 ? 10.156 4.656 10.328 1 87.31 439 ALA A O 1
ATOM 3584 N N . GLY A 1 440 ? 9.977 4.227 12.484 1 86.81 440 GLY A N 1
ATOM 3585 C CA . GLY A 1 440 ? 10.828 3.051 12.422 1 86.81 440 GLY A CA 1
ATOM 3586 C C . GLY A 1 440 ? 12.289 3.354 12.711 1 86.81 440 GLY A C 1
ATOM 3587 O O . GLY A 1 440 ? 13.109 2.441 12.797 1 86.81 440 GLY A O 1
ATOM 3588 N N . TYR A 1 441 ? 12.578 4.598 12.82 1 91.38 441 TYR A N 1
ATOM 3589 C CA . TYR A 1 441 ? 13.906 5.059 13.211 1 91.38 441 TYR A CA 1
ATOM 3590 C C . TYR A 1 441 ? 13.883 5.656 14.617 1 91.38 441 TYR A C 1
ATOM 3592 O O . TYR A 1 441 ? 12.828 6.082 15.094 1 91.38 441 TYR A O 1
ATOM 3600 N N . SER A 1 442 ? 15 5.641 15.242 1 92.12 442 SER A N 1
ATOM 3601 C CA . SER A 1 442 ? 15.07 6.172 16.594 1 92.12 442 SER A CA 1
ATOM 3602 C C . SER A 1 442 ? 14.898 7.684 16.609 1 92.12 442 SER A C 1
ATOM 3604 O O . SER A 1 442 ? 15.016 8.336 15.57 1 92.12 442 SER A O 1
ATOM 3606 N N . ILE A 1 443 ? 14.609 8.203 17.766 1 92.94 443 ILE A N 1
ATOM 3607 C CA . ILE A 1 443 ? 14.469 9.648 17.906 1 92.94 443 ILE A CA 1
ATOM 3608 C C . ILE A 1 443 ? 15.789 10.336 17.578 1 92.94 443 ILE A C 1
ATOM 3610 O O . ILE A 1 443 ? 15.812 11.375 16.922 1 92.94 443 ILE A O 1
ATOM 3614 N N . ASP A 1 444 ? 16.828 9.742 17.969 1 92.75 444 ASP A N 1
ATOM 3615 C CA . ASP A 1 444 ? 18.141 10.289 17.641 1 92.75 444 ASP A CA 1
ATOM 3616 C C . ASP A 1 444 ? 18.391 10.258 16.141 1 92.75 444 ASP A C 1
ATOM 3618 O O . ASP A 1 444 ? 19 11.188 15.586 1 92.75 444 ASP A O 1
ATOM 3622 N N . ASP A 1 445 ? 17.969 9.203 15.484 1 93.12 445 ASP A N 1
ATOM 3623 C CA . ASP A 1 445 ? 18.078 9.133 14.031 1 93.12 445 ASP A CA 1
ATOM 3624 C C . ASP A 1 445 ? 17.328 10.281 13.367 1 93.12 445 ASP A C 1
ATOM 3626 O O . ASP A 1 445 ? 17.781 10.844 12.367 1 93.12 445 ASP A O 1
ATOM 3630 N N . ASN A 1 446 ? 16.172 10.539 13.938 1 94.31 446 ASN A N 1
ATOM 3631 C CA . ASN A 1 446 ? 15.352 11.617 13.398 1 94.31 446 ASN A CA 1
ATOM 3632 C C . ASN A 1 446 ? 15.984 12.977 13.648 1 94.31 446 ASN A C 1
ATOM 3634 O O . ASN A 1 446 ? 15.805 13.906 12.859 1 94.31 446 ASN A O 1
ATOM 3638 N N . LEU A 1 447 ? 16.719 13.062 14.742 1 94.19 447 LEU A N 1
ATOM 3639 C CA . LEU A 1 447 ? 17.344 14.328 15.109 1 94.19 447 LEU A CA 1
ATOM 3640 C C . LEU A 1 447 ? 18.609 14.578 14.297 1 94.19 447 LEU A C 1
ATOM 3642 O O . LEU A 1 447 ? 18.812 15.664 13.766 1 94.19 447 LEU A O 1
ATOM 3646 N N . PHE A 1 448 ? 19.391 13.57 14.203 1 92.81 448 PHE A N 1
ATOM 3647 C CA . PHE A 1 448 ? 20.703 13.75 13.609 1 92.81 448 PHE A CA 1
ATOM 3648 C C . PHE A 1 448 ? 20.703 13.344 12.141 1 92.81 448 PHE A C 1
ATOM 3650 O O . PHE A 1 448 ? 21.625 13.68 11.398 1 92.81 448 PHE A O 1
ATOM 3657 N N . MET A 1 449 ? 19.672 12.688 11.68 1 92.06 449 MET A N 1
ATOM 3658 C CA . MET A 1 449 ? 19.562 12.172 10.32 1 92.06 449 MET A CA 1
ATOM 3659 C C . MET A 1 449 ? 20.828 11.414 9.93 1 92.06 449 MET A C 1
ATOM 3661 O O . MET A 1 449 ? 21.359 11.602 8.828 1 92.06 449 MET A O 1
ATOM 3665 N N . GLN A 1 450 ? 21.422 10.836 10.805 1 86.69 450 GLN A N 1
ATOM 3666 C CA . GLN A 1 450 ? 22.609 9.992 10.625 1 86.69 450 GLN A CA 1
ATOM 3667 C C . GLN A 1 450 ? 22.625 8.852 11.633 1 86.69 450 GLN A C 1
ATOM 3669 O O . GLN A 1 450 ? 22.047 8.961 12.719 1 86.69 450 GLN A O 1
ATOM 3674 N N . ASN A 1 451 ? 23.406 7.926 11.102 1 81.56 451 ASN A N 1
ATOM 3675 C CA . ASN A 1 451 ? 23.578 6.797 12.008 1 81.56 451 ASN A CA 1
ATOM 3676 C C . ASN A 1 451 ? 24.734 7.031 12.977 1 81.56 451 ASN A C 1
ATOM 3678 O O . ASN A 1 451 ? 25.797 7.512 12.586 1 81.56 451 ASN A O 1
ATOM 3682 N N . ASN A 1 452 ? 24.547 6.855 14.281 1 81.88 452 ASN A N 1
ATOM 3683 C CA . ASN A 1 452 ? 25.562 6.926 15.312 1 81.88 452 ASN A CA 1
ATOM 3684 C C . ASN A 1 452 ? 26.156 8.328 15.43 1 81.88 452 ASN A C 1
ATOM 3686 O O . ASN A 1 452 ? 27.281 8.578 15.008 1 81.88 452 ASN A O 1
ATOM 3690 N N . PRO A 1 453 ? 25.469 9.172 15.93 1 86.06 453 PRO A N 1
ATOM 3691 C CA . PRO A 1 453 ? 25.969 10.539 16.109 1 86.06 453 PRO A CA 1
ATOM 3692 C C . PRO A 1 453 ? 27.25 10.594 16.938 1 86.06 453 PRO A C 1
ATOM 3694 O O . PRO A 1 453 ? 27.438 9.789 17.859 1 86.06 453 PRO A O 1
ATOM 3697 N N . THR A 1 454 ? 28.141 11.445 16.609 1 87.25 454 THR A N 1
ATOM 3698 C CA . THR A 1 454 ? 29.391 11.633 17.328 1 87.25 454 THR A CA 1
ATOM 3699 C C . THR A 1 454 ? 29.156 12.234 18.703 1 87.25 454 THR A C 1
ATOM 3701 O O . THR A 1 454 ? 28.078 12.766 18.984 1 87.25 454 THR A O 1
ATOM 3704 N N . ARG A 1 455 ? 30.203 12.172 19.531 1 89.44 455 ARG A N 1
ATOM 3705 C CA . ARG A 1 455 ? 30.125 12.734 20.875 1 89.44 455 ARG A CA 1
ATOM 3706 C C . ARG A 1 455 ? 29.891 14.242 20.828 1 89.44 455 ARG A C 1
ATOM 3708 O O . ARG A 1 455 ? 29.188 14.789 21.672 1 89.44 455 ARG A O 1
ATOM 3715 N N . GLU A 1 456 ? 30.406 14.789 19.828 1 90 456 GLU A N 1
ATOM 3716 C CA . GLU A 1 456 ? 30.234 16.234 19.672 1 90 456 GLU A CA 1
ATOM 3717 C C . GLU A 1 456 ? 28.797 16.594 19.344 1 90 456 GLU A C 1
ATOM 3719 O O . GLU A 1 456 ? 28.266 17.562 19.875 1 90 456 GLU A O 1
ATOM 3724 N N . LYS A 1 457 ? 28.203 15.883 18.547 1 90.5 457 LYS A N 1
ATOM 3725 C CA . LYS A 1 457 ? 26.812 16.109 18.172 1 90.5 457 LYS A CA 1
ATOM 3726 C C . LYS A 1 457 ? 25.891 15.898 19.359 1 90.5 457 LYS A C 1
ATOM 3728 O O . LYS A 1 457 ? 24.906 16.625 19.516 1 90.5 457 LYS A O 1
ATOM 3733 N N . LEU A 1 458 ? 26.25 14.898 20.172 1 90.31 458 LEU A N 1
ATOM 3734 C CA . LEU A 1 458 ? 25.453 14.633 21.359 1 90.31 458 LEU A CA 1
ATOM 3735 C C . LEU A 1 458 ? 25.547 15.789 22.344 1 90.31 458 LEU A C 1
ATOM 3737 O O . LEU A 1 458 ? 24.562 16.125 23 1 90.31 458 LEU A O 1
ATOM 3741 N N . LYS A 1 459 ? 26.719 16.312 22.391 1 91.62 459 LYS A N 1
ATOM 3742 C CA . LYS A 1 459 ? 26.906 17.484 23.234 1 91.62 459 LYS A CA 1
ATOM 3743 C C . LYS A 1 459 ? 26.094 18.672 22.719 1 91.62 459 LYS A C 1
ATOM 3745 O O . LYS A 1 459 ? 25.5 19.406 23.516 1 91.62 459 LYS A O 1
ATOM 3750 N N . GLN A 1 460 ? 26.109 18.859 21.453 1 91.94 460 GLN A N 1
ATOM 3751 C CA . GLN A 1 460 ? 25.312 19.938 20.844 1 91.94 460 GLN A CA 1
ATOM 3752 C C . GLN A 1 460 ? 23.828 19.75 21.109 1 91.94 460 GLN A C 1
ATOM 3754 O O . GLN A 1 460 ? 23.109 20.719 21.375 1 91.94 460 GLN A O 1
ATOM 3759 N N . LYS A 1 461 ? 23.422 18.531 20.969 1 91.81 461 LYS A N 1
ATOM 3760 C CA . LYS A 1 461 ? 22.031 18.203 21.281 1 91.81 461 LYS A CA 1
ATOM 3761 C C . LYS A 1 461 ? 21.672 18.625 22.719 1 91.81 461 LYS A C 1
ATOM 3763 O O . LYS A 1 461 ? 20.641 19.25 22.938 1 91.81 461 LYS A O 1
ATOM 3768 N N . ARG A 1 462 ? 22.531 18.281 23.641 1 90.5 462 ARG A N 1
ATOM 3769 C CA . ARG A 1 462 ? 22.297 18.609 25.047 1 90.5 462 ARG A CA 1
ATOM 3770 C C . ARG A 1 462 ? 22.25 20.125 25.25 1 90.5 462 ARG A C 1
ATOM 3772 O O . ARG A 1 462 ? 21.422 20.625 26.016 1 90.5 462 ARG A O 1
ATOM 3779 N N . GLU A 1 463 ? 23.094 20.812 24.562 1 91.38 463 GLU A N 1
ATOM 3780 C CA . GLU A 1 463 ? 23.125 22.266 24.656 1 91.38 463 GLU A CA 1
ATOM 3781 C C . GLU A 1 463 ? 21.844 22.891 24.125 1 91.38 463 GLU A C 1
ATOM 3783 O O . GLU A 1 463 ? 21.297 23.828 24.719 1 91.38 463 GLU A O 1
ATOM 3788 N N . ILE A 1 464 ? 21.391 22.391 23 1 92.12 464 ILE A N 1
ATOM 3789 C CA . ILE A 1 464 ? 20.172 22.922 22.375 1 92.12 464 ILE A CA 1
ATOM 3790 C C . ILE A 1 464 ? 18.969 22.609 23.266 1 92.12 464 ILE A C 1
ATOM 3792 O O . ILE A 1 464 ? 18.078 23.453 23.422 1 92.12 464 ILE A O 1
ATOM 3796 N N . LEU A 1 465 ? 18.984 21.438 23.875 1 90.56 465 LEU A N 1
ATOM 3797 C CA . LEU A 1 465 ? 17.859 20.984 24.672 1 90.56 465 LEU A CA 1
ATOM 3798 C C . LEU A 1 465 ? 17.719 21.828 25.938 1 90.56 465 LEU A C 1
ATOM 3800 O O . LEU A 1 465 ? 16.641 21.953 26.5 1 90.56 465 LEU A O 1
ATOM 3804 N N . LYS A 1 466 ? 18.812 22.453 26.359 1 88.38 466 LYS A N 1
ATOM 3805 C CA . LYS A 1 466 ? 18.797 23.297 27.547 1 88.38 466 LYS A CA 1
ATOM 3806 C C . LYS A 1 466 ? 17.891 24.516 27.344 1 88.38 466 LYS A C 1
ATOM 3808 O O . LYS A 1 466 ? 17.422 25.109 28.312 1 88.38 466 LYS A O 1
ATOM 3813 N N . SER A 1 467 ? 17.656 24.828 26.094 1 87.56 467 SER A N 1
ATOM 3814 C CA . SER A 1 467 ? 16.859 26 25.781 1 87.56 467 SER A CA 1
ATOM 3815 C C . SER A 1 467 ? 15.367 25.672 25.844 1 87.56 467 SER A C 1
ATOM 3817 O O . SER A 1 467 ? 14.523 26.562 25.703 1 87.56 467 SER A O 1
ATOM 3819 N N . PHE A 1 468 ? 15.047 24.438 26.047 1 88.12 468 PHE A N 1
ATOM 3820 C CA . PHE A 1 468 ? 13.648 24.031 26.062 1 88.12 468 PHE A CA 1
ATOM 3821 C C . PHE A 1 468 ? 13.203 23.672 27.469 1 88.12 468 PHE A C 1
ATOM 3823 O O . PHE A 1 468 ? 14.016 23.641 28.391 1 88.12 468 PHE A O 1
ATOM 3830 N N . ASP A 1 469 ? 11.875 23.516 27.672 1 84.12 469 ASP A N 1
ATOM 3831 C CA . ASP A 1 469 ? 11.312 23.188 28.984 1 84.12 469 ASP A CA 1
ATOM 3832 C C . ASP A 1 469 ? 11.781 21.812 29.453 1 84.12 469 ASP A C 1
ATOM 3834 O O . ASP A 1 469 ? 12.117 20.953 28.641 1 84.12 469 ASP A O 1
ATOM 3838 N N . GLU A 1 470 ? 11.719 21.594 30.703 1 83.25 470 GLU A N 1
ATOM 3839 C CA . GLU A 1 470 ? 12.266 20.391 31.344 1 83.25 470 GLU A CA 1
ATOM 3840 C C . GLU A 1 470 ? 11.508 19.141 30.891 1 83.25 470 GLU A C 1
ATOM 3842 O O . GLU A 1 470 ? 12.109 18.078 30.719 1 83.25 470 GLU A O 1
ATOM 3847 N N . ASN A 1 471 ? 10.359 19.281 30.781 1 79.12 471 ASN A N 1
ATOM 3848 C CA . ASN A 1 471 ? 9.562 18.125 30.375 1 79.12 471 ASN A CA 1
ATOM 3849 C C . ASN A 1 471 ? 9.945 17.625 28.984 1 79.12 471 ASN A C 1
ATOM 3851 O O . ASN A 1 471 ? 10.047 16.422 28.766 1 79.12 471 ASN A O 1
ATOM 3855 N N . PHE A 1 472 ? 10.102 18.516 28.094 1 85.56 472 PHE A N 1
ATOM 3856 C CA . PHE A 1 472 ? 10.492 18.156 26.734 1 85.56 472 PHE A CA 1
ATOM 3857 C C . PHE A 1 472 ? 11.906 17.594 26.703 1 85.56 472 PHE A C 1
ATOM 3859 O O . PHE A 1 472 ? 12.18 16.641 25.984 1 85.56 472 PHE A O 1
ATOM 3866 N N . GLN A 1 473 ? 12.703 18.156 27.547 1 87.12 473 GLN A N 1
ATOM 3867 C CA . GLN A 1 473 ? 14.07 17.656 27.656 1 87.12 473 GLN A CA 1
ATOM 3868 C C . GLN A 1 473 ? 14.102 16.219 28.125 1 87.12 473 GLN A C 1
ATOM 3870 O O . GLN A 1 473 ? 14.797 15.375 27.531 1 87.12 473 GLN A O 1
ATOM 3875 N N . ASN A 1 474 ? 13.391 16 29.109 1 84.25 474 ASN A N 1
ATOM 3876 C CA . ASN A 1 474 ? 13.352 14.664 29.688 1 84.25 474 ASN A CA 1
ATOM 3877 C C . ASN A 1 474 ? 12.758 13.656 28.703 1 84.25 474 ASN A C 1
ATOM 3879 O O . ASN A 1 474 ? 13.227 12.516 28.609 1 84.25 474 ASN A O 1
ATOM 3883 N N . CYS A 1 475 ? 11.844 14.094 28.047 1 81.81 475 CYS A N 1
ATOM 3884 C CA . CYS A 1 475 ? 11.188 13.234 27.078 1 81.81 475 CYS A CA 1
ATOM 3885 C C . CYS A 1 475 ? 12.156 12.805 25.984 1 81.81 475 CYS A C 1
ATOM 3887 O O . CYS A 1 475 ? 12.227 11.625 25.625 1 81.81 475 CYS A O 1
ATOM 3889 N N . LEU A 1 476 ? 12.891 13.695 25.438 1 86.75 476 LEU A N 1
ATOM 3890 C CA . LEU A 1 476 ? 13.805 13.391 24.344 1 86.75 476 LEU A CA 1
ATOM 3891 C C . LEU A 1 476 ? 15 12.594 24.828 1 86.75 476 LEU A C 1
ATOM 3893 O O . LEU A 1 476 ? 15.57 11.797 24.094 1 86.75 476 LEU A O 1
ATOM 3897 N N . ASN A 1 477 ? 15.312 12.805 26.078 1 83.44 477 ASN A N 1
ATOM 3898 C CA . ASN A 1 477 ? 16.422 12.047 26.656 1 83.44 477 ASN A CA 1
ATOM 3899 C C . ASN A 1 477 ? 16.016 10.609 26.953 1 83.44 477 ASN A C 1
ATOM 3901 O O . ASN A 1 477 ? 16.797 9.68 26.734 1 83.44 477 ASN A O 1
ATOM 3905 N N . ASP A 1 478 ? 14.867 10.438 27.406 1 80.12 478 ASP A N 1
ATOM 3906 C CA . ASP A 1 478 ? 14.367 9.117 27.781 1 80.12 478 ASP A CA 1
ATOM 3907 C C . ASP A 1 478 ? 14.094 8.266 26.547 1 80.12 478 ASP A C 1
ATOM 3909 O O . ASP A 1 478 ? 14.25 7.047 26.578 1 80.12 478 ASP A O 1
ATOM 3913 N N . TYR A 1 479 ? 13.812 8.93 25.531 1 79.5 479 TYR A N 1
ATOM 3914 C CA . TYR A 1 479 ? 13.359 8.18 24.359 1 79.5 479 TYR A CA 1
ATOM 3915 C C . TYR A 1 479 ? 14.383 8.242 23.234 1 79.5 479 TYR A C 1
ATOM 3917 O O . TYR A 1 479 ? 14.055 7.996 22.078 1 79.5 479 TYR A O 1
ATOM 3925 N N . SER A 1 480 ? 15.523 8.539 23.594 1 85.44 480 SER A N 1
ATOM 3926 C CA . SER A 1 480 ? 16.562 8.742 22.594 1 85.44 480 SER A CA 1
ATOM 3927 C C . SER A 1 480 ? 16.688 7.531 21.672 1 85.44 480 SER A C 1
ATOM 3929 O O . SER A 1 480 ? 16.75 7.676 20.453 1 85.44 480 SER A O 1
ATOM 3931 N N . ASN A 1 481 ? 16.578 6.461 22.234 1 87.06 481 ASN A N 1
ATOM 3932 C CA . ASN A 1 481 ? 16.797 5.242 21.469 1 87.06 481 ASN A CA 1
ATOM 3933 C C . ASN A 1 481 ? 15.469 4.574 21.094 1 87.06 481 ASN A C 1
ATOM 3935 O O . ASN A 1 481 ? 15.461 3.578 20.375 1 87.06 481 ASN A O 1
ATOM 3939 N N . ALA A 1 482 ? 14.477 5.176 21.5 1 88.19 482 ALA A N 1
ATOM 3940 C CA . ALA A 1 482 ? 13.172 4.609 21.172 1 88.19 482 ALA A CA 1
ATOM 3941 C C . ALA A 1 482 ? 12.797 4.863 19.719 1 88.19 482 ALA A C 1
ATOM 3943 O O . ALA A 1 482 ? 13.195 5.875 19.141 1 88.19 482 ALA A O 1
ATOM 3944 N N . LEU A 1 483 ? 12.125 3.916 19.219 1 87.38 483 LEU A N 1
ATOM 3945 C CA . LEU A 1 483 ? 11.664 4.07 17.844 1 87.38 483 LEU A CA 1
ATOM 3946 C C . LEU A 1 483 ? 10.492 5.039 17.766 1 87.38 483 LEU A C 1
ATOM 3948 O O . LEU A 1 483 ? 9.711 5.145 18.719 1 87.38 483 LEU A O 1
ATOM 3952 N N . PHE A 1 484 ? 10.484 5.746 16.688 1 89 484 PHE A N 1
ATOM 3953 C CA . PHE A 1 484 ? 9.352 6.625 16.438 1 89 484 PHE A CA 1
ATOM 3954 C C . PHE A 1 484 ? 8.234 5.879 15.727 1 89 484 PHE A C 1
ATOM 3956 O O . PHE A 1 484 ? 8.484 5.156 14.758 1 89 484 PHE A O 1
ATOM 3963 N N . GLY A 1 485 ? 7.035 6 16.25 1 80.88 485 GLY A N 1
ATOM 3964 C CA . GLY A 1 485 ? 5.871 5.418 15.602 1 80.88 485 GLY A CA 1
ATOM 3965 C C . GLY A 1 485 ? 5.285 4.242 16.359 1 80.88 485 GLY A C 1
ATOM 3966 O O . GLY A 1 485 ? 5.996 3.285 16.672 1 80.88 485 GLY A O 1
ATOM 3967 N N . THR A 1 486 ? 4.098 4.262 16.578 1 69.56 486 THR A N 1
ATOM 3968 C CA . THR A 1 486 ? 3.406 3.229 17.344 1 69.56 486 THR A CA 1
ATOM 3969 C C . THR A 1 486 ? 3.355 1.918 16.562 1 69.56 486 THR A C 1
ATOM 3971 O O . THR A 1 486 ? 3.301 0.838 17.156 1 69.56 486 THR A O 1
ATOM 3974 N N . GLN A 1 487 ? 3.346 2.088 15.273 1 66.19 487 GLN A N 1
ATOM 3975 C CA . GLN A 1 487 ? 3.301 0.907 14.422 1 66.19 487 GLN A CA 1
ATOM 3976 C C . GLN A 1 487 ? 4.539 0.035 14.625 1 66.19 487 GLN A C 1
ATOM 3978 O O . GLN A 1 487 ? 4.516 -1.159 14.312 1 66.19 487 GLN A O 1
ATOM 3983 N N . TYR A 1 488 ? 5.559 0.576 15.086 1 73.44 488 TYR A N 1
ATOM 3984 C CA . TYR A 1 488 ? 6.805 -0.143 15.344 1 73.44 488 TYR A CA 1
ATOM 3985 C C . TYR A 1 488 ? 7.023 -0.333 16.844 1 73.44 488 TYR A C 1
ATOM 3987 O O . TYR A 1 488 ? 8.164 -0.456 17.297 1 73.44 488 TYR A O 1
ATOM 3995 N N . ASN A 1 489 ? 5.918 -0.181 17.578 1 72.19 489 ASN A N 1
ATOM 3996 C CA . ASN A 1 489 ? 5.977 -0.268 19.031 1 72.19 489 ASN A CA 1
ATOM 3997 C C . ASN A 1 489 ? 6.859 0.826 19.625 1 72.19 489 ASN A C 1
ATOM 3999 O O . ASN A 1 489 ? 7.59 0.587 20.594 1 72.19 489 ASN A O 1
ATOM 4003 N N . GLY A 1 490 ? 6.859 1.874 18.922 1 79 490 GLY A N 1
ATOM 4004 C CA . GLY A 1 490 ? 7.625 3.018 19.391 1 79 490 GLY A CA 1
ATOM 4005 C C . GLY A 1 490 ? 6.766 4.086 20.047 1 79 490 GLY A C 1
ATOM 4006 O O . GLY A 1 490 ? 5.641 3.814 20.469 1 79 490 GLY A O 1
ATOM 4007 N N . VAL A 1 491 ? 7.391 5.25 20.266 1 79.56 491 VAL A N 1
ATOM 4008 C CA . VAL A 1 491 ? 6.734 6.367 20.938 1 79.56 491 VAL A CA 1
ATOM 4009 C C . VAL A 1 491 ? 6.164 7.332 19.891 1 79.56 491 VAL A C 1
ATOM 4011 O O . VAL A 1 491 ? 6.672 7.418 18.766 1 79.56 491 VAL A O 1
ATOM 4014 N N . ASP A 1 492 ? 5.086 7.938 20.234 1 78.88 492 ASP A N 1
ATOM 4015 C CA . ASP A 1 492 ? 4.52 9 19.406 1 78.88 492 ASP A CA 1
ATOM 4016 C C . ASP A 1 492 ? 4.496 10.328 20.156 1 78.88 492 ASP A C 1
ATOM 4018 O O . ASP A 1 492 ? 4.629 10.359 21.375 1 78.88 492 ASP A O 1
ATOM 4022 N N . PHE A 1 493 ? 4.523 11.414 19.406 1 78.19 493 PHE A N 1
ATOM 4023 C CA . PHE A 1 493 ? 4.57 12.766 19.953 1 78.19 493 PHE A CA 1
ATOM 4024 C C . PHE A 1 493 ? 3.391 13.594 19.453 1 78.19 493 PHE A C 1
ATOM 4026 O O . PHE A 1 493 ? 2.76 13.242 18.453 1 78.19 493 PHE A O 1
ATOM 4033 N N . SER A 1 494 ? 3.113 14.625 20.203 1 73.25 494 SER A N 1
ATOM 4034 C CA . SER A 1 494 ? 2.145 15.602 19.703 1 73.25 494 SER A CA 1
ATOM 4035 C C . SER A 1 494 ? 2.703 16.391 18.531 1 73.25 494 SER A C 1
ATOM 4037 O O . SER A 1 494 ? 3.91 16.375 18.281 1 73.25 494 SER A O 1
ATOM 4039 N N . LEU A 1 495 ? 1.844 17 17.766 1 78 495 LEU A N 1
ATOM 4040 C CA . LEU A 1 495 ? 2.266 17.766 16.609 1 78 495 LEU A CA 1
ATOM 4041 C C . LEU A 1 495 ? 3.258 18.859 17 1 78 495 LEU A C 1
ATOM 4043 O O . LEU A 1 495 ? 4.223 19.125 16.281 1 78 495 LEU A O 1
ATOM 4047 N N . GLY A 1 496 ? 2.99 19.562 18.109 1 82.06 496 GLY A N 1
ATOM 4048 C CA . GLY A 1 496 ? 3.91 20.578 18.594 1 82.06 496 GLY A CA 1
ATOM 4049 C C . GLY A 1 496 ? 5.273 20.031 18.969 1 82.06 496 GLY A C 1
ATOM 4050 O O . GLY A 1 496 ? 6.297 20.656 18.703 1 82.06 496 GLY A O 1
ATOM 4051 N N . GLN A 1 497 ? 5.23 18.859 19.562 1 82.75 497 GLN A N 1
ATOM 4052 C CA . GLN A 1 497 ? 6.488 18.203 19.906 1 82.75 497 GLN A CA 1
ATOM 4053 C C . GLN A 1 497 ? 7.25 17.797 18.656 1 82.75 497 GLN A C 1
ATOM 4055 O O . GLN A 1 497 ? 8.477 17.922 18.594 1 82.75 497 GLN A O 1
ATOM 4060 N N . LYS A 1 498 ? 6.539 17.359 17.734 1 89.38 498 LYS A N 1
ATOM 4061 C CA . LYS A 1 498 ? 7.156 16.953 16.469 1 89.38 498 LYS A CA 1
ATOM 4062 C C . LYS A 1 498 ? 7.816 18.141 15.773 1 89.38 498 LYS A C 1
ATOM 4064 O O . LYS A 1 498 ? 8.898 18.016 15.203 1 89.38 498 LYS A O 1
ATOM 4069 N N . GLN A 1 499 ? 7.152 19.234 15.766 1 90.69 499 GLN A N 1
ATOM 4070 C CA . GLN A 1 499 ? 7.719 20.438 15.164 1 90.69 499 GLN A CA 1
ATOM 4071 C C . GLN A 1 499 ? 8.992 20.859 15.891 1 90.69 499 GLN A C 1
ATOM 4073 O O . GLN A 1 499 ? 9.961 21.297 15.25 1 90.69 499 GLN A O 1
ATOM 4078 N N . ARG A 1 500 ? 8.992 20.781 17.203 1 91.69 500 ARG A N 1
ATOM 4079 C CA . ARG A 1 500 ? 10.18 21.109 17.969 1 91.69 500 ARG A CA 1
ATOM 4080 C C . ARG A 1 500 ? 11.336 20.172 17.625 1 91.69 500 ARG A C 1
ATOM 4082 O O . ARG A 1 500 ? 12.484 20.609 17.5 1 91.69 500 ARG A O 1
ATOM 4089 N N . ILE A 1 501 ? 10.992 18.922 17.469 1 93.25 501 ILE A N 1
ATOM 4090 C CA . ILE A 1 501 ? 12 17.938 17.109 1 93.25 501 ILE A CA 1
ATOM 4091 C C . ILE A 1 501 ? 12.578 18.266 15.727 1 93.25 501 ILE A C 1
ATOM 4093 O O . ILE A 1 501 ? 13.789 18.25 15.539 1 93.25 501 ILE A O 1
ATOM 4097 N N . ALA A 1 502 ? 11.711 18.578 14.773 1 94.62 502 ALA A N 1
ATOM 4098 C CA . ALA A 1 502 ? 12.141 18.938 13.422 1 94.62 502 ALA A CA 1
ATOM 4099 C C . ALA A 1 502 ? 13 20.203 13.445 1 94.62 502 ALA A C 1
ATOM 4101 O O . ALA A 1 502 ? 13.953 20.328 12.664 1 94.62 502 ALA A O 1
ATOM 4102 N N . THR A 1 503 ? 12.664 21.109 14.32 1 94.88 503 THR A N 1
ATOM 4103 C CA . THR A 1 503 ? 13.43 22.344 14.445 1 94.88 503 THR A CA 1
ATOM 4104 C C . THR A 1 503 ? 14.828 22.062 14.992 1 94.88 503 THR A C 1
ATOM 4106 O O . THR A 1 503 ? 15.812 22.609 14.492 1 94.88 503 THR A O 1
ATOM 4109 N N . ILE A 1 504 ? 14.836 21.219 16.047 1 94.19 504 ILE A N 1
ATOM 4110 C CA . ILE A 1 504 ? 16.125 20.844 16.625 1 94.19 504 ILE A CA 1
ATOM 4111 C C . ILE A 1 504 ? 17 20.203 15.547 1 94.19 504 ILE A C 1
ATOM 4113 O O . ILE A 1 504 ? 18.188 20.484 15.445 1 94.19 504 ILE A O 1
ATOM 4117 N N . ARG A 1 505 ? 16.375 19.375 14.742 1 95.5 505 ARG A N 1
ATOM 4118 C CA . ARG A 1 505 ? 17.078 18.734 13.641 1 95.5 505 ARG A CA 1
ATOM 4119 C C . ARG A 1 505 ? 17.703 19.766 12.695 1 95.5 505 ARG A C 1
ATOM 4121 O O . ARG A 1 505 ? 18.844 19.625 12.289 1 95.5 505 ARG A O 1
ATOM 4128 N N . ALA A 1 506 ? 16.938 20.734 12.352 1 96 506 ALA A N 1
ATOM 4129 C CA . ALA A 1 506 ? 17.391 21.766 11.43 1 96 506 ALA A CA 1
ATOM 4130 C C . ALA A 1 506 ? 18.594 22.516 11.992 1 96 506 ALA A C 1
ATOM 4132 O O . ALA A 1 506 ? 19.516 22.875 11.25 1 96 506 ALA A O 1
ATOM 4133 N N . PHE A 1 507 ? 18.672 22.719 13.297 1 95.12 507 PHE A N 1
ATOM 4134 C CA . PHE A 1 507 ? 19.75 23.516 13.891 1 95.12 507 PHE A CA 1
ATOM 4135 C C . PHE A 1 507 ? 20.938 22.625 14.25 1 95.12 507 PHE A C 1
ATOM 4137 O O . PHE A 1 507 ? 22.047 23.125 14.453 1 95.12 507 PHE A O 1
ATOM 4144 N N . LEU A 1 508 ? 20.688 21.328 14.414 1 94.06 508 LEU A N 1
ATOM 4145 C CA . LEU A 1 508 ? 21.797 20.406 14.68 1 94.06 508 LEU A CA 1
ATOM 4146 C C . LEU A 1 508 ? 22.625 20.188 13.43 1 94.06 508 LEU A C 1
ATOM 4148 O O . LEU A 1 508 ? 23.812 19.828 13.523 1 94.06 508 LEU A O 1
ATOM 4152 N N . LYS A 1 509 ? 22.016 20.344 12.289 1 93.31 509 LYS A N 1
ATOM 4153 C CA . LYS A 1 509 ? 22.766 20.266 11.039 1 93.31 509 LYS A CA 1
ATOM 4154 C C . LYS A 1 509 ? 23.656 21.5 10.852 1 93.31 509 LYS A C 1
ATOM 4156 O O . LYS A 1 509 ? 23.172 22.625 10.891 1 93.31 509 LYS A O 1
ATOM 4161 N N . PRO A 1 510 ? 24.891 21.312 10.75 1 89.94 510 PRO A N 1
ATOM 4162 C CA . PRO A 1 510 ? 25.75 22.469 10.492 1 89.94 510 PRO A CA 1
ATOM 4163 C C . PRO A 1 510 ? 25.469 23.141 9.156 1 89.94 510 PRO A C 1
ATOM 4165 O O . PRO A 1 510 ? 25.547 22.484 8.109 1 89.94 510 PRO A O 1
ATOM 4168 N N . SER A 1 511 ? 25.031 24.375 9.227 1 93.94 511 SER A N 1
ATOM 4169 C CA . SER A 1 511 ? 24.688 25.125 8.016 1 93.94 511 SER A CA 1
ATOM 4170 C C . SER A 1 511 ? 24.922 26.609 8.203 1 93.94 511 SER A C 1
ATOM 4172 O O . SER A 1 511 ? 24.891 27.125 9.328 1 93.94 511 SER A O 1
ATOM 4174 N N . HIS A 1 512 ? 25.203 27.266 7.086 1 95.31 512 HIS A N 1
ATOM 4175 C CA . HIS A 1 512 ? 25.391 28.703 7.094 1 95.31 512 HIS A CA 1
ATOM 4176 C C . HIS A 1 512 ? 24.109 29.438 6.699 1 95.31 512 HIS A C 1
ATOM 4178 O O . HIS A 1 512 ? 23.984 30.641 6.922 1 95.31 512 HIS A O 1
ATOM 4184 N N . CYS A 1 513 ? 23.281 28.656 6.129 1 97.19 513 CYS A N 1
ATOM 4185 C CA . CYS A 1 513 ? 22 29.188 5.703 1 97.19 513 CYS A CA 1
ATOM 4186 C C . CYS A 1 513 ? 20.844 28.359 6.246 1 97.19 513 CYS A C 1
ATOM 4188 O O . CYS A 1 513 ? 20.906 27.125 6.234 1 97.19 513 CYS A O 1
ATOM 4190 N N . ILE A 1 514 ? 19.797 28.984 6.773 1 97.19 514 ILE A N 1
ATOM 4191 C CA . ILE A 1 514 ? 18.672 28.25 7.328 1 97.19 514 ILE A CA 1
ATOM 4192 C C . ILE A 1 514 ? 17.359 28.859 6.84 1 97.19 514 ILE A C 1
ATOM 4194 O O . ILE A 1 514 ? 17.234 30.078 6.734 1 97.19 514 ILE A O 1
ATOM 4198 N N . VAL A 1 515 ? 16.516 28.047 6.375 1 97.38 515 VAL A N 1
ATOM 4199 C CA . VAL A 1 515 ? 15.188 28.438 5.922 1 97.38 515 VAL A CA 1
ATOM 4200 C C . VAL A 1 515 ? 14.125 27.859 6.855 1 97.38 515 VAL A C 1
ATOM 4202 O O . VAL A 1 515 ? 14.109 26.641 7.102 1 97.38 515 VAL A O 1
ATOM 4205 N N . LEU A 1 516 ? 13.273 28.688 7.398 1 95.62 516 LEU A N 1
ATOM 4206 C CA . LEU A 1 516 ? 12.227 28.234 8.305 1 95.62 516 LEU A CA 1
ATOM 4207 C C . LEU A 1 516 ? 10.852 28.625 7.777 1 95.62 516 LEU A C 1
ATOM 4209 O O . LEU A 1 516 ? 10.523 29.812 7.699 1 95.62 516 LEU A O 1
ATOM 4213 N N . ASP A 1 517 ? 10.094 27.672 7.406 1 92.56 517 ASP A N 1
ATOM 4214 C CA . ASP A 1 517 ? 8.75 27.891 6.879 1 92.56 517 ASP A CA 1
ATOM 4215 C C . ASP A 1 517 ? 7.691 27.672 7.957 1 92.56 517 ASP A C 1
ATOM 4217 O O . ASP A 1 517 ? 7.25 26.547 8.18 1 92.56 517 ASP A O 1
ATOM 4221 N N . GLU A 1 518 ? 7.234 28.734 8.555 1 87.06 518 GLU A N 1
ATOM 4222 C CA . GLU A 1 518 ? 6.238 28.75 9.625 1 87.06 518 GLU A CA 1
ATOM 4223 C C . GLU A 1 518 ? 6.613 27.781 10.742 1 87.06 518 GLU A C 1
ATOM 4225 O O . GLU A 1 518 ? 5.82 26.922 11.117 1 87.06 518 GLU A O 1
ATOM 4230 N N . PRO A 1 519 ? 7.703 28.016 11.43 1 88.69 519 PRO A N 1
ATOM 4231 C CA . PRO A 1 519 ? 8.273 27.047 12.367 1 88.69 519 PRO A CA 1
ATOM 4232 C C . PRO A 1 519 ? 7.488 26.969 13.68 1 88.69 519 PRO A C 1
ATOM 4234 O O . PRO A 1 519 ? 7.723 26.062 14.484 1 88.69 519 PRO A O 1
ATOM 4237 N N . SER A 1 520 ? 6.57 27.875 13.93 1 85.5 520 SER A N 1
ATOM 4238 C CA . SER A 1 520 ? 5.875 27.875 15.211 1 85.5 520 SER A CA 1
ATOM 4239 C C . SER A 1 520 ? 4.371 27.688 15.016 1 85.5 520 SER A C 1
ATOM 4241 O O . SER A 1 520 ? 3.586 27.984 15.922 1 85.5 520 SER A O 1
ATOM 4243 N N . SER A 1 521 ? 4 27.219 13.875 1 77.81 521 SER A N 1
ATOM 4244 C CA . SER A 1 521 ? 2.588 27.172 13.516 1 77.81 521 SER A CA 1
ATOM 4245 C C . SER A 1 521 ? 1.817 26.219 14.414 1 77.81 521 SER A C 1
ATOM 4247 O O . SER A 1 521 ? 0.616 26.391 14.633 1 77.81 521 SER A O 1
ATOM 4249 N N . THR A 1 522 ? 2.514 25.25 15.016 1 76.81 522 THR A N 1
ATOM 4250 C CA . THR A 1 522 ? 1.817 24.234 15.789 1 76.81 522 THR A CA 1
ATOM 4251 C C . THR A 1 522 ? 2.158 24.359 17.281 1 76.81 522 THR A C 1
ATOM 4253 O O . THR A 1 522 ? 1.757 23.516 18.078 1 76.81 522 THR A O 1
ATOM 4256 N N . ILE A 1 523 ? 2.857 25.344 17.625 1 79.94 523 ILE A N 1
ATOM 4257 C CA . ILE A 1 523 ? 3.342 25.516 19 1 79.94 523 ILE A CA 1
ATOM 4258 C C . ILE A 1 523 ? 2.344 26.344 19.797 1 79.94 523 ILE A C 1
ATOM 4260 O O . ILE A 1 523 ? 1.759 27.297 19.281 1 79.94 523 ILE A O 1
ATOM 4264 N N . ASP A 1 524 ? 2.186 26.016 21.047 1 76.38 524 ASP A N 1
ATOM 4265 C CA . ASP A 1 524 ? 1.297 26.75 21.922 1 76.38 524 ASP A CA 1
ATOM 4266 C C . ASP A 1 524 ? 1.853 28.156 22.219 1 76.38 524 ASP A C 1
ATOM 4268 O O . ASP A 1 524 ? 3.068 28.344 22.281 1 76.38 524 ASP A O 1
ATOM 4272 N N . PRO A 1 525 ? 0.958 29.047 22.391 1 72.88 525 PRO A N 1
ATOM 4273 C CA . PRO A 1 525 ? 1.35 30.453 22.578 1 72.88 525 PRO A CA 1
ATOM 4274 C C . PRO A 1 525 ? 2.244 30.656 23.797 1 72.88 525 PRO A C 1
ATOM 4276 O O . PRO A 1 525 ? 3.072 31.562 23.812 1 72.88 525 PRO A O 1
ATOM 4279 N N . ILE A 1 526 ? 2.105 29.781 24.828 1 73.75 526 ILE A N 1
ATOM 4280 C CA . ILE A 1 526 ? 2.857 29.969 26.062 1 73.75 526 ILE A CA 1
ATOM 4281 C C . ILE A 1 526 ? 4.344 29.75 25.797 1 73.75 526 ILE A C 1
ATOM 4283 O O . ILE A 1 526 ? 5.188 30.5 26.297 1 73.75 526 ILE A O 1
ATOM 4287 N N . ILE A 1 527 ? 4.547 28.781 24.984 1 80.75 527 ILE A N 1
ATOM 4288 C CA . ILE A 1 527 ? 5.953 28.438 24.781 1 80.75 527 ILE A CA 1
ATOM 4289 C C . ILE A 1 527 ? 6.438 29.016 23.453 1 80.75 527 ILE A C 1
ATOM 4291 O O . ILE A 1 527 ? 7.637 29.047 23.172 1 80.75 527 ILE A O 1
ATOM 4295 N N . GLU A 1 528 ? 5.539 29.531 22.656 1 84.5 528 GLU A N 1
ATOM 4296 C CA . GLU A 1 528 ? 5.844 29.984 21.297 1 84.5 528 GLU A CA 1
ATOM 4297 C C . GLU A 1 528 ? 6.887 31.109 21.328 1 84.5 528 GLU A C 1
ATOM 4299 O O . GLU A 1 528 ? 7.82 31.109 20.516 1 84.5 528 GLU A O 1
ATOM 4304 N N . LYS A 1 529 ? 6.656 32.094 22.234 1 80.69 529 LYS A N 1
ATOM 4305 C CA . LYS A 1 529 ? 7.582 33.219 22.297 1 80.69 529 LYS A CA 1
ATOM 4306 C C . LYS A 1 529 ? 9.008 32.75 22.578 1 80.69 529 LYS A C 1
ATOM 4308 O O . LYS A 1 529 ? 9.945 33.125 21.875 1 80.69 529 LYS A O 1
ATOM 4313 N N . GLU A 1 530 ? 9.039 31.906 23.625 1 84.12 530 GLU A N 1
ATOM 4314 C CA . GLU A 1 530 ? 10.352 31.375 23.984 1 84.12 530 GLU A CA 1
ATOM 4315 C C . GLU A 1 530 ? 10.945 30.562 22.828 1 84.12 530 GLU A C 1
ATOM 4317 O O . GLU A 1 530 ? 12.156 30.609 22.594 1 84.12 530 GLU A O 1
ATOM 4322 N N . PHE A 1 531 ? 10.172 29.875 22.234 1 89.88 531 PHE A N 1
ATOM 4323 C CA . PHE A 1 531 ? 10.594 29.031 21.125 1 89.88 531 PHE A CA 1
ATOM 4324 C C . PHE A 1 531 ? 11.086 29.891 19.969 1 89.88 531 PHE A C 1
ATOM 4326 O O . PHE A 1 531 ? 12.125 29.594 19.375 1 89.88 531 PHE A O 1
ATOM 4333 N N . LEU A 1 532 ? 10.359 30.922 19.625 1 89.44 532 LEU A N 1
ATOM 4334 C CA . LEU A 1 532 ? 10.758 31.812 18.547 1 89.44 532 LEU A CA 1
ATOM 4335 C C . LEU A 1 532 ? 12.039 32.562 18.906 1 89.44 532 LEU A C 1
ATOM 4337 O O . LEU A 1 532 ? 12.891 32.812 18.047 1 89.44 532 LEU A O 1
ATOM 4341 N N . ASP A 1 533 ? 12.117 32.938 20.172 1 88.06 533 ASP A N 1
ATOM 4342 C CA . ASP A 1 533 ? 13.344 33.594 20.625 1 88.06 533 ASP A CA 1
ATOM 4343 C C . ASP A 1 533 ? 14.555 32.688 20.438 1 88.06 533 ASP A C 1
ATOM 4345 O O . ASP A 1 533 ? 15.633 33.156 20.047 1 88.06 533 ASP A O 1
ATOM 4349 N N . PHE A 1 534 ? 14.344 31.5 20.797 1 91.38 534 PHE A N 1
ATOM 4350 C CA . PHE A 1 534 ? 15.391 30.516 20.578 1 91.38 534 PHE A CA 1
ATOM 4351 C C . PHE A 1 534 ? 15.781 30.453 19.094 1 91.38 534 PHE A C 1
ATOM 4353 O O . PHE A 1 534 ? 16.969 30.453 18.766 1 91.38 534 PHE A O 1
ATOM 4360 N N . ILE A 1 535 ? 14.836 30.375 18.203 1 93.62 535 ILE A N 1
ATOM 4361 C CA . ILE A 1 535 ? 15.055 30.266 16.766 1 93.62 535 ILE A CA 1
ATOM 4362 C C . ILE A 1 535 ? 15.852 31.484 16.281 1 93.62 535 ILE A C 1
ATOM 4364 O O . ILE A 1 535 ? 16.828 31.328 15.547 1 93.62 535 ILE A O 1
ATOM 4368 N N . PHE A 1 536 ? 15.461 32.656 16.703 1 92.5 536 PHE A N 1
ATOM 4369 C CA . PHE A 1 536 ? 16.109 33.875 16.25 1 92.5 536 PHE A CA 1
ATOM 4370 C C . PHE A 1 536 ? 17.531 33.969 16.797 1 92.5 536 PHE A C 1
ATOM 4372 O O . PHE A 1 536 ? 18.453 34.375 16.078 1 92.5 536 PHE A O 1
ATOM 4379 N N . LYS A 1 537 ? 17.656 33.594 18.062 1 92.06 537 LYS A N 1
ATOM 4380 C CA . LYS A 1 537 ? 18.984 33.594 18.672 1 92.06 537 LYS A CA 1
ATOM 4381 C C . LYS A 1 537 ? 19.938 32.688 17.922 1 92.06 537 LYS A C 1
ATOM 4383 O O . LYS A 1 537 ? 21.078 33.062 17.625 1 92.06 537 LYS A O 1
ATOM 4388 N N . LYS A 1 538 ? 19.469 31.547 17.609 1 93.56 538 LYS A N 1
ATOM 4389 C CA . LYS A 1 538 ? 20.312 30.562 16.938 1 93.56 538 LYS A CA 1
ATOM 4390 C C . LYS A 1 538 ? 20.547 30.922 15.477 1 93.56 538 LYS A C 1
ATOM 4392 O O . LYS A 1 538 ? 21.484 30.438 14.852 1 93.56 538 LYS A O 1
ATOM 4397 N N . SER A 1 539 ? 19.703 31.828 14.906 1 94.88 539 SER A N 1
ATOM 4398 C CA . SER A 1 539 ? 19.797 32.188 13.5 1 94.88 539 SER A CA 1
ATOM 4399 C C . SER A 1 539 ? 20.672 33.438 13.305 1 94.88 539 SER A C 1
ATOM 4401 O O . SER A 1 539 ? 20.984 33.812 12.172 1 94.88 539 SER A O 1
ATOM 4403 N N . GLN A 1 540 ? 21.109 34.125 14.328 1 92.31 540 GLN A N 1
ATOM 4404 C CA . GLN A 1 540 ? 21.812 35.406 14.25 1 92.31 540 GLN A CA 1
ATOM 4405 C C . GLN A 1 540 ? 23.125 35.25 13.492 1 92.31 540 GLN A C 1
ATOM 4407 O O . GLN A 1 540 ? 23.562 36.188 12.812 1 92.31 540 GLN A O 1
ATOM 4412 N N . SER A 1 541 ? 23.766 34.156 13.562 1 92 541 SER A N 1
ATOM 4413 C CA . SER A 1 541 ? 25.062 34 12.914 1 92 541 SER A CA 1
ATOM 4414 C C . SER A 1 541 ? 24.906 33.344 11.547 1 92 541 SER A C 1
ATOM 4416 O O . SER A 1 541 ? 25.891 32.875 10.961 1 92 541 SER A O 1
ATOM 4418 N N . LYS A 1 542 ? 23.703 33.281 11.023 1 95.69 542 LYS A N 1
ATOM 4419 C CA . LYS A 1 542 ? 23.438 32.594 9.766 1 95.69 542 LYS A CA 1
ATOM 4420 C C . LYS A 1 542 ? 22.672 33.5 8.797 1 95.69 542 LYS A C 1
ATOM 4422 O O . LYS A 1 542 ? 22.25 34.594 9.164 1 95.69 542 LYS A O 1
ATOM 4427 N N . MET A 1 543 ? 22.703 33.156 7.512 1 97 543 MET A N 1
ATOM 4428 C CA . MET A 1 543 ? 21.703 33.656 6.578 1 97 543 MET A CA 1
ATOM 4429 C C . MET A 1 543 ? 20.359 32.969 6.773 1 97 543 MET A C 1
ATOM 4431 O O . MET A 1 543 ? 20.219 31.781 6.43 1 97 543 MET A O 1
ATOM 4435 N N . ALA A 1 544 ? 19.469 33.656 7.391 1 96.94 544 ALA A N 1
ATOM 4436 C CA . ALA A 1 544 ? 18.219 33 7.762 1 96.94 544 ALA A CA 1
ATOM 4437 C C . ALA A 1 544 ? 17.031 33.625 7.027 1 96.94 544 ALA A C 1
ATOM 4439 O O . ALA A 1 544 ? 16.953 34.844 6.898 1 96.94 544 ALA A O 1
ATOM 4440 N N . LEU A 1 545 ? 16.281 32.844 6.387 1 97 545 LEU A N 1
ATOM 4441 C CA . LEU A 1 545 ? 15.008 33.219 5.793 1 97 545 LEU A CA 1
ATOM 4442 C C . LEU A 1 545 ? 13.844 32.594 6.559 1 97 545 LEU A C 1
ATOM 4444 O O . LEU A 1 545 ? 13.688 31.359 6.562 1 97 545 LEU A O 1
ATOM 4448 N N . ILE A 1 546 ? 13.047 33.406 7.188 1 95.25 546 ILE A N 1
ATOM 4449 C CA . ILE A 1 546 ? 11.984 32.906 8.055 1 95.25 546 ILE A CA 1
ATOM 4450 C C . ILE A 1 546 ? 10.625 33.375 7.547 1 95.25 546 ILE A C 1
ATOM 4452 O O . ILE A 1 546 ? 10.398 34.594 7.422 1 95.25 546 ILE A O 1
ATOM 4456 N N . ILE A 1 547 ? 9.805 32.469 7.148 1 92 547 ILE A N 1
ATOM 4457 C CA . ILE A 1 547 ? 8.414 32.781 6.852 1 92 547 ILE A CA 1
ATOM 4458 C C . ILE A 1 547 ? 7.598 32.781 8.141 1 92 547 ILE A C 1
ATOM 4460 O O . ILE A 1 547 ? 7.504 31.75 8.812 1 92 547 ILE A O 1
ATOM 4464 N N . THR A 1 548 ? 7.059 33.844 8.578 1 83.56 548 THR A N 1
ATOM 4465 C CA . THR A 1 548 ? 6.27 33.938 9.805 1 83.56 548 THR A CA 1
ATOM 4466 C C . THR A 1 548 ? 5.207 35.031 9.68 1 83.56 548 THR A C 1
ATOM 4468 O O . THR A 1 548 ? 5.363 35.969 8.906 1 83.56 548 THR A O 1
ATOM 4471 N N . HIS A 1 549 ? 4.234 34.812 10.344 1 73 549 HIS A N 1
ATOM 4472 C CA . HIS A 1 549 ? 3.182 35.844 10.422 1 73 549 HIS A CA 1
ATOM 4473 C C . HIS A 1 549 ? 3.115 36.438 11.812 1 73 549 HIS A C 1
ATOM 4475 O O . HIS A 1 549 ? 2.238 37.281 12.086 1 73 549 HIS A O 1
ATOM 4481 N N . ARG A 1 550 ? 4.07 36.094 12.586 1 75.12 550 ARG A N 1
ATOM 4482 C CA . ARG A 1 550 ? 4.09 36.625 13.945 1 75.12 550 ARG A CA 1
ATOM 4483 C C . ARG A 1 550 ? 4.797 37.969 13.992 1 75.12 550 ARG A C 1
ATOM 4485 O O . ARG A 1 550 ? 5.953 38.094 13.586 1 75.12 550 ARG A O 1
ATOM 4492 N N . MET A 1 551 ? 4.184 38.906 14.523 1 73.25 551 MET A N 1
ATOM 4493 C CA . MET A 1 551 ? 4.633 40.312 14.477 1 73.25 551 MET A CA 1
ATOM 4494 C C . MET A 1 551 ? 5.949 40.469 15.234 1 73.25 551 MET A C 1
ATOM 4496 O O . MET A 1 551 ? 6.859 41.156 14.75 1 73.25 551 MET A O 1
ATOM 4500 N N . ASN A 1 552 ? 5.953 39.969 16.438 1 73.81 552 ASN A N 1
ATOM 4501 C CA . ASN A 1 552 ? 7.152 40.156 17.25 1 73.81 552 ASN A CA 1
ATOM 4502 C C . ASN A 1 552 ? 8.375 39.531 16.578 1 73.81 552 ASN A C 1
ATOM 4504 O O . ASN A 1 552 ? 9.484 40.062 16.703 1 73.81 552 ASN A O 1
ATOM 4508 N N . SER A 1 553 ? 8.133 38.469 15.93 1 78.25 553 SER A N 1
ATOM 4509 C CA . SER A 1 553 ? 9.211 37.812 15.219 1 78.25 553 SER A CA 1
ATOM 4510 C C . SER A 1 553 ? 9.672 38.625 14.016 1 78.25 553 SER A C 1
ATOM 4512 O O . SER A 1 553 ? 10.875 38.719 13.75 1 78.25 553 SER A O 1
ATOM 4514 N N . VAL A 1 554 ? 8.766 39.219 13.383 1 84.25 554 VAL A N 1
ATOM 4515 C CA . VAL A 1 554 ? 9.07 40.031 12.211 1 84.25 554 VAL A CA 1
ATOM 4516 C C . VAL A 1 554 ? 9.898 41.25 12.625 1 84.25 554 VAL A C 1
ATOM 4518 O O . VAL A 1 554 ? 10.797 41.656 11.891 1 84.25 554 VAL A O 1
ATOM 4521 N N . LYS A 1 555 ? 9.609 41.75 13.82 1 86.69 555 LYS A N 1
ATOM 4522 C CA . LYS A 1 555 ? 10.32 42.938 14.32 1 86.69 555 LYS A CA 1
ATOM 4523 C C . LYS A 1 555 ? 11.789 42.594 14.578 1 86.69 555 LYS A C 1
ATOM 4525 O O . LYS A 1 555 ? 12.641 43.5 14.508 1 86.69 555 LYS A O 1
ATOM 4530 N N . GLN A 1 556 ? 12.062 41.375 14.852 1 88.62 556 GLN A N 1
ATOM 4531 C CA . GLN A 1 556 ? 13.422 40.938 15.188 1 88.62 556 GLN A CA 1
ATOM 4532 C C . GLN A 1 556 ? 14.258 40.719 13.93 1 88.62 556 GLN A C 1
ATOM 4534 O O . GLN A 1 556 ? 15.484 40.688 14 1 88.62 556 GLN A O 1
ATOM 4539 N N . ALA A 1 557 ? 13.648 40.688 12.828 1 93.81 557 ALA A N 1
ATOM 4540 C CA . ALA A 1 557 ? 14.359 40.438 11.578 1 93.81 557 ALA A CA 1
ATOM 4541 C C . ALA A 1 557 ? 15.109 41.688 11.133 1 93.81 557 ALA A C 1
ATOM 4543 O O . ALA A 1 557 ? 14.68 42.812 11.398 1 93.81 557 ALA A O 1
ATOM 4544 N N . ASP A 1 558 ? 16.234 41.5 10.43 1 95.12 558 ASP A N 1
ATOM 4545 C CA . ASP A 1 558 ? 17.016 42.625 9.891 1 95.12 558 ASP A CA 1
ATOM 4546 C C . ASP A 1 558 ? 16.297 43.25 8.695 1 95.12 558 ASP A C 1
ATOM 4548 O O . ASP A 1 558 ? 16.344 44.469 8.516 1 95.12 558 ASP A O 1
ATOM 4552 N N . GLU A 1 559 ? 15.773 42.438 7.914 1 95.62 559 GLU A N 1
ATOM 4553 C CA . GLU A 1 559 ? 15.055 42.875 6.723 1 95.62 559 GLU A CA 1
ATOM 4554 C C . GLU A 1 559 ? 13.781 42.062 6.508 1 95.62 559 GLU A C 1
ATOM 4556 O O . GLU A 1 559 ? 13.734 40.875 6.828 1 95.62 559 GLU A O 1
ATOM 4561 N N . ILE A 1 560 ? 12.812 42.781 5.996 1 95.56 560 ILE A N 1
ATOM 4562 C CA . ILE A 1 560 ? 11.523 42.156 5.707 1 95.56 560 ILE A CA 1
ATOM 4563 C C . ILE A 1 560 ? 11.266 42.156 4.203 1 95.56 560 ILE A C 1
ATOM 4565 O O . ILE A 1 560 ? 11.438 43.188 3.551 1 95.56 560 ILE A O 1
ATOM 4569 N N . ILE A 1 561 ? 10.938 41.031 3.66 1 95.38 561 ILE A N 1
ATOM 4570 C CA . ILE A 1 561 ? 10.609 40.875 2.248 1 95.38 561 ILE A CA 1
ATOM 4571 C C . ILE A 1 561 ? 9.109 40.594 2.1 1 95.38 561 ILE A C 1
ATOM 4573 O O . ILE A 1 561 ? 8.586 39.625 2.67 1 95.38 561 ILE A O 1
ATOM 4577 N N . VAL A 1 562 ? 8.445 41.438 1.364 1 94.38 562 VAL A N 1
ATOM 4578 C CA . VAL A 1 562 ? 7.004 41.281 1.178 1 94.38 562 VAL A CA 1
ATOM 4579 C C . VAL A 1 562 ? 6.711 40.812 -0.25 1 94.38 562 VAL A C 1
ATOM 4581 O O . VAL A 1 562 ? 7.066 41.5 -1.213 1 94.38 562 VAL A O 1
ATOM 4584 N N . LEU A 1 563 ? 6.086 39.656 -0.332 1 93 563 LEU A N 1
ATOM 4585 C CA . LEU A 1 563 ? 5.734 39.094 -1.623 1 93 563 LEU A CA 1
ATOM 4586 C C . LEU A 1 563 ? 4.23 39.156 -1.859 1 93 563 LEU A C 1
ATOM 4588 O O . LEU A 1 563 ? 3.441 38.938 -0.933 1 93 563 LEU A O 1
ATOM 4592 N N . ASP A 1 564 ? 3.893 39.438 -3.104 1 90.44 564 ASP A N 1
ATOM 4593 C CA . ASP A 1 564 ? 2.496 39.406 -3.527 1 90.44 564 ASP A CA 1
ATOM 4594 C C . ASP A 1 564 ? 2.373 38.969 -4.984 1 90.44 564 ASP A C 1
ATOM 4596 O O . ASP A 1 564 ? 2.973 39.562 -5.875 1 90.44 564 ASP A O 1
ATOM 4600 N N . GLN A 1 565 ? 1.615 37.969 -5.211 1 87.88 565 GLN A N 1
ATOM 4601 C CA . GLN A 1 565 ? 1.336 37.438 -6.543 1 87.88 565 GLN A CA 1
ATOM 4602 C C . GLN A 1 565 ? 2.625 37.219 -7.328 1 87.88 565 GLN A C 1
ATOM 4604 O O . GLN A 1 565 ? 2.736 37.625 -8.484 1 87.88 565 GLN A O 1
ATOM 4609 N N . GLY A 1 566 ? 3.629 36.781 -6.656 1 89.62 566 GLY A N 1
ATOM 4610 C CA . GLY A 1 566 ? 4.867 36.375 -7.312 1 89.62 566 GLY A CA 1
ATOM 4611 C C . GLY A 1 566 ? 5.816 37.562 -7.523 1 89.62 566 GLY A C 1
ATOM 4612 O O . GLY A 1 566 ? 6.824 37.438 -8.219 1 89.62 566 GLY A O 1
ATOM 4613 N N . LYS A 1 567 ? 5.48 38.656 -6.988 1 93.25 567 LYS A N 1
ATOM 4614 C CA . LYS A 1 567 ? 6.32 39.844 -7.148 1 93.25 567 LYS A CA 1
ATOM 4615 C C . LYS A 1 567 ? 6.793 40.375 -5.793 1 93.25 567 LYS A C 1
ATOM 4617 O O . LYS A 1 567 ? 6.082 40.25 -4.797 1 93.25 567 LYS A O 1
ATOM 4622 N N . LEU A 1 568 ? 7.996 40.875 -5.801 1 95 568 LEU A N 1
ATOM 4623 C CA . LEU A 1 568 ? 8.516 41.562 -4.629 1 95 568 LEU A CA 1
ATOM 4624 C C . LEU A 1 568 ? 7.965 43 -4.559 1 95 568 LEU A C 1
ATOM 4626 O O . LEU A 1 568 ? 8.352 43.844 -5.352 1 95 568 LEU A O 1
ATOM 4630 N N . ILE A 1 569 ? 7.215 43.312 -3.605 1 93.75 569 ILE A N 1
ATOM 4631 C CA . ILE A 1 569 ? 6.492 44.562 -3.537 1 93.75 569 ILE A CA 1
ATOM 4632 C C . ILE A 1 569 ? 7.242 45.531 -2.629 1 93.75 569 ILE A C 1
ATOM 4634 O O . ILE A 1 569 ? 7.309 46.75 -2.916 1 93.75 569 ILE A O 1
ATOM 4638 N N . GLU A 1 570 ? 7.613 45.031 -1.481 1 94.69 570 GLU A N 1
ATOM 4639 C CA . GLU A 1 570 ? 8.305 45.844 -0.497 1 94.69 570 GLU A CA 1
ATOM 4640 C C . GLU A 1 570 ? 9.484 45.094 0.115 1 94.69 570 GLU A C 1
ATOM 4642 O O . GLU A 1 570 ? 9.445 43.875 0.26 1 94.69 570 GLU A O 1
ATOM 4647 N N . GLN A 1 571 ? 10.539 45.875 0.407 1 94.94 571 GLN A N 1
ATOM 4648 C CA . GLN A 1 571 ? 11.703 45.344 1.106 1 94.94 571 GLN A CA 1
ATOM 4649 C C . GLN A 1 571 ? 12.336 46.406 2.012 1 94.94 571 GLN A C 1
ATOM 4651 O O . GLN A 1 571 ? 12.453 47.562 1.628 1 94.94 571 GLN A O 1
ATOM 4656 N N . GLY A 1 572 ? 12.602 46.031 3.207 1 94.19 572 GLY A N 1
ATOM 4657 C CA . GLY A 1 572 ? 13.219 46.938 4.148 1 94.19 572 GLY A CA 1
ATOM 4658 C C . GLY A 1 572 ? 13.094 46.5 5.594 1 94.19 572 GLY A C 1
ATOM 4659 O O . GLY A 1 572 ? 12.719 45.344 5.863 1 94.19 572 GLY A O 1
ATOM 4660 N N . ASN A 1 573 ? 13.508 47.281 6.52 1 93.94 573 ASN A N 1
ATOM 4661 C CA . ASN A 1 573 ? 13.367 46.969 7.938 1 93.94 573 ASN A CA 1
ATOM 4662 C C . ASN A 1 573 ? 11.969 47.312 8.445 1 93.94 573 ASN A C 1
ATOM 4664 O O . ASN A 1 573 ? 11.164 47.906 7.727 1 93.94 573 ASN A O 1
ATOM 4668 N N . PHE A 1 574 ? 11.711 46.938 9.664 1 92.75 574 PHE A N 1
ATOM 4669 C CA . PHE A 1 574 ? 10.383 47.062 10.25 1 92.75 574 PHE A CA 1
ATOM 4670 C C . PHE A 1 574 ? 9.945 48.531 10.281 1 92.75 574 PHE A C 1
ATOM 4672 O O . PHE A 1 574 ? 8.852 48.844 9.812 1 92.75 574 PHE A O 1
ATOM 4679 N N . GLU A 1 575 ? 10.797 49.406 10.672 1 92.56 575 GLU A N 1
ATOM 4680 C CA . GLU A 1 575 ? 10.461 50.844 10.828 1 92.56 575 GLU A CA 1
ATOM 4681 C C . GLU A 1 575 ? 10.188 51.5 9.477 1 92.56 575 GLU A C 1
ATOM 4683 O O . GLU A 1 575 ? 9.211 52.219 9.32 1 92.56 575 GLU A O 1
ATOM 4688 N N . THR A 1 576 ? 11.008 51.188 8.578 1 94.25 576 THR A N 1
ATOM 4689 C CA . THR A 1 576 ? 10.898 51.75 7.25 1 94.25 576 THR A CA 1
ATOM 4690 C C . THR A 1 576 ? 9.609 51.312 6.57 1 94.25 576 THR A C 1
ATOM 4692 O O . THR A 1 576 ? 8.93 52.125 5.93 1 94.25 576 THR A O 1
ATOM 4695 N N . LEU A 1 577 ? 9.289 50.062 6.723 1 93.31 577 LEU A N 1
ATOM 4696 C CA . LEU A 1 577 ? 8.117 49.531 6.031 1 93.31 577 LEU A CA 1
ATOM 4697 C C . LEU A 1 577 ? 6.832 50 6.711 1 93.31 577 LEU A C 1
ATOM 4699 O O . LEU A 1 577 ? 5.801 50.156 6.055 1 93.31 577 LEU A O 1
ATOM 4703 N N . MET A 1 578 ? 6.902 50.219 8.016 1 91.94 578 MET A N 1
ATOM 4704 C CA . MET A 1 578 ? 5.746 50.75 8.734 1 91.94 578 MET A CA 1
ATOM 4705 C C . MET A 1 578 ? 5.449 52.156 8.312 1 91.94 578 MET A C 1
ATOM 4707 O O . MET A 1 578 ? 4.285 52.562 8.195 1 91.94 578 MET A O 1
ATOM 4711 N N . LYS A 1 579 ? 6.477 52.906 8.023 1 93.31 579 LYS A N 1
ATOM 4712 C CA . LYS A 1 579 ? 6.336 54.281 7.613 1 93.31 579 LYS A CA 1
ATOM 4713 C C . LYS A 1 579 ? 5.809 54.375 6.184 1 93.31 579 LYS A C 1
ATOM 4715 O O . LYS A 1 579 ? 5.082 55.312 5.852 1 93.31 579 LYS A O 1
ATOM 4720 N N . LYS A 1 580 ? 6.137 53.438 5.422 1 93.19 580 LYS A N 1
ATOM 4721 C CA . LYS A 1 580 ? 5.73 53.438 4.02 1 93.19 580 LYS A CA 1
ATOM 4722 C C . LYS A 1 580 ? 4.23 53.188 3.885 1 93.19 580 LYS A C 1
ATOM 4724 O O . LYS A 1 580 ? 3.631 53.531 2.863 1 93.19 580 LYS A O 1
ATOM 4729 N N . GLN A 1 581 ? 3.523 52.594 4.805 1 90.75 581 GLN A N 1
ATOM 4730 C CA . GLN A 1 581 ? 2.096 52.281 4.844 1 90.75 581 GLN A CA 1
ATOM 4731 C C . GLN A 1 581 ? 1.654 51.531 3.592 1 90.75 581 GLN A C 1
ATOM 4733 O O . GLN A 1 581 ? 0.674 51.906 2.949 1 90.75 581 GLN A O 1
ATOM 4738 N N . GLY A 1 582 ? 2.426 50.656 3.189 1 91.75 582 GLY A N 1
ATOM 4739 C CA . GLY A 1 582 ? 2.098 49.812 2.057 1 91.75 582 GLY A CA 1
ATOM 4740 C C . GLY A 1 582 ? 1.44 48.5 2.461 1 91.75 582 GLY A C 1
ATOM 4741 O O . GLY A 1 582 ? 0.654 48.469 3.41 1 91.75 582 GLY A O 1
ATOM 4742 N N . LEU A 1 583 ? 1.735 47.438 1.706 1 88.5 583 LEU A N 1
ATOM 4743 C CA . LEU A 1 583 ? 1.115 46.156 1.939 1 88.5 583 LEU A CA 1
ATOM 4744 C C . LEU A 1 583 ? 1.531 45.594 3.293 1 88.5 583 LEU A C 1
ATOM 4746 O O . LEU A 1 583 ? 0.72 44.969 3.99 1 88.5 583 LEU A O 1
ATOM 4750 N N . PHE A 1 584 ? 2.744 45.781 3.617 1 90.06 584 PHE A N 1
ATOM 4751 C CA . PHE A 1 584 ? 3.23 45.281 4.898 1 90.06 584 PHE A CA 1
ATOM 4752 C C . PHE A 1 584 ? 2.443 45.906 6.051 1 90.06 584 PHE A C 1
ATOM 4754 O O . PHE A 1 584 ? 2.055 45.188 6.988 1 90.06 584 PHE A O 1
ATOM 4761 N N . TYR A 1 585 ? 2.346 47.125 5.965 1 88.94 585 TYR A N 1
ATOM 4762 C CA . TYR A 1 585 ? 1.589 47.844 6.973 1 88.94 585 TYR A CA 1
ATOM 4763 C C . TYR A 1 585 ? 0.173 47.312 7.098 1 88.94 585 TYR A C 1
ATOM 4765 O O . TYR A 1 585 ? -0.327 47.094 8.211 1 88.94 585 TYR A O 1
ATOM 4773 N N . GLU A 1 586 ? -0.391 47.031 6.031 1 84.75 586 GLU A N 1
ATOM 4774 C CA . GLU A 1 586 ? -1.739 46.469 6.02 1 84.75 586 GLU A CA 1
ATOM 4775 C C . GLU A 1 586 ? -1.774 45.125 6.691 1 84.75 586 GLU A C 1
ATOM 4777 O O . GLU A 1 586 ? -2.695 44.812 7.457 1 84.75 586 GLU A O 1
ATOM 4782 N N . LEU A 1 587 ? -0.823 44.312 6.348 1 82.94 587 LEU A N 1
ATOM 4783 C CA . LEU A 1 587 ? -0.74 42.969 6.926 1 82.94 587 LEU A CA 1
ATOM 4784 C C . LEU A 1 587 ? -0.527 43.062 8.438 1 82.94 587 LEU A C 1
ATOM 4786 O O . LEU A 1 587 ? -1.105 42.281 9.188 1 82.94 587 LEU A O 1
ATOM 4790 N N . PHE A 1 588 ? 0.27 43.969 8.82 1 80.94 588 PHE A N 1
ATOM 4791 C CA . PHE A 1 588 ? 0.606 44.156 10.227 1 80.94 588 PHE A CA 1
ATOM 4792 C C . PHE A 1 588 ? -0.612 44.594 11.023 1 80.94 588 PHE A C 1
ATOM 4794 O O . PHE A 1 588 ? -0.854 44.125 12.133 1 80.94 588 PHE A O 1
ATOM 4801 N N . LEU A 1 589 ? -1.308 45.531 10.5 1 77 589 LEU A N 1
ATOM 4802 C CA . LEU A 1 589 ? -2.482 46.062 11.18 1 77 589 LEU A CA 1
ATOM 4803 C C . LEU A 1 589 ? -3.547 44.969 11.352 1 77 589 LEU A C 1
ATOM 4805 O O . LEU A 1 589 ? -4.219 44.938 12.391 1 77 589 LEU A O 1
ATOM 4809 N N . LYS A 1 590 ? -3.596 44.219 10.422 1 73.94 590 LYS A N 1
ATOM 4810 C CA . LYS A 1 590 ? -4.633 43.188 10.453 1 73.94 590 LYS A CA 1
ATOM 4811 C C . LYS A 1 590 ? -4.293 42.094 11.453 1 73.94 590 LYS A C 1
ATOM 4813 O O . LYS A 1 590 ? -5.188 41.406 11.953 1 73.94 590 LYS A O 1
ATOM 4818 N N . GLN A 1 591 ? -3.113 41.844 11.695 1 70.81 591 GLN A N 1
ATOM 4819 C CA . GLN A 1 591 ? -2.699 40.812 12.656 1 70.81 591 GLN A CA 1
ATOM 4820 C C . GLN A 1 591 ? -2.939 41.281 14.086 1 70.81 591 GLN A C 1
ATOM 4822 O O . GLN A 1 591 ? -3.113 40.469 14.992 1 70.81 591 GLN A O 1
ATOM 4827 N N . GLN A 1 592 ? -2.807 42.594 14.359 1 59.94 592 GLN A N 1
ATOM 4828 C CA . GLN A 1 592 ? -2.99 43.125 15.703 1 59.94 592 GLN A CA 1
ATOM 4829 C C . GLN A 1 592 ? -4.441 43 16.156 1 59.94 592 GLN A C 1
ATOM 4831 O O . GLN A 1 592 ? -4.727 42.969 17.359 1 59.94 592 GLN A O 1
ATOM 4836 N N . TYR A 1 593 ? -5.328 42.656 15.18 1 54.31 593 TYR A N 1
ATOM 4837 C CA . TYR A 1 593 ? -6.727 42.531 15.578 1 54.31 593 TYR A CA 1
ATOM 4838 C C . TYR A 1 593 ? -7.074 41.094 15.867 1 54.31 593 TYR A C 1
ATOM 4840 O O . TYR A 1 593 ? -6.527 40.156 15.234 1 54.31 593 TYR A O 1
ATOM 4848 N N . MET B 1 1 ? -8.008 -9.898 28.234 1 24.02 1 MET B N 1
ATOM 4849 C CA . MET B 1 1 ? -9.102 -9.742 27.281 1 24.02 1 MET B CA 1
ATOM 4850 C C . MET B 1 1 ? -9.367 -11.047 26.547 1 24.02 1 MET B C 1
ATOM 4852 O O . MET B 1 1 ? -8.453 -11.625 25.953 1 24.02 1 MET B O 1
ATOM 4856 N N . GLN B 1 2 ? -10.445 -11.703 26.906 1 26.92 2 GLN B N 1
ATOM 4857 C CA . GLN B 1 2 ? -10.891 -13.039 26.516 1 26.92 2 GLN B CA 1
ATOM 4858 C C . GLN B 1 2 ? -11.164 -13.117 25.016 1 26.92 2 GLN B C 1
ATOM 4860 O O . GLN B 1 2 ? -11.914 -12.305 24.469 1 26.92 2 GLN B O 1
ATOM 4865 N N . THR B 1 3 ? -10.352 -13.594 24.312 1 33.88 3 THR B N 1
ATOM 4866 C CA . THR B 1 3 ? -10.57 -13.984 22.922 1 33.88 3 THR B CA 1
ATOM 4867 C C . THR B 1 3 ? -11.875 -14.75 22.766 1 33.88 3 THR B C 1
ATOM 4869 O O . THR B 1 3 ? -12.055 -15.805 23.391 1 33.88 3 THR B O 1
ATOM 4872 N N . PRO B 1 4 ? -13.023 -14 22.859 1 32.66 4 PRO B N 1
ATOM 4873 C CA . PRO B 1 4 ? -14.18 -14.891 22.719 1 32.66 4 PRO B CA 1
ATOM 4874 C C . PRO B 1 4 ? -13.969 -15.977 21.672 1 32.66 4 PRO B C 1
ATOM 4876 O O . PRO B 1 4 ? -13.82 -15.664 20.484 1 32.66 4 PRO B O 1
ATOM 4879 N N . MET B 1 5 ? -13.305 -16.922 22.016 1 34.12 5 MET B N 1
ATOM 4880 C CA . MET B 1 5 ? -13.023 -18.203 21.391 1 34.12 5 MET B CA 1
ATOM 4881 C C . MET B 1 5 ? -14.312 -18.906 20.969 1 34.12 5 MET B C 1
ATOM 4883 O O . MET B 1 5 ? -14.289 -20.062 20.547 1 34.12 5 MET B O 1
ATOM 4887 N N . ASP B 1 6 ? -15.484 -18.5 21.469 1 38.91 6 ASP B N 1
ATOM 4888 C CA . ASP B 1 6 ? -16.469 -19.562 21.375 1 38.91 6 ASP B CA 1
ATOM 4889 C C . ASP B 1 6 ? -16.656 -20.016 19.922 1 38.91 6 ASP B C 1
ATOM 4891 O O . ASP B 1 6 ? -16.641 -21.203 19.641 1 38.91 6 ASP B O 1
ATOM 4895 N N . THR B 1 7 ? -17.734 -19.391 19.156 1 39.84 7 THR B N 1
ATOM 4896 C CA . THR B 1 7 ? -18.281 -20.109 18 1 39.84 7 THR B CA 1
ATOM 4897 C C . THR B 1 7 ? -17.234 -20.219 16.891 1 39.84 7 THR B C 1
ATOM 4899 O O . THR B 1 7 ? -17.047 -19.297 16.109 1 39.84 7 THR B O 1
ATOM 4902 N N . ILE B 1 8 ? -16.234 -20.719 17.125 1 42.53 8 ILE B N 1
ATOM 4903 C CA . ILE B 1 8 ? -15.125 -21.031 16.219 1 42.53 8 ILE B CA 1
ATOM 4904 C C . ILE B 1 8 ? -15.656 -21.797 15 1 42.53 8 ILE B C 1
ATOM 4906 O O . ILE B 1 8 ? -15.828 -23.016 15.062 1 42.53 8 ILE B O 1
ATOM 4910 N N . LYS B 1 9 ? -16.703 -21.5 14.5 1 53.44 9 LYS B N 1
ATOM 4911 C CA . LYS B 1 9 ? -16.906 -22.125 13.195 1 53.44 9 LYS B CA 1
ATOM 4912 C C . LYS B 1 9 ? -15.633 -22.109 12.367 1 53.44 9 LYS B C 1
ATOM 4914 O O . LYS B 1 9 ? -14.906 -21.109 12.375 1 53.44 9 LYS B O 1
ATOM 4919 N N . SER B 1 10 ? -15.031 -23.172 11.93 1 81.06 10 SER B N 1
ATOM 4920 C CA . SER B 1 10 ? -13.812 -23.469 11.18 1 81.06 10 SER B CA 1
ATOM 4921 C C . SER B 1 10 ? -13.555 -22.422 10.102 1 81.06 10 SER B C 1
ATOM 4923 O O . SER B 1 10 ? -14.461 -22.078 9.336 1 81.06 10 SER B O 1
ATOM 4925 N N . ILE B 1 11 ? -12.594 -21.625 10.2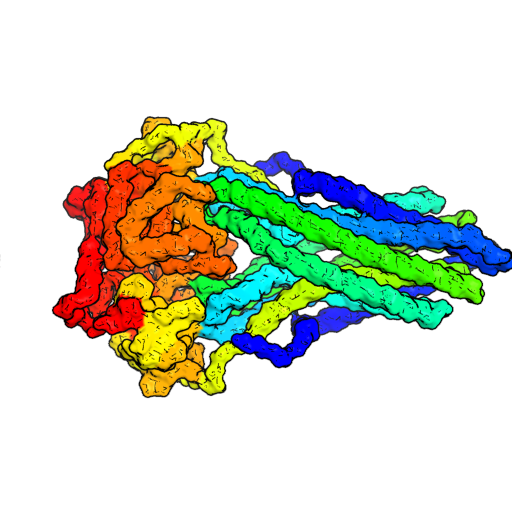42 1 87.31 11 ILE B N 1
ATOM 4926 C CA . ILE B 1 11 ? -12.195 -20.547 9.344 1 87.31 11 ILE B CA 1
ATOM 4927 C C . ILE B 1 11 ? -12.266 -21.016 7.895 1 87.31 11 ILE B C 1
ATOM 4929 O O . ILE B 1 11 ? -12.852 -20.344 7.043 1 87.31 11 ILE B O 1
ATOM 4933 N N . PRO B 1 12 ? -11.93 -22.266 7.727 1 87.94 12 PRO B N 1
ATOM 4934 C CA . PRO B 1 12 ? -12.023 -22.719 6.336 1 87.94 12 PRO B CA 1
ATOM 4935 C C . PRO B 1 12 ? -13.469 -22.891 5.863 1 87.94 12 PRO B C 1
ATOM 4937 O O . PRO B 1 12 ? -13.789 -22.547 4.719 1 87.94 12 PRO B O 1
ATOM 4940 N N . LEU B 1 13 ? -14.281 -23.375 6.719 1 90.25 13 LEU B N 1
ATOM 4941 C CA . LEU B 1 13 ? -15.68 -23.547 6.352 1 90.25 13 LEU B CA 1
ATOM 4942 C C . LEU B 1 13 ? -16.359 -22.203 6.148 1 90.25 13 LEU B C 1
ATOM 4944 O O . LEU B 1 13 ? -17.156 -22.031 5.211 1 90.25 13 LEU B O 1
ATOM 4948 N N . ARG B 1 14 ? -16.094 -21.266 6.984 1 91.5 14 ARG B N 1
ATOM 4949 C CA . ARG B 1 14 ? -16.688 -19.922 6.867 1 91.5 14 ARG B CA 1
ATOM 4950 C C . ARG B 1 14 ? -16.234 -19.234 5.582 1 91.5 14 ARG B C 1
ATOM 4952 O O . ARG B 1 14 ? -17 -18.531 4.941 1 91.5 14 ARG B O 1
ATOM 4959 N N . THR B 1 15 ? -14.992 -19.453 5.285 1 93.06 15 THR B N 1
ATOM 4960 C CA . THR B 1 15 ? -14.453 -18.859 4.066 1 93.06 15 THR B CA 1
ATOM 4961 C C . THR B 1 15 ? -15.133 -19.438 2.832 1 93.06 15 THR B C 1
ATOM 4963 O O . THR B 1 15 ? -15.461 -18.719 1.895 1 93.06 15 THR B O 1
ATOM 4966 N N . PHE B 1 16 ? -15.305 -20.703 2.871 1 93.06 16 PHE B N 1
ATOM 4967 C CA . PHE B 1 16 ? -15.969 -21.359 1.75 1 93.06 16 PHE B CA 1
ATOM 4968 C C . PHE B 1 16 ? -17.406 -20.875 1.606 1 93.06 16 PHE B C 1
ATOM 4970 O O . PHE B 1 16 ? -17.891 -20.656 0.492 1 93.06 16 PHE B O 1
ATOM 4977 N N . ILE B 1 17 ? -18.094 -20.766 2.73 1 92.94 17 ILE B N 1
ATOM 4978 C CA . ILE B 1 17 ? -19.469 -20.281 2.707 1 92.94 17 ILE B CA 1
ATOM 4979 C C . ILE B 1 17 ? -19.516 -18.859 2.139 1 92.94 17 ILE B C 1
ATOM 4981 O O . ILE B 1 17 ? -20.391 -18.531 1.34 1 92.94 17 ILE B O 1
ATOM 4985 N N . LEU B 1 18 ? -18.578 -18.047 2.502 1 92.75 18 LEU B N 1
ATOM 4986 C CA . LEU B 1 18 ? -18.5 -16.688 1.996 1 92.75 18 LEU B CA 1
ATOM 4987 C C . LEU B 1 18 ? -18.25 -16.672 0.493 1 92.75 18 LEU B C 1
ATOM 4989 O O . LEU B 1 18 ? -18.828 -15.867 -0.234 1 92.75 18 LEU B O 1
ATOM 4993 N N . LEU B 1 19 ? -17.375 -17.516 0.064 1 93.94 19 LEU B N 1
ATOM 4994 C CA . LEU B 1 19 ? -17.094 -17.641 -1.36 1 93.94 19 LEU B CA 1
ATOM 4995 C C . LEU B 1 19 ? -18.344 -18.062 -2.129 1 93.94 19 LEU B C 1
ATOM 4997 O O . LEU B 1 19 ? -18.656 -17.484 -3.172 1 93.94 19 LEU B O 1
ATOM 5001 N N . TYR B 1 20 ? -19 -19.078 -1.609 1 93.75 20 TYR B N 1
ATOM 5002 C CA . TYR B 1 20 ? -20.188 -19.594 -2.262 1 93.75 20 TYR B CA 1
ATOM 5003 C C . TYR B 1 20 ? -21.266 -18.516 -2.361 1 93.75 20 TYR B C 1
ATOM 5005 O O . TYR B 1 20 ? -21.953 -18.406 -3.385 1 93.75 20 TYR B O 1
ATOM 5013 N N . LYS B 1 21 ? -21.422 -17.672 -1.355 1 92.69 21 LYS B N 1
ATOM 5014 C CA . LYS B 1 21 ? -22.422 -16.609 -1.34 1 92.69 21 LYS B CA 1
ATOM 5015 C C . LYS B 1 21 ? -22.062 -15.5 -2.328 1 92.69 21 LYS B C 1
ATOM 5017 O O . LYS B 1 21 ? -22.953 -14.82 -2.852 1 92.69 21 LYS B O 1
ATOM 5022 N N . SER B 1 22 ? -20.812 -15.328 -2.643 1 92.5 22 SER B N 1
ATOM 5023 C CA . SER B 1 22 ? -20.359 -14.281 -3.547 1 92.5 22 SER B CA 1
ATOM 5024 C C . SER B 1 22 ? -20.75 -14.586 -4.992 1 92.5 22 SER B C 1
ATOM 5026 O O . SER B 1 22 ? -21.078 -13.68 -5.754 1 92.5 22 SER B O 1
ATOM 5028 N N . SER B 1 23 ? -20.609 -15.805 -5.344 1 93.06 23 SER B N 1
ATOM 5029 C CA . SER B 1 23 ? -20.953 -16.219 -6.695 1 93.06 23 SER B CA 1
ATOM 5030 C C . SER B 1 23 ? -21.438 -17.672 -6.719 1 93.06 23 SER B C 1
ATOM 5032 O O . SER B 1 23 ? -20.766 -18.547 -7.254 1 93.06 23 SER B O 1
ATOM 5034 N N . PRO B 1 24 ? -22.578 -17.953 -6.328 1 93.69 24 PRO B N 1
ATOM 5035 C CA . PRO B 1 24 ? -23.047 -19.328 -6.195 1 93.69 24 PRO B CA 1
ATOM 5036 C C . PRO B 1 24 ? -23.156 -20.047 -7.539 1 93.69 24 PRO B C 1
ATOM 5038 O O . PRO B 1 24 ? -22.719 -21.203 -7.668 1 93.69 24 PRO B O 1
ATOM 5041 N N . LYS B 1 25 ? -23.688 -19.344 -8.562 1 93.44 25 LYS B N 1
ATOM 5042 C CA . LYS B 1 25 ? -23.859 -19.984 -9.859 1 93.44 25 LYS B CA 1
ATOM 5043 C C . LYS B 1 25 ? -22.5 -20.359 -10.461 1 93.44 25 LYS B C 1
ATOM 5045 O O . LYS B 1 25 ? -22.328 -21.484 -10.945 1 93.44 25 LYS B O 1
ATOM 5050 N N . CYS B 1 26 ? -21.562 -19.453 -10.359 1 94.12 26 CYS B N 1
ATOM 5051 C CA . CYS B 1 26 ? -20.25 -19.703 -10.938 1 94.12 26 CYS B CA 1
ATOM 5052 C C . CYS B 1 26 ? -19.5 -20.781 -10.156 1 94.12 26 CYS B C 1
ATOM 5054 O O . CYS B 1 26 ? -18.766 -21.578 -10.734 1 94.12 26 CYS B O 1
ATOM 5056 N N . VAL B 1 27 ? -19.703 -20.812 -8.859 1 95.06 27 VAL B N 1
ATOM 5057 C CA . VAL B 1 27 ? -19.016 -21.797 -8.031 1 95.06 27 VAL B CA 1
ATOM 5058 C C . VAL B 1 27 ? -19.547 -23.203 -8.344 1 95.06 27 VAL B C 1
ATOM 5060 O O . VAL B 1 27 ? -18.781 -24.141 -8.484 1 95.06 27 VAL B O 1
ATOM 5063 N N . VAL B 1 28 ? -20.844 -23.344 -8.5 1 94.69 28 VAL B N 1
ATOM 5064 C CA . VAL B 1 28 ? -21.453 -24.625 -8.82 1 94.69 28 VAL B CA 1
ATOM 5065 C C . VAL B 1 28 ? -21 -25.078 -10.203 1 94.69 28 VAL B C 1
ATOM 5067 O O . VAL B 1 28 ? -20.609 -26.234 -10.391 1 94.69 28 VAL B O 1
ATOM 5070 N N . LEU B 1 29 ? -21.047 -24.141 -11.141 1 94 29 LEU B N 1
ATOM 5071 C CA . LEU B 1 29 ? -20.625 -24.484 -12.5 1 94 29 LEU B CA 1
ATOM 5072 C C . LEU B 1 29 ? -19.141 -24.859 -12.531 1 94 29 LEU B C 1
ATOM 5074 O O . LEU B 1 29 ? -18.75 -25.797 -13.242 1 94 29 LEU B O 1
ATOM 5078 N N . ALA B 1 30 ? -18.375 -24.125 -11.766 1 94.06 30 ALA B N 1
ATOM 5079 C CA . ALA B 1 30 ? -16.953 -24.438 -11.695 1 94.06 30 ALA B CA 1
ATOM 5080 C C . ALA B 1 30 ? -16.734 -25.812 -11.062 1 94.06 30 ALA B C 1
ATOM 5082 O O . ALA B 1 30 ? -15.852 -26.562 -11.492 1 94.06 30 ALA B O 1
ATOM 5083 N N . SER B 1 31 ? -17.5 -26.156 -10.047 1 94.06 31 SER B N 1
ATOM 5084 C CA . SER B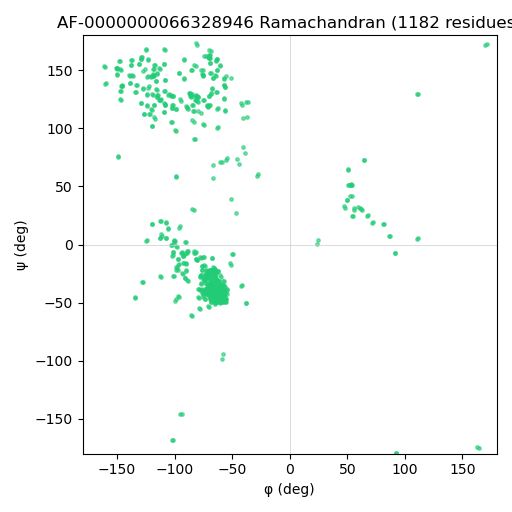 1 31 ? -17.375 -27.469 -9.398 1 94.06 31 SER B CA 1
ATOM 5085 C C . SER B 1 31 ? -17.75 -28.594 -10.344 1 94.06 31 SER B C 1
ATOM 5087 O O . SER B 1 31 ? -17.109 -29.641 -10.359 1 94.06 31 SER B O 1
ATOM 5089 N N . ILE B 1 32 ? -18.703 -28.375 -11.18 1 94 32 ILE B N 1
ATOM 5090 C CA . ILE B 1 32 ? -19.125 -29.375 -12.156 1 94 32 ILE B CA 1
ATOM 5091 C C . ILE B 1 32 ? -18.047 -29.547 -13.211 1 94 32 ILE B C 1
ATOM 5093 O O . ILE B 1 32 ? -17.719 -30.672 -13.594 1 94 32 ILE B O 1
ATOM 5097 N N . THR B 1 33 ? -17.578 -28.422 -13.609 1 93.31 33 THR B N 1
ATOM 5098 C CA . THR B 1 33 ? -16.531 -28.469 -14.625 1 93.31 33 THR B CA 1
ATOM 5099 C C . THR B 1 33 ? -15.297 -29.188 -14.078 1 93.31 33 THR B C 1
ATOM 5101 O O . THR B 1 33 ? -14.656 -29.953 -14.797 1 93.31 33 THR B O 1
ATOM 5104 N N . VAL B 1 34 ? -15.008 -28.969 -12.836 1 92.56 34 VAL B N 1
ATOM 5105 C CA . VAL B 1 34 ? -13.844 -29.578 -12.203 1 92.56 34 VAL B CA 1
ATOM 5106 C C . VAL B 1 34 ? -14.07 -31.078 -12.055 1 92.56 34 VAL B C 1
ATOM 5108 O O . VAL B 1 34 ? -13.133 -31.875 -12.172 1 92.56 34 VAL B O 1
ATOM 5111 N N . LEU B 1 35 ? -15.273 -31.484 -11.836 1 93.12 35 LEU B N 1
ATOM 5112 C CA . LEU B 1 35 ? -15.609 -32.906 -11.773 1 93.12 35 LEU B CA 1
ATOM 5113 C C . LEU B 1 35 ? -15.289 -33.594 -13.094 1 93.12 35 LEU B C 1
ATOM 5115 O O . LEU B 1 35 ? -14.688 -34.656 -13.102 1 93.12 35 LEU B O 1
ATOM 5119 N N . PHE B 1 36 ? -15.586 -32.906 -14.117 1 92.56 36 PHE B N 1
ATOM 5120 C CA . PHE B 1 36 ? -15.336 -33.469 -15.438 1 92.56 36 PHE B CA 1
ATOM 5121 C C . PHE B 1 36 ? -13.844 -33.531 -15.734 1 92.56 36 PHE B C 1
ATOM 5123 O O . PHE B 1 36 ? -13.328 -34.531 -16.219 1 92.56 36 PHE B O 1
ATOM 5130 N N . ILE B 1 37 ? -13.18 -32.469 -15.367 1 90.31 37 ILE B N 1
ATOM 5131 C CA . ILE B 1 37 ? -11.75 -32.406 -15.641 1 90.31 37 ILE B CA 1
ATOM 5132 C C . ILE B 1 37 ? -11.008 -33.438 -14.812 1 90.31 37 ILE B C 1
ATOM 5134 O O . ILE B 1 37 ? -10.023 -34.031 -15.273 1 90.31 37 ILE B O 1
ATOM 5138 N N . GLY B 1 38 ? -11.523 -33.688 -13.633 1 88.69 38 GLY B N 1
ATOM 5139 C CA . GLY B 1 38 ? -10.891 -34.656 -12.758 1 88.69 38 GLY B CA 1
ATOM 5140 C C . GLY B 1 38 ? -11.07 -36.094 -13.219 1 88.69 38 GLY B C 1
ATOM 5141 O O . GLY B 1 38 ? -10.188 -36.938 -13.023 1 88.69 38 GLY B O 1
ATOM 5142 N N . ILE B 1 39 ? -12.086 -36.406 -13.93 1 91.31 39 ILE B N 1
ATOM 5143 C CA . ILE B 1 39 ? -12.422 -37.75 -14.289 1 91.31 39 ILE B CA 1
ATOM 5144 C C . ILE B 1 39 ? -11.812 -38.094 -15.648 1 91.31 39 ILE B C 1
ATOM 5146 O O . ILE B 1 39 ? -11.5 -39.25 -15.93 1 91.31 39 ILE B O 1
ATOM 5150 N N . ILE B 1 40 ? -11.555 -37.156 -16.469 1 88.5 40 ILE B N 1
ATOM 5151 C CA . ILE B 1 40 ? -11.188 -37.344 -17.875 1 88.5 40 ILE B CA 1
ATOM 5152 C C . ILE B 1 40 ? -9.859 -38.094 -17.953 1 88.5 40 ILE B C 1
ATOM 5154 O O . ILE B 1 40 ? -9.703 -38.969 -18.797 1 88.5 40 ILE B O 1
ATOM 5158 N N . PRO B 1 41 ? -8.906 -37.812 -17.031 1 82.12 41 PRO B N 1
ATOM 5159 C CA . PRO B 1 41 ? -7.645 -38.562 -17.141 1 82.12 41 PRO B CA 1
ATOM 5160 C C . PRO B 1 41 ? -7.828 -40.062 -16.969 1 82.12 41 PRO B C 1
ATOM 5162 O O . PRO B 1 41 ? -7.148 -40.844 -17.641 1 82.12 41 PRO B O 1
ATOM 5165 N N . SER B 1 42 ? -8.719 -40.531 -16.156 1 87.56 42 SER B N 1
ATOM 5166 C CA . SER B 1 42 ? -8.977 -41.938 -15.961 1 87.56 42 SER B CA 1
ATOM 5167 C C . SER B 1 42 ? -9.602 -42.562 -17.203 1 87.56 42 SER B C 1
ATOM 5169 O O . SER B 1 42 ? -9.242 -43.688 -17.609 1 87.56 42 SER B O 1
ATOM 5171 N N . ILE B 1 43 ? -10.492 -41.812 -17.828 1 89.5 43 ILE B N 1
ATOM 5172 C CA . ILE B 1 43 ? -11.117 -42.312 -19.062 1 89.5 43 ILE B CA 1
ATOM 5173 C C . ILE B 1 43 ? -10.078 -42.375 -20.172 1 89.5 43 ILE B C 1
ATOM 5175 O O . ILE B 1 43 ? -10.094 -43.281 -21 1 89.5 43 ILE B O 1
ATOM 5179 N N . ASN B 1 44 ? -9.203 -41.438 -20.172 1 86.75 44 ASN B N 1
ATOM 5180 C CA . ASN B 1 44 ? -8.125 -41.406 -21.156 1 86.75 44 ASN B CA 1
ATOM 5181 C C . ASN B 1 44 ? -7.219 -42.625 -21.047 1 86.75 44 ASN B C 1
ATOM 5183 O O . ASN B 1 44 ? -6.746 -43.156 -22.047 1 86.75 44 ASN B O 1
ATOM 5187 N N . ILE B 1 45 ? -6.945 -43.031 -19.859 1 85.56 45 ILE B N 1
ATOM 5188 C CA . ILE B 1 45 ? -6.121 -44.219 -19.641 1 85.56 45 ILE B CA 1
ATOM 5189 C C . ILE B 1 45 ? -6.82 -45.438 -20.219 1 85.56 45 ILE B C 1
ATOM 5191 O O . ILE B 1 45 ? -6.191 -46.281 -20.875 1 85.56 45 ILE B O 1
ATOM 5195 N N . LEU B 1 46 ? -8.125 -45.594 -20.016 1 87.12 46 LEU B N 1
ATOM 5196 C CA . LEU B 1 46 ? -8.883 -46.75 -20.531 1 87.12 46 LEU B CA 1
ATOM 5197 C C . LEU B 1 46 ? -8.867 -46.75 -22.047 1 87.12 46 LEU B C 1
ATOM 5199 O O . LEU B 1 46 ? -8.727 -47.812 -22.656 1 87.12 46 LEU B O 1
ATOM 5203 N N . VAL B 1 47 ? -9.008 -45.594 -22.578 1 87.56 47 VAL B N 1
ATOM 5204 C CA . VAL B 1 47 ? -8.977 -45.469 -24.047 1 87.56 47 VAL B CA 1
ATOM 5205 C C . VAL B 1 47 ? -7.582 -45.844 -24.547 1 87.56 47 VAL B C 1
ATOM 5207 O O . VAL B 1 47 ? -7.445 -46.5 -25.594 1 87.56 47 VAL B O 1
ATOM 5210 N N . MET B 1 48 ? -6.559 -45.438 -23.844 1 83.88 48 MET B N 1
ATOM 5211 C CA . MET B 1 48 ? -5.18 -45.719 -24.234 1 83.88 48 MET B CA 1
ATOM 5212 C C . MET B 1 48 ? -4.914 -47.219 -24.172 1 83.88 48 MET B C 1
ATOM 5214 O O . MET B 1 48 ? -4.211 -47.781 -25.016 1 83.88 48 MET B O 1
ATOM 5218 N N . ILE B 1 49 ? -5.434 -47.906 -23.203 1 85.56 49 ILE B N 1
ATOM 5219 C CA . ILE B 1 49 ? -5.305 -49.344 -23.094 1 85.56 49 ILE B CA 1
ATOM 5220 C C . ILE B 1 49 ? -5.891 -50.031 -24.328 1 85.56 49 ILE B C 1
ATOM 5222 O O . ILE B 1 49 ? -5.242 -50.875 -24.953 1 85.56 49 ILE B O 1
ATOM 5226 N N . ARG B 1 50 ? -7.09 -49.562 -24.641 1 85.19 50 ARG B N 1
ATOM 5227 C CA . ARG B 1 50 ? -7.77 -50.156 -25.797 1 85.19 50 ARG B CA 1
ATOM 5228 C C . ARG B 1 50 ? -6.996 -49.875 -27.078 1 85.19 50 ARG B C 1
ATOM 5230 O O . ARG B 1 50 ? -6.883 -50.75 -27.938 1 85.19 50 ARG B O 1
ATOM 5237 N N . LEU B 1 51 ? -6.535 -48.719 -27.188 1 85.75 51 LEU B N 1
ATOM 5238 C CA . LEU B 1 51 ? -5.789 -48.344 -28.375 1 85.75 51 LEU B CA 1
ATOM 5239 C C . LEU B 1 51 ? -4.523 -49.156 -28.516 1 85.75 51 LEU B C 1
ATOM 5241 O O . LEU B 1 51 ? -4.215 -49.656 -29.609 1 85.75 51 LEU B O 1
ATOM 5245 N N . ILE B 1 52 ? -3.768 -49.375 -27.469 1 84.06 52 ILE B N 1
ATOM 5246 C CA . ILE B 1 52 ? -2.537 -50.156 -27.484 1 84.06 52 ILE B CA 1
ATOM 5247 C C . ILE B 1 52 ? -2.854 -51.594 -27.875 1 84.06 52 ILE B C 1
ATOM 5249 O O . ILE B 1 52 ? -2.158 -52.188 -28.703 1 84.06 52 ILE B O 1
ATOM 5253 N N . ASP B 1 53 ? -3.885 -52.156 -27.297 1 83.62 53 ASP B N 1
ATOM 5254 C CA . ASP B 1 53 ? -4.277 -53.531 -27.609 1 83.62 53 ASP B CA 1
ATOM 5255 C C . ASP B 1 53 ? -4.625 -53.688 -29.094 1 83.62 53 ASP B C 1
ATOM 5257 O O . ASP B 1 53 ? -4.242 -54.688 -29.719 1 83.62 53 ASP B O 1
ATOM 5261 N N . ILE B 1 54 ? -5.363 -52.656 -29.609 1 83.69 54 ILE B N 1
ATOM 5262 C CA . ILE B 1 54 ? -5.777 -52.719 -31 1 83.69 54 ILE B CA 1
ATOM 5263 C C . ILE B 1 54 ? -4.547 -52.656 -31.906 1 83.69 54 ILE B C 1
ATOM 5265 O O . ILE B 1 54 ? -4.422 -53.406 -32.844 1 83.69 54 ILE B O 1
ATOM 5269 N N . VAL B 1 55 ? -3.648 -51.781 -31.656 1 82.44 55 VAL B N 1
ATOM 5270 C CA . VAL B 1 55 ? -2.457 -51.594 -32.469 1 82.44 55 VAL B CA 1
ATOM 5271 C C . VAL B 1 55 ? -1.584 -52.844 -32.406 1 82.44 55 VAL B C 1
ATOM 5273 O O . VAL B 1 55 ? -1.052 -53.281 -33.438 1 82.44 55 VAL B O 1
ATOM 5276 N N . VAL B 1 56 ? -1.464 -53.438 -31.234 1 80.31 56 VAL B N 1
ATOM 5277 C CA . VAL B 1 56 ? -0.665 -54.625 -31.078 1 80.31 56 VAL B CA 1
ATOM 5278 C C . VAL B 1 56 ? -1.289 -55.781 -31.875 1 80.31 56 VAL B C 1
ATOM 5280 O O . VAL B 1 56 ? -0.58 -56.531 -32.531 1 80.31 56 VAL B O 1
ATOM 5283 N N . ASN B 1 57 ? -2.574 -55.906 -31.734 1 79.31 57 ASN B N 1
ATOM 5284 C CA . ASN B 1 57 ? -3.27 -56.969 -32.469 1 79.31 57 ASN B CA 1
ATOM 5285 C C . ASN B 1 57 ? -3.129 -56.781 -34 1 79.31 57 ASN B C 1
ATOM 5287 O O . ASN B 1 57 ? -3.012 -57.75 -34.719 1 79.31 57 ASN B O 1
ATOM 5291 N N . LEU B 1 58 ? -3.17 -55.594 -34.469 1 80 58 LEU B N 1
ATOM 5292 C CA . LEU B 1 58 ? -3.031 -55.281 -35.875 1 80 58 LEU B CA 1
ATOM 5293 C C . LEU B 1 58 ? -1.621 -55.625 -36.375 1 80 58 LEU B C 1
ATOM 5295 O O . LEU B 1 58 ? -1.437 -56.062 -37.5 1 80 58 LEU B O 1
ATOM 5299 N N . LEU B 1 59 ? -0.678 -55.406 -35.562 1 76.94 59 LEU B N 1
ATOM 5300 C CA . LEU B 1 59 ? 0.713 -55.656 -35.938 1 76.94 59 LEU B CA 1
ATOM 5301 C C . LEU B 1 59 ? 1.034 -57.125 -35.906 1 76.94 59 LEU B C 1
ATOM 5303 O O . LEU B 1 59 ? 1.805 -57.625 -36.75 1 76.94 59 LEU B O 1
ATOM 5307 N N . GLN B 1 60 ? 0.533 -57.875 -34.938 1 74.75 60 GLN B N 1
ATOM 5308 C CA . GLN B 1 60 ? 0.854 -59.281 -34.781 1 74.75 60 GLN B CA 1
ATOM 5309 C C . GLN B 1 60 ? 0.059 -60.125 -35.781 1 74.75 60 GLN B C 1
ATOM 5311 O O . GLN B 1 60 ? 0.575 -61.094 -36.312 1 74.75 60 GLN B O 1
ATOM 5316 N N . ASN B 1 61 ? -1.252 -60.031 -35.812 1 69.38 61 ASN B N 1
ATOM 5317 C CA . ASN B 1 61 ? -2.07 -60.906 -36.656 1 69.38 61 ASN B CA 1
ATOM 5318 C C . ASN B 1 61 ? -2.154 -60.406 -38.094 1 69.38 61 ASN B C 1
ATOM 5320 O O . ASN B 1 61 ? -2.805 -61.031 -38.938 1 69.38 61 ASN B O 1
ATOM 5324 N N . HIS B 1 62 ? -1.077 -59.688 -38.594 1 61.62 62 HIS B N 1
ATOM 5325 C CA . HIS B 1 62 ? -1.024 -59.219 -39.969 1 61.62 62 HIS B CA 1
ATOM 5326 C C . HIS B 1 62 ? -2.424 -59.062 -40.562 1 61.62 62 HIS B C 1
ATOM 5328 O O . HIS B 1 62 ? -2.627 -59.25 -41.75 1 61.62 62 HIS B O 1
ATOM 5334 N N . THR B 1 63 ? -3.402 -59.281 -39.781 1 54.5 63 THR B N 1
ATOM 5335 C CA . THR B 1 63 ? -4.734 -59.188 -40.375 1 54.5 63 THR B CA 1
ATOM 5336 C C . THR B 1 63 ? -4.949 -57.844 -41.031 1 54.5 63 THR B C 1
ATOM 5338 O O . THR B 1 63 ? -4.289 -56.875 -40.656 1 54.5 63 THR B O 1
ATOM 5341 N N . HIS B 1 64 ? -5.691 -57.844 -42.125 1 53.06 64 HIS B N 1
ATOM 5342 C CA . HIS B 1 64 ? -6.156 -56.688 -42.906 1 53.06 64 HIS B CA 1
ATOM 5343 C C . HIS B 1 64 ? -6.52 -55.531 -41.969 1 53.06 64 HIS B C 1
ATOM 5345 O O . HIS B 1 64 ? -7 -55.75 -40.844 1 53.06 64 HIS B O 1
ATOM 5351 N N . PHE B 1 65 ? -5.871 -54.375 -42.188 1 54.97 65 PHE B N 1
ATOM 5352 C CA . PHE B 1 65 ? -6.082 -53.094 -41.562 1 54.97 65 PHE B CA 1
ATOM 5353 C C . PHE B 1 65 ? -7.523 -52.938 -41.094 1 54.97 65 PHE B C 1
ATOM 5355 O O . PHE B 1 65 ? -8.43 -52.688 -41.875 1 54.97 65 PHE B O 1
ATOM 5362 N N . GLU B 1 66 ? -8.008 -53.75 -40.219 1 60.12 66 GLU B N 1
ATOM 5363 C CA . GLU B 1 66 ? -9.352 -53.5 -39.719 1 60.12 66 GLU B CA 1
ATOM 5364 C C . GLU B 1 66 ? -9.422 -52.125 -39.031 1 60.12 66 GLU B C 1
ATOM 5366 O O . GLU B 1 66 ? -9.219 -52.031 -37.844 1 60.12 66 GLU B O 1
ATOM 5371 N N . TYR B 1 67 ? -9.344 -51.188 -39.906 1 64.69 67 TYR B N 1
ATOM 5372 C CA . TYR B 1 67 ? -9.555 -49.781 -39.594 1 64.69 67 TYR B CA 1
ATOM 5373 C C . TYR B 1 67 ? -10.852 -49.562 -38.812 1 64.69 67 TYR B C 1
ATOM 5375 O O . TYR B 1 67 ? -11.07 -48.5 -38.219 1 64.69 67 TYR B O 1
ATOM 5383 N N . SER B 1 68 ? -11.648 -50.719 -38.719 1 76.88 68 SER B N 1
ATOM 5384 C CA . SER B 1 68 ? -13 -50.562 -38.188 1 76.88 68 SER B CA 1
ATOM 5385 C C . SER B 1 68 ? -12.969 -50.219 -36.719 1 76.88 68 SER B C 1
ATOM 5387 O O . SER B 1 68 ? -13.75 -49.406 -36.219 1 76.88 68 SER B O 1
ATOM 5389 N N . LEU B 1 69 ? -12.016 -50.75 -35.906 1 83.69 69 LEU B N 1
ATOM 5390 C CA . LEU B 1 69 ? -11.992 -50.469 -34.5 1 83.69 69 LEU B CA 1
ATOM 5391 C C . LEU B 1 69 ? -11.016 -49.344 -34.156 1 83.69 69 LEU B C 1
ATOM 5393 O O . LEU B 1 69 ? -11.148 -48.688 -33.125 1 83.69 69 LEU B O 1
ATOM 5397 N N . LEU B 1 70 ? -10.078 -49.125 -35.031 1 84.94 70 LEU B N 1
ATOM 5398 C CA . LEU B 1 70 ? -9.031 -48.156 -34.781 1 84.94 70 LEU B CA 1
ATOM 5399 C C . LEU B 1 70 ? -9.586 -46.75 -34.906 1 84.94 70 LEU B C 1
ATOM 5401 O O . LEU B 1 70 ? -9.344 -45.906 -34 1 84.94 70 LEU B O 1
ATOM 5405 N N . LEU B 1 71 ? -10.406 -46.531 -35.906 1 85 71 LEU B N 1
ATOM 5406 C CA . LEU B 1 71 ? -10.883 -45.188 -36.188 1 85 71 LEU B CA 1
ATOM 5407 C C . LEU B 1 71 ? -11.797 -44.688 -35.062 1 85 71 LEU B C 1
ATOM 5409 O O . LEU B 1 71 ? -11.617 -43.594 -34.562 1 85 71 LEU B O 1
ATOM 5413 N N . PRO B 1 72 ? -12.695 -45.5 -34.531 1 87.25 72 PRO B N 1
ATOM 5414 C CA . PRO B 1 72 ? -13.539 -45 -33.438 1 87.25 72 PRO B CA 1
ATOM 5415 C C . PRO B 1 72 ? -12.758 -44.781 -32.125 1 87.25 72 PRO B C 1
ATOM 5417 O O . PRO B 1 72 ? -13.078 -43.844 -31.375 1 87.25 72 PRO B O 1
ATOM 5420 N N . THR B 1 73 ? -11.797 -45.562 -31.844 1 88.12 73 THR B N 1
ATOM 5421 C CA . THR B 1 73 ? -10.992 -45.375 -30.641 1 88.12 73 THR B CA 1
ATOM 5422 C C . THR B 1 73 ? -10.156 -44.094 -30.75 1 88.12 73 THR B C 1
ATOM 5424 O O . THR B 1 73 ? -9.984 -43.375 -29.75 1 88.12 73 THR B O 1
ATOM 5427 N N . LEU B 1 74 ? -9.68 -43.844 -31.922 1 84.81 74 LEU B N 1
ATOM 5428 C CA . LEU B 1 74 ? -8.93 -42.625 -32.125 1 84.81 74 LEU B CA 1
ATOM 5429 C C . LEU B 1 74 ? -9.828 -41.406 -32 1 84.81 74 LEU B C 1
ATOM 5431 O O . LEU B 1 74 ? -9.422 -40.375 -31.453 1 84.81 74 LEU B O 1
ATOM 5435 N N . LEU B 1 75 ? -10.977 -41.531 -32.5 1 86.38 75 LEU B N 1
ATOM 5436 C CA . LEU B 1 75 ? -11.93 -40.438 -32.406 1 86.38 75 LEU B CA 1
ATOM 5437 C C . LEU B 1 75 ? -12.367 -40.219 -30.969 1 86.38 75 LEU B C 1
ATOM 5439 O O . LEU B 1 75 ? -12.586 -39.062 -30.562 1 86.38 75 LEU B O 1
ATOM 5443 N N . LEU B 1 76 ? -12.445 -41.281 -30.234 1 89.88 76 LEU B N 1
ATOM 5444 C CA . LEU B 1 76 ? -12.797 -41.156 -28.828 1 89.88 76 LEU B CA 1
ATOM 5445 C C . LEU B 1 76 ? -11.68 -40.438 -28.047 1 89.88 76 LEU B C 1
ATOM 5447 O O . LEU B 1 76 ? -11.953 -39.625 -27.172 1 89.88 76 LEU B O 1
ATOM 5451 N N . TRP B 1 77 ? -10.469 -40.781 -28.359 1 86.5 77 TRP B N 1
ATOM 5452 C CA . TRP B 1 77 ? -9.328 -40.125 -27.734 1 86.5 77 TRP B CA 1
ATOM 5453 C C . TRP B 1 77 ? -9.32 -38.625 -28.047 1 86.5 77 TRP B C 1
ATOM 5455 O O . TRP B 1 77 ? -9.086 -37.812 -27.156 1 86.5 77 TRP B O 1
ATOM 5465 N N . GLY B 1 78 ? -9.523 -38.312 -29.297 1 82.75 78 GLY B N 1
ATOM 5466 C CA . GLY B 1 78 ? -9.602 -36.906 -29.703 1 82.75 78 GLY B CA 1
ATOM 5467 C C . GLY B 1 78 ? -10.727 -36.156 -29.016 1 82.75 78 GLY B C 1
ATOM 5468 O O . GLY B 1 78 ? -10.547 -35 -28.609 1 82.75 78 GLY B O 1
ATOM 5469 N N . ALA B 1 79 ? -11.836 -36.812 -28.922 1 87.38 79 ALA B N 1
ATOM 5470 C CA . ALA B 1 79 ? -12.984 -36.219 -28.266 1 87.38 79 ALA B CA 1
ATOM 5471 C C . ALA B 1 79 ? -12.688 -35.906 -26.797 1 87.38 79 ALA B C 1
ATOM 5473 O O . ALA B 1 79 ? -13.07 -34.875 -26.266 1 87.38 79 ALA B O 1
ATOM 5474 N N . LEU B 1 80 ? -12 -36.781 -26.125 1 88.81 80 LEU B N 1
ATOM 5475 C CA . LEU B 1 80 ? -11.648 -36.562 -24.719 1 88.81 80 LEU B CA 1
ATOM 5476 C C . LEU B 1 80 ? -10.648 -35.438 -24.562 1 88.81 80 LEU B C 1
ATOM 5478 O O . LEU B 1 80 ? -10.727 -34.656 -23.609 1 88.81 80 LEU B O 1
ATOM 5482 N N . LEU B 1 81 ? -9.719 -35.406 -25.484 1 84.62 81 LEU B N 1
ATOM 5483 C CA . LEU B 1 81 ? -8.758 -34.312 -25.453 1 84.62 81 LEU B CA 1
ATOM 5484 C C . LEU B 1 81 ? -9.453 -32.969 -25.641 1 84.62 81 LEU B C 1
ATOM 5486 O O . LEU B 1 81 ? -9.125 -31.984 -24.938 1 84.62 81 LEU B O 1
ATOM 5490 N N . PHE B 1 82 ? -10.352 -32.969 -26.547 1 83.94 82 PHE B N 1
ATOM 5491 C CA . PHE B 1 82 ? -11.117 -31.75 -26.797 1 83.94 82 PHE B CA 1
ATOM 5492 C C . PHE B 1 82 ? -11.898 -31.328 -25.562 1 83.94 82 PHE B C 1
ATOM 5494 O O . PHE B 1 82 ? -11.867 -30.156 -25.172 1 83.94 82 PHE B O 1
ATOM 5501 N N . LEU B 1 83 ? -12.555 -32.25 -24.969 1 88.31 83 LEU B N 1
ATOM 5502 C CA . LEU B 1 83 ? -13.336 -31.969 -23.766 1 88.31 83 LEU B CA 1
ATOM 5503 C C . LEU B 1 83 ? -12.445 -31.453 -22.641 1 88.31 83 LEU B C 1
ATOM 5505 O O . LEU B 1 83 ? -12.836 -30.562 -21.891 1 88.31 83 LEU B O 1
ATOM 5509 N N . THR B 1 84 ? -11.281 -32 -22.562 1 85.69 84 THR B N 1
ATOM 5510 C CA . THR B 1 84 ? -10.344 -31.578 -21.531 1 85.69 84 THR B CA 1
ATOM 5511 C C . THR B 1 84 ? -9.969 -30.109 -21.719 1 85.69 84 THR B C 1
ATOM 5513 O O . THR B 1 84 ? -9.953 -29.328 -20.766 1 85.69 84 THR B O 1
ATOM 5516 N N . HIS B 1 85 ? -9.719 -29.688 -22.938 1 78.5 85 HIS B N 1
ATOM 5517 C CA . HIS B 1 85 ? -9.32 -28.312 -23.234 1 78.5 85 HIS B CA 1
ATOM 5518 C C . HIS B 1 85 ? -10.461 -27.344 -22.984 1 78.5 85 HIS B C 1
ATOM 5520 O O . HIS B 1 85 ? -10.258 -26.281 -22.375 1 78.5 85 HIS B O 1
ATOM 5526 N N . VAL B 1 86 ? -11.57 -27.75 -23.391 1 83.62 86 VAL B N 1
ATOM 5527 C CA . VAL B 1 86 ? -12.734 -26.875 -23.25 1 83.62 86 VAL B CA 1
ATOM 5528 C C . VAL B 1 86 ? -13.086 -26.688 -21.781 1 83.62 86 VAL B C 1
ATOM 5530 O O . VAL B 1 86 ? -13.266 -25.562 -21.312 1 83.62 86 VAL B O 1
ATOM 5533 N N . PHE B 1 87 ? -13.086 -27.781 -21.078 1 89 87 PHE B N 1
ATOM 5534 C CA . PHE B 1 87 ? -13.461 -27.688 -19.656 1 89 87 PHE B CA 1
ATOM 5535 C C . PHE B 1 87 ? -12.383 -26.969 -18.859 1 89 87 PHE B C 1
ATOM 5537 O O . PHE B 1 87 ? -12.688 -26.266 -17.906 1 89 87 PHE B O 1
ATOM 5544 N N . SER B 1 88 ? -11.18 -27.156 -19.25 1 84 88 SER B N 1
ATOM 5545 C CA . SER B 1 88 ? -10.102 -26.438 -18.578 1 84 88 SER B CA 1
ATOM 5546 C C . SER B 1 88 ? -10.203 -24.938 -18.812 1 84 88 SER B C 1
ATOM 5548 O O . SER B 1 88 ? -9.977 -24.156 -17.891 1 84 88 SER B O 1
ATOM 5550 N N . GLY B 1 89 ? -10.492 -24.578 -20.062 1 81.25 89 GLY B N 1
ATOM 5551 C CA . GLY B 1 89 ? -10.703 -23.172 -20.375 1 81.25 89 GLY B CA 1
ATOM 5552 C C . GLY B 1 89 ? -11.867 -22.562 -19.625 1 81.25 89 GLY B C 1
ATOM 5553 O O . GLY B 1 89 ? -11.75 -21.453 -19.078 1 81.25 89 GLY B O 1
ATOM 5554 N N . ILE B 1 90 ? -12.938 -23.297 -19.562 1 88.94 90 ILE B N 1
ATOM 5555 C CA . ILE B 1 90 ? -14.133 -22.828 -18.859 1 88.94 90 ILE B CA 1
ATOM 5556 C C . ILE B 1 90 ? -13.82 -22.688 -17.375 1 88.94 90 ILE B C 1
ATOM 5558 O O . ILE B 1 90 ? -14.164 -21.672 -16.75 1 88.94 90 ILE B O 1
ATOM 5562 N N . SER B 1 91 ? -13.156 -23.672 -16.844 1 89.69 91 SER B N 1
ATOM 5563 C CA . SER B 1 91 ? -12.828 -23.656 -15.43 1 89.69 91 SER B CA 1
ATOM 5564 C C . SER B 1 91 ? -11.93 -22.469 -15.078 1 89.69 91 SER B C 1
ATOM 5566 O O . SER B 1 91 ? -12.148 -21.781 -14.078 1 89.69 91 SER B O 1
ATOM 5568 N N . SER B 1 92 ? -10.992 -22.234 -15.93 1 83.62 92 SER B N 1
ATOM 5569 C CA . SER B 1 92 ? -10.07 -21.125 -15.688 1 83.62 92 SER B CA 1
ATOM 5570 C C . SER B 1 92 ? -10.797 -19.781 -15.719 1 83.62 92 SER B C 1
ATOM 5572 O O . SER B 1 92 ? -10.547 -18.922 -14.875 1 83.62 92 SER B O 1
ATOM 5574 N N . SER B 1 93 ? -11.648 -19.641 -16.672 1 86.81 93 SER B N 1
ATOM 5575 C CA . SER B 1 93 ? -12.422 -18.406 -16.797 1 86.81 93 SER B CA 1
ATOM 5576 C C . SER B 1 93 ? -13.359 -18.219 -15.609 1 86.81 93 SER B C 1
ATOM 5578 O O . SER B 1 93 ? -13.461 -17.125 -15.062 1 86.81 93 SER B O 1
ATOM 5580 N N . LEU B 1 94 ? -14.023 -19.281 -15.258 1 91.25 94 LEU B N 1
ATOM 5581 C CA . LEU B 1 94 ? -14.938 -19.219 -14.125 1 91.25 94 LEU B CA 1
ATOM 5582 C C . LEU B 1 94 ? -14.195 -18.891 -12.844 1 91.25 94 LEU B C 1
ATOM 5584 O O . LEU B 1 94 ? -14.68 -18.109 -12.016 1 91.25 94 LEU B O 1
ATOM 5588 N N . GLN B 1 95 ? -13.055 -19.438 -12.695 1 90.25 95 GLN B N 1
ATOM 5589 C CA . GLN B 1 95 ? -12.273 -19.172 -11.492 1 90.25 95 GLN B CA 1
ATOM 5590 C C . GLN B 1 95 ? -11.891 -17.688 -11.414 1 90.25 95 GLN B C 1
ATOM 5592 O O . GLN B 1 95 ? -11.898 -17.109 -10.328 1 90.25 95 GLN B O 1
ATOM 5597 N N . THR B 1 96 ? -11.578 -17.141 -12.539 1 86.88 96 THR B N 1
ATOM 5598 C CA . THR B 1 96 ? -11.219 -15.727 -12.57 1 86.88 96 THR B CA 1
ATOM 5599 C C . THR B 1 96 ? -12.406 -14.859 -12.164 1 86.88 96 THR B C 1
ATOM 5601 O O . THR B 1 96 ? -12.258 -13.906 -11.398 1 86.88 96 THR B O 1
ATOM 5604 N N . ILE B 1 97 ? -13.516 -15.242 -12.672 1 92.44 97 ILE B N 1
ATOM 5605 C CA . ILE B 1 97 ? -14.734 -14.5 -12.359 1 92.44 97 ILE B CA 1
ATOM 5606 C C . ILE B 1 97 ? -15.055 -14.641 -10.875 1 92.44 97 ILE B C 1
ATOM 5608 O O . ILE B 1 97 ? -15.336 -13.648 -10.195 1 92.44 97 ILE B O 1
ATOM 5612 N N . ILE B 1 98 ? -14.984 -15.836 -10.383 1 94.56 98 ILE B N 1
ATOM 5613 C CA . ILE B 1 98 ? -15.281 -16.109 -8.977 1 94.56 98 ILE B CA 1
ATOM 5614 C C . ILE B 1 98 ? -14.312 -15.336 -8.086 1 94.56 98 ILE B C 1
ATOM 5616 O O . ILE B 1 98 ? -14.727 -14.734 -7.09 1 94.56 98 ILE B O 1
ATOM 5620 N N . ALA B 1 99 ? -13.016 -15.414 -8.469 1 92.19 99 ALA B N 1
ATOM 5621 C CA . ALA B 1 99 ? -11.992 -14.75 -7.664 1 92.19 99 ALA B CA 1
ATOM 5622 C C . ALA B 1 99 ? -12.266 -13.25 -7.57 1 92.19 99 ALA B C 1
ATOM 5624 O O . ALA B 1 99 ? -12.148 -12.656 -6.496 1 92.19 99 ALA B O 1
ATOM 5625 N N . GLU B 1 100 ? -12.641 -12.695 -8.695 1 90.69 100 GLU B N 1
ATOM 5626 C CA . GLU B 1 100 ? -12.906 -11.258 -8.727 1 90.69 100 GLU B CA 1
ATOM 5627 C C . GLU B 1 100 ? -14.156 -10.914 -7.914 1 90.69 100 GLU B C 1
ATOM 5629 O O . GLU B 1 100 ? -14.156 -9.945 -7.148 1 90.69 100 GLU B O 1
ATOM 5634 N N . GLN B 1 101 ? -15.18 -11.641 -8.125 1 94 101 GLN B N 1
ATOM 5635 C CA . GLN B 1 101 ? -16.406 -11.414 -7.363 1 94 101 GLN B CA 1
ATOM 5636 C C . GLN B 1 101 ? -16.172 -11.617 -5.871 1 94 101 GLN B C 1
ATOM 5638 O O . GLN B 1 101 ? -16.734 -10.891 -5.043 1 94 101 GLN B O 1
ATOM 5643 N N . PHE B 1 102 ? -15.406 -12.578 -5.539 1 93.88 102 PHE B N 1
ATOM 5644 C CA . PHE B 1 102 ? -15.062 -12.844 -4.145 1 93.88 102 PHE B CA 1
ATOM 5645 C C . PHE B 1 102 ? -14.289 -11.672 -3.545 1 93.88 102 PHE B C 1
ATOM 5647 O O . PHE B 1 102 ? -14.578 -11.242 -2.428 1 93.88 102 PHE B O 1
ATOM 5654 N N . SER B 1 103 ? -13.312 -11.188 -4.281 1 92.5 103 SER B N 1
ATOM 5655 C CA . SER B 1 103 ? -12.531 -10.039 -3.832 1 92.5 103 SER B CA 1
ATOM 5656 C C . SER B 1 103 ? -13.414 -8.828 -3.564 1 92.5 103 SER B C 1
ATOM 5658 O O . SER B 1 103 ? -13.297 -8.188 -2.52 1 92.5 103 SER B O 1
ATOM 5660 N N . ILE B 1 104 ? -14.305 -8.586 -4.488 1 93.31 104 ILE B N 1
ATOM 5661 C CA . ILE B 1 104 ? -15.203 -7.441 -4.363 1 93.31 104 ILE B CA 1
ATOM 5662 C C . ILE B 1 104 ? -16.156 -7.66 -3.189 1 93.31 104 ILE B C 1
ATOM 5664 O O . ILE B 1 104 ? -16.5 -6.715 -2.473 1 93.31 104 ILE B O 1
ATOM 5668 N N . ASN B 1 105 ? -16.562 -8.852 -3.014 1 93.81 105 ASN B N 1
ATOM 5669 C CA . ASN B 1 105 ? -17.422 -9.156 -1.877 1 93.81 105 ASN B CA 1
ATOM 5670 C C . ASN B 1 105 ? -16.703 -8.914 -0.551 1 93.81 105 ASN B C 1
ATOM 5672 O O . ASN B 1 105 ? -17.312 -8.453 0.414 1 93.81 105 ASN B O 1
ATOM 5676 N N . ILE B 1 106 ? -15.453 -9.281 -0.5 1 93.5 106 ILE B N 1
ATOM 5677 C CA . ILE B 1 106 ? -14.664 -9.023 0.697 1 93.5 106 ILE B CA 1
ATOM 5678 C C . ILE B 1 106 ? -14.617 -7.523 0.975 1 93.5 106 ILE B C 1
ATOM 5680 O O . ILE B 1 106 ? -14.852 -7.086 2.105 1 93.5 106 ILE B O 1
ATOM 5684 N N . ILE B 1 107 ? -14.383 -6.793 -0.09 1 92.94 107 ILE B N 1
ATOM 5685 C CA . ILE B 1 107 ? -14.344 -5.34 0.036 1 92.94 107 ILE B CA 1
ATOM 5686 C C . ILE B 1 107 ? -15.703 -4.832 0.527 1 92.94 107 ILE B C 1
ATOM 5688 O O . ILE B 1 107 ? -15.766 -3.99 1.428 1 92.94 107 ILE B O 1
ATOM 5692 N N . THR B 1 108 ? -16.734 -5.379 -0.019 1 93.81 108 THR B N 1
ATOM 5693 C CA . THR B 1 108 ? -18.078 -4.953 0.312 1 93.81 108 THR B CA 1
ATOM 5694 C C . THR B 1 108 ? -18.406 -5.246 1.775 1 93.81 108 THR B C 1
ATOM 5696 O O . THR B 1 108 ? -18.969 -4.402 2.477 1 93.81 108 THR B O 1
ATOM 5699 N N . GLN B 1 109 ? -18.047 -6.398 2.244 1 93.56 109 GLN B N 1
ATOM 5700 C CA . GLN B 1 109 ? -18.328 -6.762 3.629 1 93.56 109 GLN B CA 1
ATOM 5701 C C . GLN B 1 109 ? -17.516 -5.902 4.598 1 93.56 109 GLN B C 1
ATOM 5703 O O . GLN B 1 109 ? -18.016 -5.523 5.664 1 93.56 109 GLN B O 1
ATOM 5708 N N . LEU B 1 110 ? -16.328 -5.656 4.223 1 92.12 110 LEU B N 1
ATOM 5709 C CA . LEU B 1 110 ? -15.523 -4.777 5.055 1 92.12 110 LEU B CA 1
ATOM 5710 C C . LEU B 1 110 ? -16.109 -3.369 5.094 1 92.12 110 LEU B C 1
ATOM 5712 O O . LEU B 1 110 ? -16.141 -2.738 6.152 1 92.12 110 LEU B O 1
ATOM 5716 N N . ALA B 1 111 ? -16.484 -2.906 3.924 1 93.19 111 ALA B N 1
ATOM 5717 C CA . ALA B 1 111 ? -17.141 -1.596 3.848 1 93.19 111 ALA B CA 1
ATOM 5718 C C . ALA B 1 111 ? -18.391 -1.549 4.719 1 93.19 111 ALA B C 1
ATOM 5720 O O . ALA B 1 111 ? -18.609 -0.572 5.434 1 93.19 111 ALA B O 1
ATOM 5721 N N . ASN B 1 112 ? -19.172 -2.584 4.648 1 92.62 112 ASN B N 1
ATOM 5722 C CA . ASN B 1 112 ? -20.375 -2.666 5.469 1 92.62 112 ASN B CA 1
ATOM 5723 C C . ASN B 1 112 ? -20.031 -2.648 6.957 1 92.62 112 ASN B C 1
ATOM 5725 O O . ASN B 1 112 ? -20.75 -2.031 7.754 1 92.62 112 ASN B O 1
ATOM 5729 N N . LYS B 1 113 ? -19 -3.334 7.293 1 91.38 113 LYS B N 1
ATOM 5730 C CA . LYS B 1 113 ? -18.547 -3.338 8.688 1 91.38 113 LYS B CA 1
ATOM 5731 C C . LYS B 1 113 ? -18.141 -1.938 9.133 1 91.38 113 LYS B C 1
ATOM 5733 O O . LYS B 1 113 ? -18.469 -1.52 10.25 1 91.38 113 LYS B O 1
ATOM 5738 N N . LEU B 1 114 ? -17.5 -1.232 8.273 1 90.06 114 LEU B N 1
ATOM 5739 C CA . LEU B 1 114 ? -17 0.099 8.609 1 90.06 114 LEU B CA 1
ATOM 5740 C C . LEU B 1 114 ? -18.156 1.085 8.758 1 90.06 114 LEU B C 1
ATOM 5742 O O . LEU B 1 114 ? -18.031 2.086 9.461 1 90.06 114 LEU B O 1
ATOM 5746 N N . THR B 1 115 ? -19.266 0.825 8.078 1 89.69 115 THR B N 1
ATOM 5747 C CA . THR B 1 115 ? -20.438 1.685 8.234 1 89.69 115 THR B CA 1
ATOM 5748 C C . THR B 1 115 ? -21 1.578 9.641 1 89.69 115 THR B C 1
ATOM 5750 O O . THR B 1 115 ? -21.656 2.508 10.133 1 89.69 115 THR B O 1
ATOM 5753 N N . LYS B 1 116 ? -20.672 0.511 10.32 1 88 116 LYS B N 1
ATOM 5754 C CA . LYS B 1 116 ? -21.234 0.266 11.641 1 88 116 LYS B CA 1
ATOM 5755 C C . LYS B 1 116 ? -20.281 0.713 12.742 1 88 116 LYS B C 1
ATOM 5757 O O . LYS B 1 116 ? -20.688 0.901 13.891 1 88 116 LYS B O 1
ATOM 5762 N N . VAL B 1 117 ? -19.062 0.833 12.398 1 87.12 117 VAL B N 1
ATOM 5763 C CA . VAL B 1 117 ? -18.062 1.237 13.375 1 87.12 117 VAL B CA 1
ATOM 5764 C C . VAL B 1 117 ? -18.203 2.729 13.672 1 87.12 117 VAL B C 1
ATOM 5766 O O . VAL B 1 117 ? -18.188 3.555 12.758 1 87.12 117 VAL B O 1
ATOM 5769 N N . LYS B 1 118 ? -18.375 3.025 15 1 84.88 118 LYS B N 1
ATOM 5770 C CA . LYS B 1 118 ? -18.562 4.426 15.367 1 84.88 118 LYS B CA 1
ATOM 5771 C C . LYS B 1 118 ? -17.531 4.867 16.406 1 84.88 118 LYS B C 1
ATOM 5773 O O . LYS B 1 118 ? -17.562 6.012 16.859 1 84.88 118 LYS B O 1
ATOM 5778 N N . ASN B 1 119 ? -16.625 4.027 16.766 1 83.88 119 ASN B N 1
ATOM 5779 C CA . ASN B 1 119 ? -15.625 4.344 17.781 1 83.88 119 ASN B CA 1
ATOM 5780 C C . ASN B 1 119 ? -14.219 4.352 17.203 1 83.88 119 ASN B C 1
ATOM 5782 O O . ASN B 1 119 ? -13.891 3.516 16.359 1 83.88 119 ASN B O 1
ATOM 5786 N N . LEU B 1 120 ? -13.461 5.297 17.656 1 87.44 120 LEU B N 1
ATOM 5787 C CA . LEU B 1 120 ? -12.102 5.465 17.156 1 87.44 120 LEU B CA 1
ATOM 5788 C C . LEU B 1 120 ? -11.188 4.371 17.688 1 87.44 120 LEU B C 1
ATOM 5790 O O . LEU B 1 120 ? -10.109 4.129 17.125 1 87.44 120 LEU B O 1
ATOM 5794 N N . ASN B 1 121 ? -11.562 3.762 18.766 1 81 121 ASN B N 1
ATOM 5795 C CA . ASN B 1 121 ? -10.75 2.707 19.359 1 81 121 ASN B CA 1
ATOM 5796 C C . ASN B 1 121 ? -10.508 1.565 18.375 1 81 121 ASN B C 1
ATOM 5798 O O . ASN B 1 121 ? -9.461 0.917 18.406 1 81 121 ASN B O 1
ATOM 5802 N N . PHE B 1 122 ? -11.438 1.379 17.562 1 82.62 122 PHE B N 1
ATOM 5803 C CA . PHE B 1 122 ? -11.328 0.327 16.562 1 82.62 122 PHE B CA 1
ATOM 5804 C C . PHE B 1 122 ? -10.172 0.6 15.609 1 82.62 122 PHE B C 1
ATOM 5806 O O . PHE B 1 122 ? -9.461 -0.323 15.211 1 82.62 122 PHE B O 1
ATOM 5813 N N . PHE B 1 123 ? -9.945 1.814 15.297 1 80.88 123 PHE B N 1
ATOM 5814 C CA . PHE B 1 123 ? -8.961 2.191 14.297 1 80.88 123 PHE B CA 1
ATOM 5815 C C . PHE B 1 123 ? -7.598 2.424 14.93 1 80.88 123 PHE B C 1
ATOM 5817 O O . PHE B 1 123 ? -6.566 2.271 14.273 1 80.88 123 PHE B O 1
ATOM 5824 N N . GLU B 1 124 ? -7.625 2.811 16.125 1 76.5 124 GLU B N 1
ATOM 5825 C CA . GLU B 1 124 ? -6.375 3.211 16.766 1 76.5 124 GLU B CA 1
ATOM 5826 C C . GLU B 1 124 ? -5.746 2.051 17.531 1 76.5 124 GLU B C 1
ATOM 5828 O O . GLU B 1 124 ? -4.605 2.145 17.984 1 76.5 124 GLU B O 1
ATOM 5833 N N . ASN B 1 125 ? -6.422 0.947 17.641 1 75.56 125 ASN B N 1
ATOM 5834 C CA . ASN B 1 125 ? -5.855 -0.258 18.234 1 75.56 125 ASN B CA 1
ATOM 5835 C C . ASN B 1 125 ? -4.781 -0.876 17.344 1 75.56 125 ASN B C 1
ATOM 5837 O O . ASN B 1 125 ? -5.016 -1.119 16.156 1 75.56 125 ASN B O 1
ATOM 5841 N N . LYS B 1 126 ? -3.656 -1.106 17.922 1 72.38 126 LYS B N 1
ATOM 5842 C CA . LYS B 1 126 ? -2.498 -1.604 17.188 1 72.38 126 LYS B CA 1
ATOM 5843 C C . LYS B 1 126 ? -2.801 -2.947 16.531 1 72.38 126 LYS B C 1
ATOM 5845 O O . LYS B 1 126 ? -2.475 -3.158 15.359 1 72.38 126 LYS B O 1
ATOM 5850 N N . ASP B 1 127 ? -3.396 -3.826 17.281 1 75.94 127 ASP B N 1
ATOM 5851 C CA . ASP B 1 127 ? -3.697 -5.152 16.75 1 75.94 127 ASP B CA 1
ATOM 5852 C C . ASP B 1 127 ? -4.633 -5.07 15.555 1 75.94 127 ASP B C 1
ATOM 5854 O O . ASP B 1 127 ? -4.43 -5.762 14.555 1 75.94 127 ASP B O 1
ATOM 5858 N N . HIS B 1 128 ? -5.613 -4.203 15.672 1 81.44 128 HIS B N 1
ATOM 5859 C CA . HIS B 1 128 ? -6.559 -4.039 14.57 1 81.44 128 HIS B CA 1
ATOM 5860 C C . HIS B 1 128 ? -5.883 -3.41 13.359 1 81.44 128 HIS B C 1
ATOM 5862 O O . HIS B 1 128 ? -6.145 -3.811 12.219 1 81.44 128 HIS B O 1
ATOM 5868 N N . THR B 1 129 ? -5.016 -2.521 13.656 1 77.06 129 THR B N 1
ATOM 5869 C CA . THR B 1 129 ? -4.324 -1.847 12.562 1 77.06 129 THR B CA 1
ATOM 5870 C C . THR B 1 129 ? -3.438 -2.826 11.789 1 77.06 129 THR B C 1
ATOM 5872 O O . THR B 1 129 ? -3.387 -2.789 10.562 1 77.06 129 THR B O 1
ATOM 5875 N N . ILE B 1 130 ? -2.812 -3.701 12.523 1 74.38 130 ILE B N 1
ATOM 5876 C CA . ILE B 1 130 ? -1.943 -4.695 11.906 1 74.38 130 ILE B CA 1
ATOM 5877 C C . ILE B 1 130 ? -2.775 -5.637 11.039 1 74.38 130 ILE B C 1
ATOM 5879 O O . ILE B 1 130 ? -2.408 -5.93 9.898 1 74.38 130 ILE B O 1
ATOM 5883 N N . LYS B 1 131 ? -3.859 -6.051 11.602 1 83 131 LYS B N 1
ATOM 5884 C CA . LYS B 1 131 ? -4.723 -6.977 10.875 1 83 131 LYS B CA 1
ATOM 5885 C C . LYS B 1 131 ? -5.336 -6.309 9.648 1 83 131 LYS B C 1
ATOM 5887 O O . LYS B 1 131 ? -5.426 -6.918 8.578 1 83 131 LYS B O 1
ATOM 5892 N N . LEU B 1 132 ? -5.672 -5.059 9.805 1 84.19 132 LEU B N 1
ATOM 5893 C CA . LEU B 1 132 ? -6.266 -4.312 8.695 1 84.19 132 LEU B CA 1
ATOM 5894 C C . LEU B 1 132 ? -5.25 -4.109 7.578 1 84.19 132 LEU B C 1
ATOM 5896 O O . LEU B 1 132 ? -5.59 -4.227 6.398 1 84.19 132 LEU B O 1
ATOM 5900 N N . ASN B 1 133 ? -4.059 -3.855 7.914 1 76.25 133 ASN B N 1
ATOM 5901 C CA . ASN B 1 133 ? -3.006 -3.693 6.918 1 76.25 133 ASN B CA 1
ATOM 5902 C C . ASN B 1 133 ? -2.715 -5.004 6.191 1 76.25 133 ASN B C 1
ATOM 5904 O O . ASN B 1 133 ? -2.465 -5.012 4.984 1 76.25 133 ASN B O 1
ATOM 5908 N N . ALA B 1 134 ? -2.748 -6.051 6.949 1 77.25 134 ALA B N 1
ATOM 5909 C CA . ALA B 1 134 ? -2.545 -7.367 6.348 1 77.25 134 ALA B CA 1
ATOM 5910 C C . ALA B 1 134 ? -3.637 -7.68 5.328 1 77.25 134 ALA B C 1
ATOM 5912 O O . ALA B 1 134 ? -3.355 -8.211 4.25 1 77.25 134 ALA B O 1
ATOM 5913 N N . ILE B 1 135 ? -4.836 -7.359 5.68 1 85.19 135 ILE B N 1
ATOM 5914 C CA . ILE B 1 135 ? -5.969 -7.594 4.793 1 85.19 135 ILE B CA 1
ATOM 5915 C C . ILE B 1 135 ? -5.84 -6.719 3.549 1 85.19 135 ILE B C 1
ATOM 5917 O O . ILE B 1 135 ? -6.059 -7.184 2.428 1 85.19 135 ILE B O 1
ATOM 5921 N N . HIS B 1 136 ? -5.41 -5.504 3.785 1 79.94 136 HIS B N 1
ATOM 5922 C CA . HIS B 1 136 ? -5.246 -4.559 2.689 1 79.94 136 HIS B CA 1
ATOM 5923 C C . HIS B 1 136 ? -4.191 -5.039 1.697 1 79.94 136 HIS B C 1
ATOM 5925 O O . HIS B 1 136 ? -4.434 -5.051 0.488 1 79.94 136 HIS B O 1
ATOM 5931 N N . ASN B 1 137 ? -3.121 -5.535 2.162 1 71.44 137 ASN B N 1
ATOM 5932 C CA . ASN B 1 137 ? -2.002 -5.949 1.322 1 71.44 137 ASN B CA 1
ATOM 5933 C C . ASN B 1 137 ? -2.312 -7.242 0.574 1 71.44 137 ASN B C 1
ATOM 5935 O O . ASN B 1 137 ? -1.798 -7.465 -0.523 1 71.44 137 ASN B O 1
ATOM 5939 N N . GLY B 1 138 ? -3.203 -8 1.138 1 78.5 138 GLY B N 1
ATOM 5940 C CA . GLY B 1 138 ? -3.498 -9.289 0.538 1 78.5 138 GLY B CA 1
ATOM 5941 C C . GLY B 1 138 ? -4.742 -9.273 -0.329 1 78.5 138 GLY B C 1
ATOM 5942 O O . GLY B 1 138 ? -5.055 -10.266 -0.997 1 78.5 138 GLY B O 1
ATOM 5943 N N . LEU B 1 139 ? -5.414 -8.195 -0.433 1 78.75 139 LEU B N 1
ATOM 5944 C CA . LEU B 1 139 ? -6.727 -8.117 -1.058 1 78.75 139 LEU B CA 1
ATOM 5945 C C . LEU B 1 139 ? -6.637 -8.398 -2.553 1 78.75 139 LEU B C 1
ATOM 5947 O O . LEU B 1 139 ? -7.578 -8.922 -3.148 1 78.75 139 LEU B O 1
ATOM 5951 N N . TYR B 1 140 ? -5.535 -8.164 -3.104 1 72.06 140 TYR B N 1
ATOM 5952 C CA . TYR B 1 140 ? -5.418 -8.281 -4.555 1 72.06 140 TYR B CA 1
ATOM 5953 C C . TYR B 1 140 ? -5.004 -9.688 -4.957 1 72.06 140 TYR B C 1
ATOM 5955 O O . TYR B 1 140 ? -5.215 -10.102 -6.098 1 72.06 140 TYR B O 1
ATOM 5963 N N . ILE B 1 141 ? -4.504 -10.469 -4 1 76.56 141 ILE B N 1
ATOM 5964 C CA . ILE B 1 141 ? -3.881 -11.719 -4.434 1 76.56 141 ILE B CA 1
ATOM 5965 C C . ILE B 1 141 ? -4.48 -12.891 -3.658 1 76.56 141 ILE B C 1
ATOM 5967 O O . ILE B 1 141 ? -4.652 -13.977 -4.207 1 76.56 141 ILE B O 1
ATOM 5971 N N . ARG B 1 142 ? -4.863 -12.664 -2.43 1 82.25 142 ARG B N 1
ATOM 5972 C CA . ARG B 1 142 ? -5.211 -13.781 -1.555 1 82.25 142 ARG B CA 1
ATOM 5973 C C . ARG B 1 142 ? -6.531 -14.414 -1.978 1 82.25 142 ARG B C 1
ATOM 5975 O O . ARG B 1 142 ? -6.656 -15.641 -2.004 1 82.25 142 ARG B O 1
ATOM 5982 N N . PRO B 1 143 ? -7.559 -13.609 -2.42 1 86.12 143 PRO B N 1
ATOM 5983 C CA . PRO B 1 143 ? -8.797 -14.242 -2.891 1 86.12 143 PRO B CA 1
ATOM 5984 C C . PRO B 1 143 ? -8.578 -15.109 -4.129 1 86.12 143 PRO B C 1
ATOM 5986 O O . PRO B 1 143 ? -9.133 -16.203 -4.219 1 86.12 143 PRO B O 1
ATOM 5989 N N . LEU B 1 144 ? -7.789 -14.625 -4.969 1 85.56 144 LEU B N 1
ATOM 5990 C CA . LEU B 1 144 ? -7.477 -15.406 -6.16 1 85.56 144 LEU B CA 1
ATOM 5991 C C . LEU B 1 144 ? -6.734 -16.688 -5.793 1 85.56 144 LEU B C 1
ATOM 5993 O O . LEU B 1 144 ? -7.027 -17.75 -6.332 1 85.56 144 LEU B O 1
ATOM 5997 N N . ASN B 1 145 ? -5.777 -16.562 -4.844 1 83.62 145 ASN B N 1
ATOM 5998 C CA . ASN B 1 145 ? -5.035 -17.734 -4.379 1 83.62 145 ASN B CA 1
ATOM 5999 C C . ASN B 1 145 ? -5.965 -18.766 -3.758 1 83.62 145 ASN B C 1
ATOM 6001 O O . ASN B 1 145 ? -5.785 -19.969 -3.967 1 83.62 145 ASN B O 1
ATOM 6005 N N . TYR B 1 146 ? -6.887 -18.266 -3.049 1 90.31 146 TYR B N 1
ATOM 6006 C CA . TYR B 1 146 ? -7.816 -19.172 -2.377 1 90.31 146 TYR B CA 1
ATOM 6007 C C . TYR B 1 146 ? -8.656 -19.938 -3.389 1 90.31 146 TYR B C 1
ATOM 6009 O O . TYR B 1 146 ? -8.781 -21.156 -3.305 1 90.31 146 TYR B O 1
ATOM 6017 N N . VAL B 1 147 ? -9.227 -19.203 -4.332 1 91.38 147 VAL B N 1
ATOM 6018 C CA . VAL B 1 147 ? -10.109 -19.812 -5.328 1 91.38 147 VAL B CA 1
ATOM 6019 C C . VAL B 1 147 ? -9.336 -20.828 -6.152 1 91.38 147 VAL B C 1
ATOM 6021 O O . VAL B 1 147 ? -9.773 -21.969 -6.316 1 91.38 147 VAL B O 1
ATOM 6024 N N . SER B 1 148 ? -8.133 -20.422 -6.621 1 86.69 148 SER B N 1
ATOM 6025 C CA . SER B 1 148 ? -7.32 -21.328 -7.43 1 86.69 148 SER B CA 1
ATOM 6026 C C . SER B 1 148 ? -6.922 -22.578 -6.637 1 86.69 148 SER B C 1
ATOM 6028 O O . SER B 1 148 ? -7.035 -23.703 -7.129 1 86.69 148 SER B O 1
ATOM 6030 N N . ASN B 1 149 ? -6.48 -22.359 -5.402 1 85.94 149 ASN B N 1
ATOM 6031 C CA . ASN B 1 149 ? -6.078 -23.484 -4.555 1 85.94 149 ASN B CA 1
ATOM 6032 C C . ASN B 1 149 ? -7.238 -24.438 -4.301 1 85.94 149 ASN B C 1
ATOM 6034 O O . ASN B 1 149 ? -7.059 -25.656 -4.32 1 85.94 149 ASN B O 1
ATOM 6038 N N . LEU B 1 150 ? -8.391 -23.906 -4.059 1 90.44 150 LEU B N 1
ATOM 6039 C CA . LEU B 1 150 ? -9.57 -24.719 -3.768 1 90.44 150 LEU B CA 1
ATOM 6040 C C . LEU B 1 150 ? -9.945 -25.594 -4.957 1 90.44 150 LEU B C 1
ATOM 6042 O O . LEU B 1 150 ? -10.102 -26.812 -4.812 1 90.44 150 LEU B O 1
ATOM 6046 N N . PHE B 1 151 ? -10 -25.031 -6.094 1 90 151 PHE B N 1
ATOM 6047 C CA . PHE B 1 151 ? -10.469 -25.766 -7.262 1 90 151 PHE B CA 1
ATOM 6048 C C . PHE B 1 151 ? -9.383 -26.703 -7.773 1 90 151 PHE B C 1
ATOM 6050 O O . PHE B 1 151 ? -9.68 -27.797 -8.266 1 90 151 PHE B O 1
ATOM 6057 N N . PHE B 1 152 ? -8.117 -26.281 -7.645 1 85.56 152 PHE B N 1
ATOM 6058 C CA . PHE B 1 152 ? -7.031 -27.172 -8.031 1 85.56 152 PHE B CA 1
ATOM 6059 C C . PHE B 1 152 ? -6.996 -28.406 -7.129 1 85.56 152 PHE B C 1
ATOM 6061 O O . PHE B 1 152 ? -6.824 -29.531 -7.609 1 85.56 152 PHE B O 1
ATOM 6068 N N . ASN B 1 153 ? -7.18 -28.203 -5.879 1 87.5 153 ASN B N 1
ATOM 6069 C CA . ASN B 1 153 ? -7.199 -29.328 -4.949 1 87.5 153 ASN B CA 1
ATOM 6070 C C . ASN B 1 153 ? -8.414 -30.219 -5.172 1 87.5 153 ASN B C 1
ATOM 6072 O O . ASN B 1 153 ? -8.312 -31.438 -5.109 1 87.5 153 ASN B O 1
ATOM 6076 N N . LEU B 1 154 ? -9.531 -29.609 -5.43 1 90.06 154 LEU B N 1
ATOM 6077 C CA . LEU B 1 154 ? -10.734 -30.391 -5.711 1 90.06 154 LEU B CA 1
ATOM 6078 C C . LEU B 1 154 ? -10.547 -31.25 -6.957 1 90.06 154 LEU B C 1
ATOM 6080 O O . LEU B 1 154 ? -10.945 -32.406 -6.977 1 90.06 154 LEU B O 1
ATOM 6084 N N . GLN B 1 155 ? -9.977 -30.641 -7.871 1 90.06 155 GLN B N 1
ATOM 6085 C CA . GLN B 1 155 ? -9.703 -31.375 -9.109 1 90.06 155 GLN B CA 1
ATOM 6086 C C . GLN B 1 155 ? -8.789 -32.562 -8.859 1 90.06 155 GLN B C 1
ATOM 6088 O O . GLN B 1 155 ? -9.008 -33.656 -9.406 1 90.06 155 GLN B O 1
ATOM 6093 N N . ARG B 1 156 ? -7.789 -32.344 -8.07 1 86.62 156 ARG B N 1
ATOM 6094 C CA . ARG B 1 156 ? -6.82 -33.406 -7.777 1 86.62 156 ARG B CA 1
ATOM 6095 C C . ARG B 1 156 ? -7.453 -34.531 -6.957 1 86.62 156 ARG B C 1
ATOM 6097 O O . ARG B 1 156 ? -7.152 -35.688 -7.164 1 86.62 156 ARG B O 1
ATOM 6104 N N . ILE B 1 157 ? -8.297 -34.219 -6.07 1 89.06 157 ILE B N 1
ATOM 6105 C CA . ILE B 1 157 ? -8.984 -35.219 -5.254 1 89.06 157 ILE B CA 1
ATOM 6106 C C . ILE B 1 157 ? -9.898 -36.062 -6.137 1 89.06 157 ILE B C 1
ATOM 6108 O O . ILE B 1 157 ? -9.898 -37.312 -6.047 1 89.06 157 ILE B O 1
ATOM 6112 N N . ILE B 1 158 ? -10.641 -35.406 -6.984 1 91.62 158 ILE B N 1
ATOM 6113 C CA . ILE B 1 158 ? -11.531 -36.125 -7.891 1 91.62 158 ILE B CA 1
ATOM 6114 C C . ILE B 1 158 ? -10.711 -37 -8.844 1 91.62 158 ILE B C 1
ATOM 6116 O O . ILE B 1 158 ? -11.078 -38.156 -9.109 1 91.62 158 ILE B O 1
ATOM 6120 N N . GLY B 1 159 ? -9.625 -36.344 -9.32 1 89.38 159 GLY B N 1
ATOM 6121 C CA . GLY B 1 159 ? -8.727 -37.125 -10.164 1 89.38 159 GLY B CA 1
ATOM 6122 C C . GLY B 1 159 ? -8.188 -38.375 -9.469 1 89.38 159 GLY B C 1
ATOM 6123 O O . GLY B 1 159 ? -8.117 -39.438 -10.062 1 89.38 159 GLY B O 1
ATOM 6124 N N . LEU B 1 160 ? -7.879 -38.25 -8.211 1 87.69 160 LEU B N 1
ATOM 6125 C CA . LEU B 1 160 ? -7.363 -39.344 -7.418 1 87.69 160 LEU B CA 1
ATOM 6126 C C . LEU B 1 160 ? -8.414 -40.438 -7.262 1 87.69 160 LEU B C 1
ATOM 6128 O O . LEU B 1 160 ? -8.117 -41.625 -7.418 1 87.69 160 LEU B O 1
ATOM 6132 N N . VAL B 1 161 ? -9.586 -40.094 -6.977 1 88.69 161 VAL B N 1
ATOM 6133 C CA . VAL B 1 161 ? -10.672 -41.031 -6.789 1 88.69 161 VAL B CA 1
ATOM 6134 C C . VAL B 1 161 ? -10.945 -41.781 -8.094 1 88.69 161 VAL B C 1
ATOM 6136 O O . VAL B 1 161 ? -11.148 -43 -8.086 1 88.69 161 VAL B O 1
ATOM 6139 N N . SER B 1 162 ? -10.945 -41.062 -9.141 1 90.44 162 SER B N 1
ATOM 6140 C CA . SER B 1 162 ? -11.195 -41.688 -10.438 1 90.44 162 SER B CA 1
ATOM 6141 C C . SER B 1 162 ? -10.094 -42.688 -10.789 1 90.44 162 SER B C 1
ATOM 6143 O O . SER B 1 162 ? -10.367 -43.75 -11.312 1 90.44 162 SER B O 1
ATOM 6145 N N . LEU B 1 163 ? -8.859 -42.312 -10.539 1 88.94 163 LEU B N 1
ATOM 6146 C CA . LEU B 1 163 ? -7.723 -43.188 -10.836 1 88.94 163 LEU B CA 1
ATOM 6147 C C . LEU B 1 163 ? -7.742 -44.438 -9.945 1 88.94 163 LEU B C 1
ATOM 6149 O O . LEU B 1 163 ? -7.328 -45.5 -10.367 1 88.94 163 LEU B O 1
ATOM 6153 N N . PHE B 1 164 ? -8.188 -44.25 -8.789 1 88.56 164 PHE B N 1
ATOM 6154 C CA . PHE B 1 164 ? -8.352 -45.375 -7.891 1 88.56 164 PHE B CA 1
ATOM 6155 C C . PHE B 1 164 ? -9.328 -46.406 -8.477 1 88.56 164 PHE B C 1
ATOM 6157 O O . PHE B 1 164 ? -9.156 -47.594 -8.289 1 88.56 164 PHE B O 1
ATOM 6164 N N . GLY B 1 165 ? -10.336 -45.906 -9.156 1 86.19 165 GLY B N 1
ATOM 6165 C CA . GLY B 1 165 ? -11.258 -46.812 -9.836 1 86.19 165 GLY B CA 1
ATOM 6166 C C . GLY B 1 165 ? -10.578 -47.75 -10.805 1 86.19 165 GLY B C 1
ATOM 6167 O O . GLY B 1 165 ? -10.914 -48.938 -10.867 1 86.19 165 GLY B O 1
ATOM 6168 N N . ILE B 1 166 ? -9.57 -47.281 -11.477 1 87.06 166 ILE B N 1
ATOM 6169 C CA . ILE B 1 166 ? -8.828 -48.094 -12.438 1 87.06 166 ILE B CA 1
ATOM 6170 C C . ILE B 1 166 ? -7.918 -49.062 -11.695 1 87.06 166 ILE B C 1
ATOM 6172 O O . ILE B 1 166 ? -7.836 -50.219 -12.047 1 87.06 166 ILE B O 1
ATOM 6176 N N . LEU B 1 167 ? -7.266 -48.625 -10.703 1 86.69 167 LEU B N 1
ATOM 6177 C CA . LEU B 1 167 ? -6.316 -49.469 -9.961 1 86.69 167 LEU B CA 1
ATOM 6178 C C . LEU B 1 167 ? -7.043 -50.562 -9.188 1 86.69 167 LEU B C 1
ATOM 6180 O O . LEU B 1 167 ? -6.473 -51.625 -8.93 1 86.69 167 LEU B O 1
ATOM 6184 N N . PHE B 1 168 ? -8.32 -50.312 -8.93 1 87.06 168 PHE B N 1
ATOM 6185 C CA . PHE B 1 168 ? -9.148 -51.312 -8.258 1 87.06 168 PHE B CA 1
ATOM 6186 C C . PHE B 1 168 ? -9.367 -52.531 -9.164 1 87.06 168 PHE B C 1
ATOM 6188 O O . PHE B 1 168 ? -9.539 -53.656 -8.672 1 87.06 168 PHE B O 1
ATOM 6195 N N . SER B 1 169 ? -9.375 -52.25 -10.438 1 82.19 169 SER B N 1
ATOM 6196 C CA . SER B 1 169 ? -9.562 -53.344 -11.383 1 82.19 169 SER B CA 1
ATOM 6197 C C . SER B 1 169 ? -8.383 -54.312 -11.359 1 82.19 169 SER B C 1
ATOM 6199 O O . SER B 1 169 ? -8.516 -55.469 -11.758 1 82.19 169 SER B O 1
ATOM 6201 N N . ILE B 1 170 ? -7.293 -53.812 -10.93 1 79.88 170 ILE B N 1
ATOM 6202 C CA . ILE B 1 170 ? -6.109 -54.688 -10.812 1 79.88 170 ILE B CA 1
ATOM 6203 C C . ILE B 1 170 ? -6.141 -55.406 -9.469 1 79.88 170 ILE B C 1
ATOM 6205 O O . ILE B 1 170 ? -6.059 -56.625 -9.43 1 79.88 170 ILE B O 1
ATOM 6209 N N . SER B 1 171 ? -6.113 -54.594 -8.461 1 84 171 SER B N 1
ATOM 6210 C CA . SER B 1 171 ? -6.172 -55.125 -7.105 1 84 171 SER B CA 1
ATOM 6211 C C . SER B 1 171 ? -6.93 -54.188 -6.168 1 84 171 SER B C 1
ATOM 6213 O O . SER B 1 171 ? -6.691 -52.969 -6.172 1 84 171 SER B O 1
ATOM 6215 N N . ILE B 1 172 ? -7.758 -54.75 -5.359 1 84.31 172 ILE B N 1
ATOM 6216 C CA . ILE B 1 172 ? -8.586 -54 -4.434 1 84.31 172 ILE B CA 1
ATOM 6217 C C . ILE B 1 172 ? -7.707 -53.344 -3.355 1 84.31 172 ILE B C 1
ATOM 6219 O O . ILE B 1 172 ? -8.031 -52.281 -2.828 1 84.31 172 ILE B O 1
ATOM 6223 N N . TYR B 1 173 ? -6.516 -53.906 -3.113 1 85.31 173 TYR B N 1
ATOM 6224 C CA . TYR B 1 173 ? -5.699 -53.438 -1.991 1 85.31 173 TYR B CA 1
ATOM 6225 C C . TYR B 1 173 ? -4.742 -52.344 -2.42 1 85.31 173 TYR B C 1
ATOM 6227 O O . TYR B 1 173 ? -4.293 -51.531 -1.592 1 85.31 173 TYR B O 1
ATOM 6235 N N . LEU B 1 174 ? -4.555 -52.219 -3.695 1 84.56 174 LEU B N 1
ATOM 6236 C CA . LEU B 1 174 ? -3.486 -51.344 -4.164 1 84.56 174 LEU B CA 1
ATOM 6237 C C . LEU B 1 174 ? -3.814 -49.875 -3.877 1 84.56 174 LEU B C 1
ATOM 6239 O O . LEU B 1 174 ? -2.99 -49.156 -3.316 1 84.56 174 LEU B O 1
ATOM 6243 N N . PRO B 1 175 ? -5.039 -49.406 -4.184 1 85.12 175 PRO B N 1
ATOM 6244 C CA . PRO B 1 175 ? -5.344 -48 -3.891 1 85.12 175 PRO B CA 1
ATOM 6245 C C . PRO B 1 175 ? -5.273 -47.688 -2.398 1 85.12 175 PRO B C 1
ATOM 6247 O O . PRO B 1 175 ? -4.809 -46.625 -2.016 1 85.12 175 PRO B O 1
ATOM 6250 N N . PHE B 1 176 ? -5.625 -48.562 -1.654 1 84 176 PHE B N 1
ATOM 6251 C CA . PHE B 1 176 ? -5.621 -48.344 -0.214 1 84 176 PHE B CA 1
ATOM 6252 C C . PHE B 1 176 ? -4.191 -48.281 0.317 1 84 176 PHE B C 1
ATOM 6254 O O . PHE B 1 176 ? -3.885 -47.438 1.171 1 84 176 PHE B O 1
ATOM 6261 N N . ILE B 1 177 ? -3.352 -49.062 -0.205 1 83.12 177 ILE B N 1
ATOM 6262 C CA . ILE B 1 177 ? -1.959 -49.062 0.225 1 83.12 177 ILE B CA 1
ATOM 6263 C C . ILE B 1 177 ? -1.297 -47.75 -0.227 1 83.12 177 ILE B C 1
ATOM 6265 O O . ILE B 1 177 ? -0.478 -47.188 0.496 1 83.12 177 ILE B O 1
ATOM 6269 N N . MET B 1 178 ? -1.717 -47.344 -1.382 1 82.94 178 MET B N 1
ATOM 6270 C CA . MET B 1 178 ? -1.165 -46.094 -1.896 1 82.94 178 MET B CA 1
ATOM 6271 C C . MET B 1 178 ? -1.594 -44.906 -1.028 1 82.94 178 MET B C 1
ATOM 6273 O O . MET B 1 178 ? -0.789 -44.031 -0.738 1 82.94 178 MET B O 1
ATOM 6277 N N . ILE B 1 179 ? -2.785 -44.906 -0.597 1 81.88 179 ILE B N 1
ATOM 6278 C CA . ILE B 1 179 ? -3.297 -43.844 0.262 1 81.88 179 ILE B CA 1
ATOM 6279 C C . ILE B 1 179 ? -2.572 -43.875 1.606 1 81.88 179 ILE B C 1
ATOM 6281 O O . ILE B 1 179 ? -2.137 -42.844 2.107 1 81.88 179 ILE B O 1
ATOM 6285 N N . PHE B 1 180 ? -2.473 -44.969 2.139 1 80.5 180 PHE B N 1
ATOM 6286 C CA . PHE B 1 180 ? -1.855 -45.125 3.449 1 80.5 180 PHE B CA 1
ATOM 6287 C C . PHE B 1 180 ? -0.386 -44.75 3.41 1 80.5 180 PHE B C 1
ATOM 6289 O O . PHE B 1 180 ? 0.147 -44.219 4.391 1 80.5 180 PHE B O 1
ATOM 6296 N N . ALA B 1 181 ? 0.228 -44.938 2.303 1 76.25 181 ALA B N 1
ATOM 6297 C CA . ALA B 1 181 ? 1.638 -44.594 2.154 1 76.25 181 ALA B CA 1
ATOM 6298 C C . ALA B 1 181 ? 1.809 -43.094 1.965 1 76.25 181 ALA B C 1
ATOM 6300 O O . ALA B 1 181 ? 2.818 -42.5 2.381 1 76.25 181 ALA B O 1
ATOM 6301 N N . THR B 1 182 ? 0.827 -42.438 1.431 1 75.88 182 THR B N 1
ATOM 6302 C CA . THR B 1 182 ? 0.956 -41.031 1.071 1 75.88 182 THR B CA 1
ATOM 6303 C C . THR B 1 182 ? 0.567 -40.156 2.244 1 75.88 182 THR B C 1
ATOM 6305 O O . THR B 1 182 ? 1.082 -39.031 2.381 1 75.88 182 THR B O 1
ATOM 6308 N N . VAL B 1 183 ? -0.298 -40.562 3.061 1 79.12 183 VAL B N 1
ATOM 6309 C CA . VAL B 1 183 ? -0.846 -39.781 4.148 1 79.12 183 VAL B CA 1
ATOM 6310 C C . VAL B 1 183 ? 0.282 -39.281 5.062 1 79.12 183 VAL B C 1
ATOM 6312 O O . VAL B 1 183 ? 0.393 -38.094 5.359 1 79.12 183 VAL B O 1
ATOM 6315 N N . PRO B 1 184 ? 1.172 -40.156 5.465 1 78.62 184 PRO B N 1
ATOM 6316 C CA . PRO B 1 184 ? 2.271 -39.688 6.316 1 78.62 184 PRO B CA 1
ATOM 6317 C C . PRO B 1 184 ? 3.164 -38.656 5.617 1 78.62 184 PRO B C 1
ATOM 6319 O O . PRO B 1 184 ? 3.662 -37.75 6.254 1 78.62 184 PRO B O 1
ATOM 6322 N N . CYS B 1 185 ? 3.344 -38.844 4.367 1 76.38 185 CYS B N 1
ATOM 6323 C CA . CYS B 1 185 ? 4.176 -37.938 3.605 1 76.38 185 CYS B CA 1
ATOM 6324 C C . CYS B 1 185 ? 3.562 -36.531 3.584 1 76.38 185 CYS B C 1
ATOM 6326 O O . CYS B 1 185 ? 4.277 -35.531 3.695 1 76.38 185 CYS B O 1
ATOM 6328 N N . ILE B 1 186 ? 2.279 -36.469 3.531 1 78.25 186 ILE B N 1
ATOM 6329 C CA . ILE B 1 186 ? 1.574 -35.188 3.523 1 78.25 186 ILE B CA 1
ATOM 6330 C C . ILE B 1 186 ? 1.723 -34.5 4.883 1 78.25 186 ILE B C 1
ATOM 6332 O O . ILE B 1 186 ? 1.979 -33.312 4.957 1 78.25 186 ILE B O 1
ATOM 6336 N N . PHE B 1 187 ? 1.631 -35.312 5.887 1 82.19 187 PHE B N 1
ATOM 6337 C CA . PHE B 1 187 ? 1.725 -34.75 7.234 1 82.19 187 PHE B CA 1
ATOM 6338 C C . PHE B 1 187 ? 3.129 -34.219 7.504 1 82.19 187 PHE B C 1
ATOM 6340 O O . PHE B 1 187 ? 3.291 -33.156 8.086 1 82.19 187 PHE B O 1
ATOM 6347 N N . ILE B 1 188 ? 4.102 -34.938 7.098 1 84.19 188 ILE B N 1
ATOM 6348 C CA . ILE B 1 188 ? 5.488 -34.531 7.293 1 84.19 188 ILE B CA 1
ATOM 6349 C C . ILE B 1 188 ? 5.766 -33.25 6.5 1 84.19 188 ILE B C 1
ATOM 6351 O O . ILE B 1 188 ? 6.359 -32.312 7.02 1 84.19 188 ILE B O 1
ATOM 6355 N N . SER B 1 189 ? 5.285 -33.219 5.332 1 78.81 189 SER B N 1
ATOM 6356 C CA . SER B 1 189 ? 5.484 -32.062 4.48 1 78.81 189 SER B CA 1
ATOM 6357 C C . SER B 1 189 ? 4.812 -30.812 5.07 1 78.81 189 SER B C 1
ATOM 6359 O O . SER B 1 189 ? 5.379 -29.719 5.031 1 78.81 189 SER B O 1
ATOM 6361 N N . ASN B 1 190 ? 3.658 -31.047 5.66 1 79.38 190 ASN B N 1
ATOM 6362 C CA . ASN B 1 190 ? 2.93 -29.938 6.266 1 79.38 190 ASN B CA 1
ATOM 6363 C C . ASN B 1 190 ? 3.635 -29.422 7.516 1 79.38 190 ASN B C 1
ATOM 6365 O O . ASN B 1 190 ? 3.641 -28.203 7.773 1 79.38 190 ASN B O 1
ATOM 6369 N N . HIS B 1 191 ? 4.125 -30.375 8.211 1 84.44 191 HIS B N 1
ATOM 6370 C CA . HIS B 1 191 ? 4.855 -29.984 9.406 1 84.44 191 HIS B CA 1
ATOM 6371 C C . HIS B 1 191 ? 6.094 -29.156 9.062 1 84.44 191 HIS B C 1
ATOM 6373 O O . HIS B 1 191 ? 6.383 -28.156 9.719 1 84.44 191 HIS B O 1
ATOM 6379 N N . ILE B 1 192 ? 6.797 -29.5 8.094 1 85.31 192 ILE B N 1
ATOM 6380 C CA . ILE B 1 192 ? 7.973 -28.781 7.621 1 85.31 192 ILE B CA 1
ATOM 6381 C C . ILE B 1 192 ? 7.566 -27.391 7.117 1 85.31 192 ILE B C 1
ATOM 6383 O O . ILE B 1 192 ? 8.219 -26.406 7.426 1 85.31 192 ILE B O 1
ATOM 6387 N N . ALA B 1 193 ? 6.488 -27.328 6.41 1 80.06 193 ALA B N 1
ATOM 6388 C CA . ALA B 1 193 ? 5.992 -26.078 5.863 1 80.06 193 ALA B CA 1
ATOM 6389 C C . ALA B 1 193 ? 5.625 -25.094 6.977 1 80.06 193 ALA B C 1
ATOM 6391 O O . ALA B 1 193 ? 5.922 -23.906 6.891 1 80.06 193 ALA B O 1
ATOM 6392 N N . LYS B 1 194 ? 5.02 -25.641 8 1 82.25 194 LYS B N 1
ATOM 6393 C CA . LYS B 1 194 ? 4.633 -24.797 9.141 1 82.25 194 LYS B CA 1
ATOM 6394 C C . LYS B 1 194 ? 5.859 -24.219 9.836 1 82.25 194 LYS B C 1
ATOM 6396 O O . LYS B 1 194 ? 5.875 -23.047 10.195 1 82.25 194 LYS B O 1
ATOM 6401 N N . LYS B 1 195 ? 6.793 -25.078 10 1 86.44 195 LYS B N 1
ATOM 6402 C CA . LYS B 1 195 ? 8.023 -24.625 10.641 1 86.44 195 LYS B CA 1
ATOM 6403 C C . LYS B 1 195 ? 8.75 -23.594 9.781 1 86.44 195 LYS B C 1
ATOM 6405 O O . LYS B 1 195 ? 9.305 -22.625 10.297 1 86.44 195 LYS B O 1
ATOM 6410 N N . HIS B 1 196 ? 8.773 -23.844 8.555 1 85.12 196 HIS B N 1
ATOM 6411 C CA . HIS B 1 196 ? 9.367 -22.906 7.605 1 85.12 196 HIS B CA 1
ATOM 6412 C C . HIS B 1 196 ? 8.68 -21.547 7.664 1 85.12 196 HIS B C 1
ATOM 6414 O O . HIS B 1 196 ? 9.344 -20.516 7.762 1 85.12 196 HIS B O 1
ATOM 6420 N N . SER B 1 197 ? 7.43 -21.562 7.715 1 80.38 197 SER B N 1
ATOM 6421 C CA . SER B 1 197 ? 6.656 -20.328 7.754 1 80.38 197 SER B CA 1
ATOM 6422 C C . SER B 1 197 ? 6.922 -19.547 9.031 1 80.38 197 SER B C 1
ATOM 6424 O O . SER B 1 197 ? 7.055 -18.328 9 1 80.38 197 SER B O 1
ATOM 6426 N N . ALA B 1 198 ? 7.055 -20.281 10.094 1 84.75 198 ALA B N 1
ATOM 6427 C CA . ALA B 1 198 ? 7.328 -19.641 11.383 1 84.75 198 ALA B CA 1
ATOM 6428 C C . ALA B 1 198 ? 8.711 -18.984 11.383 1 84.75 198 ALA B C 1
ATOM 6430 O O . ALA B 1 198 ? 8.891 -17.906 11.961 1 84.75 198 ALA B O 1
ATOM 6431 N N . SER B 1 199 ? 9.633 -19.625 10.758 1 89.31 199 SER B N 1
ATOM 6432 C CA . SER B 1 199 ? 10.984 -19.078 10.695 1 89.31 199 SER B CA 1
ATOM 6433 C C . SER B 1 199 ? 11.047 -17.828 9.828 1 89.31 199 SER B C 1
ATOM 6435 O O . SER B 1 199 ? 11.773 -16.875 10.133 1 89.31 199 SER B O 1
ATOM 6437 N N . ILE B 1 200 ? 10.273 -17.812 8.812 1 86.5 200 ILE B N 1
ATOM 6438 C CA . ILE B 1 200 ? 10.234 -16.672 7.918 1 86.5 200 ILE B CA 1
ATOM 6439 C C . ILE B 1 200 ? 9.555 -15.492 8.617 1 86.5 200 ILE B C 1
ATOM 6441 O O . ILE B 1 200 ? 9.945 -14.336 8.438 1 86.5 200 ILE B O 1
ATOM 6445 N N . ASP B 1 201 ? 8.594 -15.82 9.43 1 81.5 201 ASP B N 1
ATOM 6446 C CA . ASP B 1 201 ? 7.867 -14.789 10.164 1 81.5 201 ASP B CA 1
ATOM 6447 C C . ASP B 1 201 ? 8.797 -14.023 11.102 1 81.5 201 ASP B C 1
ATOM 6449 O O . ASP B 1 201 ? 8.602 -12.828 11.328 1 81.5 201 ASP B O 1
ATOM 6453 N N . LYS B 1 202 ? 9.734 -14.625 11.57 1 86.69 202 LYS B N 1
ATOM 6454 C CA . LYS B 1 202 ? 10.68 -13.984 12.484 1 86.69 202 LYS B CA 1
ATOM 6455 C C . LYS B 1 202 ? 11.531 -12.945 11.758 1 86.69 202 LYS B C 1
ATOM 6457 O O . LYS B 1 202 ? 12.078 -12.039 12.391 1 86.69 202 LYS B O 1
ATOM 6462 N N . LEU B 1 203 ? 11.633 -13.094 10.43 1 89.06 203 LEU B N 1
ATOM 6463 C CA . LEU B 1 203 ? 12.445 -12.172 9.641 1 89.06 203 LEU B CA 1
ATOM 6464 C C . LEU B 1 203 ? 11.617 -10.992 9.148 1 89.06 203 LEU B C 1
ATOM 6466 O O . LEU B 1 203 ? 12.141 -10.078 8.508 1 89.06 203 LEU B O 1
ATOM 6470 N N . GLN B 1 204 ? 10.406 -10.992 9.531 1 81.25 204 GLN B N 1
ATOM 6471 C CA . GLN B 1 204 ? 9.477 -10 9.016 1 81.25 204 GLN B CA 1
ATOM 6472 C C . GLN B 1 204 ? 9.898 -8.586 9.422 1 81.25 204 GLN B C 1
ATOM 6474 O O . GLN B 1 204 ? 9.797 -7.652 8.625 1 81.25 204 GLN B O 1
ATOM 6479 N N . ASP B 1 205 ? 10.391 -8.398 10.648 1 82.12 205 ASP B N 1
ATOM 6480 C CA . ASP B 1 205 ? 10.812 -7.09 11.133 1 82.12 205 ASP B CA 1
ATOM 6481 C C . ASP B 1 205 ? 11.969 -6.539 10.297 1 82.12 205 ASP B C 1
ATOM 6483 O O . ASP B 1 205 ? 11.984 -5.355 9.945 1 82.12 205 ASP B O 1
ATOM 6487 N N . LYS B 1 206 ? 12.867 -7.438 9.984 1 87.25 206 LYS B N 1
ATOM 6488 C CA . LYS B 1 206 ? 14.016 -7.02 9.188 1 87.25 206 LYS B CA 1
ATOM 6489 C C . LYS B 1 206 ? 13.594 -6.676 7.762 1 87.25 206 LYS B C 1
ATOM 6491 O O . LYS B 1 206 ? 14.07 -5.695 7.184 1 87.25 206 LYS B O 1
ATOM 6496 N N . LYS B 1 207 ? 12.742 -7.441 7.254 1 87.06 207 LYS B N 1
ATOM 6497 C CA . LYS B 1 207 ? 12.219 -7.172 5.918 1 87.06 207 LYS B CA 1
ATOM 6498 C C . LYS B 1 207 ? 11.477 -5.844 5.875 1 87.06 207 LYS B C 1
ATOM 6500 O O . LYS B 1 207 ? 11.625 -5.066 4.93 1 87.06 207 LYS B O 1
ATOM 6505 N N . GLU B 1 208 ? 10.773 -5.602 6.895 1 82.81 208 GLU B N 1
ATOM 6506 C CA . GLU B 1 208 ? 10.016 -4.355 6.992 1 82.81 208 GLU B CA 1
ATOM 6507 C C . GLU B 1 208 ? 10.945 -3.15 7.09 1 82.81 208 GLU B C 1
ATOM 6509 O O . GLU B 1 208 ? 10.656 -2.09 6.531 1 82.81 208 GLU B O 1
ATOM 6514 N N . SER B 1 209 ? 11.992 -3.344 7.82 1 89.06 209 SER B N 1
ATOM 6515 C CA . SER B 1 209 ? 12.969 -2.26 7.941 1 89.06 209 SER B CA 1
ATOM 6516 C C . SER B 1 209 ? 13.57 -1.902 6.586 1 89.06 209 SER B C 1
ATOM 6518 O O . SER B 1 209 ? 13.75 -0.724 6.273 1 89.06 209 SER B O 1
ATOM 6520 N N . ILE B 1 210 ? 13.836 -2.916 5.793 1 91.12 210 ILE B N 1
ATOM 6521 C CA . ILE B 1 210 ? 14.383 -2.715 4.457 1 91.12 210 ILE B CA 1
ATOM 6522 C C . ILE B 1 210 ? 13.367 -1.977 3.584 1 91.12 210 ILE B C 1
ATOM 6524 O O . ILE B 1 210 ? 13.719 -1.012 2.898 1 91.12 210 ILE B O 1
ATOM 6528 N N . GLN B 1 211 ? 12.211 -2.363 3.67 1 87.06 211 GLN B N 1
ATOM 6529 C CA . GLN B 1 211 ? 11.156 -1.759 2.869 1 87.06 211 GLN B CA 1
ATOM 6530 C C . GLN B 1 211 ? 10.852 -0.337 3.336 1 87.06 211 GLN B C 1
ATOM 6532 O O . GLN B 1 211 ? 10.602 0.551 2.52 1 87.06 211 GLN B O 1
ATOM 6537 N N . ASN B 1 212 ? 10.891 -0.192 4.621 1 87.69 212 ASN B N 1
ATOM 6538 C CA . ASN B 1 212 ? 10.633 1.121 5.199 1 87.69 212 ASN B CA 1
ATOM 6539 C C . ASN B 1 212 ? 11.648 2.156 4.727 1 87.69 212 ASN B C 1
ATOM 6541 O O . ASN B 1 212 ? 11.305 3.326 4.539 1 87.69 212 ASN B O 1
ATOM 6545 N N . TYR B 1 213 ? 12.867 1.762 4.59 1 92.62 213 TYR B N 1
ATOM 6546 C CA . TYR B 1 213 ? 13.914 2.635 4.062 1 92.62 213 TYR B CA 1
ATOM 6547 C C . TYR B 1 213 ? 13.539 3.156 2.678 1 92.62 213 TYR B C 1
ATOM 6549 O O . TYR B 1 213 ? 13.578 4.363 2.43 1 92.62 213 TYR B O 1
ATOM 6557 N N . LEU B 1 214 ? 13.102 2.277 1.853 1 89.69 214 LEU B N 1
ATOM 6558 C CA . LEU B 1 214 ? 12.742 2.666 0.495 1 89.69 214 LEU B CA 1
ATOM 6559 C C . LEU B 1 214 ? 11.469 3.506 0.493 1 89.69 214 LEU B C 1
ATOM 6561 O O . LEU B 1 214 ? 11.383 4.512 -0.213 1 89.69 214 LEU B O 1
ATOM 6565 N N . TYR B 1 215 ? 10.594 3.17 1.326 1 85.19 215 TYR B N 1
ATOM 6566 C CA . TYR B 1 215 ? 9.305 3.852 1.343 1 85.19 215 TYR B CA 1
ATOM 6567 C C . TYR B 1 215 ? 9.438 5.266 1.896 1 85.19 215 TYR B C 1
ATOM 6569 O O . TYR B 1 215 ? 8.75 6.184 1.451 1 85.19 215 TYR B O 1
ATOM 6577 N N . SER B 1 216 ? 10.266 5.348 2.844 1 89.81 216 SER B N 1
ATOM 6578 C CA . SER B 1 216 ? 10.555 6.688 3.35 1 89.81 216 SER B CA 1
ATOM 6579 C C . SER B 1 216 ? 11.172 7.566 2.27 1 89.81 216 SER B C 1
ATOM 6581 O O . SER B 1 216 ? 10.93 8.773 2.229 1 89.81 216 SER B O 1
ATOM 6583 N N . GLY B 1 217 ? 11.906 6.934 1.41 1 89.38 217 GLY B N 1
ATOM 6584 C CA . GLY B 1 217 ? 12.523 7.66 0.314 1 89.38 217 GLY B CA 1
ATOM 6585 C C . GLY B 1 217 ? 11.555 8.008 -0.796 1 89.38 217 GLY B C 1
ATOM 6586 O O . GLY B 1 217 ? 11.742 8.992 -1.51 1 89.38 217 GLY B O 1
ATOM 6587 N N . LEU B 1 218 ? 10.516 7.301 -0.862 1 85.81 218 LEU B N 1
ATOM 6588 C CA . LEU B 1 218 ? 9.555 7.484 -1.945 1 85.81 218 LEU B CA 1
ATOM 6589 C C . LEU B 1 218 ? 8.344 8.281 -1.471 1 85.81 218 LEU B C 1
ATOM 6591 O O . LEU B 1 218 ? 7.484 8.648 -2.271 1 85.81 218 LEU B O 1
ATOM 6595 N N . ASP B 1 219 ? 8.305 8.539 -0.242 1 81.69 219 ASP B N 1
ATOM 6596 C CA . ASP B 1 219 ? 7.164 9.242 0.333 1 81.69 219 ASP B CA 1
ATOM 6597 C C . ASP B 1 219 ? 7.137 10.703 -0.117 1 81.69 219 ASP B C 1
ATOM 6599 O O . ASP B 1 219 ? 8.047 11.469 0.203 1 81.69 219 ASP B O 1
ATOM 6603 N N . ASN B 1 220 ? 6.066 11.117 -0.784 1 76.38 220 ASN B N 1
ATOM 6604 C CA . ASN B 1 220 ? 5.949 12.453 -1.354 1 76.38 220 ASN B CA 1
ATOM 6605 C C . ASN B 1 220 ? 5.93 13.523 -0.269 1 76.38 220 ASN B C 1
ATOM 6607 O O . ASN B 1 220 ? 6.363 14.656 -0.501 1 76.38 220 ASN B O 1
ATOM 6611 N N . GLN B 1 221 ? 5.496 13.156 0.868 1 76.94 221 GLN B N 1
ATOM 6612 C CA . GLN B 1 221 ? 5.43 14.125 1.958 1 76.94 221 GLN B CA 1
ATOM 6613 C C . GLN B 1 221 ? 6.812 14.391 2.547 1 76.94 221 GLN B C 1
ATOM 6615 O O . GLN B 1 221 ? 7.039 15.422 3.178 1 76.94 221 GLN B O 1
ATOM 6620 N N . LYS B 1 222 ? 7.75 13.461 2.279 1 89.56 222 LYS B N 1
ATOM 6621 C CA . LYS B 1 222 ? 9.07 13.562 2.9 1 89.56 222 LYS B CA 1
ATOM 6622 C C . LYS B 1 222 ? 10.125 13.977 1.884 1 89.56 222 LYS B C 1
ATOM 6624 O O . LYS B 1 222 ? 11.305 14.094 2.223 1 89.56 222 LYS B O 1
ATOM 6629 N N . ASN B 1 223 ? 9.719 14.273 0.709 1 88.88 223 ASN B N 1
ATOM 6630 C CA . ASN B 1 223 ? 10.68 14.492 -0.37 1 88.88 223 ASN B CA 1
ATOM 6631 C C . ASN B 1 223 ? 11.633 15.641 -0.049 1 88.88 223 ASN B C 1
ATOM 6633 O O . ASN B 1 223 ? 12.844 15.523 -0.237 1 88.88 223 ASN B O 1
ATOM 6637 N N . LYS B 1 224 ? 11.102 16.719 0.443 1 91.75 224 LYS B N 1
ATOM 6638 C CA . LYS B 1 224 ? 11.93 17.875 0.736 1 91.75 224 LYS B CA 1
ATOM 6639 C C . LYS B 1 224 ? 12.945 17.578 1.83 1 91.75 224 LYS B C 1
ATOM 6641 O O . LYS B 1 224 ? 14.133 17.875 1.682 1 91.75 224 LYS B O 1
ATOM 6646 N N . ASP B 1 225 ? 12.438 16.938 2.869 1 93.62 225 ASP B N 1
ATOM 6647 C CA . ASP B 1 225 ? 13.32 16.562 3.963 1 93.62 225 ASP B CA 1
ATOM 6648 C C . ASP B 1 225 ? 14.352 15.539 3.504 1 93.62 225 ASP B C 1
ATOM 6650 O O . ASP B 1 225 ? 15.516 15.602 3.902 1 93.62 225 ASP B O 1
ATOM 6654 N N . ASN B 1 226 ? 13.891 14.625 2.682 1 93.31 226 ASN B N 1
ATOM 6655 C CA . ASN B 1 226 ? 14.797 13.602 2.168 1 93.31 226 ASN B CA 1
ATOM 6656 C C . ASN B 1 226 ? 15.961 14.219 1.401 1 93.31 226 ASN B C 1
ATOM 6658 O O . ASN B 1 226 ? 17.109 13.797 1.564 1 93.31 226 ASN B O 1
ATOM 6662 N N . LEU B 1 227 ? 15.656 15.188 0.624 1 91.44 227 LEU B N 1
ATOM 6663 C CA . LEU B 1 227 ? 16.672 15.812 -0.226 1 91.44 227 LEU B CA 1
ATOM 6664 C C . LEU B 1 227 ? 17.609 16.688 0.596 1 91.44 227 LEU B C 1
ATOM 6666 O O . LEU B 1 227 ? 18.828 16.609 0.46 1 91.44 227 LEU B O 1
ATOM 6670 N N . LEU B 1 228 ? 17.031 17.469 1.418 1 93.81 228 LEU B N 1
ATOM 6671 C CA . LEU B 1 228 ? 17.812 18.453 2.162 1 93.81 228 LEU B CA 1
ATOM 6672 C C . LEU B 1 228 ? 18.703 17.766 3.186 1 93.81 228 LEU B C 1
ATOM 6674 O O . LEU B 1 228 ? 19.875 18.141 3.361 1 93.81 228 LEU B O 1
ATOM 6678 N N . PHE B 1 229 ? 18.172 16.75 3.826 1 93.31 229 PHE B N 1
ATOM 6679 C CA . PHE B 1 229 ? 18.922 16.094 4.895 1 93.31 229 PHE B CA 1
ATOM 6680 C C . PHE B 1 229 ? 19.562 14.805 4.398 1 93.31 229 PHE B C 1
ATOM 6682 O O . PHE B 1 229 ? 20.125 14.039 5.184 1 93.31 229 PHE B O 1
ATOM 6689 N N . ASN B 1 230 ? 19.438 14.508 3.172 1 91.62 230 ASN B N 1
ATOM 6690 C CA . ASN B 1 230 ? 20.078 13.359 2.533 1 91.62 230 ASN B CA 1
ATOM 6691 C C . ASN B 1 230 ? 19.766 12.062 3.275 1 91.62 230 ASN B C 1
ATOM 6693 O O . ASN B 1 230 ? 20.688 11.32 3.641 1 91.62 230 ASN B O 1
ATOM 6697 N N . PHE B 1 231 ? 18.531 11.859 3.48 1 93.44 231 PHE B N 1
ATOM 6698 C CA . PHE B 1 231 ? 18.078 10.672 4.203 1 93.44 231 PHE B CA 1
ATOM 6699 C C . PHE B 1 231 ? 18.594 9.406 3.529 1 93.44 231 PHE B C 1
ATOM 6701 O O . PHE B 1 231 ? 19.125 8.516 4.191 1 93.44 231 PHE B O 1
ATOM 6708 N N . MET B 1 232 ? 18.484 9.281 2.234 1 92.56 232 MET B N 1
ATOM 6709 C CA . MET B 1 232 ? 18.828 8.07 1.494 1 92.56 232 MET B CA 1
ATOM 6710 C C . MET B 1 232 ? 20.312 7.758 1.625 1 92.56 232 MET B C 1
ATOM 6712 O O . MET B 1 232 ? 20.703 6.598 1.785 1 92.56 232 MET B O 1
ATOM 6716 N N . LEU B 1 233 ? 21.109 8.766 1.589 1 91.56 233 LEU B N 1
ATOM 6717 C CA . LEU B 1 233 ? 22.547 8.562 1.683 1 91.56 233 LEU B CA 1
ATOM 6718 C C . LEU B 1 233 ? 22.969 8.25 3.117 1 91.56 233 LEU B C 1
ATOM 6720 O O . LEU B 1 233 ? 23.797 7.367 3.352 1 91.56 233 LEU B O 1
ATOM 6724 N N . ASN B 1 234 ? 22.406 8.938 4.012 1 92 234 ASN B N 1
ATOM 6725 C CA . ASN B 1 234 ? 22.812 8.844 5.406 1 92 234 ASN B CA 1
ATOM 6726 C C . ASN B 1 234 ? 22.453 7.488 6.008 1 92 234 ASN B C 1
ATOM 6728 O O . ASN B 1 234 ? 23.156 6.98 6.887 1 92 234 ASN B O 1
ATOM 6732 N N . PHE B 1 235 ? 21.391 6.961 5.605 1 93.5 235 PHE B N 1
ATOM 6733 C CA . PHE B 1 235 ? 20.953 5.699 6.18 1 93.5 235 PHE B CA 1
ATOM 6734 C C . PHE B 1 235 ? 21.188 4.547 5.211 1 93.5 235 PHE B C 1
ATOM 6736 O O . PHE B 1 235 ? 20.672 3.447 5.402 1 93.5 235 PHE B O 1
ATOM 6743 N N . HIS B 1 236 ? 21.969 4.789 4.188 1 93.38 236 HIS B N 1
ATOM 6744 C CA . HIS B 1 236 ? 22.266 3.789 3.17 1 93.38 236 HIS B CA 1
ATOM 6745 C C . HIS B 1 236 ? 23.062 2.631 3.76 1 93.38 236 HIS B C 1
ATOM 6747 O O . HIS B 1 236 ? 22.812 1.468 3.438 1 93.38 236 HIS B O 1
ATOM 6753 N N . HIS B 1 237 ? 24.016 2.973 4.598 1 92.19 237 HIS B N 1
ATOM 6754 C CA . HIS B 1 237 ? 24.875 1.941 5.18 1 92.19 237 HIS B CA 1
ATOM 6755 C C . HIS B 1 237 ? 24.062 1.012 6.082 1 92.19 237 HIS B C 1
ATOM 6757 O O . HIS B 1 237 ? 24.234 -0.208 6.031 1 92.19 237 HIS B O 1
ATOM 6763 N N . LYS B 1 238 ? 23.234 1.572 6.906 1 91.44 238 LYS B N 1
ATOM 6764 C CA . LYS B 1 238 ? 22.375 0.77 7.777 1 91.44 238 LYS B CA 1
ATOM 6765 C C . LYS B 1 238 ? 21.453 -0.126 6.961 1 91.44 238 LYS B C 1
ATOM 6767 O O . LYS B 1 238 ? 21.203 -1.275 7.336 1 91.44 238 LYS B O 1
ATOM 6772 N N . PHE B 1 239 ? 20.984 0.389 5.902 1 93.44 239 PHE B N 1
ATOM 6773 C CA . PHE B 1 239 ? 20.156 -0.367 4.98 1 93.44 239 PHE B CA 1
ATOM 6774 C C . PHE B 1 239 ? 20.906 -1.562 4.414 1 93.44 239 PHE B C 1
ATOM 6776 O O . PHE B 1 239 ? 20.391 -2.682 4.402 1 93.44 239 PHE B O 1
ATOM 6783 N N . ILE B 1 240 ? 22.141 -1.345 3.992 1 94.25 240 ILE B N 1
ATOM 6784 C CA . ILE B 1 240 ? 22.938 -2.408 3.406 1 94.25 240 ILE B CA 1
ATOM 6785 C C . ILE B 1 240 ? 23.234 -3.471 4.461 1 94.25 240 ILE B C 1
ATOM 6787 O O . ILE B 1 240 ? 23.188 -4.668 4.176 1 94.25 240 ILE B O 1
ATOM 6791 N N . GLU B 1 241 ? 23.516 -3.039 5.637 1 93.75 241 GLU B N 1
ATOM 6792 C CA . GLU B 1 241 ? 23.781 -3.977 6.723 1 93.75 241 GLU B CA 1
ATOM 6793 C C . GLU B 1 241 ? 22.562 -4.844 7.023 1 93.75 241 GLU B C 1
ATOM 6795 O O . GLU B 1 241 ? 22.672 -6.062 7.164 1 93.75 241 GLU B O 1
ATOM 6800 N N . ASN B 1 242 ? 21.422 -4.207 7.137 1 93.38 242 ASN B N 1
ATOM 6801 C CA . ASN B 1 242 ? 20.188 -4.926 7.398 1 93.38 242 ASN B CA 1
ATOM 6802 C C . ASN B 1 242 ? 19.844 -5.887 6.262 1 93.38 242 ASN B C 1
ATOM 6804 O O . ASN B 1 242 ? 19.344 -6.988 6.504 1 93.38 242 ASN B O 1
ATOM 6808 N N . LYS B 1 243 ? 20.078 -5.426 5.109 1 94.12 243 LYS B N 1
ATOM 6809 C CA . LYS B 1 243 ? 19.844 -6.23 3.914 1 94.12 243 LYS B CA 1
ATOM 6810 C C . LYS B 1 243 ? 20.703 -7.496 3.928 1 94.12 243 LYS B C 1
ATOM 6812 O O . LYS B 1 243 ? 20.188 -8.594 3.684 1 94.12 243 LYS B O 1
ATOM 6817 N N . GLU B 1 244 ? 21.984 -7.348 4.191 1 94.56 244 GLU B N 1
ATOM 6818 C CA . GLU B 1 244 ? 22.891 -8.492 4.203 1 94.56 244 GLU B CA 1
ATOM 6819 C C . GLU B 1 244 ? 22.531 -9.469 5.316 1 94.56 244 GLU B C 1
ATOM 6821 O O . GLU B 1 244 ? 22.531 -10.688 5.105 1 94.56 244 GLU B O 1
ATOM 6826 N N . LEU B 1 245 ? 22.188 -8.93 6.469 1 94.44 245 LEU B N 1
ATOM 6827 C CA . LEU B 1 245 ? 21.781 -9.789 7.574 1 94.44 245 LEU B CA 1
ATOM 6828 C C . LEU B 1 245 ? 20.5 -10.539 7.23 1 94.44 245 LEU B C 1
ATOM 6830 O O . LEU B 1 245 ? 20.375 -11.734 7.516 1 94.44 245 LEU B O 1
ATOM 6834 N N . TYR B 1 246 ? 19.609 -9.859 6.625 1 94.94 246 TYR B N 1
ATOM 6835 C CA . TYR B 1 246 ? 18.344 -10.469 6.238 1 94.94 246 TYR B CA 1
ATOM 6836 C C . TYR B 1 246 ? 18.562 -11.578 5.223 1 94.94 246 TYR B C 1
ATOM 6838 O O . TYR B 1 246 ? 18.062 -12.695 5.402 1 94.94 246 TYR B O 1
ATOM 6846 N N . ILE B 1 247 ? 19.344 -11.297 4.141 1 94.12 247 ILE B N 1
ATOM 6847 C CA . ILE B 1 247 ? 19.562 -12.266 3.074 1 94.12 247 ILE B CA 1
ATOM 6848 C C . ILE B 1 247 ? 20.281 -13.492 3.635 1 94.12 247 ILE B C 1
ATOM 6850 O O . ILE B 1 247 ? 19.922 -14.633 3.324 1 94.12 247 ILE B O 1
ATOM 6854 N N . ASN B 1 248 ? 21.219 -13.281 4.484 1 94.5 248 ASN B N 1
ATOM 6855 C CA . ASN B 1 248 ? 21.969 -14.391 5.062 1 94.5 248 ASN B CA 1
ATOM 6856 C C . ASN B 1 248 ? 21.078 -15.289 5.91 1 94.5 248 ASN B C 1
ATOM 6858 O O . ASN B 1 248 ? 21.141 -16.516 5.809 1 94.5 248 ASN B O 1
ATOM 6862 N N . HIS B 1 249 ? 20.25 -14.648 6.746 1 94.94 249 HIS B N 1
ATOM 6863 C CA . HIS B 1 249 ? 19.344 -15.43 7.566 1 94.94 249 HIS B CA 1
ATOM 6864 C C . HIS B 1 249 ? 18.297 -16.141 6.707 1 94.94 249 HIS B C 1
ATOM 6866 O O . HIS B 1 249 ? 17.938 -17.281 6.977 1 94.94 249 HIS B O 1
ATOM 6872 N N . PHE B 1 250 ? 17.891 -15.469 5.695 1 93.81 250 PHE B N 1
ATOM 6873 C CA . PHE B 1 250 ? 16.906 -16.047 4.793 1 93.81 250 PHE B CA 1
ATOM 6874 C C . PHE B 1 250 ? 17.469 -17.281 4.086 1 93.81 250 PHE B C 1
ATOM 6876 O O . PHE B 1 250 ? 16.797 -18.312 3.994 1 93.81 250 PHE B O 1
ATOM 6883 N N . VAL B 1 251 ? 18.656 -17.172 3.551 1 92.81 251 VAL B N 1
ATOM 6884 C CA . VAL B 1 251 ? 19.312 -18.281 2.846 1 92.81 251 VAL B CA 1
ATOM 6885 C C . VAL B 1 251 ? 19.5 -19.453 3.797 1 92.81 251 VAL B C 1
ATOM 6887 O O . VAL B 1 251 ? 19.281 -20.609 3.424 1 92.81 251 VAL B O 1
ATOM 6890 N N . LYS B 1 252 ? 19.828 -19.156 5.059 1 94.5 252 LYS B N 1
ATOM 6891 C CA . LYS B 1 252 ? 20.016 -20.219 6.043 1 94.5 252 LYS B CA 1
ATOM 6892 C C . LYS B 1 252 ? 18.703 -20.953 6.312 1 94.5 252 LYS B C 1
ATOM 6894 O O . LYS B 1 252 ? 18.688 -22.172 6.418 1 94.5 252 LYS B O 1
ATOM 6899 N N . ILE B 1 253 ? 17.672 -20.219 6.406 1 93.75 253 ILE B N 1
ATOM 6900 C CA . ILE B 1 253 ? 16.359 -20.797 6.633 1 93.75 253 ILE B CA 1
ATOM 6901 C C . ILE B 1 253 ? 15.953 -21.641 5.422 1 93.75 253 ILE B C 1
ATOM 6903 O O . ILE B 1 253 ? 15.453 -22.75 5.57 1 93.75 253 ILE B O 1
ATOM 6907 N N . ALA B 1 254 ? 16.203 -21.109 4.262 1 90.25 254 ALA B N 1
ATOM 6908 C CA . ALA B 1 254 ? 15.875 -21.812 3.029 1 90.25 254 ALA B CA 1
ATOM 6909 C C . ALA B 1 254 ? 16.688 -23.094 2.896 1 90.25 254 ALA B C 1
ATOM 6911 O O . ALA B 1 254 ? 16.156 -24.125 2.477 1 90.25 254 ALA B O 1
ATOM 6912 N N . GLN B 1 255 ? 17.922 -23.078 3.238 1 90.44 255 GLN B N 1
ATOM 6913 C CA . GLN B 1 255 ? 18.781 -24.266 3.18 1 90.44 255 GLN B CA 1
ATOM 6914 C C . GLN B 1 255 ? 18.328 -25.328 4.18 1 90.44 255 GLN B C 1
ATOM 6916 O O . GLN B 1 255 ? 18.328 -26.516 3.865 1 90.44 255 GLN B O 1
ATOM 6921 N N . LYS B 1 256 ? 18 -24.859 5.328 1 92.25 256 LYS B N 1
ATOM 6922 C CA . LYS B 1 256 ? 17.5 -25.797 6.324 1 92.25 256 LYS B CA 1
ATOM 6923 C C . LYS B 1 256 ? 16.188 -26.453 5.852 1 92.25 256 LYS B C 1
ATOM 6925 O O . LYS B 1 256 ? 16 -27.656 6.023 1 92.25 256 LYS B O 1
ATOM 6930 N N . ASN B 1 257 ? 15.367 -25.672 5.262 1 88.94 257 ASN B N 1
ATOM 6931 C CA . ASN B 1 257 ? 14.125 -26.188 4.707 1 88.94 257 ASN B CA 1
ATOM 6932 C C . ASN B 1 257 ? 14.383 -27.188 3.584 1 88.94 257 ASN B C 1
ATOM 6934 O O . ASN B 1 257 ? 13.703 -28.219 3.484 1 88.94 257 ASN B O 1
ATOM 6938 N N . LEU B 1 258 ? 15.32 -26.859 2.762 1 87.25 258 LEU B N 1
ATOM 6939 C CA . LEU B 1 258 ? 15.695 -27.766 1.678 1 87.25 258 LEU B CA 1
ATOM 6940 C C . LEU B 1 258 ? 16.172 -29.109 2.227 1 87.25 258 LEU B C 1
ATOM 6942 O O . LEU B 1 258 ? 15.766 -30.172 1.733 1 87.25 258 LEU B O 1
ATOM 6946 N N . THR B 1 259 ? 16.969 -29.031 3.264 1 90.38 259 THR B N 1
ATOM 6947 C CA . THR B 1 259 ? 17.484 -30.25 3.861 1 90.38 259 THR B CA 1
ATOM 6948 C C . THR B 1 259 ? 16.344 -31.094 4.426 1 90.38 259 THR B C 1
ATOM 6950 O O . THR B 1 259 ? 16.297 -32.312 4.211 1 90.38 259 THR B O 1
ATOM 6953 N N . LEU B 1 260 ? 15.414 -30.484 5.074 1 89.12 260 LEU B N 1
ATOM 6954 C CA . LEU B 1 260 ? 14.281 -31.203 5.645 1 89.12 260 LEU B CA 1
ATOM 6955 C C . LEU B 1 260 ? 13.383 -31.75 4.547 1 89.12 260 LEU B C 1
ATOM 6957 O O . LEU B 1 260 ? 12.867 -32.875 4.66 1 89.12 260 LEU B O 1
ATOM 6961 N N . THR B 1 261 ? 13.227 -31.031 3.514 1 83.56 261 THR B N 1
ATOM 6962 C CA . THR B 1 261 ? 12.398 -31.469 2.393 1 83.56 261 THR B CA 1
ATOM 6963 C C . THR B 1 261 ? 13.031 -32.656 1.67 1 83.56 261 THR B C 1
ATOM 6965 O O . THR B 1 261 ? 12.336 -33.562 1.242 1 83.56 261 THR B O 1
ATOM 6968 N N . ILE B 1 262 ? 14.312 -32.594 1.564 1 86.19 262 ILE B N 1
ATOM 6969 C CA . ILE B 1 262 ? 15.023 -33.719 0.927 1 86.19 262 ILE B CA 1
ATOM 6970 C C . ILE B 1 262 ? 14.82 -35 1.73 1 86.19 262 ILE B C 1
ATOM 6972 O O . ILE B 1 262 ? 14.562 -36.062 1.159 1 86.19 262 ILE B O 1
ATOM 6976 N N . TYR B 1 263 ? 14.797 -34.875 3.006 1 86.62 263 TYR B N 1
ATOM 6977 C CA . TYR B 1 263 ? 14.57 -36.031 3.848 1 86.62 263 TYR B CA 1
ATOM 6978 C C . TYR B 1 263 ? 13.148 -36.562 3.662 1 86.62 263 TYR B C 1
ATOM 6980 O O . TYR B 1 263 ? 12.938 -37.781 3.598 1 86.62 263 TYR B O 1
ATOM 6988 N N . ALA B 1 264 ? 12.266 -35.688 3.623 1 82.94 264 ALA B N 1
ATOM 6989 C CA . ALA B 1 264 ? 10.891 -36.094 3.395 1 82.94 264 ALA B CA 1
ATOM 6990 C C . ALA B 1 264 ? 10.727 -36.719 2.016 1 82.94 264 ALA B C 1
ATOM 6992 O O . ALA B 1 264 ? 9.984 -37.688 1.853 1 82.94 264 ALA B O 1
ATOM 6993 N N . ASP B 1 265 ? 11.445 -36.25 0.994 1 80.31 265 ASP B N 1
ATOM 6994 C CA . ASP B 1 265 ? 11.367 -36.75 -0.373 1 80.31 265 ASP B CA 1
ATOM 6995 C C . ASP B 1 265 ? 11.977 -38.125 -0.475 1 80.31 265 ASP B C 1
ATOM 6997 O O . ASP B 1 265 ? 11.508 -38.969 -1.256 1 80.31 265 ASP B O 1
ATOM 7001 N N . ILE B 1 266 ? 12.992 -38.344 0.287 1 83.81 266 ILE B N 1
ATOM 7002 C CA . ILE B 1 266 ? 13.602 -39.656 0.32 1 83.81 266 ILE B CA 1
ATOM 7003 C C . ILE B 1 266 ? 12.578 -40.688 0.835 1 83.81 266 ILE B C 1
ATOM 7005 O O . ILE B 1 266 ? 12.406 -41.75 0.246 1 83.81 266 ILE B O 1
ATOM 7009 N N . LEU B 1 267 ? 11.938 -40.281 1.867 1 83.06 267 LEU B N 1
ATOM 7010 C CA . LEU B 1 267 ? 10.93 -41.156 2.438 1 83.06 267 LEU B CA 1
ATOM 7011 C C . LEU B 1 267 ? 9.805 -41.438 1.438 1 83.06 267 LEU B C 1
ATOM 7013 O O . LEU B 1 267 ? 9.414 -42.594 1.228 1 83.06 267 LEU B O 1
ATOM 7017 N N . THR B 1 268 ? 9.375 -40.469 0.797 1 79.12 268 THR B N 1
ATOM 7018 C CA . THR B 1 268 ? 8.289 -40.594 -0.171 1 79.12 268 THR B CA 1
ATOM 7019 C C . THR B 1 268 ? 8.727 -41.438 -1.364 1 79.12 268 THR B C 1
ATOM 7021 O O . THR B 1 268 ? 7.945 -42.219 -1.895 1 79.12 268 THR B O 1
ATOM 7024 N N . THR B 1 269 ? 9.969 -41.281 -1.757 1 79.88 269 THR B N 1
ATOM 7025 C CA . THR B 1 269 ? 10.484 -42.031 -2.898 1 79.88 269 THR B CA 1
ATOM 7026 C C . THR B 1 269 ? 10.602 -43.5 -2.568 1 79.88 269 THR B C 1
ATOM 7028 O O . THR B 1 269 ? 10.25 -44.344 -3.387 1 79.88 269 THR B O 1
ATOM 7031 N N . ILE B 1 270 ? 11.055 -43.75 -1.433 1 84.12 270 ILE B N 1
ATOM 7032 C CA . ILE B 1 270 ? 11.195 -45.156 -1.011 1 84.12 270 ILE B CA 1
ATOM 7033 C C . ILE B 1 270 ? 9.82 -45.812 -0.993 1 84.12 270 ILE B C 1
ATOM 7035 O O . ILE B 1 270 ? 9.664 -46.938 -1.488 1 84.12 270 ILE B O 1
ATOM 7039 N N . LEU B 1 271 ? 8.906 -45.156 -0.46 1 82.75 271 LEU B N 1
ATOM 7040 C CA . LEU B 1 271 ? 7.555 -45.688 -0.4 1 82.75 271 LEU B CA 1
ATOM 7041 C C . LEU B 1 271 ? 6.98 -45.875 -1.802 1 82.75 271 LEU B C 1
ATOM 7043 O O . LEU B 1 271 ? 6.301 -46.875 -2.072 1 82.75 271 LEU B O 1
ATOM 7047 N N . SER B 1 272 ? 7.258 -44.969 -2.684 1 81.62 272 SER B N 1
ATOM 7048 C CA . SER B 1 272 ? 6.754 -45.031 -4.051 1 81.62 272 SER B CA 1
ATOM 7049 C C . SER B 1 272 ? 7.375 -46.219 -4.797 1 81.62 272 SER B C 1
ATOM 7051 O O . SER B 1 272 ? 6.695 -46.906 -5.562 1 81.62 272 SER B O 1
ATOM 7053 N N . ILE B 1 273 ? 8.641 -46.406 -4.566 1 82.81 273 ILE B N 1
ATOM 7054 C CA . ILE B 1 273 ? 9.336 -47.531 -5.199 1 82.81 273 ILE B CA 1
ATOM 7055 C C . ILE B 1 273 ? 8.75 -48.844 -4.703 1 82.81 273 ILE B C 1
ATOM 7057 O O . ILE B 1 273 ? 8.477 -49.75 -5.5 1 82.81 273 ILE B O 1
ATOM 7061 N N . ALA B 1 274 ? 8.539 -48.906 -3.43 1 84.44 274 ALA B N 1
ATOM 7062 C CA . ALA B 1 274 ? 7.973 -50.125 -2.838 1 84.44 274 ALA B CA 1
ATOM 7063 C C . ALA B 1 274 ? 6.59 -50.406 -3.408 1 84.44 274 ALA B C 1
ATOM 7065 O O . ALA B 1 274 ? 6.273 -51.562 -3.73 1 84.44 274 ALA B O 1
ATOM 7066 N N . LEU B 1 275 ? 5.855 -49.406 -3.547 1 84.44 275 LEU B N 1
ATOM 7067 C CA . LEU B 1 275 ? 4.5 -49.562 -4.059 1 84.44 275 LEU B CA 1
ATOM 7068 C C . LEU B 1 275 ? 4.516 -49.969 -5.535 1 84.44 275 LEU B C 1
ATOM 7070 O O . LEU B 1 275 ? 3.686 -50.75 -5.98 1 84.44 275 LEU B O 1
ATOM 7074 N N . PHE B 1 276 ? 5.387 -49.375 -6.273 1 85.62 276 PHE B N 1
ATOM 7075 C CA . PHE B 1 276 ? 5.5 -49.719 -7.688 1 85.62 276 PHE B CA 1
ATOM 7076 C C . PHE B 1 276 ? 5.918 -51.156 -7.863 1 85.62 276 PHE B C 1
ATOM 7078 O O . PHE B 1 276 ? 5.406 -51.875 -8.742 1 85.62 276 PHE B O 1
ATOM 7085 N N . PHE B 1 277 ? 6.832 -51.594 -7.016 1 82.75 277 PHE B N 1
ATOM 7086 C CA . PHE B 1 277 ? 7.262 -53 -7.023 1 82.75 277 PHE B CA 1
ATOM 7087 C C . PHE B 1 277 ? 6.09 -53.938 -6.719 1 82.75 277 PHE B C 1
ATOM 7089 O O . PHE B 1 277 ? 5.906 -54.938 -7.391 1 82.75 277 PHE B O 1
ATOM 7096 N N . LEU B 1 278 ? 5.418 -53.594 -5.738 1 83.62 278 LEU B N 1
ATOM 7097 C CA . LEU B 1 278 ? 4.246 -54.375 -5.371 1 83.62 278 LEU B CA 1
ATOM 7098 C C . LEU B 1 278 ? 3.254 -54.438 -6.527 1 83.62 278 LEU B C 1
ATOM 7100 O O . LEU B 1 278 ? 2.691 -55.5 -6.801 1 83.62 278 LEU B O 1
ATOM 7104 N N . MET B 1 279 ? 3.055 -53.375 -7.219 1 84.75 279 MET B N 1
ATOM 7105 C CA . MET B 1 279 ? 2.123 -53.312 -8.344 1 84.75 279 MET B CA 1
ATOM 7106 C C . MET B 1 279 ? 2.58 -54.25 -9.461 1 84.75 279 MET B C 1
ATOM 7108 O O . MET B 1 279 ? 1.775 -55 -10.023 1 84.75 279 MET B O 1
ATOM 7112 N N . VAL B 1 280 ? 3.848 -54.219 -9.812 1 83 280 VAL B N 1
ATOM 7113 C CA . VAL B 1 280 ? 4.398 -55.031 -10.875 1 83 280 VAL B CA 1
ATOM 7114 C C . VAL B 1 280 ? 4.242 -56.531 -10.508 1 83 280 VAL B C 1
ATOM 7116 O O . VAL B 1 280 ? 3.873 -57.344 -11.352 1 83 280 VAL B O 1
ATOM 7119 N N . PHE B 1 281 ? 4.445 -56.812 -9.25 1 82 281 PHE B N 1
ATOM 7120 C CA . PHE B 1 281 ? 4.305 -58.188 -8.789 1 82 281 PHE B CA 1
ATOM 7121 C C . PHE B 1 281 ? 2.861 -58.656 -8.914 1 82 281 PHE B C 1
ATOM 7123 O O . PHE B 1 281 ? 2.605 -59.812 -9.281 1 82 281 PHE B O 1
ATOM 7130 N N . ILE B 1 282 ? 1.992 -57.812 -8.625 1 84.75 282 ILE B N 1
ATOM 7131 C CA . ILE B 1 282 ? 0.578 -58.156 -8.719 1 84.75 282 ILE B CA 1
ATOM 7132 C C . ILE B 1 282 ? 0.187 -58.375 -10.18 1 84.75 282 ILE B C 1
ATOM 7134 O O . ILE B 1 282 ? -0.551 -59.312 -10.5 1 84.75 282 ILE B O 1
ATOM 7138 N N . ILE B 1 283 ? 0.7 -57.594 -11.055 1 83.69 283 ILE B N 1
ATOM 7139 C CA . ILE B 1 283 ? 0.402 -57.688 -12.484 1 83.69 283 ILE B CA 1
ATOM 7140 C C . ILE B 1 283 ? 0.913 -59 -13.031 1 83.69 283 ILE B C 1
ATOM 7142 O O . ILE B 1 283 ? 0.238 -59.656 -13.836 1 83.69 283 ILE B O 1
ATOM 7146 N N . LEU B 1 284 ? 2.078 -59.5 -12.594 1 82.38 284 LEU B N 1
ATOM 7147 C CA . LEU B 1 284 ? 2.695 -60.719 -13.078 1 82.38 284 LEU B CA 1
ATOM 7148 C C . LEU B 1 284 ? 1.921 -61.938 -12.602 1 82.38 284 LEU B C 1
ATOM 7150 O O . LEU B 1 284 ? 1.973 -63 -13.227 1 82.38 284 LEU B O 1
ATOM 7154 N N . SER B 1 285 ? 1.273 -61.75 -11.539 1 80.62 285 SER B N 1
ATOM 7155 C CA . SER B 1 285 ? 0.519 -62.875 -11.008 1 80.62 285 SER B CA 1
ATOM 7156 C C . SER B 1 285 ? -0.832 -63 -11.695 1 80.62 285 SER B C 1
ATOM 7158 O O . SER B 1 285 ? -1.524 -64 -11.523 1 80.62 285 SER B O 1
ATOM 7160 N N . LYS B 1 286 ? -1.146 -62 -12.531 1 79.75 286 LYS B N 1
ATOM 7161 C CA . LYS B 1 286 ? -2.436 -62.031 -13.219 1 79.75 286 LYS B CA 1
ATOM 7162 C C . LYS B 1 286 ? -2.256 -62.156 -14.727 1 79.75 286 LYS B C 1
ATOM 7164 O O . LYS B 1 286 ? -1.177 -61.90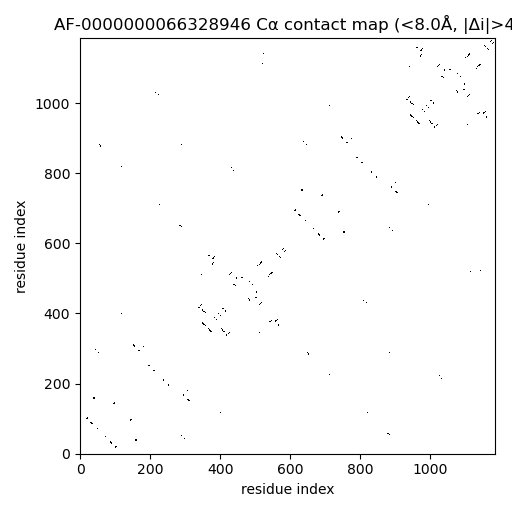6 -15.258 1 79.75 286 LYS B O 1
ATOM 7169 N N . LEU B 1 287 ? -3.197 -62.844 -15.344 1 75.25 287 LEU B N 1
ATOM 7170 C CA . LEU B 1 287 ? -3.201 -62.906 -16.797 1 75.25 287 LEU B CA 1
ATOM 7171 C C . LEU B 1 287 ? -3.855 -61.688 -17.406 1 75.25 287 LEU B C 1
ATOM 7173 O O . LEU B 1 287 ? -5.082 -61.562 -17.438 1 75.25 287 LEU B O 1
ATOM 7177 N N . ILE B 1 288 ? -2.99 -60.719 -17.656 1 78.56 288 ILE B N 1
ATOM 7178 C CA . ILE B 1 288 ? -3.531 -59.438 -18.156 1 78.56 288 ILE B CA 1
ATOM 7179 C C . ILE B 1 288 ? -2.967 -59.156 -19.547 1 78.56 288 ILE B C 1
ATOM 7181 O O . ILE B 1 288 ? -1.897 -59.656 -19.906 1 78.56 288 ILE B O 1
ATOM 7185 N N . GLY B 1 289 ? -3.756 -58.438 -20.344 1 74.5 289 GLY B N 1
ATOM 7186 C CA . GLY B 1 289 ? -3.336 -58.062 -21.672 1 74.5 289 GLY B CA 1
ATOM 7187 C C . GLY B 1 289 ? -2.229 -57 -21.672 1 74.5 289 GLY B C 1
ATOM 7188 O O . GLY B 1 289 ? -1.955 -56.406 -20.641 1 74.5 289 GLY B O 1
ATOM 7189 N N . VAL B 1 290 ? -1.546 -56.906 -22.844 1 77.56 290 VAL B N 1
ATOM 7190 C CA . VAL B 1 290 ? -0.407 -56.031 -23.016 1 77.56 290 VAL B CA 1
ATOM 7191 C C . VAL B 1 290 ? -0.841 -54.594 -22.766 1 77.56 290 VAL B C 1
ATOM 7193 O O . VAL B 1 290 ? -0.148 -53.812 -22.062 1 77.56 290 VAL B O 1
ATOM 7196 N N . GLY B 1 291 ? -1.913 -54.156 -23.328 1 76.75 291 GLY B N 1
ATOM 7197 C CA . GLY B 1 291 ? -2.42 -52.812 -23.109 1 76.75 291 GLY B CA 1
ATOM 7198 C C . GLY B 1 291 ? -2.717 -52.531 -21.656 1 76.75 291 GLY B C 1
ATOM 7199 O O . GLY B 1 291 ? -2.455 -51.438 -21.172 1 76.75 291 GLY B O 1
ATOM 7200 N N . ALA B 1 292 ? -3.207 -53.438 -20.953 1 81.56 292 ALA B N 1
ATOM 7201 C CA . ALA B 1 292 ? -3.523 -53.281 -19.531 1 81.56 292 ALA B CA 1
ATOM 7202 C C . ALA B 1 292 ? -2.262 -53.031 -18.719 1 81.56 292 ALA B C 1
ATOM 7204 O O . ALA B 1 292 ? -2.283 -52.25 -17.75 1 81.56 292 ALA B O 1
ATOM 7205 N N . ILE B 1 293 ? -1.211 -53.688 -19.078 1 80.88 293 ILE B N 1
ATOM 7206 C CA . ILE B 1 293 ? 0.04 -53.469 -18.359 1 80.88 293 ILE B CA 1
ATOM 7207 C C . ILE B 1 293 ? 0.465 -52 -18.484 1 80.88 293 ILE B C 1
ATOM 7209 O O . ILE B 1 293 ? 0.745 -51.344 -17.484 1 80.88 293 ILE B O 1
ATOM 7213 N N . ALA B 1 294 ? 0.476 -51.5 -19.734 1 78.81 294 ALA B N 1
ATOM 7214 C CA . ALA B 1 294 ? 0.847 -50.125 -19.984 1 78.81 294 ALA B CA 1
ATOM 7215 C C . ALA B 1 294 ? -0.102 -49.156 -19.266 1 78.81 294 ALA B C 1
ATOM 7217 O O . ALA B 1 294 ? 0.332 -48.156 -18.703 1 78.81 294 ALA B O 1
ATOM 7218 N N . GLY B 1 295 ? -1.307 -49.469 -19.297 1 80.19 295 GLY B N 1
ATOM 7219 C CA . GLY B 1 295 ? -2.309 -48.656 -18.656 1 80.19 295 GLY B CA 1
ATOM 7220 C C . GLY B 1 295 ? -2.17 -48.594 -17.141 1 80.19 295 GLY B C 1
ATOM 7221 O O . GLY B 1 295 ? -2.301 -47.5 -16.547 1 80.19 295 GLY B O 1
ATOM 7222 N N . TYR B 1 296 ? -1.922 -49.688 -16.516 1 81.88 296 TYR B N 1
ATOM 7223 C CA . TYR B 1 296 ? -1.783 -49.719 -15.062 1 81.88 296 TYR B CA 1
ATOM 7224 C C . TYR B 1 296 ? -0.532 -48.969 -14.609 1 81.88 296 TYR B C 1
ATOM 7226 O O . TYR B 1 296 ? -0.542 -48.312 -13.586 1 81.88 296 TYR B O 1
ATOM 7234 N N . ILE B 1 297 ? 0.473 -49.062 -15.336 1 78 297 ILE B N 1
ATOM 7235 C CA . ILE B 1 297 ? 1.688 -48.312 -15.023 1 78 297 ILE B CA 1
ATOM 7236 C C . ILE B 1 297 ? 1.42 -46.812 -15.133 1 78 297 ILE B C 1
ATOM 7238 O O . ILE B 1 297 ? 1.842 -46.031 -14.273 1 78 297 ILE B O 1
ATOM 7242 N N . GLN B 1 298 ? 0.724 -46.469 -16.188 1 77.94 298 GLN B N 1
ATOM 7243 C CA . GLN B 1 298 ? 0.36 -45.062 -16.359 1 77.94 298 GLN B CA 1
ATOM 7244 C C . GLN B 1 298 ? -0.541 -44.562 -15.219 1 77.94 298 GLN B C 1
ATOM 7246 O O . GLN B 1 298 ? -0.363 -43.469 -14.703 1 77.94 298 GLN B O 1
ATOM 7251 N N . ALA B 1 299 ? -1.48 -45.344 -14.859 1 82.5 299 ALA B N 1
ATOM 7252 C CA . ALA B 1 299 ? -2.387 -45 -13.773 1 82.5 299 ALA B CA 1
ATOM 7253 C C . ALA B 1 299 ? -1.621 -44.812 -12.469 1 82.5 299 ALA B C 1
ATOM 7255 O O . ALA B 1 299 ? -1.915 -43.875 -11.703 1 82.5 299 ALA B O 1
ATOM 7256 N N . PHE B 1 300 ? -0.699 -45.625 -12.258 1 82.12 300 PHE B N 1
ATOM 7257 C CA . PHE B 1 300 ? 0.126 -45.5 -11.062 1 82.12 300 PHE B CA 1
ATOM 7258 C C . PHE B 1 300 ? 0.901 -44.188 -11.07 1 82.12 300 PHE B C 1
ATOM 7260 O O . PHE B 1 300 ? 0.93 -43.469 -10.07 1 82.12 300 PHE B O 1
ATOM 7267 N N . SER B 1 301 ? 1.509 -43.906 -12.203 1 76.69 301 SER B N 1
ATOM 7268 C CA . SER B 1 301 ? 2.297 -42.688 -12.336 1 76.69 301 SER B CA 1
ATOM 7269 C C . SER B 1 301 ? 1.433 -41.469 -12.133 1 76.69 301 SER B C 1
ATOM 7271 O O . SER B 1 301 ? 1.833 -40.531 -11.445 1 76.69 301 SER B O 1
ATOM 7273 N N . TYR B 1 302 ? 0.275 -41.438 -12.695 1 81.56 302 TYR B N 1
ATOM 7274 C CA . TYR B 1 302 ? -0.64 -40.312 -12.555 1 81.56 302 TYR B CA 1
ATOM 7275 C C . TYR B 1 302 ? -1.104 -40.156 -11.109 1 81.56 302 TYR B C 1
ATOM 7277 O O . TYR B 1 302 ? -1.241 -39.031 -10.609 1 81.56 302 TYR B O 1
ATOM 7285 N N . THR B 1 303 ? -1.406 -41.25 -10.469 1 83.12 303 THR B N 1
ATOM 7286 C CA . THR B 1 303 ? -1.825 -41.25 -9.07 1 83.12 303 THR B CA 1
ATOM 7287 C C . THR B 1 303 ? -0.735 -40.625 -8.188 1 83.12 303 THR B C 1
ATOM 7289 O O . THR B 1 303 ? -1.021 -39.812 -7.312 1 83.12 303 THR B O 1
ATOM 7292 N N . GLU B 1 304 ? 0.455 -41.062 -8.453 1 76.94 304 GLU B N 1
ATOM 7293 C CA . GLU B 1 304 ? 1.583 -40.5 -7.699 1 76.94 304 GLU B CA 1
ATOM 7294 C C . GLU B 1 304 ? 1.716 -39 -7.914 1 76.94 304 GLU B C 1
ATOM 7296 O O . GLU B 1 304 ? 2.021 -38.25 -6.977 1 76.94 304 GLU B O 1
ATOM 7301 N N . GLN B 1 305 ? 1.53 -38.594 -9.109 1 75.31 305 GLN B N 1
ATOM 7302 C CA . GLN B 1 305 ? 1.586 -37.156 -9.438 1 75.31 305 GLN B CA 1
ATOM 7303 C C . GLN B 1 305 ? 0.501 -36.375 -8.695 1 75.31 305 GLN B C 1
ATOM 7305 O O . GLN B 1 305 ? 0.758 -35.312 -8.164 1 75.31 305 GLN B O 1
ATOM 7310 N N . GLN B 1 306 ? -0.732 -36.875 -8.68 1 80.56 306 GLN B N 1
ATOM 7311 C CA . GLN B 1 306 ? -1.838 -36.25 -7.969 1 80.56 306 GLN B CA 1
ATOM 7312 C C . GLN B 1 306 ? -1.527 -36.094 -6.484 1 80.56 306 GLN B C 1
ATOM 7314 O O . GLN B 1 306 ? -1.803 -35.031 -5.891 1 80.56 306 GLN B O 1
ATOM 7319 N N . LEU B 1 307 ? -0.978 -37.094 -5.938 1 76.56 307 LEU B N 1
ATOM 7320 C CA . LEU B 1 307 ? -0.645 -37.062 -4.52 1 76.56 307 LEU B CA 1
ATOM 7321 C C . LEU B 1 307 ? 0.425 -36.031 -4.219 1 76.56 307 LEU B C 1
ATOM 7323 O O . LEU B 1 307 ? 0.36 -35.344 -3.197 1 76.56 307 LEU B O 1
ATOM 7327 N N . GLN B 1 308 ? 1.379 -35.875 -5.109 1 72 308 GLN B N 1
ATOM 7328 C CA . GLN B 1 308 ? 2.43 -34.875 -4.953 1 72 308 GLN B CA 1
ATOM 7329 C C . GLN B 1 308 ? 1.859 -33.469 -5.039 1 72 308 GLN B C 1
ATOM 7331 O O . GLN B 1 308 ? 2.258 -32.594 -4.277 1 72 308 GLN B O 1
ATOM 7336 N N . TYR B 1 309 ? 0.971 -33.281 -5.977 1 75.38 309 TYR B N 1
ATOM 73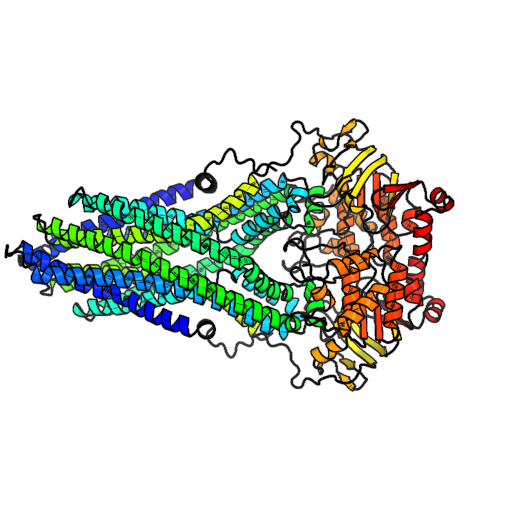37 C CA . TYR B 1 309 ? 0.333 -31.969 -6.117 1 75.38 309 TYR B CA 1
ATOM 7338 C C . TYR B 1 309 ? -0.442 -31.594 -4.859 1 75.38 309 TYR B C 1
ATOM 7340 O O . TYR B 1 309 ? -0.402 -30.453 -4.414 1 75.38 309 TYR B O 1
ATOM 7348 N N . LEU B 1 310 ? -1.073 -32.531 -4.301 1 75.44 310 LEU B N 1
ATOM 7349 C CA . LEU B 1 310 ? -1.836 -32.312 -3.08 1 75.44 310 LEU B CA 1
ATOM 7350 C C . LEU B 1 310 ? -0.915 -31.891 -1.934 1 75.44 310 LEU B C 1
ATO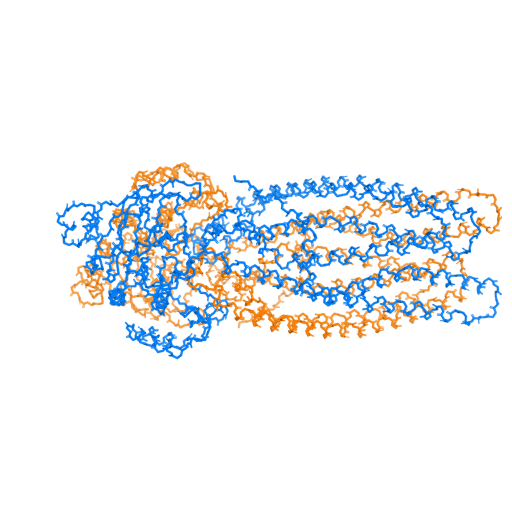M 7352 O O . LEU B 1 310 ? -1.271 -31.047 -1.113 1 75.44 310 LEU B O 1
ATOM 7356 N N . SER B 1 311 ? 0.226 -32.5 -1.915 1 69.31 311 SER B N 1
ATOM 7357 C CA . SER B 1 311 ? 1.207 -32.156 -0.895 1 69.31 311 SER B CA 1
ATOM 7358 C C . SER B 1 311 ? 1.744 -30.75 -1.112 1 69.31 311 SER B C 1
ATOM 7360 O O . SER B 1 311 ? 1.96 -30 -0.152 1 69.31 311 SER B O 1
ATOM 7362 N N . PHE B 1 312 ? 1.923 -30.391 -2.373 1 65.12 312 PHE B N 1
ATOM 7363 C CA . PHE B 1 312 ? 2.467 -29.094 -2.734 1 65.12 312 PHE B CA 1
ATOM 7364 C C . PHE B 1 312 ? 1.466 -27.984 -2.432 1 65.12 312 PHE B C 1
ATOM 7366 O O . PHE B 1 312 ? 1.799 -27 -1.759 1 65.12 312 PHE B O 1
ATOM 7373 N N . TYR B 1 313 ? 0.268 -28.031 -2.902 1 68.25 313 TYR B N 1
ATOM 7374 C CA . TYR B 1 313 ? -0.75 -27 -2.74 1 68.25 313 TYR B CA 1
ATOM 7375 C C . TYR B 1 313 ? -1.234 -26.938 -1.296 1 68.25 313 TYR B C 1
ATOM 7377 O O . TYR B 1 313 ? -1.688 -25.891 -0.833 1 68.25 313 TYR B O 1
ATOM 7385 N N . GLY B 1 314 ? -1.028 -28.047 -0.623 1 68.94 314 GLY B N 1
ATOM 7386 C CA . GLY B 1 314 ? -1.438 -28.078 0.772 1 68.94 314 GLY B CA 1
ATOM 7387 C C . GLY B 1 314 ? -0.672 -27.109 1.646 1 68.94 314 GLY B C 1
ATOM 7388 O O . GLY B 1 314 ? -1.234 -26.531 2.576 1 68.94 314 GLY B O 1
ATOM 7389 N N . LYS B 1 315 ? 0.474 -26.812 1.157 1 65.25 315 LYS B N 1
ATOM 7390 C CA . LYS B 1 315 ? 1.33 -25.906 1.93 1 65.25 315 LYS B CA 1
ATOM 7391 C C . LYS B 1 315 ? 0.787 -24.484 1.916 1 65.25 315 LYS B C 1
ATOM 7393 O O . LYS B 1 315 ? 0.899 -23.766 2.908 1 65.25 315 LYS B O 1
ATOM 7398 N N . TRP B 1 316 ? 0.084 -24.172 0.88 1 71.69 316 TRP B N 1
ATOM 7399 C CA . TRP B 1 316 ? -0.415 -22.812 0.716 1 71.69 316 TRP B CA 1
ATOM 7400 C C . TRP B 1 316 ? -1.674 -22.578 1.548 1 71.69 316 TRP B C 1
ATOM 7402 O O . TRP B 1 316 ? -2.027 -21.438 1.855 1 71.69 316 TRP B O 1
ATOM 7412 N N . PHE B 1 317 ? -2.197 -23.688 2.014 1 75.38 317 PHE B N 1
ATOM 7413 C CA . PHE B 1 317 ? -3.457 -23.641 2.746 1 75.38 317 PHE B CA 1
ATOM 7414 C C . PHE B 1 317 ? -3.305 -22.859 4.043 1 75.38 317 PHE B C 1
ATOM 7416 O O . PHE B 1 317 ? -4.176 -22.062 4.398 1 75.38 317 PHE B O 1
ATOM 7423 N N . PHE B 1 318 ? -2.213 -22.922 4.625 1 70.38 318 PHE B N 1
ATOM 7424 C CA . PHE B 1 318 ? -2.039 -22.297 5.934 1 70.38 318 PHE B CA 1
ATOM 7425 C C . PHE B 1 318 ? -1.839 -20.797 5.801 1 70.38 318 PHE B C 1
ATOM 7427 O O . PHE B 1 318 ? -2.406 -20.016 6.57 1 70.38 318 PHE B O 1
ATOM 7434 N N . ALA B 1 319 ? -1.118 -20.469 4.785 1 71.81 319 ALA B N 1
ATOM 7435 C CA . ALA B 1 319 ? -0.909 -19.047 4.551 1 71.81 319 ALA B CA 1
ATOM 7436 C C . ALA B 1 319 ? -2.219 -18.344 4.191 1 71.81 319 ALA B C 1
ATOM 7438 O O . ALA B 1 319 ? -2.502 -17.25 4.676 1 71.81 319 ALA B O 1
ATOM 7439 N N . ILE B 1 320 ? -3.035 -18.969 3.428 1 83.31 320 ILE B N 1
ATOM 7440 C CA . ILE B 1 320 ? -4.312 -18.422 2.994 1 83.31 320 ILE B CA 1
ATOM 7441 C C . ILE B 1 320 ? -5.273 -18.344 4.18 1 83.31 320 ILE B C 1
ATOM 7443 O O . ILE B 1 320 ? -5.965 -17.344 4.367 1 83.31 320 ILE B O 1
ATOM 7447 N N . ASN B 1 321 ? -5.191 -19.344 4.992 1 84.88 321 ASN B N 1
ATOM 7448 C CA . ASN B 1 321 ? -6.078 -19.406 6.148 1 84.88 321 ASN B CA 1
ATOM 7449 C C . ASN B 1 321 ? -5.742 -18.312 7.16 1 84.88 321 ASN B C 1
ATOM 7451 O O . ASN B 1 321 ? -6.633 -17.781 7.82 1 84.88 321 ASN B O 1
ATOM 7455 N N . LYS B 1 322 ? -4.555 -18.047 7.27 1 80.75 322 LYS B N 1
ATOM 7456 C CA . LYS B 1 322 ? -4.156 -17 8.195 1 80.75 322 LYS B CA 1
ATOM 7457 C C . LYS B 1 322 ? -4.703 -15.641 7.746 1 80.75 322 LYS B C 1
ATOM 7459 O O . LYS B 1 322 ? -5.145 -14.836 8.57 1 80.75 322 LYS B O 1
ATOM 7464 N N . TYR B 1 323 ? -4.656 -15.367 6.543 1 87.38 323 TYR B N 1
ATOM 7465 C CA . TYR B 1 323 ? -5.23 -14.148 5.992 1 87.38 323 TYR B CA 1
ATOM 7466 C C . TYR B 1 323 ? -6.711 -14.039 6.328 1 87.38 323 TYR B C 1
ATOM 7468 O O . TYR B 1 323 ? -7.176 -13 6.785 1 87.38 323 TYR B O 1
ATOM 7476 N N . PHE B 1 324 ? -7.43 -15.078 6.156 1 91.12 324 PHE B N 1
ATOM 7477 C CA . PHE B 1 324 ? -8.875 -15.039 6.363 1 91.12 324 PHE B CA 1
ATOM 7478 C C . PHE B 1 324 ? -9.211 -15.062 7.848 1 91.12 324 PHE B C 1
ATOM 7480 O O . PHE B 1 324 ? -10.258 -14.57 8.266 1 91.12 324 PHE B O 1
ATOM 7487 N N . GLU B 1 325 ? -8.289 -15.641 8.578 1 89.81 325 GLU B N 1
ATOM 7488 C CA . GLU B 1 325 ? -8.438 -15.531 10.031 1 89.81 325 GLU B CA 1
ATOM 7489 C C . GLU B 1 325 ? -8.43 -14.07 10.477 1 89.81 325 GLU B C 1
ATOM 7491 O O . GLU B 1 325 ? -9.266 -13.664 11.289 1 89.81 325 GLU B O 1
ATOM 7496 N N . ASN B 1 326 ? -7.523 -13.32 9.945 1 89.19 326 ASN B N 1
ATOM 7497 C CA . ASN B 1 326 ? -7.48 -11.891 10.227 1 89.19 326 ASN B CA 1
ATOM 7498 C C . ASN B 1 326 ? -8.742 -11.188 9.742 1 89.19 326 ASN B C 1
ATOM 7500 O O . ASN B 1 326 ? -9.273 -10.305 10.422 1 89.19 326 ASN B O 1
ATOM 7504 N N . TYR B 1 327 ? -9.156 -11.547 8.641 1 92.69 327 TYR B N 1
ATOM 7505 C CA . TYR B 1 327 ? -10.344 -10.961 8.031 1 92.69 327 TYR B CA 1
ATOM 7506 C C . TYR B 1 327 ? -11.57 -11.18 8.914 1 92.69 327 TYR B C 1
ATOM 7508 O O . TYR B 1 327 ? -12.312 -10.234 9.203 1 92.69 327 TYR B O 1
ATOM 7516 N N . PHE B 1 328 ? -11.75 -12.359 9.375 1 92.5 328 PHE B N 1
ATOM 7517 C CA . PHE B 1 328 ? -12.922 -12.68 10.18 1 92.5 328 PHE B CA 1
ATOM 7518 C C . PHE B 1 328 ? -12.812 -12.086 11.57 1 92.5 328 PHE B C 1
ATOM 7520 O O . PHE B 1 328 ? -13.82 -11.734 12.188 1 92.5 328 PHE B O 1
ATOM 7527 N N . CYS B 1 329 ? -11.633 -11.938 12 1 89.31 329 CYS B N 1
ATOM 7528 C CA . CYS B 1 329 ? -11.438 -11.273 13.281 1 89.31 329 CYS B CA 1
ATOM 7529 C C . CYS B 1 329 ? -11.961 -9.844 13.242 1 89.31 329 CYS B C 1
ATOM 7531 O O . CYS B 1 329 ? -12.609 -9.383 14.195 1 89.31 329 CYS B O 1
ATOM 7533 N N . ILE B 1 330 ? -11.711 -9.234 12.141 1 89.19 330 ILE B N 1
ATOM 7534 C CA . ILE B 1 330 ? -12.172 -7.855 11.977 1 89.19 330 ILE B CA 1
ATOM 7535 C C . ILE B 1 330 ? -13.688 -7.828 11.805 1 89.19 330 ILE B C 1
ATOM 7537 O O . ILE B 1 330 ? -14.375 -7 12.398 1 89.19 330 ILE B O 1
ATOM 7541 N N . LEU B 1 331 ? -14.211 -8.703 11.055 1 90.56 331 LEU B N 1
ATOM 7542 C CA . LEU B 1 331 ? -15.641 -8.734 10.766 1 90.56 331 LEU B CA 1
ATOM 7543 C C . LEU B 1 331 ? -16.438 -9.078 12.016 1 90.56 331 LEU B C 1
ATOM 7545 O O . LEU B 1 331 ? -17.562 -8.594 12.195 1 90.56 331 LEU B O 1
ATOM 7549 N N . ASP B 1 332 ? -15.828 -9.891 12.812 1 88.31 332 ASP B N 1
ATOM 7550 C CA . ASP B 1 332 ? -16.547 -10.398 13.969 1 88.31 332 ASP B CA 1
ATOM 7551 C C . ASP B 1 332 ? -16.375 -9.477 15.18 1 88.31 332 ASP B C 1
ATOM 7553 O O . ASP B 1 332 ? -16.969 -9.703 16.234 1 88.31 332 ASP B O 1
ATOM 7557 N N . TYR B 1 333 ? -15.523 -8.562 14.953 1 84.31 333 TYR B N 1
ATOM 7558 C CA . TYR B 1 333 ? -15.328 -7.637 16.062 1 84.31 333 TYR B CA 1
ATOM 7559 C C . TYR B 1 333 ? -16.656 -7 16.469 1 84.31 333 TYR B C 1
ATOM 7561 O O . TYR B 1 333 ? -17.375 -6.445 15.633 1 84.31 333 TYR B O 1
ATOM 7569 N N . LYS B 1 334 ? -17.031 -7.332 17.703 1 76.88 334 LYS B N 1
ATOM 7570 C CA . LYS B 1 334 ? -18.266 -6.754 18.203 1 76.88 334 LYS B CA 1
ATOM 7571 C C . LYS B 1 334 ? -18.016 -5.414 18.875 1 76.88 334 LYS B C 1
ATOM 7573 O O . LYS B 1 334 ? -17.156 -5.309 19.766 1 76.88 334 LYS B O 1
ATOM 7578 N N . MET B 1 335 ? -18.594 -4.398 18.297 1 70.81 335 MET B N 1
ATOM 7579 C CA . MET B 1 335 ? -18.516 -3.09 18.938 1 70.81 335 MET B CA 1
ATOM 7580 C C . MET B 1 335 ? -19.234 -3.102 20.297 1 70.81 335 MET B C 1
ATOM 7582 O O . MET B 1 335 ? -20.25 -3.766 20.453 1 70.81 335 MET B O 1
ATOM 7586 N N . PRO B 1 336 ? -18.531 -2.594 21.266 1 62.84 336 PRO B N 1
ATOM 7587 C CA . PRO B 1 336 ? -19.234 -2.51 22.531 1 62.84 336 PRO B CA 1
ATOM 7588 C C . PRO B 1 336 ? -20.562 -1.766 22.422 1 62.84 336 PRO B C 1
ATOM 7590 O O . PRO B 1 336 ? -20.594 -0.581 22.078 1 62.84 336 PRO B O 1
ATOM 7593 N N . LYS B 1 337 ? -21.672 -2.42 21.797 1 59.47 337 LYS B N 1
ATOM 7594 C CA . LYS B 1 337 ? -22.953 -1.72 21.688 1 59.47 337 LYS B CA 1
ATOM 7595 C C . LYS B 1 337 ? -23.75 -1.832 22.984 1 59.47 337 LYS B C 1
ATOM 7597 O O . LYS B 1 337 ? -23.812 -2.906 23.578 1 59.47 337 LYS B O 1
ATOM 7602 N N . PRO B 1 338 ? -24.078 -0.664 23.453 1 59.38 338 PRO B N 1
ATOM 7603 C CA . PRO B 1 338 ? -25.047 -0.822 24.531 1 59.38 338 PRO B CA 1
ATOM 7604 C C . PRO B 1 338 ? -26.297 -1.59 24.094 1 59.38 338 PRO B C 1
ATOM 7606 O O . PRO B 1 338 ? -26.625 -1.612 22.906 1 59.38 338 PRO B O 1
ATOM 7609 N N . GLU B 1 339 ? -26.859 -2.533 24.781 1 56.59 339 GLU B N 1
ATOM 7610 C CA . GLU B 1 339 ? -28.047 -3.352 24.594 1 56.59 339 GLU B CA 1
ATOM 7611 C C . GLU B 1 339 ? -29.188 -2.533 23.984 1 56.59 339 GLU B C 1
ATOM 7613 O O . GLU B 1 339 ? -29.875 -2.998 23.078 1 56.59 339 GLU B O 1
ATOM 7618 N N . THR B 1 340 ? -29.562 -1.321 24.516 1 63.62 340 THR B N 1
ATOM 7619 C CA . THR B 1 340 ? -30.656 -0.458 24.094 1 63.62 340 THR B CA 1
ATOM 7620 C C . THR B 1 340 ? -30.125 0.904 23.656 1 63.62 340 THR B C 1
ATOM 7622 O O . THR B 1 340 ? -29.469 1.604 24.422 1 63.62 340 THR B O 1
ATOM 7625 N N . GLN B 1 341 ? -30 1.228 22.281 1 78.38 341 GLN B N 1
ATOM 7626 C CA . GLN B 1 341 ? -29.578 2.553 21.828 1 78.38 341 GLN B CA 1
ATOM 7627 C C . GLN B 1 341 ? -30.781 3.471 21.625 1 78.38 341 GLN B C 1
ATOM 7629 O O . GLN B 1 341 ? -31.781 3.072 21.016 1 78.38 341 GLN B O 1
ATOM 7634 N N . ILE B 1 342 ? -30.828 4.594 22.391 1 89.88 342 ILE B N 1
ATOM 7635 C CA . ILE B 1 342 ? -31.859 5.621 22.266 1 89.88 342 ILE B CA 1
ATOM 7636 C C . ILE B 1 342 ? -31.516 6.559 21.109 1 89.88 342 ILE B C 1
ATOM 7638 O O . ILE B 1 342 ? -30.391 7.035 21 1 89.88 342 ILE B O 1
ATOM 7642 N N . ARG B 1 343 ? -32.562 6.715 20.25 1 92.75 343 ARG B N 1
ATOM 7643 C CA . ARG B 1 343 ? -32.375 7.676 19.156 1 92.75 343 ARG B CA 1
ATOM 7644 C C . ARG B 1 343 ? -32.625 9.102 19.641 1 92.75 343 ARG B C 1
ATOM 7646 O O . ARG B 1 343 ? -33.656 9.375 20.234 1 92.75 343 ARG B O 1
ATOM 7653 N N . LEU B 1 344 ? -31.672 10.016 19.422 1 93.31 344 LEU B N 1
ATOM 7654 C CA . LEU B 1 344 ? -31.812 11.406 19.828 1 93.31 344 LEU B CA 1
ATOM 7655 C C . LEU B 1 344 ? -32.594 12.195 18.797 1 93.31 344 LEU B C 1
ATOM 7657 O O . LEU B 1 344 ? -32.094 12.5 17.719 1 93.31 344 LEU B O 1
ATOM 7661 N N . GLU B 1 345 ? -33.781 12.508 19.047 1 91.81 345 GLU B N 1
ATOM 7662 C CA . GLU B 1 345 ? -34.625 13.242 18.109 1 91.81 345 GLU B CA 1
ATOM 7663 C C . GLU B 1 345 ? -34.688 14.719 18.484 1 91.81 345 GLU B C 1
ATOM 7665 O O . GLU B 1 345 ? -34.844 15.578 17.625 1 91.81 345 GLU B O 1
ATOM 7670 N N . GLU B 1 346 ? -34.5 14.906 19.766 1 93.06 346 GLU B N 1
ATOM 7671 C CA . GLU B 1 346 ? -34.594 16.297 20.219 1 93.06 346 GLU B CA 1
ATOM 7672 C C . GLU B 1 346 ? -33.312 17.047 19.969 1 93.06 346 GLU B C 1
ATOM 7674 O O . GLU B 1 346 ? -32.219 16.453 19.844 1 93.06 346 GLU B O 1
ATOM 7679 N N . LYS B 1 347 ? -33.469 18.359 19.828 1 94.94 347 LYS B N 1
ATOM 7680 C CA . LYS B 1 347 ? -32.312 19.234 19.672 1 94.94 347 LYS B CA 1
ATOM 7681 C C . LYS B 1 347 ? -31.422 19.219 20.922 1 94.94 347 LYS B C 1
ATOM 7683 O O . LYS B 1 347 ? -31.922 19.109 22.047 1 94.94 347 LYS B O 1
ATOM 7688 N N . ILE B 1 348 ? -30.188 19.328 20.734 1 96.06 348 ILE B N 1
ATOM 7689 C CA . ILE B 1 348 ? -29.266 19.344 21.859 1 96.06 348 ILE B CA 1
ATOM 7690 C C . ILE B 1 348 ? -29.25 20.734 22.484 1 96.06 348 ILE B C 1
ATOM 7692 O O . ILE B 1 348 ? -28.906 21.719 21.828 1 96.06 348 ILE B O 1
ATOM 7696 N N . HIS B 1 349 ? -29.562 20.766 23.766 1 95.44 349 HIS B N 1
ATOM 7697 C CA . HIS B 1 349 ? -29.594 22.047 24.469 1 95.44 349 HIS B CA 1
ATOM 7698 C C . HIS B 1 349 ? -28.469 22.156 25.5 1 95.44 349 HIS B C 1
ATOM 7700 O O . HIS B 1 349 ? -28.078 23.266 25.875 1 95.44 349 HIS B O 1
ATOM 7706 N N . SER B 1 350 ? -28.125 21 25.938 1 96.94 350 SER B N 1
ATOM 7707 C CA . SER B 1 350 ? -27.062 21.016 26.938 1 96.94 350 SER B CA 1
ATOM 7708 C C . SER B 1 350 ? -26.219 19.75 26.891 1 96.94 350 SER B C 1
ATOM 7710 O O . SER B 1 350 ? -26.734 18.672 26.578 1 96.94 350 SER B O 1
ATOM 7712 N N . ILE B 1 351 ? -24.969 19.828 27.156 1 97.88 351 ILE B N 1
ATOM 7713 C CA . ILE B 1 351 ? -24.031 18.734 27.312 1 97.88 351 ILE B CA 1
ATOM 7714 C C . ILE B 1 351 ? -23.25 18.875 28.609 1 97.88 351 ILE B C 1
ATOM 7716 O O . ILE B 1 351 ? -22.578 19.891 28.828 1 97.88 351 ILE B O 1
ATOM 7720 N N . THR B 1 352 ? -23.328 17.875 29.484 1 97.81 352 THR B N 1
ATOM 7721 C CA . THR B 1 352 ? -22.703 17.969 30.797 1 97.81 352 THR B CA 1
ATOM 7722 C C . THR B 1 352 ? -21.734 16.812 31.031 1 97.81 352 THR B C 1
ATOM 7724 O O . THR B 1 352 ? -22.141 15.641 30.922 1 97.81 352 THR B O 1
ATOM 7727 N N . PHE B 1 353 ? -20.5 17.125 31.234 1 97.81 353 PHE B N 1
ATOM 7728 C CA . PHE B 1 353 ? -19.5 16.156 31.672 1 97.81 353 PHE B CA 1
ATOM 7729 C C . PHE B 1 353 ? -19.516 16 33.188 1 97.81 353 PHE B C 1
ATOM 7731 O O . PHE B 1 353 ? -19.266 16.969 33.906 1 97.81 353 PHE B O 1
ATOM 7738 N N . GLU B 1 354 ? -19.766 14.812 33.656 1 97 354 GLU B N 1
ATOM 7739 C CA . GLU B 1 354 ? -19.859 14.578 35.094 1 97 354 GLU B CA 1
ATOM 7740 C C . GLU B 1 354 ? -18.781 13.602 35.562 1 97 354 GLU B C 1
ATOM 7742 O O . GLU B 1 354 ? -18.875 12.398 35.312 1 97 354 GLU B O 1
ATOM 7747 N N . ASN B 1 355 ? -17.797 14.086 36.312 1 96.5 355 ASN B N 1
ATOM 7748 C CA . ASN B 1 355 ? -16.734 13.297 36.938 1 96.5 355 ASN B CA 1
ATOM 7749 C C . ASN B 1 355 ? -16.062 12.359 35.938 1 96.5 355 ASN B C 1
ATOM 7751 O O . ASN B 1 355 ? -15.977 11.156 36.188 1 96.5 355 ASN B O 1
ATOM 7755 N N . ILE B 1 356 ? -15.688 12.914 34.906 1 96.5 356 ILE B N 1
ATOM 7756 C CA . ILE B 1 356 ? -15.133 12.133 33.812 1 96.5 356 ILE B CA 1
ATOM 7757 C C . ILE B 1 356 ? -13.672 11.789 34.125 1 96.5 356 ILE B C 1
ATOM 7759 O O . ILE B 1 356 ? -12.875 12.672 34.438 1 96.5 356 ILE B O 1
ATOM 7763 N N . SER B 1 357 ? -13.336 10.562 34.062 1 96.44 357 SER B N 1
ATOM 7764 C CA . SER B 1 357 ? -11.961 10.062 34.031 1 96.44 357 SER B CA 1
ATOM 7765 C C . SER B 1 357 ? -11.68 9.297 32.75 1 96.44 357 SER B C 1
ATOM 7767 O O . SER B 1 357 ? -12.477 8.461 32.312 1 96.44 357 SER B O 1
ATOM 7769 N N . PHE B 1 358 ? -10.609 9.672 32.094 1 94.81 358 PHE B N 1
ATOM 7770 C CA . PHE B 1 358 ? -10.352 9.055 30.812 1 94.81 358 PHE B CA 1
ATOM 7771 C C . PHE B 1 358 ? -8.852 8.898 30.578 1 94.81 358 PHE B C 1
ATOM 7773 O O . PHE B 1 358 ? -8.062 9.781 30.938 1 94.81 358 PHE B O 1
ATOM 7780 N N . SER B 1 359 ? -8.492 7.766 30.078 1 90.38 359 SER B N 1
ATOM 7781 C CA . SER B 1 359 ? -7.164 7.477 29.547 1 90.38 359 SER B CA 1
ATOM 7782 C C . SER B 1 359 ? -7.242 6.66 28.266 1 90.38 359 SER B C 1
ATOM 7784 O O . SER B 1 359 ? -8.164 5.859 28.094 1 90.38 359 SER B O 1
ATOM 7786 N N . TYR B 1 360 ? -6.391 7.016 27.328 1 83.19 360 TYR B N 1
ATOM 7787 C CA . TYR B 1 360 ? -6.293 6.145 26.156 1 83.19 360 TYR B CA 1
ATOM 7788 C C . TYR B 1 360 ? -5.785 4.762 26.547 1 83.19 360 TYR B C 1
ATOM 7790 O O . TYR B 1 360 ? -5.191 4.594 27.609 1 83.19 360 TYR B O 1
ATOM 7798 N N . PRO B 1 361 ? -6.043 3.773 25.672 1 74.62 361 PRO B N 1
ATOM 7799 C CA . PRO B 1 361 ? -5.547 2.439 26.016 1 74.62 361 PRO B CA 1
ATOM 7800 C C . PRO B 1 361 ? -4.039 2.412 26.234 1 74.62 361 PRO B C 1
ATOM 7802 O O . PRO B 1 361 ? -3.271 2.859 25.391 1 74.62 361 PRO B O 1
ATOM 7805 N N . ASN B 1 362 ? -3.592 1.949 27.344 1 68.25 362 ASN B N 1
ATOM 7806 C CA . ASN B 1 362 ? -2.195 1.771 27.734 1 68.25 362 ASN B CA 1
ATOM 7807 C C . ASN B 1 362 ? -1.488 3.111 27.906 1 68.25 362 ASN B C 1
ATOM 7809 O O . ASN B 1 362 ? -0.304 3.238 27.594 1 68.25 362 ASN B O 1
ATOM 7813 N N . SER B 1 363 ? -2.264 4.109 28.188 1 74.69 363 SER B N 1
ATOM 7814 C CA . SER B 1 363 ? -1.681 5.43 28.391 1 74.69 363 SER B CA 1
ATOM 7815 C C . SER B 1 363 ? -2.074 6.004 29.75 1 74.69 363 SER B C 1
ATOM 7817 O O . SER B 1 363 ? -2.879 5.41 30.469 1 74.69 363 SER B O 1
ATOM 7819 N N . LYS B 1 364 ? -1.455 7.012 30.141 1 78.94 364 LYS B N 1
ATOM 7820 C CA . LYS B 1 364 ? -1.741 7.676 31.406 1 78.94 364 LYS B CA 1
ATOM 7821 C C . LYS B 1 364 ? -3.092 8.383 31.359 1 78.94 364 LYS B C 1
ATOM 7823 O O . LYS B 1 364 ? -3.625 8.648 30.281 1 78.94 364 LYS B O 1
ATOM 7828 N N . LEU B 1 365 ? -3.568 8.641 32.531 1 88.38 365 LEU B N 1
ATOM 7829 C CA . LEU B 1 365 ? -4.844 9.336 32.656 1 88.38 365 LEU B CA 1
ATOM 7830 C C . LEU B 1 365 ? -4.727 10.781 32.188 1 88.38 365 LEU B C 1
ATOM 7832 O O . LEU B 1 365 ? -3.803 11.5 32.562 1 88.38 365 LEU B O 1
ATOM 7836 N N . ILE B 1 366 ? -5.633 11.203 31.328 1 88.88 366 ILE B N 1
ATOM 7837 C CA . ILE B 1 366 ? -5.645 12.562 30.781 1 88.88 366 ILE B CA 1
ATOM 7838 C C . ILE B 1 366 ? -6.613 13.43 31.594 1 88.88 366 ILE B C 1
ATOM 7840 O O . ILE B 1 366 ? -6.297 14.57 31.938 1 88.88 366 ILE B O 1
ATOM 7844 N N . PHE B 1 367 ? -7.777 12.852 31.844 1 94.25 367 PHE B N 1
ATOM 7845 C CA . PHE B 1 367 ? -8.781 13.523 32.656 1 94.25 367 PHE B CA 1
ATOM 7846 C C . PHE B 1 367 ? -9.031 12.75 33.938 1 94.25 367 PHE B C 1
ATOM 7848 O O . PHE B 1 367 ? -9.109 11.523 33.938 1 94.25 367 PHE B O 1
ATOM 7855 N N . GLU B 1 368 ? -9.039 13.508 35.062 1 94.38 368 GLU B N 1
ATOM 7856 C CA . GLU B 1 368 ? -9.391 12.953 36.344 1 94.38 368 GLU B CA 1
ATOM 7857 C C . GLU B 1 368 ? -10.5 13.75 37.031 1 94.38 368 GLU B C 1
ATOM 7859 O O . GLU B 1 368 ? -10.281 14.883 37.469 1 94.38 368 GLU B O 1
ATOM 7864 N N . ASN B 1 369 ? -11.609 13.156 37.156 1 94.12 369 ASN B N 1
ATOM 7865 C CA . ASN B 1 369 ? -12.781 13.789 37.781 1 94.12 369 ASN B CA 1
ATOM 7866 C C . ASN B 1 369 ? -13.086 15.133 37.125 1 94.12 369 ASN B C 1
ATOM 7868 O O . ASN B 1 369 ? -13.195 16.156 37.812 1 94.12 369 ASN B O 1
ATOM 7872 N N . PHE B 1 370 ? -13.172 15.117 35.844 1 96.38 370 PHE B N 1
ATOM 7873 C CA . PHE B 1 370 ? -13.367 16.312 35.031 1 96.38 370 PHE B CA 1
ATOM 7874 C C . PHE B 1 370 ? -14.852 16.656 34.938 1 96.38 370 PHE B C 1
ATOM 7876 O O . PHE B 1 370 ? -15.68 15.781 34.656 1 96.38 370 PHE B O 1
ATOM 7883 N N . ASN B 1 371 ? -15.211 17.922 35.25 1 97.06 371 ASN B N 1
ATOM 7884 C CA . ASN B 1 371 ? -16.578 18.406 35.156 1 97.06 371 ASN B CA 1
ATOM 7885 C C . ASN B 1 371 ? -16.688 19.609 34.219 1 97.06 371 ASN B C 1
ATOM 7887 O O . ASN B 1 371 ? -15.844 20.516 34.281 1 97.06 371 ASN B O 1
ATOM 7891 N N . LEU B 1 372 ? -17.688 19.672 33.344 1 97.19 372 LEU B N 1
ATOM 7892 C CA . LEU B 1 372 ? -17.922 20.766 32.406 1 97.19 372 LEU B CA 1
ATOM 7893 C C . LEU B 1 372 ? -19.359 20.766 31.906 1 97.19 372 LEU B C 1
ATOM 7895 O O . LEU B 1 372 ? -19.938 19.703 31.641 1 97.19 372 LEU B O 1
ATOM 7899 N N . SER B 1 373 ? -19.938 21.922 31.828 1 96.75 373 SER B N 1
ATOM 7900 C CA . SER B 1 373 ? -21.281 22.047 31.297 1 96.75 373 SER B CA 1
ATOM 7901 C C . SER B 1 373 ? -21.328 23.031 30.125 1 96.75 373 SER B C 1
ATOM 7903 O O . SER B 1 373 ? -20.812 24.141 30.219 1 96.75 373 SER B O 1
ATOM 7905 N N . LEU B 1 374 ? -21.906 22.641 29.047 1 97.31 374 LEU B N 1
ATOM 7906 C CA . LEU B 1 374 ? -22.094 23.469 27.844 1 97.31 374 LEU B CA 1
ATOM 7907 C C . LEU B 1 374 ? -23.578 23.656 27.562 1 97.31 374 LEU B C 1
ATOM 7909 O O . LEU B 1 374 ? -24.375 22.734 27.734 1 97.31 374 LEU B O 1
ATOM 7913 N N . HIS B 1 375 ? -23.922 24.828 27.062 1 96.75 375 HIS B N 1
ATOM 7914 C CA . HIS B 1 375 ? -25.328 25.141 26.797 1 96.75 375 HIS B CA 1
ATOM 7915 C C . HIS B 1 375 ? -25.516 25.672 25.391 1 96.75 375 HIS B C 1
ATOM 7917 O O . HIS B 1 375 ? -24.562 26.172 24.766 1 96.75 375 HIS B O 1
ATOM 7923 N N . SER B 1 376 ? -26.75 25.609 24.875 1 95.12 376 SER B N 1
ATOM 7924 C CA . SER B 1 376 ? -27.078 26.047 23.531 1 95.12 376 SER B CA 1
ATOM 7925 C C . SER B 1 376 ? -26.984 27.562 23.406 1 95.12 376 SER B C 1
ATOM 7927 O O . SER B 1 376 ? -27.047 28.281 24.406 1 95.12 376 SER B O 1
ATOM 7929 N N . ASN B 1 377 ? -26.781 28 22.156 1 94.38 377 ASN B N 1
ATOM 7930 C CA . ASN B 1 377 ? -26.734 29.406 21.781 1 94.38 377 ASN B CA 1
ATOM 7931 C C . ASN B 1 377 ? -25.641 30.156 22.516 1 94.38 377 ASN B C 1
ATOM 7933 O O . ASN B 1 377 ? -25.844 31.281 22.969 1 94.38 377 ASN B O 1
ATOM 7937 N N . LYS B 1 378 ? -24.578 29.469 22.797 1 95.88 378 LYS B N 1
ATOM 7938 C CA . LYS B 1 378 ? -23.391 30.047 23.406 1 95.88 378 LYS B CA 1
ATOM 7939 C C . LYS B 1 378 ? -22.125 29.594 22.672 1 95.88 378 LYS B C 1
ATOM 7941 O O . LYS B 1 378 ? -22.016 28.453 22.25 1 95.88 378 LYS B O 1
ATOM 7946 N N . ILE B 1 379 ? -21.266 30.531 22.484 1 96.69 379 ILE B N 1
ATOM 7947 C CA . ILE B 1 379 ? -19.953 30.234 21.891 1 96.69 379 ILE B CA 1
ATOM 7948 C C . ILE B 1 379 ? -18.906 30.109 23 1 96.69 379 ILE B C 1
ATOM 7950 O O . ILE B 1 379 ? -18.688 31.062 23.766 1 96.69 379 ILE B O 1
ATOM 7954 N N . TYR B 1 380 ? -18.312 28.953 23.156 1 96.56 380 TYR B N 1
ATOM 7955 C CA . TYR B 1 380 ? -17.266 28.672 24.125 1 96.56 380 TYR B CA 1
ATOM 7956 C C . TYR B 1 380 ? -15.891 28.672 23.469 1 96.56 380 TYR B C 1
ATOM 7958 O O . TYR B 1 380 ? -15.695 28.047 22.422 1 96.56 380 TYR B O 1
ATOM 7966 N N . ALA B 1 381 ? -14.992 29.391 23.969 1 95 381 ALA B N 1
ATOM 7967 C CA . ALA B 1 381 ? -13.594 29.312 23.547 1 95 381 ALA B CA 1
ATOM 7968 C C . ALA B 1 381 ? -12.797 28.391 24.469 1 95 381 ALA B C 1
ATOM 7970 O O . ALA B 1 381 ? -12.875 28.531 25.703 1 95 381 ALA B O 1
ATOM 7971 N N . LEU B 1 382 ? -12.18 27.469 23.969 1 93.81 382 LEU B N 1
ATOM 7972 C CA . LEU B 1 382 ? -11.344 26.531 24.719 1 93.81 382 LEU B CA 1
ATOM 7973 C C . LEU B 1 382 ? -9.867 26.875 24.547 1 93.81 382 LEU B C 1
ATOM 7975 O O . LEU B 1 382 ? -9.344 26.844 23.438 1 93.81 382 LEU B O 1
ATOM 7979 N N . VAL B 1 383 ? -9.273 27.203 25.656 1 90.12 383 VAL B N 1
ATOM 7980 C CA . VAL B 1 383 ? -7.871 27.609 25.625 1 90.12 383 VAL B CA 1
ATOM 7981 C C . VAL B 1 383 ? -7.07 26.781 26.625 1 90.12 383 VAL B C 1
ATOM 7983 O O . VAL B 1 383 ? -7.621 26.297 27.609 1 90.12 383 VAL B O 1
ATOM 7986 N N . GLY B 1 384 ? -5.867 26.578 26.312 1 85.88 384 GLY B N 1
ATOM 7987 C CA . GLY B 1 384 ? -4.98 25.828 27.188 1 85.88 384 GLY B CA 1
ATOM 7988 C C . GLY B 1 384 ? -3.643 25.516 26.562 1 85.88 384 GLY B C 1
ATOM 7989 O O . GLY B 1 384 ? -3.461 25.703 25.344 1 85.88 384 GLY B O 1
ATOM 7990 N N . LYS B 1 385 ? -2.789 24.984 27.391 1 80.12 385 LYS B N 1
ATOM 7991 C CA . LYS B 1 385 ? -1.456 24.625 26.922 1 80.12 385 LYS B CA 1
ATOM 7992 C C . LYS B 1 385 ? -1.506 23.359 26.047 1 80.12 385 LYS B C 1
ATOM 7994 O O . LYS B 1 385 ? -2.527 22.672 26 1 80.12 385 LYS B O 1
ATOM 7999 N N . ASN B 1 386 ? -0.407 23.188 25.281 1 76.31 386 ASN B N 1
ATOM 8000 C CA . ASN B 1 386 ? -0.305 21.953 24.516 1 76.31 386 ASN B CA 1
ATOM 8001 C C . ASN B 1 386 ? -0.389 20.734 25.422 1 76.31 386 ASN B C 1
ATOM 8003 O O . ASN B 1 386 ? 0.188 20.719 26.516 1 76.31 386 ASN B O 1
ATOM 8007 N N . ALA B 1 387 ? -1.114 19.719 25.047 1 75.25 387 ALA B N 1
ATOM 8008 C CA . ALA B 1 387 ? -1.287 18.453 25.75 1 75.25 387 ALA B CA 1
ATOM 8009 C C . ALA B 1 387 ? -2.148 18.625 27 1 75.25 387 ALA B C 1
ATOM 8011 O O . ALA B 1 387 ? -2.051 17.844 27.938 1 75.25 387 ALA B O 1
ATOM 8012 N N . SER B 1 388 ? -2.895 19.75 26.984 1 81.31 388 SER B N 1
ATOM 8013 C CA . SER B 1 388 ? -3.756 19.984 28.141 1 81.31 388 SER B CA 1
ATOM 8014 C C . SER B 1 388 ? -5.012 19.125 28.078 1 81.31 388 SER B C 1
ATOM 8016 O O . SER B 1 388 ? -5.766 19.047 29.047 1 81.31 388 SER B O 1
ATOM 8018 N N . GLY B 1 389 ? -5.254 18.5 26.969 1 87.31 389 GLY B N 1
ATOM 8019 C CA . GLY B 1 389 ? -6.406 17.625 26.844 1 87.31 389 GLY B CA 1
ATOM 8020 C C . GLY B 1 389 ? -7.48 18.172 25.922 1 87.31 389 GLY B C 1
ATOM 8021 O O . GLY B 1 389 ? -8.57 17.609 25.828 1 87.31 389 GLY B O 1
ATOM 8022 N N . LYS B 1 390 ? -7.258 19.281 25.266 1 89.62 390 LYS B N 1
ATOM 8023 C CA . LYS B 1 390 ? -8.25 19.953 24.422 1 89.62 390 LYS B CA 1
ATOM 8024 C C . LYS B 1 390 ? -8.789 19 23.344 1 89.62 390 LYS B C 1
ATOM 8026 O O . LYS B 1 390 ? -10 18.828 23.219 1 89.62 390 LYS B O 1
ATOM 8031 N N . THR B 1 391 ? -7.879 18.328 22.625 1 87.38 391 THR B N 1
ATOM 8032 C CA . THR B 1 391 ? -8.273 17.422 21.562 1 87.38 391 THR B CA 1
ATOM 8033 C C . THR B 1 391 ? -9.008 16.203 22.125 1 87.38 391 THR B C 1
ATOM 8035 O O . THR B 1 391 ? -9.938 15.688 21.5 1 87.38 391 THR B O 1
ATOM 8038 N N . THR B 1 392 ? -8.594 15.719 23.281 1 90.56 392 THR B N 1
ATOM 8039 C CA . THR B 1 392 ? -9.258 14.602 23.938 1 90.56 392 THR B CA 1
ATOM 8040 C C . THR B 1 392 ? -10.68 14.977 24.328 1 90.56 392 THR B C 1
ATOM 8042 O O . THR B 1 392 ? -11.602 14.164 24.203 1 90.56 392 THR B O 1
ATOM 8045 N N . LEU B 1 393 ? -10.797 16.203 24.812 1 95.12 393 LEU B N 1
ATOM 8046 C CA . LEU B 1 393 ? -12.125 16.672 25.172 1 95.12 393 LEU B CA 1
ATOM 8047 C C . LEU B 1 393 ? -13.062 16.641 23.969 1 95.12 393 LEU B C 1
ATOM 8049 O O . LEU B 1 393 ? -14.219 16.219 24.094 1 95.12 393 LEU B O 1
ATOM 8053 N N . ILE B 1 394 ? -12.586 17.078 22.828 1 94.88 394 ILE B N 1
ATOM 8054 C CA . ILE B 1 394 ? -13.367 17.094 21.594 1 94.88 394 ILE B CA 1
ATOM 8055 C C . ILE B 1 394 ? -13.773 15.68 21.219 1 94.88 394 ILE B C 1
ATOM 8057 O O . ILE B 1 394 ? -14.922 15.43 20.844 1 94.88 394 ILE B O 1
ATOM 8061 N N . LYS B 1 395 ? -12.852 14.75 21.344 1 93.44 395 LYS B N 1
ATOM 8062 C CA . LYS B 1 395 ? -13.125 13.359 20.984 1 93.44 395 LYS B CA 1
ATOM 8063 C C . LYS B 1 395 ? -14.203 12.766 21.891 1 93.44 395 LYS B C 1
ATOM 8065 O O . LYS B 1 395 ? -15.047 11.992 21.438 1 93.44 395 LYS B O 1
ATOM 8070 N N . LEU B 1 396 ? -14.148 13.102 23.141 1 95 396 LEU B N 1
ATOM 8071 C CA . LEU B 1 396 ? -15.156 12.641 24.094 1 95 396 LEU B CA 1
ATOM 8072 C C . LEU B 1 396 ? -16.5 13.289 23.812 1 95 396 LEU B C 1
ATOM 8074 O O . LEU B 1 396 ? -17.547 12.625 23.844 1 95 396 LEU B O 1
ATOM 8078 N N . LEU B 1 397 ? -16.422 14.578 23.531 1 96.56 397 LEU B N 1
ATOM 8079 C CA . LEU B 1 397 ? -17.625 15.344 23.25 1 96.56 397 LEU B CA 1
ATOM 8080 C C . LEU B 1 397 ? -18.375 14.758 22.047 1 96.56 397 LEU B C 1
ATOM 8082 O O . LEU B 1 397 ? -19.609 14.703 22.047 1 96.56 397 LEU B O 1
ATOM 8086 N N . LEU B 1 398 ? -17.609 14.289 21.094 1 95.94 398 LEU B N 1
ATOM 8087 C CA . LEU B 1 398 ? -18.203 13.781 19.859 1 95.94 398 LEU B CA 1
ATOM 8088 C C . LEU B 1 398 ? -18.531 12.297 19.984 1 95.94 398 LEU B C 1
ATOM 8090 O O . LEU B 1 398 ? -19.062 11.688 19.047 1 95.94 398 LEU B O 1
ATOM 8094 N N . GLY B 1 399 ? -18.156 11.695 21.078 1 93.62 399 GLY B N 1
ATOM 8095 C CA . GLY B 1 399 ? -18.5 10.305 21.344 1 93.62 399 GLY B CA 1
ATOM 8096 C C . GLY B 1 399 ? -17.578 9.32 20.656 1 93.62 399 GLY B C 1
ATOM 8097 O O . GLY B 1 399 ? -17.938 8.156 20.469 1 93.62 399 GLY B O 1
ATOM 8098 N N . PHE B 1 400 ? -16.484 9.828 20.266 1 92.31 400 PHE B N 1
ATOM 8099 C CA . PHE B 1 400 ? -15.531 8.945 19.594 1 92.31 400 PHE B CA 1
ATOM 8100 C C . PHE B 1 400 ? -14.914 7.961 20.594 1 92.31 400 PHE B C 1
ATOM 8102 O O . PHE B 1 400 ? -14.375 6.926 20.188 1 92.31 400 PHE B O 1
ATOM 8109 N N . TYR B 1 401 ? -14.883 8.32 21.906 1 90.81 401 TYR B N 1
ATOM 8110 C CA . TYR B 1 401 ? -14.406 7.48 23 1 90.81 401 TYR B CA 1
ATOM 8111 C C . TYR B 1 401 ? -15.406 7.461 24.156 1 90.81 401 TYR B C 1
ATOM 8113 O O . TYR B 1 401 ? -16.188 8.406 24.312 1 90.81 401 TYR B O 1
ATOM 8121 N N . THR B 1 402 ? -15.297 6.398 24.875 1 89.94 402 THR B N 1
ATOM 8122 C CA . THR B 1 402 ? -16.062 6.293 26.109 1 89.94 402 THR B CA 1
ATOM 8123 C C . THR B 1 402 ? -15.172 6.488 27.328 1 89.94 402 THR B C 1
ATOM 8125 O O . THR B 1 402 ? -14.086 5.898 27.406 1 89.94 402 THR B O 1
ATOM 8128 N N . PRO B 1 403 ? -15.641 7.348 28.125 1 94.06 403 PRO B N 1
ATOM 8129 C CA . PRO B 1 403 ? -14.836 7.566 29.328 1 94.06 403 PRO B CA 1
ATOM 8130 C C . PRO B 1 403 ? -14.688 6.309 30.172 1 94.06 403 PRO B C 1
ATOM 8132 O O . PRO B 1 403 ? -15.547 5.422 30.125 1 94.06 403 PRO B O 1
ATOM 8135 N N . ASN B 1 404 ? -13.594 6.27 30.922 1 93.19 404 ASN B N 1
ATOM 8136 C CA . ASN B 1 404 ? -13.367 5.16 31.844 1 93.19 404 ASN B CA 1
ATOM 8137 C C . ASN B 1 404 ? -14.359 5.172 33 1 93.19 404 ASN B C 1
ATOM 8139 O O . ASN B 1 404 ? -14.852 4.121 33.406 1 93.19 404 ASN B O 1
ATOM 8143 N N . SER B 1 405 ? -14.492 6.215 33.562 1 94.38 405 SER B N 1
ATOM 8144 C CA . SER B 1 405 ? -15.484 6.441 34.594 1 94.38 405 SER B CA 1
ATOM 8145 C C . SER B 1 405 ? -16.172 7.793 34.438 1 94.38 405 SER B C 1
ATOM 8147 O O . SER B 1 405 ? -15.664 8.664 33.719 1 94.38 405 SER B O 1
ATOM 8149 N N . GLY B 1 406 ? -17.375 7.887 34.938 1 95.38 406 GLY B N 1
ATOM 8150 C CA . GLY B 1 406 ? -18.188 9.078 34.75 1 95.38 406 GLY B CA 1
ATOM 8151 C C . GLY B 1 406 ? -19.094 8.984 33.531 1 95.38 406 GLY B C 1
ATOM 8152 O O . GLY B 1 406 ? -19.203 7.926 32.906 1 95.38 406 GLY B O 1
ATOM 8153 N N . GLN B 1 407 ? -19.844 10.094 33.344 1 95.44 407 GLN B N 1
ATOM 8154 C CA . GLN B 1 407 ? -20.781 10.047 32.219 1 95.44 407 GLN B CA 1
ATOM 8155 C C . GLN B 1 407 ? -20.938 11.422 31.578 1 95.44 407 GLN B C 1
ATOM 8157 O O . GLN B 1 407 ? -20.75 12.445 32.219 1 95.44 407 GLN B O 1
ATOM 8162 N N . ILE B 1 408 ? -21.203 11.445 30.359 1 96.81 408 ILE B N 1
ATOM 8163 C CA . ILE B 1 408 ? -21.594 12.641 29.609 1 96.81 408 ILE B CA 1
ATOM 8164 C C . ILE B 1 408 ? -23.109 12.641 29.391 1 96.81 408 ILE B C 1
ATOM 8166 O O . ILE B 1 408 ? -23.656 11.711 28.797 1 96.81 408 ILE B O 1
ATOM 8170 N N . ILE B 1 409 ? -23.703 13.656 29.891 1 97.12 409 ILE B N 1
ATOM 8171 C CA . ILE B 1 409 ? -25.156 13.695 29.859 1 97.12 409 ILE B CA 1
ATOM 8172 C C . ILE B 1 409 ? -25.625 14.742 28.859 1 97.12 409 ILE B C 1
ATOM 8174 O O . ILE B 1 409 ? -25.188 15.891 28.891 1 97.12 409 ILE B O 1
ATOM 8178 N N . ILE B 1 410 ? -26.562 14.359 28 1 96.81 410 ILE B N 1
ATOM 8179 C CA . ILE B 1 410 ? -27.141 15.227 26.969 1 96.81 410 ILE B CA 1
ATOM 8180 C C . ILE B 1 410 ? -28.516 15.695 27.406 1 96.81 410 ILE B C 1
ATOM 8182 O O . ILE B 1 410 ? -29.375 14.883 27.781 1 96.81 410 ILE B O 1
ATOM 8186 N N . ASN B 1 411 ? -28.781 16.984 27.375 1 97 411 ASN B N 1
ATOM 8187 C CA . ASN B 1 411 ? -30.062 17.594 27.719 1 97 411 ASN B CA 1
ATOM 8188 C C . ASN B 1 411 ? -30.516 17.203 29.125 1 97 411 ASN B C 1
ATOM 8190 O O . ASN B 1 411 ? -31.703 16.953 29.344 1 97 411 ASN B O 1
ATOM 8194 N N . ASN B 1 412 ? -29.562 16.953 29.984 1 95.06 412 ASN B N 1
ATOM 8195 C CA . ASN B 1 412 ? -29.828 16.562 31.359 1 95.06 412 ASN B CA 1
ATOM 8196 C C . ASN B 1 412 ? -30.734 15.336 31.453 1 95.06 412 ASN B C 1
ATOM 8198 O O . ASN B 1 412 ? -31.484 15.18 32.406 1 95.06 412 ASN B O 1
ATOM 8202 N N . LYS B 1 413 ? -30.688 14.594 30.422 1 94.31 413 LYS B N 1
ATOM 8203 C CA . LYS B 1 413 ? -31.609 13.477 30.359 1 94.31 413 LYS B CA 1
ATOM 8204 C C . LYS B 1 413 ? -30.922 12.195 29.906 1 94.31 413 LYS B C 1
ATOM 8206 O O . LYS B 1 413 ? -31.156 11.125 30.453 1 94.31 413 LYS B O 1
ATOM 8211 N N . TYR B 1 414 ? -30.125 12.242 28.875 1 94.25 414 TYR B N 1
ATOM 8212 C CA . TYR B 1 414 ? -29.609 11.039 28.219 1 94.25 414 TYR B CA 1
ATOM 8213 C C . TYR B 1 414 ? -28.109 10.898 28.406 1 94.25 414 TYR B C 1
ATOM 8215 O O . TYR B 1 414 ? -27.344 11.789 28.047 1 94.25 414 TYR B O 1
ATOM 8223 N N . PRO B 1 415 ? -27.688 9.773 28.938 1 93.69 415 PRO B N 1
ATOM 8224 C CA . PRO B 1 415 ? -26.25 9.5 28.859 1 93.69 415 PRO B CA 1
ATOM 8225 C C . PRO B 1 415 ? -25.781 9.242 27.422 1 93.69 415 PRO B C 1
ATOM 8227 O O . PRO B 1 415 ? -26.438 8.516 26.672 1 93.69 415 PRO B O 1
ATOM 8230 N N . LEU B 1 416 ? -24.703 9.867 27.047 1 94.12 416 LEU B N 1
ATOM 8231 C CA . LEU B 1 416 ? -24.203 9.758 25.672 1 94.12 416 LEU B CA 1
ATOM 8232 C C . LEU B 1 416 ? -23.953 8.305 25.297 1 94.12 416 LEU B C 1
ATOM 8234 O O . LEU B 1 416 ? -24.172 7.918 24.141 1 94.12 416 LEU B O 1
ATOM 8238 N N . GLN B 1 417 ? -23.516 7.5 26.219 1 89.56 417 GLN B N 1
ATOM 8239 C CA . GLN B 1 417 ? -23.188 6.102 25.969 1 89.56 417 GLN B CA 1
ATOM 8240 C C . GLN B 1 417 ? -24.438 5.309 25.578 1 89.56 417 GLN B C 1
ATOM 8242 O O . GLN B 1 417 ? -24.344 4.266 24.922 1 89.56 417 GLN B O 1
ATOM 8247 N N . ASP B 1 418 ? -25.594 5.836 25.953 1 90.56 418 ASP B N 1
ATOM 8248 C CA . ASP B 1 418 ? -26.844 5.137 25.688 1 90.56 418 ASP B CA 1
ATOM 8249 C C . ASP B 1 418 ? -27.453 5.594 24.359 1 90.56 418 ASP B C 1
ATOM 8251 O O . ASP B 1 418 ? -28.406 4.984 23.859 1 90.56 418 ASP B O 1
ATOM 8255 N N . LEU B 1 419 ? -26.938 6.586 23.812 1 91.94 419 LEU B N 1
ATOM 8256 C CA . LEU B 1 419 ? -27.5 7.148 22.594 1 91.94 419 LEU B CA 1
ATOM 8257 C C . LEU B 1 419 ? -26.953 6.426 21.359 1 91.94 419 LEU B C 1
ATOM 8259 O O . LEU B 1 419 ? -25.828 5.914 21.391 1 91.94 419 LEU B O 1
ATOM 8263 N N . GLU B 1 420 ? -27.828 6.434 20.359 1 91.06 420 GLU B N 1
ATOM 8264 C CA . GLU B 1 420 ? -27.328 6.047 19.031 1 91.06 420 GLU B CA 1
ATOM 8265 C C . GLU B 1 420 ? -26.422 7.125 18.453 1 91.06 420 GLU B C 1
ATOM 8267 O O . GLU B 1 420 ? -26.859 8.242 18.188 1 91.06 420 GLU B O 1
ATOM 8272 N N . LEU B 1 421 ? -25.25 6.797 18.203 1 90.75 421 LEU B N 1
ATOM 8273 C CA . LEU B 1 421 ? -24.234 7.777 17.844 1 90.75 421 LEU B CA 1
ATOM 8274 C C . LEU B 1 421 ? -24.562 8.445 16.516 1 90.75 421 LEU B C 1
ATOM 8276 O O . LEU B 1 421 ? -24.25 9.617 16.312 1 90.75 421 LEU B O 1
ATOM 8280 N N . ASN B 1 422 ? -25.234 7.754 15.672 1 90.06 422 ASN B N 1
ATOM 8281 C CA . ASN B 1 422 ? -25.594 8.359 14.391 1 90.06 422 ASN B CA 1
ATOM 8282 C C . ASN B 1 422 ? -26.531 9.555 14.586 1 90.06 422 ASN B C 1
ATOM 8284 O O . ASN B 1 422 ? -26.375 10.578 13.93 1 90.06 422 ASN B O 1
ATOM 8288 N N . SER B 1 423 ? -27.5 9.305 15.453 1 92.5 423 SER B N 1
ATOM 8289 C CA . SER B 1 423 ? -28.453 10.383 15.727 1 92.5 423 SER B CA 1
ATOM 8290 C C . SER B 1 423 ? -27.766 11.539 16.453 1 92.5 423 SER B C 1
ATOM 8292 O O . SER B 1 423 ? -28.094 12.703 16.219 1 92.5 423 SER B O 1
ATOM 8294 N N . TYR B 1 424 ? -26.859 11.211 17.25 1 94.38 424 TYR B N 1
ATOM 8295 C CA . TYR B 1 424 ? -26.078 12.219 17.953 1 94.38 424 TYR B CA 1
ATOM 8296 C C . TYR B 1 424 ? -25.203 13.008 17 1 94.38 424 TYR B C 1
ATOM 8298 O O . TYR B 1 424 ? -25.172 14.234 17.031 1 94.38 424 TYR B O 1
ATOM 8306 N N . HIS B 1 425 ? -24.547 12.289 16.078 1 94.31 425 HIS B N 1
ATOM 8307 C CA . HIS B 1 425 ? -23.625 12.891 15.133 1 94.31 425 HIS B CA 1
ATOM 8308 C C . HIS B 1 425 ? -24.359 13.758 14.117 1 94.31 425 HIS B C 1
ATOM 8310 O O . HIS B 1 425 ? -23.797 14.711 13.578 1 94.31 425 HIS B O 1
ATOM 8316 N N . GLN B 1 426 ? -25.594 13.453 13.938 1 93.25 426 GLN B N 1
ATOM 8317 C CA . GLN B 1 426 ? -26.391 14.25 13.008 1 93.25 426 GLN B CA 1
ATOM 8318 C C . GLN B 1 426 ? -26.547 15.68 13.508 1 93.25 426 GLN B C 1
ATOM 8320 O O . GLN B 1 426 ? -26.719 16.609 12.711 1 93.25 426 GLN B O 1
ATOM 8325 N N . GLN B 1 427 ? -26.406 15.836 14.758 1 95.44 427 GLN B N 1
ATOM 8326 C CA . GLN B 1 427 ? -26.609 17.156 15.359 1 95.44 427 GLN B CA 1
ATOM 8327 C C . GLN B 1 427 ? -25.266 17.844 15.633 1 95.44 427 GLN B C 1
ATOM 8329 O O . GLN B 1 427 ? -25.234 18.969 16.141 1 95.44 427 GLN B O 1
ATOM 8334 N N . MET B 1 428 ? -24.234 17.141 15.234 1 96.25 428 MET B N 1
ATOM 8335 C CA . MET B 1 428 ? -22.906 17.656 15.508 1 96.25 428 MET B CA 1
ATOM 8336 C C . MET B 1 428 ? -22.141 17.906 14.211 1 96.25 428 MET B C 1
ATOM 8338 O O . MET B 1 428 ? -22.344 17.203 13.219 1 96.25 428 MET B O 1
ATOM 8342 N N . SER B 1 429 ? -21.297 18.906 14.164 1 96.56 429 SER B N 1
ATOM 8343 C CA . SER B 1 429 ? -20.328 19.188 13.102 1 96.56 429 SER B CA 1
ATOM 8344 C C . SER B 1 429 ? -18.984 19.609 13.672 1 96.56 429 SER B C 1
ATOM 8346 O O . SER B 1 429 ? -18.875 19.922 14.859 1 96.56 429 SER B O 1
ATOM 8348 N N . ALA B 1 430 ? -17.984 19.453 12.836 1 97 430 ALA B N 1
ATOM 8349 C CA . ALA B 1 430 ? -16.688 19.797 13.391 1 97 430 ALA B CA 1
ATOM 8350 C C . ALA B 1 430 ? -15.656 20.047 12.281 1 97 430 ALA B C 1
ATOM 8352 O O . ALA B 1 430 ? -15.836 19.594 11.156 1 97 430 ALA B O 1
ATOM 8353 N N . ILE B 1 431 ? -14.711 20.828 12.594 1 95.12 431 ILE B N 1
ATOM 8354 C CA . ILE B 1 431 ? -13.461 20.922 11.859 1 95.12 431 ILE B CA 1
ATOM 8355 C C . ILE B 1 431 ? -12.297 20.531 12.766 1 95.12 431 ILE B C 1
ATOM 8357 O O . ILE B 1 431 ? -12.086 21.141 13.812 1 95.12 431 ILE B O 1
ATOM 8361 N N . PHE B 1 432 ? -11.664 19.562 12.352 1 92.5 432 PHE B N 1
ATOM 8362 C CA . PHE B 1 432 ? -10.531 19.062 13.133 1 92.5 432 PHE B CA 1
ATOM 8363 C C . PHE B 1 432 ? -9.234 19.719 12.664 1 92.5 432 PHE B C 1
ATOM 8365 O O . PHE B 1 432 ? -9.164 20.266 11.562 1 92.5 432 PHE B O 1
ATOM 8372 N N . GLN B 1 433 ? -8.281 19.656 13.594 1 82.88 433 GLN B N 1
ATOM 8373 C CA . GLN B 1 433 ? -6.965 20.172 13.242 1 82.88 433 GLN B CA 1
ATOM 8374 C C . GLN B 1 433 ? -6.383 19.438 12.039 1 82.88 433 GLN B C 1
ATOM 8376 O O . GLN B 1 433 ? -5.785 20.047 11.148 1 82.88 433 GLN B O 1
ATOM 8381 N N . ASP B 1 434 ? -6.605 18.094 12.07 1 83.88 434 ASP B N 1
ATOM 8382 C CA . ASP B 1 434 ? -6.168 17.25 10.969 1 83.88 434 ASP B CA 1
ATOM 8383 C C . ASP B 1 434 ? -7.328 16.953 10.016 1 83.88 434 ASP B C 1
ATOM 8385 O O . ASP B 1 434 ? -7.57 15.797 9.68 1 83.88 434 ASP B O 1
ATOM 8389 N N . PHE B 1 435 ? -7.891 18.016 9.5 1 89.44 435 PHE B N 1
ATOM 8390 C CA . PHE B 1 435 ? -9.031 17.859 8.602 1 89.44 435 PHE B CA 1
ATOM 8391 C C . PHE B 1 435 ? -8.633 17.094 7.348 1 89.44 435 PHE B C 1
ATOM 8393 O O . PHE B 1 435 ? -7.457 17.094 6.965 1 89.44 435 PHE B O 1
ATOM 8400 N N . SER B 1 436 ? -9.641 16.375 6.801 1 91 436 SER B N 1
ATOM 8401 C CA . SER B 1 436 ? -9.336 15.539 5.645 1 91 436 SER B CA 1
ATOM 8402 C C . SER B 1 436 ? -10.234 15.891 4.457 1 91 436 SER B C 1
ATOM 8404 O O . SER B 1 436 ? -11.367 16.328 4.641 1 91 436 SER B O 1
ATOM 8406 N N . LEU B 1 437 ? -9.641 15.805 3.258 1 92.31 437 LEU B N 1
ATOM 8407 C CA . LEU B 1 437 ? -10.367 15.805 1.997 1 92.31 437 LEU B CA 1
ATOM 8408 C C . LEU B 1 437 ? -10.25 14.453 1.3 1 92.31 437 LEU B C 1
ATOM 8410 O O . LEU B 1 437 ? -9.305 13.703 1.547 1 92.31 437 LEU B O 1
ATOM 8414 N N . TYR B 1 438 ? -11.234 14.141 0.551 1 92.62 438 TYR B N 1
ATOM 8415 C CA . TYR B 1 438 ? -11.305 12.828 -0.067 1 92.62 438 TYR B CA 1
ATOM 8416 C C . TYR B 1 438 ? -10.914 12.891 -1.538 1 92.62 438 TYR B C 1
ATOM 8418 O O . TYR B 1 438 ? -11.719 13.305 -2.381 1 92.62 438 TYR B O 1
ATOM 8426 N N . ALA B 1 439 ? -9.703 12.406 -1.834 1 87.38 439 ALA B N 1
ATOM 8427 C CA . ALA B 1 439 ? -9.234 12.352 -3.215 1 87.38 439 ALA B CA 1
ATOM 8428 C C . ALA B 1 439 ? -10.047 11.359 -4.035 1 87.38 439 ALA B C 1
ATOM 8430 O O . ALA B 1 439 ? -10.422 10.297 -3.537 1 87.38 439 ALA B O 1
ATOM 8431 N N . GLY B 1 440 ? -10.281 11.672 -5.25 1 86.81 440 GLY B N 1
ATOM 8432 C CA . GLY B 1 440 ? -11.062 10.805 -6.125 1 86.81 440 GLY B CA 1
ATOM 8433 C C . GLY B 1 440 ? -12.547 11.133 -6.117 1 86.81 440 GLY B C 1
ATOM 8434 O O . GLY B 1 440 ? -13.312 10.555 -6.891 1 86.81 440 GLY B O 1
ATOM 8435 N N . TYR B 1 441 ? -12.914 12 -5.254 1 91.44 441 TYR B N 1
ATOM 8436 C CA . TYR B 1 441 ? -14.273 12.516 -5.188 1 91.44 441 TYR B CA 1
ATOM 8437 C C . TYR B 1 441 ? -14.328 13.969 -5.645 1 91.44 441 TYR B C 1
ATOM 8439 O O . TYR B 1 441 ? -13.32 14.672 -5.605 1 91.44 441 TYR B O 1
ATOM 8447 N N . SER B 1 442 ? -15.469 14.367 -6.09 1 92.06 442 SER B N 1
ATOM 8448 C CA . SER B 1 442 ? -15.609 15.734 -6.57 1 92.06 442 SER B CA 1
ATOM 8449 C C . SER B 1 442 ? -15.531 16.734 -5.422 1 92.06 442 SER B C 1
ATOM 8451 O O . SER B 1 442 ? -15.656 16.359 -4.254 1 92.06 442 SER B O 1
ATOM 8453 N N . ILE B 1 443 ? -15.305 17.969 -5.758 1 92.94 443 ILE B N 1
ATOM 8454 C CA . ILE B 1 443 ? -15.258 19.031 -4.75 1 92.94 443 ILE B CA 1
ATOM 8455 C C . ILE B 1 443 ? -16.609 19.141 -4.051 1 92.94 443 ILE B C 1
ATOM 8457 O O . ILE B 1 443 ? -16.672 19.297 -2.83 1 92.94 443 ILE B O 1
ATOM 8461 N N . ASP B 1 444 ? -17.609 18.984 -4.785 1 92.75 444 ASP B N 1
ATOM 8462 C CA . ASP B 1 444 ? -18.938 19.016 -4.191 1 92.75 444 ASP B CA 1
ATOM 8463 C C . ASP B 1 444 ? -19.156 17.844 -3.242 1 92.75 444 ASP B C 1
ATOM 8465 O O . ASP B 1 444 ? -19.797 17.984 -2.199 1 92.75 444 ASP B O 1
ATOM 8469 N N . ASP B 1 445 ? -18.656 16.688 -3.609 1 93.06 445 ASP B N 1
ATOM 8470 C CA . ASP B 1 445 ? -18.719 15.531 -2.721 1 93.06 445 ASP B CA 1
ATOM 8471 C C . ASP B 1 445 ? -18.016 15.812 -1.396 1 93.06 445 ASP B C 1
ATOM 8473 O O . ASP B 1 445 ? -18.469 15.391 -0.336 1 93.06 445 ASP B O 1
ATOM 8477 N N . ASN B 1 446 ? -16.891 16.469 -1.542 1 94.38 446 ASN B N 1
ATOM 8478 C CA . ASN B 1 446 ? -16.109 16.812 -0.353 1 94.38 446 ASN B CA 1
ATOM 8479 C C . ASN B 1 446 ? -16.828 17.844 0.507 1 94.38 446 ASN B C 1
ATOM 8481 O O . ASN B 1 446 ? -16.688 17.859 1.729 1 94.38 446 ASN B O 1
ATOM 8485 N N . LEU B 1 447 ? -17.609 18.688 -0.156 1 94.19 447 LEU B N 1
ATOM 8486 C CA . LEU B 1 447 ? -18.312 19.75 0.554 1 94.19 447 LEU B CA 1
ATOM 8487 C C . LEU B 1 447 ? -19.578 19.203 1.233 1 94.19 447 LEU B C 1
ATOM 8489 O O . LEU B 1 447 ? -19.828 19.5 2.406 1 94.19 447 LEU B O 1
ATOM 8493 N N . PHE B 1 448 ? -20.281 18.438 0.509 1 92.88 448 PHE B N 1
ATOM 8494 C CA . PHE B 1 448 ? -21.594 18.016 0.995 1 92.88 448 PHE B CA 1
ATOM 8495 C C . PHE B 1 448 ? -21.531 16.641 1.637 1 92.88 448 PHE B C 1
ATOM 8497 O O . PHE B 1 448 ? -22.438 16.234 2.35 1 92.88 448 PHE B O 1
ATOM 8504 N N . MET B 1 449 ? -20.438 15.93 1.46 1 92.06 449 MET B N 1
ATOM 8505 C CA . MET B 1 449 ? -20.266 14.562 1.953 1 92.06 449 MET B CA 1
ATOM 8506 C C . MET B 1 449 ? -21.484 13.703 1.605 1 92.06 449 MET B C 1
ATOM 8508 O O . MET B 1 449 ? -21.969 12.953 2.449 1 92.06 449 MET B O 1
ATOM 8512 N N . GLN B 1 450 ? -22.062 13.945 0.581 1 86.75 450 GLN B N 1
ATOM 8513 C CA . GLN B 1 450 ? -23.188 13.195 0.034 1 86.75 450 GLN B CA 1
ATOM 8514 C C . GLN B 1 450 ? -23.172 13.219 -1.491 1 86.75 450 GLN B C 1
ATOM 8516 O O . GLN B 1 450 ? -22.641 14.148 -2.098 1 86.75 450 GLN B O 1
ATOM 8521 N N . ASN B 1 451 ? -23.875 12.172 -1.863 1 81.44 451 ASN B N 1
ATOM 8522 C CA . ASN B 1 451 ? -24.016 12.125 -3.314 1 81.44 451 ASN B CA 1
ATOM 8523 C C . ASN B 1 451 ? -25.219 12.945 -3.793 1 81.44 451 ASN B C 1
ATOM 8525 O O . ASN B 1 451 ? -26.281 12.898 -3.189 1 81.44 451 ASN B O 1
ATOM 8529 N N . ASN B 1 452 ? -25.062 13.836 -4.781 1 81.94 452 ASN B N 1
ATOM 8530 C CA . ASN B 1 452 ? -26.109 14.602 -5.418 1 81.94 452 ASN B CA 1
ATOM 8531 C C . ASN B 1 452 ? -26.781 15.57 -4.438 1 81.94 452 ASN B C 1
ATOM 8533 O O . ASN B 1 452 ? -27.906 15.336 -4 1 81.94 452 ASN B O 1
ATOM 8537 N N . PRO B 1 453 ? -26.156 16.531 -4.105 1 86.12 453 PRO B N 1
ATOM 8538 C CA . PRO B 1 453 ? -26.734 17.516 -3.195 1 86.12 453 PRO B CA 1
ATOM 8539 C C . PRO B 1 453 ? -28.047 18.109 -3.723 1 86.12 453 PRO B C 1
ATOM 8541 O O . PRO B 1 453 ? -28.203 18.281 -4.934 1 86.12 453 PRO B O 1
ATOM 8544 N N . THR B 1 454 ? -28.969 18.375 -2.889 1 87.44 454 THR B N 1
ATOM 8545 C CA . THR B 1 454 ? -30.266 18.953 -3.24 1 87.44 454 THR B CA 1
ATOM 8546 C C . THR B 1 454 ? -30.094 20.406 -3.674 1 87.44 454 THR B C 1
ATOM 8548 O O . THR B 1 454 ? -29.062 21.031 -3.412 1 87.44 454 THR B O 1
ATOM 8551 N N . ARG B 1 455 ? -31.172 20.922 -4.266 1 89.56 455 ARG B N 1
ATOM 8552 C CA . ARG B 1 455 ? -31.172 22.312 -4.715 1 89.56 455 ARG B CA 1
ATOM 8553 C C . ARG B 1 455 ? -31.031 23.266 -3.533 1 89.56 455 ARG B C 1
ATOM 8555 O O . ARG B 1 455 ? -30.375 24.312 -3.648 1 89.56 455 ARG B O 1
ATOM 8562 N N . GLU B 1 456 ? -31.531 22.844 -2.48 1 90 456 GLU B N 1
ATOM 8563 C CA . GLU B 1 456 ? -31.453 23.656 -1.275 1 90 456 GLU B CA 1
ATOM 8564 C C . GLU B 1 456 ? -30.016 23.734 -0.761 1 90 456 GLU B C 1
ATOM 8566 O O . GLU B 1 456 ? -29.547 24.797 -0.35 1 90 456 GLU B O 1
ATOM 8571 N N . LYS B 1 457 ? -29.359 22.703 -0.767 1 90.44 457 LYS B N 1
ATOM 8572 C CA . LYS B 1 457 ? -27.984 22.656 -0.312 1 90.44 457 LYS B CA 1
ATOM 8573 C C . LYS B 1 457 ? -27.078 23.484 -1.225 1 90.44 457 LYS B C 1
ATOM 8575 O O . LYS B 1 457 ? -26.141 24.141 -0.755 1 90.44 457 LYS B O 1
ATOM 8580 N N . LEU B 1 458 ? -27.406 23.406 -2.52 1 90.31 458 LEU B N 1
ATOM 8581 C CA . LEU B 1 458 ? -26.625 24.188 -3.477 1 90.31 458 LEU B CA 1
ATOM 8582 C C . LEU B 1 458 ? -26.812 25.688 -3.242 1 90.31 458 LEU B C 1
ATOM 8584 O O . LEU B 1 458 ? -25.875 26.469 -3.391 1 90.31 458 LEU B O 1
ATOM 8588 N N . LYS B 1 459 ? -28.016 25.984 -2.898 1 91.62 459 LYS B N 1
ATOM 8589 C CA . LYS B 1 459 ? -28.297 27.391 -2.564 1 91.62 459 LYS B CA 1
ATOM 8590 C C . LYS B 1 459 ? -27.531 27.812 -1.312 1 91.62 459 LYS B C 1
ATOM 8592 O O . LYS B 1 459 ? -27 28.922 -1.252 1 91.62 459 LYS B O 1
ATOM 8597 N N . GLN B 1 460 ? -27.516 26.969 -0.337 1 91.94 460 GLN B N 1
ATOM 8598 C CA . GLN B 1 460 ? -26.766 27.25 0.89 1 91.94 460 GLN B CA 1
ATOM 8599 C C . GLN B 1 460 ? -25.281 27.422 0.606 1 91.94 460 GLN B C 1
ATOM 8601 O O . GLN B 1 460 ? -24.625 28.297 1.196 1 91.94 460 GLN B O 1
ATOM 8606 N N . LYS B 1 461 ? -24.812 26.547 -0.22 1 91.81 461 LYS B N 1
ATOM 8607 C CA . LYS B 1 461 ? -23.406 26.672 -0.632 1 91.81 461 LYS B CA 1
ATOM 8608 C C . LYS B 1 461 ? -23.125 28.047 -1.23 1 91.81 461 LYS B C 1
ATOM 8610 O O . LYS B 1 461 ? -22.141 28.688 -0.882 1 91.81 461 LYS B O 1
ATOM 8615 N N . ARG B 1 462 ? -23.984 28.484 -2.123 1 90.5 462 ARG B N 1
ATOM 8616 C CA . ARG B 1 462 ? -23.812 29.766 -2.773 1 90.5 462 ARG B CA 1
ATOM 8617 C C . ARG B 1 462 ? -23.859 30.906 -1.754 1 90.5 462 ARG B C 1
ATOM 8619 O O . ARG B 1 462 ? -23.094 31.859 -1.855 1 90.5 462 ARG B O 1
ATOM 8626 N N . GLU B 1 463 ? -24.719 30.781 -0.805 1 91.38 463 GLU B N 1
ATOM 8627 C CA . GLU B 1 463 ? -24.844 31.797 0.235 1 91.38 463 GLU B CA 1
ATOM 8628 C C . GLU B 1 463 ? -23.578 31.859 1.088 1 91.38 463 GLU B C 1
ATOM 8630 O O . GLU B 1 463 ? -23.109 32.969 1.418 1 91.38 463 GLU B O 1
ATOM 8635 N N . ILE B 1 464 ? -23.078 30.719 1.449 1 92.12 464 ILE B N 1
ATOM 8636 C CA . ILE B 1 464 ? -21.875 30.672 2.277 1 92.12 464 ILE B CA 1
ATOM 8637 C C . ILE B 1 464 ? -20.688 31.219 1.497 1 92.12 464 ILE B C 1
ATOM 8639 O O . ILE B 1 464 ? -19.844 31.938 2.051 1 92.12 464 ILE B O 1
ATOM 8643 N N . LEU B 1 465 ? -20.641 30.906 0.214 1 90.56 465 LEU B N 1
ATOM 8644 C CA . LEU B 1 465 ? -19.516 31.297 -0.616 1 90.56 465 LEU B CA 1
ATOM 8645 C C . LEU B 1 465 ? -19.469 32.812 -0.793 1 90.56 465 LEU B C 1
ATOM 8647 O O . LEU B 1 465 ? -18.406 33.375 -1.035 1 90.56 465 LEU B O 1
ATOM 8651 N N . LYS B 1 466 ? -20.594 33.469 -0.625 1 88.38 466 LYS B N 1
ATOM 8652 C CA . LYS B 1 466 ? -20.672 34.906 -0.752 1 88.38 466 LYS B CA 1
ATOM 8653 C C . LYS B 1 466 ? -19.828 35.594 0.324 1 88.38 466 LYS B C 1
ATOM 8655 O O . LYS B 1 466 ? -19.422 36.75 0.156 1 88.38 466 LYS B O 1
ATOM 8660 N N . SER B 1 467 ? -19.594 34.875 1.382 1 87.56 467 SER B N 1
ATOM 8661 C CA . SER B 1 467 ? -18.844 35.438 2.498 1 87.56 467 SER B CA 1
ATOM 8662 C C . SER B 1 467 ? -17.328 35.375 2.248 1 87.56 467 SER B C 1
ATOM 8664 O O . SER B 1 467 ? -16.547 35.875 3.039 1 87.56 467 SER B O 1
ATOM 8666 N N . PHE B 1 468 ? -16.953 34.75 1.199 1 88.25 468 PHE B N 1
ATOM 8667 C CA . PHE B 1 468 ? -15.539 34.562 0.917 1 88.25 468 PHE B CA 1
ATOM 8668 C C . PHE B 1 468 ? -15.109 35.438 -0.264 1 88.25 468 PHE B C 1
ATOM 8670 O O . PHE B 1 468 ? -15.945 36.062 -0.909 1 88.25 468 PHE B O 1
ATOM 8677 N N . ASP B 1 469 ? -13.773 35.562 -0.478 1 84.19 469 ASP B N 1
ATOM 8678 C CA . ASP B 1 469 ? -13.234 36.375 -1.56 1 84.19 469 ASP B CA 1
ATOM 8679 C C . ASP B 1 469 ? -13.641 35.812 -2.924 1 84.19 469 ASP B C 1
ATOM 8681 O O . ASP B 1 469 ? -13.898 34.625 -3.061 1 84.19 469 ASP B O 1
ATOM 8685 N N . GLU B 1 470 ? -13.602 36.656 -3.896 1 83.5 470 GLU B N 1
ATOM 8686 C CA . GLU B 1 470 ? -14.086 36.312 -5.234 1 83.5 470 GLU B CA 1
ATOM 8687 C C . GLU B 1 470 ? -13.25 35.219 -5.871 1 83.5 470 GLU B C 1
ATOM 8689 O O . GLU B 1 470 ? -13.789 34.375 -6.582 1 83.5 470 GLU B O 1
ATOM 8694 N N . ASN B 1 471 ? -12.094 35.281 -5.668 1 79.19 471 ASN B N 1
ATOM 8695 C CA . ASN B 1 471 ? -11.219 34.281 -6.266 1 79.19 471 ASN B CA 1
ATOM 8696 C C . ASN B 1 471 ? -11.539 32.875 -5.75 1 79.19 471 ASN B C 1
ATOM 8698 O O . ASN B 1 471 ? -11.555 31.922 -6.523 1 79.19 471 ASN B O 1
ATOM 8702 N N . PHE B 1 472 ? -11.734 32.781 -4.512 1 85.69 472 PHE B N 1
ATOM 8703 C CA . PHE B 1 472 ? -12.062 31.484 -3.908 1 85.69 472 PHE B CA 1
ATOM 8704 C C . PHE B 1 472 ? -13.438 31 -4.348 1 85.69 472 PHE B C 1
ATOM 8706 O O . PHE B 1 472 ? -13.633 29.828 -4.617 1 85.69 472 PHE B O 1
ATOM 8713 N N . GLN B 1 473 ? -14.297 31.969 -4.484 1 86.94 473 GLN B N 1
ATOM 8714 C CA . GLN B 1 473 ? -15.633 31.641 -4.965 1 86.94 473 GLN B CA 1
ATOM 8715 C C . GLN B 1 473 ? -15.594 31.062 -6.375 1 86.94 473 GLN B C 1
ATOM 8717 O O . GLN B 1 473 ? -16.219 30.031 -6.652 1 86.94 473 GLN B O 1
ATOM 8722 N N . ASN B 1 474 ? -14.891 31.719 -7.164 1 84.19 474 ASN B N 1
ATOM 8723 C CA . ASN B 1 474 ? -14.789 31.297 -8.555 1 84.19 474 ASN B CA 1
ATOM 8724 C C . ASN B 1 474 ? -14.109 29.938 -8.672 1 84.19 474 ASN B C 1
ATOM 8726 O O . ASN B 1 474 ? -14.508 29.094 -9.484 1 84.19 474 ASN B O 1
ATOM 8730 N N . CYS B 1 475 ? -13.203 29.766 -7.887 1 81.69 475 CYS B N 1
ATOM 8731 C CA . CYS B 1 475 ? -12.469 28.5 -7.895 1 81.69 475 CYS B CA 1
ATOM 8732 C C . CYS B 1 475 ? -13.383 27.344 -7.535 1 81.69 475 CYS B C 1
ATOM 8734 O O . CYS B 1 475 ? -13.375 26.312 -8.211 1 81.69 475 CYS B O 1
ATOM 8736 N N . LEU B 1 476 ? -14.148 27.469 -6.531 1 86.69 476 LEU B N 1
ATOM 8737 C CA . LEU B 1 476 ? -15.008 26.375 -6.066 1 86.69 476 LEU B CA 1
ATOM 8738 C C . LEU B 1 476 ? -16.172 26.172 -7.027 1 86.69 476 LEU B C 1
ATOM 8740 O O . LEU B 1 476 ? -16.672 25.047 -7.164 1 86.69 476 LEU B O 1
ATOM 8744 N N . ASN B 1 477 ? -16.531 27.234 -7.684 1 83.25 477 ASN B N 1
ATOM 8745 C CA . ASN B 1 477 ? -17.609 27.109 -8.656 1 83.25 477 ASN B CA 1
ATOM 8746 C C . ASN B 1 477 ? -17.141 26.438 -9.938 1 83.25 477 ASN B C 1
ATOM 8748 O O . ASN B 1 477 ? -17.844 25.609 -10.516 1 83.25 477 ASN B O 1
ATOM 8752 N N . ASP B 1 478 ? -15.984 26.734 -10.336 1 80.06 478 ASP B N 1
ATOM 8753 C CA . ASP B 1 478 ? -15.43 26.188 -11.57 1 80.06 478 ASP B CA 1
ATOM 8754 C C . ASP B 1 478 ? -15.062 24.703 -11.398 1 80.06 478 ASP B C 1
ATOM 8756 O O . ASP B 1 478 ? -15.148 23.938 -12.359 1 80.06 478 ASP B O 1
ATOM 8760 N N . TYR B 1 479 ? -14.797 24.391 -10.234 1 79.56 479 TYR B N 1
ATOM 8761 C CA . TYR B 1 479 ? -14.258 23.047 -10.039 1 79.56 479 TYR B CA 1
ATOM 8762 C C . TYR B 1 479 ? -15.25 22.172 -9.281 1 79.56 479 TYR B C 1
ATOM 8764 O O . TYR B 1 479 ? -14.875 21.141 -8.703 1 79.56 479 TYR B O 1
ATOM 8772 N N . SER B 1 480 ? -16.422 22.562 -9.312 1 85.44 480 SER B N 1
ATOM 8773 C CA . SER B 1 480 ? -17.438 21.859 -8.531 1 85.44 480 SER B CA 1
ATOM 8774 C C . SER B 1 480 ? -17.469 20.375 -8.859 1 85.44 480 SER B C 1
ATOM 8776 O O . SER B 1 480 ? -17.5 19.531 -7.957 1 85.44 480 SER B O 1
ATOM 8778 N N . ASN B 1 481 ? -17.297 20.125 -10.039 1 87.19 481 ASN B N 1
ATOM 8779 C CA . ASN B 1 481 ? -17.422 18.734 -10.477 1 87.19 481 ASN B CA 1
ATOM 8780 C C . ASN B 1 481 ? -16.047 18.094 -10.703 1 87.19 481 ASN B C 1
ATOM 8782 O O . ASN B 1 481 ? -15.961 16.906 -10.984 1 87.19 481 ASN B O 1
ATOM 8786 N N . ALA B 1 482 ? -15.117 18.859 -10.477 1 88.38 482 ALA B N 1
ATOM 8787 C CA . ALA B 1 482 ? -13.766 18.328 -10.672 1 88.38 482 ALA B CA 1
ATOM 8788 C C . ALA B 1 482 ? -13.375 17.406 -9.523 1 88.38 482 ALA B C 1
ATOM 8790 O O . ALA B 1 482 ? -13.812 17.594 -8.383 1 88.38 482 ALA B O 1
ATOM 8791 N N . LEU B 1 483 ? -12.625 16.453 -9.898 1 87.44 483 LEU B N 1
ATOM 8792 C CA . LEU B 1 483 ? -12.133 15.539 -8.883 1 87.44 483 LEU B CA 1
ATOM 8793 C C . LEU B 1 483 ? -11.016 16.172 -8.07 1 87.44 483 LEU B C 1
ATOM 8795 O O . LEU B 1 483 ? -10.266 17.016 -8.578 1 87.44 483 LEU B O 1
ATOM 8799 N N . PHE B 1 484 ? -11.016 15.812 -6.824 1 89.12 484 PHE B N 1
ATOM 8800 C CA . PHE B 1 484 ? -9.93 16.266 -5.961 1 89.12 484 PHE B CA 1
ATOM 8801 C C . PHE B 1 484 ? -8.75 15.297 -6.035 1 89.12 484 PHE B C 1
ATOM 8803 O O . PHE B 1 484 ? -8.93 14.078 -5.973 1 89.12 484 PHE B O 1
ATOM 8810 N N . GLY B 1 485 ? -7.574 15.852 -6.258 1 80.88 485 GLY B N 1
ATOM 8811 C CA . GLY B 1 485 ? -6.359 15.047 -6.242 1 80.88 485 GLY B CA 1
ATOM 8812 C C . GLY B 1 485 ? -5.727 14.906 -7.613 1 80.88 485 GLY B C 1
ATOM 8813 O O . GLY B 1 485 ? -6.387 14.477 -8.562 1 80.88 485 GLY B O 1
ATOM 8814 N N . THR B 1 486 ? -4.539 15.148 -7.711 1 69.38 486 THR B N 1
ATOM 8815 C CA . THR B 1 486 ? -3.811 15.102 -8.977 1 69.38 486 THR B CA 1
ATOM 8816 C C . THR B 1 486 ? -3.66 13.664 -9.461 1 69.38 486 THR B C 1
ATOM 8818 O O . THR B 1 486 ? -3.559 13.422 -10.664 1 69.38 486 THR B O 1
ATOM 8821 N N . GLN B 1 487 ? -3.637 12.797 -8.492 1 66.31 487 GLN B N 1
ATOM 8822 C CA . GLN B 1 487 ? -3.498 11.383 -8.828 1 66.31 487 GLN B CA 1
ATOM 8823 C C . GLN B 1 487 ? -4.688 10.898 -9.656 1 66.31 487 GLN B C 1
ATOM 8825 O O . GLN B 1 487 ? -4.59 9.891 -10.367 1 66.31 487 GLN B O 1
ATOM 8830 N N . TYR B 1 488 ? -5.746 11.539 -9.57 1 73.44 488 TYR B N 1
ATOM 8831 C CA . TYR B 1 488 ? -6.949 11.195 -10.32 1 73.44 488 TYR B CA 1
ATOM 8832 C C . TYR B 1 488 ? -7.199 12.203 -11.438 1 73.44 488 TYR B C 1
ATOM 8834 O O . TYR B 1 488 ? -8.344 12.398 -11.859 1 73.44 488 TYR B O 1
ATOM 8842 N N . ASN B 1 489 ? -6.121 12.922 -11.781 1 72.38 489 ASN B N 1
ATOM 8843 C CA . ASN B 1 489 ? -6.215 13.969 -12.797 1 72.38 489 ASN B CA 1
ATOM 8844 C C . ASN B 1 489 ? -7.184 15.07 -12.375 1 72.38 489 ASN B C 1
ATOM 8846 O O . ASN B 1 489 ? -7.934 15.594 -13.203 1 72.38 489 ASN B O 1
ATOM 8850 N N . GLY B 1 490 ? -7.219 15.219 -11.117 1 79.06 490 GLY B N 1
ATOM 8851 C CA . GLY B 1 490 ? -8.07 16.266 -10.578 1 79.06 490 GLY B CA 1
ATOM 8852 C C . GLY B 1 490 ? -7.297 17.5 -10.164 1 79.06 490 GLY B C 1
ATOM 8853 O O . GLY B 1 490 ? -6.168 17.719 -10.617 1 79.06 490 GLY B O 1
ATOM 8854 N N . VAL B 1 491 ? -8 18.391 -9.438 1 79.62 491 VAL B N 1
ATOM 8855 C CA . VAL B 1 491 ? -7.438 19.656 -9.008 1 79.62 491 VAL B CA 1
ATOM 8856 C C . VAL B 1 491 ? -6.898 19.531 -7.586 1 79.62 491 VAL B C 1
ATOM 8858 O O . VAL B 1 491 ? -7.375 18.703 -6.801 1 79.62 491 VAL B O 1
ATOM 8861 N N . ASP B 1 492 ? -5.863 20.25 -7.32 1 78.94 492 ASP B N 1
ATOM 8862 C CA . ASP B 1 492 ? -5.336 20.344 -5.961 1 78.94 492 ASP B CA 1
ATOM 8863 C C . ASP B 1 492 ? -5.414 21.766 -5.434 1 78.94 492 ASP B C 1
ATOM 8865 O O . ASP B 1 492 ? -5.582 22.719 -6.211 1 78.94 492 ASP B O 1
ATOM 8869 N N . PHE B 1 493 ? -5.477 21.891 -4.121 1 78.31 493 PHE B N 1
ATOM 8870 C CA . PHE B 1 493 ? -5.621 23.188 -3.451 1 78.31 493 PHE B CA 1
ATOM 8871 C C . PHE B 1 493 ? -4.477 23.406 -2.471 1 78.31 493 PHE B C 1
ATOM 8873 O O . PHE B 1 493 ? -3.797 22.469 -2.07 1 78.31 493 PHE B O 1
ATOM 8880 N N . SER B 1 494 ? -4.293 24.672 -2.164 1 73.31 494 SER B N 1
ATOM 8881 C CA . SER B 1 494 ? -3.373 24.984 -1.079 1 73.31 494 SER B CA 1
ATOM 8882 C C . SER B 1 494 ? -3.939 24.562 0.272 1 73.31 494 SER B C 1
ATOM 8884 O O . SER B 1 494 ? -5.137 24.297 0.391 1 73.31 494 SER B O 1
ATOM 8886 N N . LEU B 1 495 ? -3.096 24.453 1.253 1 78.12 495 LEU B N 1
ATOM 8887 C CA . LEU B 1 495 ? -3.525 24.031 2.582 1 78.12 495 LEU B CA 1
ATOM 8888 C C . LEU B 1 495 ? -4.594 24.984 3.129 1 78.12 495 LEU B C 1
ATOM 8890 O O . LEU B 1 495 ? -5.547 24.531 3.771 1 78.12 495 LEU B O 1
ATOM 8894 N N . GLY B 1 496 ? -4.395 26.297 2.949 1 82.12 496 GLY B N 1
ATOM 8895 C CA . GLY B 1 496 ? -5.391 27.266 3.377 1 82.12 496 GLY B CA 1
ATOM 8896 C C . GLY B 1 496 ? -6.727 27.094 2.682 1 82.12 496 GLY B C 1
ATOM 8897 O O . GLY B 1 496 ? -7.781 27.234 3.307 1 82.12 496 GLY B O 1
ATOM 8898 N N . GLN B 1 497 ? -6.633 26.812 1.403 1 82.88 497 GLN B N 1
ATOM 8899 C CA . GLN B 1 497 ? -7.859 26.562 0.653 1 82.88 497 GLN B CA 1
ATOM 8900 C C . GLN B 1 497 ? -8.555 25.297 1.139 1 82.88 497 GLN B C 1
ATOM 8902 O O . GLN B 1 497 ? -9.789 25.266 1.242 1 82.88 497 GLN B O 1
ATOM 8907 N N . LYS B 1 498 ? -7.797 24.344 1.427 1 89.44 498 LYS B N 1
ATOM 8908 C CA . LYS B 1 498 ? -8.352 23.094 1.925 1 89.44 498 LYS B CA 1
ATOM 8909 C C . LYS B 1 498 ? -9.055 23.297 3.264 1 89.44 498 LYS B C 1
ATOM 8911 O O . LYS B 1 498 ? -10.117 22.703 3.508 1 89.44 498 LYS B O 1
ATOM 8916 N N . GLN B 1 499 ? -8.453 24.031 4.117 1 90.81 499 GLN B N 1
ATOM 8917 C CA . GLN B 1 499 ? -9.078 24.328 5.406 1 90.81 499 GLN B CA 1
ATOM 8918 C C . GLN B 1 499 ? -10.391 25.062 5.227 1 90.81 499 GLN B C 1
ATOM 8920 O O . GLN B 1 499 ? -11.367 24.797 5.941 1 90.81 499 GLN B O 1
ATOM 8925 N N . ARG B 1 500 ? -10.422 26.016 4.305 1 91.81 500 ARG B N 1
ATOM 8926 C CA . ARG B 1 500 ? -11.648 26.75 4.027 1 91.81 500 ARG B CA 1
ATOM 8927 C C . ARG B 1 500 ? -12.734 25.812 3.51 1 91.81 500 ARG B C 1
ATOM 8929 O O . ARG B 1 500 ? -13.906 25.922 3.895 1 91.81 500 ARG B O 1
ATOM 8936 N N . ILE B 1 501 ? -12.32 24.906 2.662 1 93.25 501 ILE B N 1
ATOM 8937 C CA . ILE B 1 501 ? -13.258 23.922 2.127 1 93.25 501 ILE B CA 1
ATOM 8938 C C . ILE B 1 501 ? -13.805 23.062 3.262 1 93.25 501 ILE B C 1
ATOM 8940 O O . ILE B 1 501 ? -15.016 22.828 3.346 1 93.25 501 ILE B O 1
ATOM 8944 N N . ALA B 1 502 ? -12.938 22.578 4.137 1 94.62 502 ALA B N 1
ATOM 8945 C CA . ALA B 1 502 ? -13.344 21.766 5.281 1 94.62 502 ALA B CA 1
ATOM 8946 C C . ALA B 1 502 ? -14.281 22.547 6.203 1 94.62 502 ALA B C 1
ATOM 8948 O O . ALA B 1 502 ? -15.211 21.984 6.773 1 94.62 502 ALA B O 1
ATOM 8949 N N . THR B 1 503 ? -14.016 23.828 6.34 1 94.88 503 THR B N 1
ATOM 8950 C CA . THR B 1 503 ? -14.859 24.672 7.18 1 94.88 503 THR B CA 1
ATOM 8951 C C . THR B 1 503 ? -16.25 24.812 6.574 1 94.88 503 THR B C 1
ATOM 8953 O O . THR B 1 503 ? -17.25 24.719 7.285 1 94.88 503 THR B O 1
ATOM 8956 N N . ILE B 1 504 ? -16.25 25.078 5.242 1 94.19 504 ILE B N 1
ATOM 8957 C CA . ILE B 1 504 ? -17.531 25.188 4.551 1 94.19 504 ILE B CA 1
ATOM 8958 C C . ILE B 1 504 ? -18.328 23.906 4.73 1 94.19 504 ILE B C 1
ATOM 8960 O O . ILE B 1 504 ? -19.531 23.938 4.988 1 94.19 504 ILE B O 1
ATOM 8964 N N . ARG B 1 505 ? -17.641 22.797 4.645 1 95.5 505 ARG B N 1
ATOM 8965 C CA . ARG B 1 505 ? -18.281 21.5 4.844 1 95.5 505 ARG B CA 1
ATOM 8966 C C . ARG B 1 505 ? -18.922 21.406 6.223 1 95.5 505 ARG B C 1
ATOM 8968 O O . ARG B 1 505 ? -20.047 20.938 6.359 1 95.5 505 ARG B O 1
ATOM 8975 N N . ALA B 1 506 ? -18.203 21.828 7.211 1 96 506 ALA B N 1
ATOM 8976 C CA . ALA B 1 506 ? -18.688 21.766 8.594 1 96 506 ALA B CA 1
ATOM 8977 C C . ALA B 1 506 ? -19.953 22.609 8.766 1 96 506 ALA B C 1
ATOM 8979 O O . ALA B 1 506 ? -20.859 22.219 9.5 1 96 506 ALA B O 1
ATOM 8980 N N . PHE B 1 507 ? -20.078 23.719 8.07 1 95.12 507 PHE B N 1
ATOM 8981 C CA . PHE B 1 507 ? -21.203 24.625 8.258 1 95.12 507 PHE B CA 1
ATOM 8982 C C . PHE B 1 507 ? -22.359 24.25 7.328 1 95.12 507 PHE B C 1
ATOM 8984 O O . PHE B 1 507 ? -23.5 24.656 7.543 1 95.12 507 PHE B O 1
ATOM 8991 N N . LEU B 1 508 ? -22.047 23.547 6.238 1 94.06 508 LEU B N 1
ATOM 8992 C CA . LEU B 1 508 ? -23.094 23.094 5.336 1 94.06 508 LEU B CA 1
ATOM 8993 C C . LEU B 1 508 ? -23.891 21.938 5.961 1 94.06 508 LEU B C 1
ATOM 8995 O O . LEU B 1 508 ? -25.031 21.703 5.59 1 94.06 508 LEU B O 1
ATOM 8999 N N . LYS B 1 509 ? -23.25 21.219 6.836 1 93.38 509 LYS B N 1
ATOM 9000 C CA . LYS B 1 509 ? -23.953 20.172 7.57 1 93.38 509 LYS B CA 1
ATOM 9001 C C . LYS B 1 509 ? -24.906 20.766 8.602 1 93.38 509 LYS B C 1
ATOM 9003 O O . LYS B 1 509 ? -24.5 21.562 9.453 1 93.38 509 LYS B O 1
ATOM 9008 N N . PRO B 1 510 ? -26.125 20.5 8.484 1 89.88 510 PRO B N 1
ATOM 9009 C CA . PRO B 1 510 ? -27.047 21 9.5 1 89.88 510 PRO B CA 1
ATOM 9010 C C . PRO B 1 510 ? -26.75 20.438 10.891 1 89.88 510 PRO B C 1
ATOM 9012 O O . PRO B 1 510 ? -26.781 19.219 11.086 1 89.88 510 PRO B O 1
ATOM 9015 N N . SER B 1 511 ? -26.406 21.312 11.805 1 94 511 SER B N 1
ATOM 9016 C CA . SER B 1 511 ? -26.062 20.906 13.156 1 94 511 SER B CA 1
ATOM 9017 C C . SER B 1 511 ? -26.391 22 14.172 1 94 511 SER B C 1
ATOM 9019 O O . SER B 1 511 ? -26.438 23.172 13.82 1 94 511 SER B O 1
ATOM 9021 N N . HIS B 1 512 ? -26.672 21.562 15.383 1 95.38 512 HIS B N 1
ATOM 9022 C CA . HIS B 1 512 ? -26.953 22.484 16.469 1 95.38 512 HIS B CA 1
ATOM 9023 C C . HIS B 1 512 ? -25.703 22.734 17.312 1 95.38 512 HIS B C 1
ATOM 9025 O O . HIS B 1 512 ? -25.656 23.688 18.094 1 95.38 512 HIS B O 1
ATOM 9031 N N . CYS B 1 513 ? -24.828 21.844 17.109 1 97.19 513 CYS B N 1
ATOM 9032 C CA . CYS B 1 513 ? -23.562 21.938 17.828 1 97.19 513 CYS B CA 1
ATOM 9033 C C . CYS B 1 513 ? -22.375 21.875 16.875 1 97.19 513 CYS B C 1
ATOM 9035 O O . CYS B 1 513 ? -22.375 21.078 15.938 1 97.19 513 CYS B O 1
ATOM 9037 N N . ILE B 1 514 ? -21.391 22.75 17.031 1 97.19 514 ILE B N 1
ATOM 9038 C CA . ILE B 1 514 ? -20.234 22.766 16.141 1 97.19 514 ILE B CA 1
ATOM 9039 C C . ILE B 1 514 ? -18.953 22.859 16.953 1 97.19 514 ILE B C 1
ATOM 9041 O O . ILE B 1 514 ? -18.891 23.594 17.953 1 97.19 514 ILE B O 1
ATOM 9045 N N . VAL B 1 515 ? -18.031 22.047 16.672 1 97.38 515 VAL B N 1
ATOM 9046 C CA . VAL B 1 515 ? -16.719 22.031 17.297 1 97.38 515 VAL B CA 1
ATOM 9047 C C . VAL B 1 515 ? -15.656 22.422 16.281 1 97.38 515 VAL B C 1
ATOM 9049 O O . VAL B 1 515 ? -15.57 21.828 15.203 1 97.38 515 VAL B O 1
ATOM 9052 N N . LEU B 1 516 ? -14.883 23.422 16.562 1 95.62 516 LEU B N 1
ATOM 9053 C CA . LEU B 1 516 ? -13.828 23.891 15.664 1 95.62 516 LEU B CA 1
ATOM 9054 C C . LEU B 1 516 ? -12.469 23.828 16.344 1 95.62 516 LEU B C 1
ATOM 9056 O O . LEU B 1 516 ? -12.211 24.547 17.297 1 95.62 516 LEU B O 1
ATOM 9060 N N . ASP B 1 517 ? -11.641 22.969 15.867 1 92.56 517 ASP B N 1
ATOM 9061 C CA . ASP B 1 517 ? -10.305 22.797 16.422 1 92.56 517 ASP B CA 1
ATOM 9062 C C . ASP B 1 517 ? -9.266 23.531 15.578 1 92.56 517 ASP B C 1
ATOM 9064 O O . ASP B 1 517 ? -8.766 23 14.586 1 92.56 517 ASP B O 1
ATOM 9068 N N . GLU B 1 518 ? -8.891 24.703 16.016 1 87.12 518 GLU B N 1
ATOM 9069 C CA . GLU B 1 518 ? -7.93 25.594 15.352 1 87.12 518 GLU B CA 1
ATOM 9070 C C . GLU B 1 518 ? -8.273 25.797 13.883 1 87.12 518 GLU B C 1
ATOM 9072 O O . GLU B 1 518 ? -7.441 25.562 13 1 87.12 518 GLU B O 1
ATOM 9077 N N . PRO B 1 519 ? -9.398 26.391 13.586 1 88.75 519 PRO B N 1
ATOM 9078 C CA . PRO B 1 519 ? -9.938 26.438 12.227 1 88.75 519 PRO B CA 1
ATOM 9079 C C . PRO B 1 519 ? -9.195 27.422 11.336 1 88.75 519 PRO B C 1
ATOM 9081 O O . PRO B 1 519 ? -9.398 27.438 10.117 1 88.75 519 PRO B O 1
ATOM 9084 N N . SER B 1 520 ? -8.328 28.266 11.883 1 85.69 520 SER B N 1
ATOM 9085 C CA . SER B 1 520 ? -7.676 29.281 11.062 1 85.69 520 SER B CA 1
ATOM 9086 C C . SER B 1 520 ? -6.16 29.109 11.086 1 85.69 520 SER B C 1
ATOM 9088 O O . SER B 1 520 ? -5.422 30.031 10.734 1 85.69 520 SER B O 1
ATOM 9090 N N . SER B 1 521 ? -5.727 27.953 11.492 1 77.94 521 SER B N 1
ATOM 9091 C CA . SER B 1 521 ? -4.301 27.734 11.727 1 77.94 521 SER B CA 1
ATOM 9092 C C . SER B 1 521 ? -3.502 27.859 10.438 1 77.94 521 SER B C 1
ATOM 9094 O O . SER B 1 521 ? -2.322 28.203 10.461 1 77.94 521 SER B O 1
ATOM 9096 N N . THR B 1 522 ? -4.16 27.641 9.297 1 76.88 522 THR B N 1
ATOM 9097 C CA . THR B 1 522 ? -3.428 27.609 8.031 1 76.88 522 THR B CA 1
ATOM 9098 C C . THR B 1 522 ? -3.814 28.797 7.156 1 76.88 522 THR B C 1
ATOM 9100 O O . THR B 1 522 ? -3.387 28.891 6.008 1 76.88 522 THR B O 1
ATOM 9103 N N . ILE B 1 523 ? -4.582 29.672 7.648 1 80.12 523 ILE B N 1
ATOM 9104 C CA . ILE B 1 523 ? -5.117 30.797 6.875 1 80.12 523 ILE B CA 1
ATOM 9105 C C . ILE B 1 523 ? -4.188 32 7.008 1 80.12 523 ILE B C 1
ATOM 9107 O O . ILE B 1 523 ? -3.65 32.25 8.086 1 80.12 523 ILE B O 1
ATOM 9111 N N . ASP B 1 524 ? -4.043 32.719 5.953 1 76.44 524 ASP B N 1
ATOM 9112 C CA . ASP B 1 524 ? -3.223 33.938 5.965 1 76.44 524 ASP B CA 1
ATOM 9113 C C . ASP B 1 524 ? -3.867 35.031 6.812 1 76.44 524 ASP B C 1
ATOM 9115 O O . ASP B 1 524 ? -5.094 35.125 6.871 1 76.44 524 ASP B O 1
ATOM 9119 N N . PRO B 1 525 ? -3.031 35.812 7.422 1 73.19 525 PRO B N 1
ATOM 9120 C CA . PRO B 1 525 ? -3.51 36.812 8.352 1 73.19 525 PRO B CA 1
ATOM 9121 C C . PRO B 1 525 ? -4.449 37.844 7.695 1 73.19 525 PRO B C 1
ATOM 9123 O O . PRO B 1 525 ? -5.328 38.375 8.359 1 73.19 525 PRO B O 1
ATOM 9126 N N . ILE B 1 526 ? -4.289 38.062 6.367 1 73.94 526 ILE B N 1
ATOM 9127 C CA . ILE B 1 526 ? -5.086 39.062 5.688 1 73.94 526 ILE B CA 1
ATOM 9128 C C . ILE B 1 526 ? -6.551 38.656 5.656 1 73.94 526 ILE B C 1
ATOM 9130 O O . ILE B 1 526 ? -7.449 39.469 5.879 1 73.94 526 ILE B O 1
ATOM 9134 N N . ILE B 1 527 ? -6.676 37.375 5.441 1 80.88 527 ILE B N 1
ATOM 9135 C CA . ILE B 1 527 ? -8.055 36.938 5.277 1 80.88 527 ILE B CA 1
ATOM 9136 C C . ILE B 1 527 ? -8.531 36.281 6.57 1 80.88 527 ILE B C 1
ATOM 9138 O O . ILE B 1 527 ? -9.727 36 6.73 1 80.88 527 ILE B O 1
ATOM 9142 N N . GLU B 1 528 ? -7.648 36.031 7.492 1 84.62 528 GLU B N 1
ATOM 9143 C CA . GLU B 1 528 ? -7.945 35.281 8.711 1 84.62 528 GLU B CA 1
ATOM 9144 C C . GLU B 1 528 ? -9.047 35.969 9.523 1 84.62 528 GLU B C 1
ATOM 9146 O O . GLU B 1 528 ? -9.961 35.312 10.023 1 84.62 528 GLU B O 1
ATOM 9151 N N . LYS B 1 529 ? -8.906 37.312 9.672 1 80.81 529 LYS B N 1
ATOM 9152 C CA . LYS B 1 529 ? -9.898 38.031 10.469 1 80.81 529 LYS B CA 1
ATOM 9153 C C . LYS B 1 529 ? -11.297 37.844 9.891 1 80.81 529 LYS B C 1
ATOM 9155 O O . LYS B 1 529 ? -12.234 37.5 10.609 1 80.81 529 LYS B O 1
ATOM 9160 N N . GLU B 1 530 ? -11.312 38.094 8.578 1 84.12 530 GLU B N 1
ATOM 9161 C CA . GLU B 1 530 ? -12.609 37.938 7.914 1 84.12 530 GLU B CA 1
ATOM 9162 C C . GLU B 1 530 ? -13.117 36.531 8.023 1 84.12 530 GLU B C 1
ATOM 9164 O O . GLU B 1 530 ? -14.32 36.281 8.188 1 84.12 530 GLU B O 1
ATOM 9169 N N . PHE B 1 531 ? -12.297 35.656 7.914 1 89.88 531 PHE B N 1
ATOM 9170 C CA . PHE B 1 531 ? -12.625 34.25 7.984 1 89.88 531 PHE B CA 1
ATOM 9171 C C . PHE B 1 531 ? -13.133 33.875 9.375 1 89.88 531 PHE B C 1
ATOM 9173 O O . PHE B 1 531 ? -14.141 33.188 9.508 1 89.88 531 PHE B O 1
ATOM 9180 N N . LEU B 1 532 ? -12.461 34.344 10.398 1 89.5 532 LEU B N 1
ATOM 9181 C CA . LEU B 1 532 ? -12.875 34.062 11.773 1 89.5 532 LEU B CA 1
ATOM 9182 C C . LEU B 1 532 ? -14.203 34.75 12.07 1 89.5 532 LEU B C 1
ATOM 9184 O O . LEU B 1 532 ? -15.047 34.219 12.789 1 89.5 532 LEU B O 1
ATOM 9188 N N . ASP B 1 533 ? -14.344 35.969 11.547 1 88 533 ASP B N 1
ATOM 9189 C CA . ASP B 1 533 ? -15.617 36.656 11.711 1 88 533 ASP B CA 1
ATOM 9190 C C . ASP B 1 533 ? -16.766 35.844 11.109 1 88 533 ASP B C 1
ATOM 9192 O O . ASP B 1 533 ? -17.859 35.781 11.688 1 88 533 ASP B O 1
ATOM 9196 N N . PHE B 1 534 ? -16.5 35.375 9.984 1 91.31 534 PHE B N 1
ATOM 9197 C CA . PHE B 1 534 ? -17.469 34.5 9.344 1 91.31 534 PHE B CA 1
ATOM 9198 C C . PHE B 1 534 ? -17.812 33.312 10.242 1 91.31 534 PHE B C 1
ATOM 9200 O O . PHE B 1 534 ? -19 33 10.438 1 91.31 534 PHE B O 1
ATOM 9207 N N . ILE B 1 535 ? -16.844 32.625 10.789 1 93.56 535 ILE B N 1
ATOM 9208 C CA . ILE B 1 535 ? -17.016 31.469 11.641 1 93.56 535 ILE B CA 1
ATOM 9209 C C . ILE B 1 535 ? -17.859 31.828 12.859 1 93.56 535 ILE B C 1
ATOM 9211 O O . ILE B 1 535 ? -18.812 31.125 13.195 1 93.56 535 ILE B O 1
ATOM 9215 N N . PHE B 1 536 ? -17.562 32.938 13.484 1 92.44 536 PHE B N 1
ATOM 9216 C CA . PHE B 1 536 ? -18.266 33.344 14.688 1 92.44 536 PHE B CA 1
ATOM 9217 C C . PHE B 1 536 ? -19.719 33.719 14.367 1 92.44 536 PHE B C 1
ATOM 9219 O O . PHE B 1 536 ? -20.641 33.375 15.109 1 92.44 536 PHE B O 1
ATOM 9226 N N . LYS B 1 537 ? -19.844 34.438 13.25 1 92 537 LYS B N 1
ATOM 9227 C CA . LYS B 1 537 ? -21.188 34.812 12.836 1 92 537 LYS B CA 1
ATOM 9228 C C . LYS B 1 537 ? -22.062 33.594 12.602 1 92 537 LYS B C 1
ATOM 9230 O O . LYS B 1 537 ? -23.219 33.562 13.039 1 92 537 LYS B O 1
ATOM 9235 N N . LYS B 1 538 ? -21.531 32.656 11.961 1 93.5 538 LYS B N 1
ATOM 9236 C CA . LYS B 1 538 ? -22.281 31.469 11.625 1 93.5 538 LYS B CA 1
ATOM 9237 C C . LYS B 1 538 ? -22.5 30.578 12.844 1 93.5 538 LYS B C 1
ATOM 9239 O O . LYS B 1 538 ? -23.391 29.734 12.859 1 93.5 538 LYS B O 1
ATOM 9244 N N . SER B 1 539 ? -21.688 30.766 13.922 1 94.88 539 SER B N 1
ATOM 9245 C CA . SER B 1 539 ? -21.75 29.938 15.117 1 94.88 539 SER B CA 1
ATOM 9246 C C . SER B 1 539 ? -22.703 30.531 16.156 1 94.88 539 SER B C 1
ATOM 9248 O O . SER B 1 539 ? -23 29.891 17.172 1 94.88 539 SER B O 1
ATOM 9250 N N . GLN B 1 540 ? -23.203 31.734 16 1 92.31 540 GLN B N 1
ATOM 9251 C CA . GLN B 1 540 ? -23.984 32.469 17 1 92.31 540 GLN B CA 1
ATOM 9252 C C . GLN B 1 540 ? -25.266 31.719 17.359 1 92.31 540 GLN B C 1
ATOM 9254 O O . GLN B 1 540 ? -25.719 31.781 18.5 1 92.31 540 GLN B O 1
ATOM 9259 N N . SER B 1 541 ? -25.844 31.047 16.453 1 91.94 541 SER B N 1
ATOM 9260 C CA . SER B 1 541 ? -27.109 30.359 16.719 1 91.94 541 SER B CA 1
ATOM 9261 C C . SER B 1 541 ? -26.875 28.891 17.094 1 91.94 541 SER B C 1
ATOM 9263 O O . SER B 1 541 ? -27.812 28.094 17.109 1 91.94 541 SER B O 1
ATOM 9265 N N . LYS B 1 542 ? -25.656 28.531 17.438 1 95.69 542 LYS B N 1
ATOM 9266 C CA . LYS B 1 542 ? -25.312 27.141 17.734 1 95.69 542 LYS B CA 1
ATOM 9267 C C . LYS B 1 542 ? -24.578 27.047 19.078 1 95.69 542 LYS B C 1
ATOM 9269 O O . LYS B 1 542 ? -24.234 28.047 19.688 1 95.69 542 LYS B O 1
ATOM 9274 N N . MET B 1 543 ? -24.547 25.828 19.641 1 96.94 543 MET B N 1
ATOM 9275 C CA . MET B 1 543 ? -23.547 25.516 20.672 1 96.94 543 MET B CA 1
ATOM 9276 C C . MET B 1 543 ? -22.172 25.297 20.047 1 96.94 543 MET B C 1
ATOM 9278 O O . MET B 1 543 ? -21.953 24.281 19.375 1 96.94 543 MET B O 1
ATOM 9282 N N . ALA B 1 544 ? -21.344 26.266 20.188 1 96.94 544 ALA B N 1
ATOM 9283 C CA . ALA B 1 544 ? -20.078 26.203 19.484 1 96.94 544 ALA B CA 1
ATOM 9284 C C . ALA B 1 544 ? -18.906 26.109 20.469 1 96.94 544 ALA B C 1
ATOM 9286 O O . ALA B 1 544 ? -18.875 26.828 21.469 1 96.94 544 ALA B O 1
ATOM 9287 N N . LEU B 1 545 ? -18.094 25.156 20.297 1 97 545 LEU B N 1
ATOM 9288 C CA . LEU B 1 545 ? -16.812 25.031 21 1 97 545 LEU B CA 1
ATOM 9289 C C . LEU B 1 545 ? -15.648 25.281 20.062 1 97 545 LEU B C 1
ATOM 9291 O O . LEU B 1 545 ? -15.422 24.5 19.125 1 97 545 LEU B O 1
ATOM 9295 N N . ILE B 1 546 ? -14.914 26.344 20.297 1 95.31 546 ILE B N 1
ATOM 9296 C CA . ILE B 1 546 ? -13.852 26.734 19.375 1 95.31 546 ILE B CA 1
ATOM 9297 C C . ILE B 1 546 ? -12.508 26.75 20.109 1 95.31 546 ILE B C 1
ATOM 9299 O O . ILE B 1 546 ? -12.344 27.438 21.125 1 95.31 546 ILE B O 1
ATOM 9303 N N . ILE B 1 547 ? -11.625 25.891 19.688 1 92 547 ILE B N 1
ATOM 9304 C CA . ILE B 1 547 ? -10.25 25.953 20.156 1 92 547 ILE B CA 1
ATOM 9305 C C . ILE B 1 547 ? -9.469 26.969 19.328 1 92 547 ILE B C 1
ATOM 9307 O O . ILE B 1 547 ? -9.336 26.828 18.125 1 92 547 ILE B O 1
ATOM 9311 N N . THR B 1 548 ? -9.008 28.031 19.891 1 83.5 548 THR B N 1
ATOM 9312 C CA . THR B 1 548 ? -8.266 29.062 19.172 1 83.5 548 THR B CA 1
ATOM 9313 C C . THR B 1 548 ? -7.266 29.75 20.109 1 83.5 548 THR B C 1
ATOM 9315 O O . THR B 1 548 ? -7.457 29.766 21.328 1 83.5 548 THR B O 1
ATOM 9318 N N . HIS B 1 549 ? -6.289 30.188 19.547 1 72.88 549 HIS B N 1
ATOM 9319 C CA . HIS B 1 549 ? -5.301 30.953 20.297 1 72.88 549 HIS B CA 1
ATOM 9320 C C . HIS B 1 549 ? -5.316 32.438 19.859 1 72.88 549 HIS B C 1
ATOM 9322 O O . HIS B 1 549 ? -4.496 33.219 20.328 1 72.88 549 HIS B O 1
ATOM 9328 N N . ARG B 1 550 ? -6.262 32.719 19.062 1 75 550 ARG B N 1
ATOM 9329 C CA . ARG B 1 550 ? -6.355 34.094 18.578 1 75 550 ARG B CA 1
ATOM 9330 C C . ARG B 1 550 ? -7.141 34.969 19.562 1 75 550 ARG B C 1
ATOM 9332 O O . ARG B 1 550 ? -8.289 34.656 19.875 1 75 550 ARG B O 1
ATOM 9339 N N . MET B 1 551 ? -6.605 36 19.938 1 73.12 551 MET B N 1
ATOM 9340 C CA . MET B 1 551 ? -7.133 36.844 21.016 1 73.12 551 MET B CA 1
ATOM 9341 C C . MET B 1 551 ? -8.477 37.438 20.625 1 73.12 551 MET B C 1
ATOM 9343 O O . MET B 1 551 ? -9.414 37.469 21.422 1 73.12 551 MET B O 1
ATOM 9347 N N . ASN B 1 552 ? -8.484 38.031 19.438 1 73.81 552 ASN B N 1
ATOM 9348 C CA . ASN B 1 552 ? -9.711 38.688 19.016 1 73.81 552 ASN B CA 1
ATOM 9349 C C . ASN B 1 552 ? -10.883 37.719 18.953 1 73.81 552 ASN B C 1
ATOM 9351 O O . ASN B 1 552 ? -12.023 38.094 19.234 1 73.81 552 ASN B O 1
ATOM 9355 N N . SER B 1 553 ? -10.562 36.562 18.594 1 78.44 553 SER B N 1
ATOM 9356 C CA . SER B 1 553 ? -11.586 35.5 18.516 1 78.44 553 SER B CA 1
ATOM 9357 C C . SER B 1 553 ? -12.055 35.094 19.906 1 78.44 553 SER B C 1
ATOM 9359 O O . SER B 1 553 ? -13.25 34.875 20.125 1 78.44 553 SER B O 1
ATOM 9361 N N . VAL B 1 554 ? -11.164 35.062 20.781 1 84.25 554 VAL B N 1
ATOM 9362 C CA . VAL B 1 554 ? -11.484 34.688 22.156 1 84.25 554 VAL B CA 1
ATOM 9363 C C . VAL B 1 554 ? -12.398 35.719 22.781 1 84.25 554 VAL B C 1
ATOM 9365 O O . VAL B 1 554 ? -13.297 35.406 23.562 1 84.25 554 VAL B O 1
ATOM 9368 N N . LYS B 1 555 ? -12.18 37 22.422 1 86.75 555 LYS B N 1
ATOM 9369 C CA . LYS B 1 555 ? -12.969 38.094 22.953 1 86.75 555 LYS B CA 1
ATOM 9370 C C . LYS B 1 555 ? -14.43 37.969 22.516 1 86.75 555 LYS B C 1
ATOM 9372 O O . LYS B 1 555 ? -15.328 38.438 23.203 1 86.75 555 LYS B O 1
ATOM 9377 N N . GLN B 1 556 ? -14.625 37.375 21.391 1 88.62 556 GLN B N 1
ATOM 9378 C CA . GLN B 1 556 ? -15.969 37.281 20.812 1 88.62 556 GLN B CA 1
ATOM 9379 C C . GLN B 1 556 ? -16.75 36.125 21.438 1 88.62 556 GLN B C 1
ATOM 9381 O O . GLN B 1 556 ? -17.969 36.062 21.328 1 88.62 556 GLN B O 1
ATOM 9386 N N . ALA B 1 557 ? -16.109 35.281 22.141 1 93.81 557 ALA B N 1
ATOM 9387 C CA . ALA B 1 557 ? -16.766 34.156 22.75 1 93.81 557 ALA B CA 1
ATOM 9388 C C . ALA B 1 557 ? -17.578 34.562 23.969 1 93.81 557 ALA B C 1
ATOM 9390 O O . ALA B 1 557 ? -17.219 35.531 24.672 1 93.81 557 ALA B O 1
ATOM 9391 N N . ASP B 1 558 ? -18.672 33.844 24.266 1 95.12 558 ASP B N 1
ATOM 9392 C CA . ASP B 1 558 ? -19.5 34.125 25.453 1 95.12 558 ASP B CA 1
ATOM 9393 C C . ASP B 1 558 ? -18.797 33.656 26.719 1 95.12 558 ASP B C 1
ATOM 9395 O O . ASP B 1 558 ? -18.891 34.312 27.766 1 95.12 558 ASP B O 1
ATOM 9399 N N . GLU B 1 559 ? -18.188 32.562 26.625 1 95.62 559 GLU B N 1
ATOM 9400 C CA . GLU B 1 559 ? -17.469 32 27.75 1 95.62 559 GLU B CA 1
ATOM 9401 C C . GLU B 1 559 ? -16.141 31.391 27.297 1 95.62 559 GLU B C 1
ATOM 9403 O O . GLU B 1 559 ? -16.031 30.859 26.188 1 95.62 559 GLU B O 1
ATOM 9408 N N . ILE B 1 560 ? -15.203 31.516 28.188 1 95.56 560 ILE B N 1
ATOM 9409 C CA . ILE B 1 560 ? -13.875 30.969 27.938 1 95.56 560 ILE B CA 1
ATOM 9410 C C . ILE B 1 560 ? -13.57 29.844 28.938 1 95.56 560 ILE B C 1
ATOM 9412 O O . ILE B 1 560 ? -13.781 30.016 30.141 1 95.56 560 ILE B O 1
ATOM 9416 N N . ILE B 1 561 ? -13.164 28.719 28.438 1 95.38 561 ILE B N 1
ATOM 9417 C CA . ILE B 1 561 ? -12.781 27.562 29.234 1 95.38 561 ILE B CA 1
ATOM 9418 C C . ILE B 1 561 ? -11.266 27.359 29.172 1 95.38 561 ILE B C 1
ATOM 9420 O O . ILE B 1 561 ? -10.703 27.203 28.078 1 95.38 561 ILE B O 1
ATOM 9424 N N . VAL B 1 562 ? -10.625 27.391 30.312 1 94.31 562 VAL B N 1
ATOM 9425 C CA . VAL B 1 562 ? -9.18 27.234 30.359 1 94.31 562 VAL B CA 1
ATOM 9426 C C . VAL B 1 562 ? -8.82 25.875 30.938 1 94.31 562 VAL B C 1
ATOM 9428 O O . VAL B 1 562 ? -9.18 25.562 32.094 1 94.31 562 VAL B O 1
ATOM 9431 N N . LEU B 1 563 ? -8.117 25.109 30.125 1 93 563 LEU B N 1
ATOM 9432 C CA . LEU B 1 563 ? -7.699 23.766 30.531 1 93 563 LEU B CA 1
ATOM 9433 C C . LEU B 1 563 ? -6.195 23.734 30.781 1 93 563 LEU B C 1
ATOM 9435 O O . LEU B 1 563 ? -5.422 24.344 30.047 1 93 563 LEU B O 1
ATOM 9439 N N . ASP B 1 564 ? -5.844 22.984 31.828 1 90.38 564 ASP B N 1
ATOM 9440 C CA . ASP B 1 564 ? -4.438 22.734 32.125 1 90.38 564 ASP B CA 1
ATOM 9441 C C . ASP B 1 564 ? -4.246 21.344 32.719 1 90.38 564 ASP B C 1
ATOM 9443 O O . ASP B 1 564 ? -4.855 21.016 33.75 1 90.38 564 ASP B O 1
ATOM 9447 N N . GLN B 1 565 ? -3.412 20.562 32.125 1 87.88 565 GLN B N 1
ATOM 9448 C CA . GLN B 1 565 ? -3.062 19.234 32.594 1 87.88 565 GLN B CA 1
ATOM 9449 C C . GLN B 1 565 ? -4.312 18.406 32.906 1 87.88 565 GLN B C 1
ATOM 9451 O O . GLN B 1 565 ? -4.414 17.797 33.969 1 87.88 565 GLN B O 1
ATOM 9456 N N . GLY B 1 566 ? -5.297 18.578 32.094 1 89.62 566 GLY B N 1
ATOM 9457 C CA . GLY B 1 566 ? -6.492 17.75 32.188 1 89.62 566 GLY B CA 1
ATOM 9458 C C . GLY B 1 566 ? -7.504 18.297 33.188 1 89.62 566 GLY B C 1
ATOM 9459 O O . GLY B 1 566 ? -8.484 17.609 33.5 1 89.62 566 GLY B O 1
ATOM 9460 N N . LYS B 1 567 ? -7.254 19.438 33.688 1 93.25 567 LYS B N 1
ATOM 9461 C CA . LYS B 1 567 ? -8.164 20.031 34.688 1 93.25 567 LYS B CA 1
ATOM 9462 C C . LYS B 1 567 ? -8.703 21.359 34.188 1 93.25 567 LYS B C 1
ATOM 9464 O O . LYS B 1 567 ? -8.016 22.094 33.469 1 93.25 567 LYS B O 1
ATOM 9469 N N . LEU B 1 568 ? -9.938 21.609 34.531 1 94.94 568 LEU B N 1
ATOM 9470 C CA . LEU B 1 568 ? -10.531 22.922 34.312 1 94.94 568 LEU B CA 1
ATOM 9471 C C . LEU B 1 568 ? -10.078 23.938 35.344 1 94.94 568 LEU B C 1
ATOM 9473 O O . LEU B 1 568 ? -10.492 23.859 36.5 1 94.94 568 LEU B O 1
ATOM 9477 N N . ILE B 1 569 ? -9.367 24.906 35 1 93.69 569 ILE B N 1
ATOM 9478 C CA . ILE B 1 569 ? -8.727 25.828 35.938 1 93.69 569 ILE B CA 1
ATOM 9479 C C . ILE B 1 569 ? -9.562 27.094 36.062 1 93.69 569 ILE B C 1
ATOM 9481 O O . ILE B 1 569 ? -9.695 27.656 37.156 1 93.69 569 ILE B O 1
ATOM 9485 N N . GLU B 1 570 ? -9.945 27.594 34.906 1 94.69 570 GLU B N 1
ATOM 9486 C CA . GLU B 1 570 ? -10.719 28.844 34.875 1 94.69 570 GLU B CA 1
ATOM 9487 C C . GLU B 1 570 ? -11.867 28.75 33.875 1 94.69 570 GLU B C 1
ATOM 9489 O O . GLU B 1 570 ? -11.75 28.078 32.844 1 94.69 570 GLU B O 1
ATOM 9494 N N . GLN B 1 571 ? -12.977 29.422 34.25 1 94.88 571 GLN B N 1
ATOM 9495 C CA . GLN B 1 571 ? -14.125 29.531 33.344 1 94.88 571 GLN B CA 1
ATOM 9496 C C . GLN B 1 571 ? -14.844 30.859 33.562 1 94.88 571 GLN B C 1
ATOM 9498 O O . GLN B 1 571 ? -15.031 31.312 34.688 1 94.88 571 GLN B O 1
ATOM 9503 N N . GLY B 1 572 ? -15.102 31.516 32.469 1 94.25 572 GLY B N 1
ATOM 9504 C CA . GLY B 1 572 ? -15.805 32.781 32.562 1 94.25 572 GLY B CA 1
ATOM 9505 C C . GLY B 1 572 ? -15.695 33.594 31.281 1 94.25 572 GLY B C 1
ATOM 9506 O O . GLY B 1 572 ? -15.258 33.094 30.25 1 94.25 572 GLY B O 1
ATOM 9507 N N . ASN B 1 573 ? -16.188 34.781 31.266 1 93.94 573 ASN B N 1
ATOM 9508 C CA . ASN B 1 573 ? -16.078 35.688 30.109 1 93.94 573 ASN B CA 1
ATOM 9509 C C . ASN B 1 573 ? -14.711 36.375 30.078 1 93.94 573 ASN B C 1
ATOM 9511 O O . ASN B 1 573 ? -13.922 36.25 31.016 1 93.94 573 ASN B O 1
ATOM 9515 N N . PHE B 1 574 ? -14.453 37.062 29 1 92.75 574 PHE B N 1
ATOM 9516 C CA . PHE B 1 574 ? -13.156 37.656 28.75 1 92.75 574 PHE B CA 1
ATOM 9517 C C . PHE B 1 574 ? -12.805 38.656 29.844 1 92.75 574 PHE B C 1
ATOM 9519 O O . PHE B 1 574 ? -11.727 38.594 30.438 1 92.75 574 PHE B O 1
ATOM 9526 N N . GLU B 1 575 ? -13.727 39.5 30.25 1 92.56 575 GLU B N 1
ATOM 9527 C CA . GLU B 1 575 ? -13.477 40.562 31.219 1 92.56 575 GLU B CA 1
ATOM 9528 C C . GLU B 1 575 ? -13.219 39.969 32.625 1 92.56 575 GLU B C 1
ATOM 9530 O O . GLU B 1 575 ? -12.281 40.406 33.312 1 92.56 575 GLU B O 1
ATOM 9535 N N . THR B 1 576 ? -14 39.031 32.938 1 94.25 576 THR B N 1
ATOM 9536 C CA . THR B 1 576 ? -13.891 38.406 34.25 1 94.25 576 THR B CA 1
ATOM 9537 C C . THR B 1 576 ? -12.555 37.688 34.375 1 94.25 576 THR B C 1
ATOM 9539 O O . THR B 1 576 ? -11.906 37.781 35.438 1 94.25 576 THR B O 1
ATOM 9542 N N . LEU B 1 577 ? -12.172 37 33.344 1 93.31 577 LEU B N 1
ATOM 9543 C CA . LEU B 1 577 ? -10.953 36.219 33.438 1 93.31 577 LEU B CA 1
ATOM 9544 C C . LEU B 1 577 ? -9.719 37.094 33.375 1 93.31 577 LEU B C 1
ATOM 9546 O O . LEU B 1 577 ? -8.68 36.75 33.969 1 93.31 577 LEU B O 1
ATOM 9550 N N . MET B 1 578 ? -9.828 38.219 32.688 1 92.06 578 MET B N 1
ATOM 9551 C CA . MET B 1 578 ? -8.727 39.188 32.656 1 92.06 578 MET B CA 1
ATOM 9552 C C . MET B 1 578 ? -8.508 39.812 34.031 1 92.06 578 MET B C 1
ATOM 9554 O O . MET B 1 578 ? -7.371 40.062 34.438 1 92.06 578 MET B O 1
ATOM 9558 N N . LYS B 1 579 ? -9.562 40 34.75 1 93.31 579 LYS B N 1
ATOM 9559 C CA . LYS B 1 579 ? -9.5 40.594 36.062 1 93.31 579 LYS B CA 1
ATOM 9560 C C . LYS B 1 579 ? -8.945 39.594 37.094 1 93.31 579 LYS B C 1
ATOM 9562 O O . LYS B 1 579 ? -8.266 40 38.031 1 93.31 579 LYS B O 1
ATOM 9567 N N . LYS B 1 580 ? -9.203 38.406 36.844 1 93.19 580 LYS B N 1
ATOM 9568 C CA . LYS B 1 580 ? -8.758 37.344 37.781 1 93.19 580 LYS B CA 1
ATOM 9569 C C . LYS B 1 580 ? -7.242 37.188 37.719 1 93.19 580 LYS B C 1
ATOM 9571 O O . LYS B 1 580 ? -6.633 36.656 38.656 1 93.19 580 LYS B O 1
ATOM 9576 N N . GLN B 1 581 ? -6.523 37.531 36.688 1 90.75 581 GLN B N 1
ATOM 9577 C CA . GLN B 1 581 ? -5.082 37.469 36.469 1 90.75 581 GLN B CA 1
ATOM 9578 C C . GLN B 1 581 ? -4.555 36.062 36.719 1 90.75 581 GLN B C 1
ATOM 9580 O O . GLN B 1 581 ? -3.582 35.875 37.469 1 90.75 581 GLN B O 1
ATOM 9585 N N . GLY B 1 582 ? -5.258 35.125 36.281 1 91.69 582 GLY B N 1
ATOM 9586 C CA . GLY B 1 582 ? -4.844 33.75 36.406 1 91.69 582 GLY B CA 1
ATOM 9587 C C . GLY B 1 582 ? -4.121 33.25 35.156 1 91.69 582 GLY B C 1
ATOM 9588 O O . GLY B 1 582 ? -3.361 34 34.531 1 91.69 582 GLY B O 1
ATOM 9589 N N . LEU B 1 583 ? -4.324 31.953 34.844 1 88.38 583 LEU B N 1
ATOM 9590 C CA . LEU B 1 583 ? -3.633 31.328 33.719 1 88.38 583 LEU B CA 1
ATOM 9591 C C . LEU B 1 583 ? -4.051 31.969 32.406 1 88.38 583 LEU B C 1
ATOM 9593 O O . LEU B 1 583 ? -3.221 32.156 31.516 1 88.38 583 LEU B O 1
ATOM 9597 N N . PHE B 1 584 ? -5.281 32.281 32.312 1 90.12 584 PHE B N 1
ATOM 9598 C CA . PHE B 1 584 ? -5.773 32.875 31.078 1 90.12 584 PHE B CA 1
ATOM 9599 C C . PHE B 1 584 ? -5.055 34.219 30.812 1 90.12 584 PHE B C 1
ATOM 9601 O O . PHE B 1 584 ? -4.648 34.5 29.688 1 90.12 584 PHE B O 1
ATOM 9608 N N . TYR B 1 585 ? -5.035 34.938 31.812 1 89.06 585 TYR B N 1
ATOM 9609 C CA . TYR B 1 585 ? -4.355 36.219 31.734 1 89.06 585 TYR B CA 1
ATOM 9610 C C . TYR B 1 585 ? -2.912 36.062 31.266 1 89.06 585 TYR B C 1
ATOM 9612 O O . TYR B 1 585 ? -2.432 36.812 30.406 1 89.06 585 TYR B O 1
ATOM 9620 N N . GLU B 1 586 ? -2.293 35.094 31.781 1 84.81 586 GLU B N 1
ATOM 9621 C CA . GLU B 1 586 ? -0.913 34.812 31.406 1 84.81 586 GLU B CA 1
ATOM 9622 C C . GLU B 1 586 ? -0.814 34.438 29.922 1 84.81 586 GLU B C 1
ATOM 9624 O O . GLU B 1 586 ? 0.099 34.875 29.219 1 84.81 586 GLU B O 1
ATOM 9629 N N . LEU B 1 587 ? -1.716 33.594 29.516 1 83 587 LEU B N 1
ATOM 9630 C CA . LEU B 1 587 ? -1.733 33.188 28.125 1 83 587 LEU B CA 1
ATOM 9631 C C . LEU B 1 587 ? -1.992 34.344 27.188 1 83 587 LEU B C 1
ATOM 9633 O O . LEU B 1 587 ? -1.391 34.438 26.125 1 83 587 LEU B O 1
ATOM 9637 N N . PHE B 1 588 ? -2.85 35.188 27.625 1 81.06 588 PHE B N 1
ATOM 9638 C CA . PHE B 1 588 ? -3.234 36.344 26.828 1 81.06 588 PHE B CA 1
ATOM 9639 C C . PHE B 1 588 ? -2.068 37.312 26.688 1 81.06 588 PHE B C 1
ATOM 9641 O O . PHE B 1 588 ? -1.826 37.875 25.609 1 81.06 588 PHE B O 1
ATOM 9648 N N . LEU B 1 589 ? -1.421 37.594 27.75 1 76.94 589 LEU B N 1
ATOM 9649 C CA . LEU B 1 589 ? -0.301 38.5 27.734 1 76.94 589 LEU B CA 1
ATOM 9650 C C . LEU B 1 589 ? 0.825 38 26.844 1 76.94 589 LEU B C 1
ATOM 9652 O O . LEU B 1 589 ? 1.468 38.781 26.141 1 76.94 589 LEU B O 1
ATOM 9656 N N . LYS B 1 590 ? 0.955 36.812 26.875 1 73.88 590 LYS B N 1
ATOM 9657 C CA . LYS B 1 590 ? 2.053 36.219 26.109 1 73.88 590 LYS B CA 1
ATOM 9658 C C . LYS B 1 590 ? 1.761 36.25 24.609 1 73.88 590 LYS B C 1
ATOM 9660 O O . LYS B 1 590 ? 2.684 36.25 23.797 1 73.88 590 LYS B O 1
ATOM 9665 N N . GLN B 1 591 ? 0.586 36.188 24.219 1 70.56 591 GLN B N 1
ATOM 9666 C CA . GLN B 1 591 ? 0.214 36.25 22.812 1 70.56 591 GLN B CA 1
ATOM 9667 C C . GLN B 1 591 ? 0.383 37.656 22.25 1 70.56 591 GLN B C 1
ATOM 9669 O O . GLN B 1 591 ? 0.582 37.812 21.031 1 70.56 591 GLN B O 1
ATOM 9674 N N . GLN B 1 592 ? 0.168 38.688 23.062 1 60.09 592 GLN B N 1
ATOM 9675 C CA . GLN B 1 592 ? 0.284 40.062 22.609 1 60.09 592 GLN B CA 1
ATOM 9676 C C . GLN B 1 592 ? 1.73 40.438 22.266 1 60.09 592 GLN B C 1
ATOM 9678 O O . GLN B 1 592 ? 1.987 41.344 21.484 1 60.09 592 GLN B O 1
ATOM 9683 N N . TYR B 1 593 ? 2.666 39.531 22.672 1 54.53 593 TYR B N 1
ATOM 9684 C CA . TYR B 1 593 ? 4.059 39.812 22.359 1 54.53 593 TYR B CA 1
ATOM 9685 C C . TYR B 1 593 ? 4.496 39.125 21.078 1 54.53 593 TYR B C 1
ATOM 9687 O O . TYR B 1 593 ? 4.031 38 20.781 1 54.53 593 TYR B O 1
#